Protein AF-A0A943FUP8-F1 (afdb_monomer)

Solvent-accessible surface area (backbone atoms only — not comparable to full-atom values): 50037 Å² total; per-residue (Å²): 136,92,83,82,73,63,74,65,53,58,51,58,56,55,54,54,47,73,75,60,60,94,69,39,42,35,23,48,82,81,89,86,82,88,87,82,90,79,85,84,88,87,79,94,72,85,88,74,96,74,80,84,78,84,71,59,31,56,47,30,12,24,22,51,95,65,35,22,46,27,37,56,29,37,37,38,56,45,99,87,31,47,40,33,38,37,34,41,88,80,70,47,73,39,63,39,49,84,52,86,96,50,91,71,89,64,91,58,99,63,87,79,86,66,90,68,79,43,78,49,57,59,47,50,35,52,38,41,62,26,30,35,34,27,62,36,78,90,79,71,82,55,59,54,52,47,37,31,34,22,33,70,59,24,42,83,69,42,82,76,46,68,46,82,85,35,47,39,53,42,73,45,71,58,32,38,41,26,51,72,52,42,36,37,40,34,34,40,37,49,27,31,43,42,104,78,74,49,75,43,72,45,57,89,71,61,38,44,23,36,38,36,48,30,37,64,87,80,66,49,69,51,75,47,70,63,46,66,64,63,35,98,84,46,78,43,36,92,60,40,34,46,41,75,75,50,62,41,72,60,97,58,34,38,42,39,30,28,42,32,31,44,91,83,56,48,70,77,58,52,73,70,48,56,71,79,55,36,54,62,47,43,75,71,30,51,44,41,30,38,39,38,28,37,67,84,81,64,43,73,75,52,72,46,81,44,77,64,55,68,43,72,40,43,42,41,65,28,42,26,44,27,35,55,65,32,27,31,38,40,32,31,65,90,79,62,56,69,45,79,77,39,78,56,88,86,64,102,69,86,60,87,35,87,64,43,69,44,75,64,46,70,59,99,57,37,41,33,32,35,34,55,36,86,91,75,76,32,44,35,34,33,37,36,30,73,85,78,69,46,74,42,81,57,48,77,54,86,39,28,58,48,81,49,37,34,14,51,58,30,38,31,26,40,37,38,77,44,101,93,39,75,44,83,48,55,44,51,46,75,37,49,74,69,55,65,60,75,70,73,66,73,51,76,67,56,41,42,66,55,65,72,53,59,93,67,74,53,86,46,63,38,23,35,42,30,72,54,93,58,66,52,46,74,66,22,45,50,50,46,37,50,50,35,50,71,75,66,50,77,46,36,64,50,78,45,74,35,94,66,83,52,65,76,54,44,54,69,77,45,69,73,43,18,30,39,50,37,45,67,50,54,83,48,53,52,50,15,58,53,50,51,69,66,60,56,34,31,70,40,55,62,46,44,72,61,78,32,42,67,40,52,66,73,49,53,80,64,46,58,39,19,33,21,50,87,85,40,35,32,46,46,64,26,60,67,67,70,90,64,34,47,34,40,36,31,18,50,95,48,62,91,44,72,70,62,62,75,37,50,43,72,69,47,45,52,55,53,44,67,78,61,57,42,85,82,40,90,33,23,40,41,61,36,46,58,36,36,94,52,50,54,33,56,74,35,63,25,47,61,54,78,61,26,24,38,26,53,86,81,70,44,56,38,51,37,78,73,32,68,43,48,44,50,51,42,49,52,48,27,50,34,34,78,69,64,33,37,55,92,72,50,47,38,60,71,93,77,71,66,62,72,44,59,52,51,51,52,51,31,49,72,64,47,42,39,46,34,38,39,35,37,44,82,83,51,70,60,51,55,75,35,32,58,35,78,26,54,29,59,23,64,44,58,46,59,40,52,35,14,40,26,38,30,54,80,30,90,52,46,74,60,32,54,49,48,57,31,38,39,43,61,33,38,69,50,18,30,24,54,43,63,30,58,56,87,87,51,47,43,75,55,96,73,24,40,36,91,54,50,73,71,56,52,48,45,33,55,48,22,34,54,64,67,12,29,61,84,25,23,73,39,43,65,84,34,78,78,43,72,91,22,60,69,55,42,55,61,65,36,54,58,41,78,36,86,56,44,22,56,73,75,86,57,91,94,42,50,80,55,32,61,54,42,42,63,55,55,46,73,44,59,53,51,34,72,43,90,55,46,67,65,53,49,54,52,46,46,67,71,64,67,41,77,64,56,56,46,48,41,54,48,47,41,49,51,56,60,74,72,106

Radius of gyration: 36.11 Å; Cα contacts (8 Å, |Δi|>4): 1749; chains: 1; bounding box: 97×73×98 Å

pLDDT: mean 78.15, std 18.27, range [23.45, 97.88]

Secondary structure (DSSP, 8-state):
--SSSSHHHHHHHHHHHTTT----------------------------S-------B-S-EEEETTEEEETTEEEEE-TTS-EEEEETTT--EEE----TT------SSS--S-----TTEEEEEEEBTEEEEEE--SS---PPEEEEEEETTS-S-EEEEEETT-TTEEEEEEEEEE-SSEEEEEEEEEEEE-TTS-EEEPPTT--EEEEEEEETTT--EEEEE--TT-STT--S-TT---EEEEEEE-SSEEEEEEEEE-TT--HHHHTTS-HHHHHHHHHHHEEEEEEEEESSS--EEEEEE-BTEEEEEE-SSEEEEEETT--EEEEETTT--EEEEE-----SS-------EEEEEE-SSEEEEEEEETTTTEEEEEEEETTT--EEEEE--SSEEEEEEEETTEEEEEEEEETTEEEEEEEEHHHHHTT-PPPP---HHHHHHHHT--S---S-EEEEEESSS-PPPHHHHHHHHHHHHHHT-S-EEEEEE-----HHHHHHH-TT-SEEEPPPPPTT--HHHHHHTTTSB--TTTGGGTTTHHHHHHS-HHHHHHT-BTTB--SBPPTTS----EEEEEEGGGTT-GGGTT--SHHHHHHHHHTTTGGGSSEEEEE-GGG-TTTTGGGSSEEEETTEEEETTTTEEEEGGG-HHHHHHHHHHHHHHHTTSS-TT--S--SS--TTTHHHHHHHHTTT-EEEEEEESSPPHHHHHHEEEEE----EEPP--TT-EEEBTT-SSHHHHHHHHHHHTT-HHHHHHHHH--STTT-EEETTEEES--HHHHHHHHHHHHHH--TTSSPEEGGGGGTTTHHHHHHHHTT-EE-TTTT-----TT-HHHHHHHHHHHHTTGGGGG-SSHHHHHHHHHHHH--HHHHHHHHHHHHHHHH--

Foldseek 3Di:
DPDPQAVVPVCLVVVVLVVFDLAAAAWDDDDDDDDDDDDDDDDDDDDDPDDDDQDFFAFKKKDADAKIDTQQWIWGADPQLWIKIQGFPPRDIWTAAADPPDDDDTPDPDPDPDPRPNNFWQIWIDHTQKIKTWTHPPPLQQAFTWIWIAGPRYHDIDTDDGDPPSRFWDKHWRMWMDNPFKIKTKMKTQWTADPVRDTDGDPVLRIWIWMWIAGPVRRDIDIDTDAQPLAPVRQQDHSFHWDFSYWYDDPWKIKTKTKTFAPPDDPVVLSPDDSVVNVVSCVVTIFMKIWIATNPPGGTPHIGTDPFFRDWYDYYQWIWTQGQLRWTKIARNVPRDIAGPDDHPDDDDDDRDNQQKAWFYDDPFWTKIWHQDPVLRATFIWIQGPPVRDIDGLDDAPWHWAFNYDYNQWTWTWTPPDPPDIDIHIWGNVCSVVSNDHDDDQDVVVVCLVVVPPVDPQPAEAEEEFADPLFFDPQLQVVQQVVCSVVPHRYGYDYDYDPDLPVVVCCVVCVQHFKYWFAFDDLQDPRSLCVLPVQQFDFCQVVCVPVLVLLVVLDDPQQQLQQFALNTHRFRRQLVDALKAKKKFFFPLCLVVPLVQVQQALVSVVVSCVVSVQVVFPQAEAEDLQCFSQSCCLQFQAHDGLQWGQRLVVRAIDGQLVGPSSLVVLLSLLVCVVVVNHDPLRDNDDPPPPVPSVVVSVVCLLVLRYGMYMHIGDDDPSNVVRGSHMDARARERAHDNHRTMGTTSSHPCNVVNSVVLSCCQRPASSVCCQQQNDCPPAFDADPLETHPGDPVSVVSSVSSSSRSSRCLSYRHYPVCPVPNVCSVVVCVRNNYDYRPNRSDDADCPPCSVVSVVQSVLVSVCPNLSNDPPSVVSSVVSCVVRPDPVVVVSSVVSRVSSVVSD

Nearest PDB structures (foldseek):
  5suo-assembly1_A  TM=6.639E-01  e=2.565E-17  Streptococcus pneumoniae
  3q7m-assembly1_A  TM=4.182E-01  e=3.353E-07  Escherichia coli
  8orr-assembly1_AAA  TM=4.142E-01  e=4.837E-07  Klebsiella pneumoniae
  2yms-assembly1_D  TM=5.624E-01  e=3.737E-01  Escherichia coli BL21
  1us5-assembly1_A  TM=2.724E-01  e=6.642E-02  Thermus thermophilus HB8

Structure (mmCIF, N/CA/C/O backbone):
data_AF-A0A943FUP8-F1
#
_entry.id   AF-A0A943FUP8-F1
#
loop_
_atom_site.group_PDB
_atom_site.id
_atom_site.type_symbol
_atom_site.label_atom_id
_atom_site.label_alt_id
_atom_site.label_comp_id
_atom_site.label_asym_id
_atom_site.label_entity_id
_atom_site.label_seq_id
_atom_site.pdbx_PDB_ins_code
_atom_site.Cartn_x
_atom_site.Cartn_y
_atom_site.Cartn_z
_atom_site.occupancy
_atom_site.B_iso_or_equiv
_atom_site.auth_seq_id
_atom_site.auth_comp_id
_atom_site.auth_asym_id
_atom_site.auth_atom_id
_atom_site.pdbx_PDB_model_num
ATOM 1 N N . MET A 1 1 ? 23.607 18.001 19.769 1.00 33.19 1 MET A N 1
ATOM 2 C CA . MET A 1 1 ? 22.821 18.427 20.960 1.00 33.19 1 MET A CA 1
ATOM 3 C C . MET A 1 1 ? 21.912 19.603 20.599 1.00 33.19 1 MET A C 1
ATOM 5 O O . MET A 1 1 ? 22.243 20.315 19.665 1.00 33.19 1 MET A O 1
ATOM 9 N N . LYS A 1 2 ? 20.813 19.820 21.347 1.00 29.39 2 LYS A N 1
ATOM 10 C CA . LYS A 1 2 ? 19.792 20.887 21.159 1.00 29.39 2 LYS A CA 1
ATOM 11 C C . LYS A 1 2 ? 18.890 20.798 19.904 1.00 29.39 2 LYS A C 1
ATOM 13 O O . LYS A 1 2 ? 18.860 21.718 19.096 1.00 29.39 2 LYS A O 1
ATOM 18 N N . ARG A 1 3 ? 18.066 19.741 19.812 1.00 24.22 3 ARG A N 1
ATOM 19 C CA . ARG A 1 3 ? 16.733 19.802 19.149 1.00 24.22 3 ARG A CA 1
ATOM 20 C C . ARG A 1 3 ? 15.716 18.721 19.578 1.00 24.22 3 ARG A C 1
ATOM 22 O O . ARG A 1 3 ? 14.617 18.696 19.047 1.00 24.22 3 ARG A O 1
ATOM 29 N N . LEU A 1 4 ? 16.046 17.871 20.561 1.00 24.38 4 LEU A N 1
ATOM 30 C CA . LEU A 1 4 ? 15.262 16.673 20.914 1.00 24.38 4 LEU A CA 1
ATOM 31 C C . LEU A 1 4 ? 14.347 16.810 22.156 1.00 24.38 4 LEU A C 1
ATOM 33 O O . LEU A 1 4 ? 13.610 15.883 22.471 1.00 24.38 4 LEU A O 1
ATOM 37 N N . ASN A 1 5 ? 14.380 17.944 22.870 1.00 26.48 5 ASN A N 1
ATOM 38 C CA . ASN A 1 5 ? 13.757 18.064 24.202 1.00 26.48 5 ASN A CA 1
ATOM 39 C C . ASN A 1 5 ? 12.418 18.829 24.239 1.00 26.48 5 ASN A C 1
ATOM 41 O O . ASN A 1 5 ? 11.860 18.976 25.319 1.00 26.48 5 ASN A O 1
ATOM 45 N N . VAL A 1 6 ? 11.895 19.312 23.103 1.00 29.77 6 VAL A N 1
ATOM 46 C CA . VAL A 1 6 ? 10.655 20.125 23.079 1.00 29.77 6 VAL A CA 1
ATOM 47 C C . VAL A 1 6 ? 9.398 19.259 22.894 1.00 29.77 6 VAL A C 1
ATOM 49 O O . VAL A 1 6 ? 8.448 19.396 23.657 1.00 29.77 6 VAL A O 1
ATOM 52 N N . LYS A 1 7 ? 9.414 18.270 21.982 1.00 26.59 7 LYS A N 1
ATOM 53 C CA . LYS A 1 7 ? 8.255 17.375 21.758 1.00 26.59 7 LYS A CA 1
ATOM 54 C C . LYS A 1 7 ? 7.890 16.485 22.962 1.00 26.59 7 LYS A C 1
ATOM 56 O O . LYS A 1 7 ? 6.750 16.052 23.057 1.00 26.59 7 LYS A O 1
ATOM 61 N N . LYS A 1 8 ? 8.815 16.235 23.900 1.00 27.88 8 LYS A N 1
ATOM 62 C CA . LYS A 1 8 ? 8.553 15.405 25.096 1.00 27.88 8 LYS A CA 1
ATOM 63 C C . LYS A 1 8 ? 7.886 16.155 26.263 1.00 27.88 8 LYS A C 1
ATOM 65 O O . LYS A 1 8 ? 7.434 15.503 27.192 1.00 27.88 8 LYS A O 1
ATOM 70 N N . GLY A 1 9 ? 7.816 17.491 26.229 1.00 30.14 9 GLY A N 1
ATOM 71 C CA . GLY A 1 9 ? 7.126 18.281 27.262 1.00 30.14 9 GLY A CA 1
ATOM 72 C C . GLY A 1 9 ? 5.620 18.402 27.017 1.00 30.14 9 GLY A C 1
ATOM 73 O O . GLY A 1 9 ? 4.828 18.204 27.930 1.00 30.14 9 GLY A O 1
ATOM 74 N N . ILE A 1 10 ? 5.225 18.663 25.768 1.00 31.48 10 ILE A N 1
ATOM 75 C CA . ILE A 1 10 ? 3.818 18.881 25.389 1.00 31.48 10 ILE A CA 1
ATOM 76 C C . ILE A 1 10 ? 3.020 17.569 25.458 1.00 31.48 10 ILE A C 1
ATOM 78 O O . ILE A 1 10 ? 1.921 17.547 26.003 1.00 31.48 10 ILE A O 1
ATOM 82 N N . ILE A 1 11 ? 3.610 16.452 25.014 1.00 29.17 11 ILE A N 1
ATOM 83 C CA . ILE A 1 11 ? 2.982 15.126 25.126 1.00 29.17 11 ILE A CA 1
ATOM 84 C C . ILE A 1 11 ? 2.768 14.738 26.599 1.00 29.17 11 ILE A C 1
ATOM 86 O O . ILE A 1 11 ? 1.738 14.164 26.916 1.00 29.17 11 ILE A O 1
ATOM 90 N N . ALA A 1 12 ? 3.664 15.102 27.524 1.00 27.73 12 ALA A N 1
ATOM 91 C CA . ALA A 1 12 ? 3.486 14.791 28.947 1.00 27.73 12 ALA A CA 1
ATOM 92 C C . ALA A 1 12 ? 2.344 15.584 29.617 1.00 27.73 12 ALA A C 1
ATOM 94 O O . ALA A 1 12 ? 1.764 15.095 30.581 1.00 27.73 12 ALA A O 1
ATOM 95 N N . ALA A 1 13 ? 2.003 16.777 29.114 1.00 29.70 13 ALA A N 1
ATOM 96 C CA . ALA A 1 13 ? 0.849 17.542 29.590 1.00 29.70 13 ALA A CA 1
ATOM 97 C C . ALA A 1 13 ? -0.470 17.008 29.001 1.00 29.70 13 ALA A C 1
ATOM 99 O O . ALA A 1 13 ? -1.432 16.805 29.733 1.00 29.70 13 ALA A O 1
ATOM 100 N N . VAL A 1 14 ? -0.495 16.700 27.699 1.00 30.94 14 VAL A N 1
ATOM 101 C CA . VAL A 1 14 ? -1.688 16.157 27.018 1.00 30.94 14 VAL A CA 1
ATOM 102 C C . VAL A 1 14 ? -2.001 14.721 27.470 1.00 30.94 14 VAL A C 1
ATOM 104 O O . VAL A 1 14 ? -3.161 14.383 27.679 1.00 30.94 14 VAL A O 1
ATOM 107 N N . VAL A 1 15 ? -0.981 13.887 27.701 1.00 30.48 15 VAL A N 1
ATOM 108 C CA . VAL A 1 15 ? -1.159 12.499 28.168 1.00 30.48 15 VAL A CA 1
ATOM 109 C C . VAL A 1 15 ? -1.540 12.418 29.653 1.00 30.48 15 VAL A C 1
ATOM 111 O O . VAL A 1 15 ? -2.185 11.449 30.033 1.00 30.48 15 VAL A O 1
ATOM 114 N N . LEU A 1 16 ? -1.242 13.424 30.491 1.00 30.91 16 LEU A N 1
ATOM 115 C CA . LEU A 1 16 ? -1.811 13.458 31.850 1.00 30.91 16 LEU A CA 1
ATOM 116 C C . LEU A 1 16 ? -3.296 13.862 31.866 1.00 30.91 16 LEU A C 1
ATOM 118 O O . LEU A 1 16 ? -4.026 13.365 32.718 1.00 30.91 16 LEU A O 1
ATOM 122 N N . CYS A 1 17 ? -3.770 14.680 30.918 1.00 31.77 17 CYS A N 1
ATOM 123 C CA . CYS A 1 17 ? -5.211 14.919 30.760 1.00 31.77 17 CYS A CA 1
ATOM 124 C C . CYS A 1 17 ? -5.950 13.653 30.285 1.00 31.77 17 CYS A C 1
ATOM 126 O O . CYS A 1 17 ? -7.035 13.354 30.779 1.00 31.77 17 CYS A O 1
ATOM 128 N N . LEU A 1 18 ? -5.335 12.866 29.393 1.00 29.20 18 LEU A N 1
ATOM 129 C CA . LEU A 1 18 ? -5.899 11.619 28.849 1.00 29.20 18 LEU A CA 1
ATOM 130 C C . LEU A 1 18 ? -6.016 10.453 29.851 1.00 29.20 18 LEU A C 1
ATOM 132 O O . LEU A 1 18 ? -6.564 9.418 29.491 1.00 29.20 18 LEU A O 1
ATOM 136 N N . VAL A 1 19 ? -5.522 10.591 31.087 1.00 29.83 19 VAL A N 1
ATOM 137 C CA . VAL A 1 19 ? -5.620 9.543 32.127 1.00 29.83 19 VAL A CA 1
ATOM 138 C C . VAL A 1 19 ? -6.594 9.923 33.259 1.00 29.83 19 VAL A C 1
ATOM 140 O O . VAL A 1 19 ? -6.863 9.095 34.121 1.00 29.83 19 VAL A O 1
ATOM 143 N N . PHE A 1 20 ? -7.174 11.133 33.251 1.00 30.81 20 PHE A N 1
ATOM 144 C CA . PHE A 1 20 ? -8.102 11.579 34.310 1.00 30.81 20 PHE A CA 1
ATOM 145 C C . PHE A 1 20 ? -9.353 12.354 33.849 1.00 30.81 20 PHE A C 1
ATOM 147 O O . PHE A 1 20 ? -10.154 12.740 34.696 1.00 30.81 20 PHE A O 1
ATOM 154 N N . LEU A 1 21 ? -9.577 12.575 32.545 1.00 30.31 21 LEU A N 1
ATOM 155 C CA . LEU A 1 21 ? -10.736 13.344 32.057 1.00 30.31 21 LEU A CA 1
ATOM 156 C C . LEU A 1 21 ? -11.499 12.659 30.909 1.00 30.31 21 LEU A C 1
ATOM 158 O O . LEU A 1 21 ? -11.351 13.017 29.743 1.00 30.31 21 LEU A O 1
ATOM 162 N N . LEU A 1 22 ? -12.419 11.754 31.265 1.00 29.59 22 LEU A N 1
ATOM 163 C CA . LEU A 1 22 ? -13.617 11.473 30.459 1.00 29.59 22 LEU A CA 1
ATOM 164 C C . LEU A 1 22 ? -14.687 12.532 30.794 1.00 29.59 22 LEU A C 1
ATOM 166 O O . LEU A 1 22 ? -15.563 12.316 31.637 1.00 29.59 22 LEU A O 1
ATOM 170 N N . GLY A 1 23 ? -14.567 13.713 30.182 1.00 29.44 23 GLY A N 1
ATOM 171 C CA . GLY A 1 23 ? -15.407 14.885 30.458 1.00 29.44 23 GLY A CA 1
ATOM 172 C C . GLY A 1 23 ? -16.601 15.012 29.511 1.00 29.44 23 GLY A C 1
ATOM 173 O O . GLY A 1 23 ? -16.434 15.415 28.364 1.00 29.44 23 GLY A O 1
ATOM 174 N N . ALA A 1 24 ? -17.801 14.712 30.012 1.00 31.72 24 ALA A N 1
ATOM 175 C CA . ALA A 1 24 ? -19.053 14.858 29.269 1.00 31.72 24 ALA A CA 1
ATOM 176 C C . ALA A 1 24 ? -19.531 16.319 29.174 1.00 31.72 24 ALA A C 1
ATOM 178 O O . ALA A 1 24 ? -19.089 17.182 29.938 1.00 31.72 24 ALA A O 1
ATOM 179 N N . VAL A 1 25 ? -20.478 16.586 28.264 1.00 30.42 25 VAL A N 1
ATOM 180 C CA . VAL A 1 25 ? -21.021 17.936 28.025 1.00 30.42 25 VAL A CA 1
ATOM 181 C C . VAL A 1 25 ? -22.540 18.060 28.161 1.00 30.42 25 VAL A C 1
ATOM 183 O O . VAL A 1 25 ? -23.296 17.098 28.047 1.00 30.42 25 VAL A O 1
ATOM 186 N N . VAL A 1 26 ? -22.948 19.307 28.411 1.00 32.19 26 VAL A N 1
ATOM 187 C CA . VAL A 1 26 ? -24.251 19.740 28.931 1.00 32.19 26 VAL A CA 1
ATOM 188 C C . VAL A 1 26 ? -25.246 20.145 27.854 1.00 32.19 26 VAL A C 1
ATOM 190 O O . VAL A 1 26 ? -24.924 20.972 27.006 1.00 32.19 26 VAL A O 1
ATOM 193 N N . VAL A 1 27 ? -26.503 19.718 28.031 1.00 26.12 27 VAL A N 1
ATOM 194 C CA . VAL A 1 27 ? -27.720 20.384 27.532 1.00 26.12 27 VAL A CA 1
ATOM 195 C C . VAL A 1 27 ? -28.866 20.209 28.534 1.00 26.12 27 VAL A C 1
ATOM 197 O O . VAL A 1 27 ? -28.989 19.163 29.166 1.00 26.12 27 VAL A O 1
ATOM 200 N N . GLN A 1 28 ? -29.742 21.211 28.661 1.00 31.22 28 GLN A N 1
ATOM 201 C CA . GLN A 1 28 ? -30.970 21.125 29.458 1.00 31.22 28 GLN A CA 1
ATOM 202 C C . GLN A 1 28 ? -32.257 20.986 28.647 1.00 31.22 28 GLN A C 1
ATOM 204 O O . GLN A 1 28 ? -32.459 21.676 27.651 1.00 31.22 28 GLN A O 1
ATOM 209 N N . ASN A 1 29 ? -33.199 20.236 29.226 1.00 26.59 29 ASN A N 1
ATOM 210 C CA . ASN A 1 29 ? -34.630 20.484 29.077 1.00 26.59 29 ASN A CA 1
ATOM 211 C C . ASN A 1 29 ? -35.029 21.792 29.797 1.00 26.59 29 ASN A C 1
ATOM 213 O O . ASN A 1 29 ? -34.831 21.915 31.007 1.00 26.59 29 ASN A O 1
ATOM 217 N N . MET A 1 30 ? -35.661 22.727 29.078 1.00 26.06 30 MET A N 1
ATOM 218 C CA . MET A 1 30 ? -36.383 23.879 29.642 1.00 26.06 30 MET A CA 1
ATOM 219 C C . MET A 1 30 ? -37.855 23.854 29.200 1.00 26.06 30 MET A C 1
ATOM 221 O O . MET A 1 30 ? -38.110 23.903 27.996 1.00 26.06 30 MET A O 1
ATOM 225 N N . PRO A 1 31 ? -38.833 23.840 30.126 1.00 27.73 31 PRO A N 1
ATOM 226 C CA . PRO A 1 31 ? -40.237 23.999 29.779 1.00 27.73 31 PRO A CA 1
ATOM 227 C C . PRO A 1 31 ? -40.769 25.437 29.949 1.00 27.73 31 PRO A C 1
ATOM 229 O O . PRO A 1 31 ? -40.773 26.006 31.036 1.00 27.73 31 PRO A O 1
ATOM 232 N N . ASP A 1 32 ? -41.358 25.914 28.850 1.00 27.75 32 ASP A N 1
ATOM 233 C CA . ASP A 1 32 ? -42.606 26.691 28.756 1.00 27.75 32 ASP A CA 1
ATOM 234 C C . ASP A 1 32 ? -42.639 28.218 29.047 1.00 27.75 32 ASP A C 1
ATOM 236 O O . ASP A 1 32 ? -42.767 28.686 30.181 1.00 27.75 32 ASP A O 1
ATOM 240 N N . ARG A 1 33 ? -42.764 29.009 27.963 1.00 24.00 33 ARG A N 1
ATOM 241 C CA . ARG A 1 33 ? -43.607 30.225 27.942 1.00 24.00 33 ARG A CA 1
ATOM 242 C C . ARG A 1 33 ? -44.286 30.461 26.577 1.00 24.00 33 ARG A C 1
ATOM 244 O O . ARG A 1 33 ? -43.751 31.102 25.683 1.00 24.00 33 ARG A O 1
ATOM 251 N N . ARG A 1 34 ? -45.514 29.938 26.473 1.00 26.12 34 ARG A N 1
ATOM 252 C CA . ARG A 1 34 ? -46.617 30.209 25.512 1.00 26.12 34 ARG A CA 1
ATOM 253 C C . ARG A 1 34 ? -46.504 31.414 24.552 1.00 26.12 34 ARG A C 1
ATOM 255 O O . ARG A 1 34 ? -46.367 32.541 25.016 1.00 26.12 34 ARG A O 1
ATOM 262 N N . ILE A 1 35 ? -46.875 31.173 23.280 1.00 23.86 35 ILE A N 1
ATOM 263 C CA . ILE A 1 35 ? -47.789 31.923 22.358 1.00 23.86 35 ILE A CA 1
ATOM 264 C C . ILE A 1 35 ? -47.528 31.359 20.934 1.00 23.86 35 ILE A C 1
ATOM 266 O O . ILE A 1 35 ? -46.374 31.239 20.562 1.00 23.86 35 ILE A O 1
ATOM 270 N N . LYS A 1 36 ? -48.478 30.961 20.067 1.00 24.62 36 LYS A N 1
ATOM 271 C CA . LYS A 1 36 ? -49.957 31.039 20.012 1.00 24.62 36 LYS A CA 1
ATOM 272 C C . LYS A 1 36 ? -50.509 29.806 19.254 1.00 24.62 36 LYS A C 1
ATOM 274 O O . LYS A 1 36 ? -49.839 29.269 18.384 1.00 24.62 36 LYS A O 1
ATOM 279 N N . ARG A 1 37 ? -51.753 29.392 19.534 1.00 24.89 37 ARG A N 1
ATOM 280 C CA . ARG A 1 37 ? -52.467 28.329 18.785 1.00 24.89 37 ARG A CA 1
ATOM 281 C C . ARG A 1 37 ? -52.851 28.771 17.363 1.00 24.89 37 ARG A C 1
ATOM 283 O O . ARG A 1 37 ? -53.379 29.870 17.217 1.00 24.89 37 ARG A O 1
ATOM 290 N N . SER A 1 38 ? -52.839 27.835 16.410 1.00 23.45 38 SER A N 1
ATOM 291 C CA . SER A 1 38 ? -53.838 27.782 15.328 1.00 23.45 38 SER A CA 1
ATOM 292 C C . SER A 1 38 ? -54.292 26.341 15.051 1.00 23.45 38 SER A C 1
ATOM 294 O O . SER A 1 38 ? -53.684 25.606 14.280 1.00 23.45 38 SER A O 1
ATOM 296 N N . THR A 1 39 ? -55.408 25.943 15.666 1.00 24.16 39 THR A N 1
ATOM 297 C CA . THR A 1 39 ? -56.309 24.938 15.074 1.00 24.16 39 THR A CA 1
ATOM 298 C C . THR A 1 39 ? -56.792 25.478 13.712 1.00 24.16 39 THR A C 1
ATOM 300 O O . THR A 1 39 ? -56.884 26.690 13.546 1.00 24.16 39 THR A O 1
ATOM 303 N N . LYS A 1 40 ? -57.143 24.691 12.689 1.00 25.66 40 LYS A N 1
ATOM 304 C CA . LYS A 1 40 ? -57.864 23.407 12.668 1.00 25.66 40 LYS A CA 1
ATOM 305 C C . LYS A 1 40 ? -57.854 22.900 11.209 1.00 25.66 40 LYS A C 1
ATOM 307 O O . LYS A 1 40 ? -58.111 23.726 10.341 1.00 25.66 40 LYS A O 1
ATOM 312 N N . GLN A 1 41 ? -57.752 21.596 10.940 1.00 24.44 41 GLN A N 1
ATOM 313 C CA . GLN A 1 41 ? -58.680 20.940 9.998 1.00 24.44 41 GLN A CA 1
ATOM 314 C C . GLN A 1 41 ? -58.631 19.410 10.088 1.00 24.44 41 GLN A C 1
ATOM 316 O O . GLN A 1 41 ? -57.584 18.798 10.249 1.00 24.44 41 GLN A O 1
ATOM 321 N N . THR A 1 42 ? -59.818 18.819 10.022 1.00 27.73 42 THR A N 1
ATOM 322 C CA . THR A 1 42 ? -60.098 17.381 9.985 1.00 27.73 42 THR A CA 1
ATOM 323 C C . THR A 1 42 ? -60.205 16.909 8.538 1.00 27.73 42 THR A C 1
ATOM 325 O O . THR A 1 42 ? -60.899 17.562 7.760 1.00 27.73 42 THR A O 1
ATOM 328 N N . GLY A 1 43 ? -59.641 15.751 8.199 1.00 24.83 43 GLY A N 1
ATOM 329 C CA . GLY A 1 43 ? -59.842 15.133 6.887 1.00 24.83 43 GLY A CA 1
ATOM 330 C C . GLY A 1 43 ? -59.360 13.687 6.855 1.00 24.83 43 GLY A C 1
ATOM 331 O O . GLY A 1 43 ? -58.169 13.429 6.959 1.00 24.83 43 GLY A O 1
ATOM 332 N N . THR A 1 44 ? -60.284 12.741 6.713 1.00 31.38 44 THR A N 1
ATOM 333 C CA . THR A 1 44 ? -59.975 11.325 6.469 1.00 31.38 44 THR A CA 1
ATOM 334 C C . THR A 1 44 ? -59.434 11.141 5.053 1.00 31.38 44 THR A C 1
ATOM 336 O O . THR A 1 44 ? -60.155 11.416 4.092 1.00 31.38 44 THR A O 1
ATOM 339 N N . GLY A 1 45 ? -58.211 10.637 4.908 1.00 25.05 45 GLY A N 1
ATOM 340 C CA . GLY A 1 45 ? -57.599 10.367 3.608 1.00 25.05 45 GLY A CA 1
ATOM 341 C C . GLY A 1 45 ? -56.369 9.474 3.749 1.00 25.05 45 GLY A C 1
ATOM 342 O O . GLY A 1 45 ? -55.546 9.715 4.618 1.00 25.05 45 GLY A O 1
ATOM 343 N N . LYS A 1 46 ? -56.302 8.436 2.909 1.00 27.36 46 LYS A N 1
ATOM 344 C CA . LYS A 1 46 ? -55.272 7.384 2.858 1.00 27.36 46 LYS A CA 1
ATOM 345 C C . LYS A 1 46 ? -53.843 7.897 3.093 1.00 27.36 46 LYS A C 1
ATOM 347 O O . LYS A 1 46 ? -53.399 8.799 2.385 1.00 27.36 46 LYS A O 1
ATOM 352 N N . GLU A 1 47 ? -53.128 7.250 4.008 1.00 26.45 47 GLU A N 1
ATOM 353 C CA . GLU A 1 47 ? -51.690 7.436 4.199 1.00 26.45 47 GLU A CA 1
ATOM 354 C C . GLU A 1 47 ? -50.926 6.933 2.964 1.00 26.45 47 GLU A C 1
ATOM 356 O O . GLU A 1 47 ? -51.041 5.771 2.575 1.00 26.45 47 GLU A O 1
ATOM 361 N N . ASN A 1 48 ? -50.159 7.833 2.348 1.00 26.20 48 ASN A N 1
ATOM 362 C CA . ASN A 1 48 ? -49.015 7.487 1.514 1.00 26.20 48 ASN A CA 1
ATOM 363 C C . ASN A 1 48 ? -47.765 7.782 2.354 1.00 26.20 48 ASN A C 1
ATOM 365 O O . ASN A 1 48 ? -47.548 8.936 2.731 1.00 26.20 48 ASN A O 1
ATOM 369 N N . ASP A 1 49 ? -46.950 6.764 2.622 1.00 33.34 49 ASP A N 1
ATOM 370 C CA . ASP A 1 49 ? -45.671 6.911 3.321 1.00 33.34 49 ASP A CA 1
ATOM 371 C C . ASP A 1 49 ? -44.657 7.703 2.480 1.00 33.34 49 ASP A C 1
ATOM 373 O O . ASP A 1 49 ? -44.066 7.152 1.552 1.00 33.34 49 ASP A O 1
ATOM 377 N N . SER A 1 50 ? -44.423 8.979 2.819 1.00 31.48 50 SER A N 1
ATOM 378 C CA . SER A 1 50 ? -43.186 9.710 2.470 1.00 31.48 50 SER A CA 1
ATOM 379 C C . SER A 1 50 ? -43.063 11.079 3.174 1.00 31.48 50 SER A C 1
ATOM 381 O O . SER A 1 50 ? -42.852 12.099 2.513 1.00 31.48 50 SER A O 1
ATOM 383 N N . SER A 1 51 ? -43.209 11.155 4.501 1.00 27.69 51 SER A N 1
ATOM 384 C CA . SER A 1 51 ? -42.839 12.374 5.242 1.00 27.69 51 SER A CA 1
ATOM 385 C C . SER A 1 51 ? -41.388 12.289 5.726 1.00 27.69 51 SER A C 1
ATOM 387 O O . SER A 1 51 ? -41.118 11.629 6.728 1.00 27.69 51 SER A O 1
ATOM 389 N N . GLU A 1 52 ? -40.468 12.973 5.035 1.00 35.88 52 GLU A N 1
ATOM 390 C CA . GLU A 1 52 ? -39.136 13.286 5.575 1.00 35.88 52 GLU A CA 1
ATOM 391 C C . GLU A 1 52 ? -39.321 13.997 6.932 1.00 35.88 52 GLU A C 1
ATOM 393 O O . GLU A 1 52 ? -39.919 15.074 7.002 1.00 35.88 52 GLU A O 1
ATOM 398 N N . SER A 1 53 ? -38.855 13.394 8.029 1.00 39.94 53 SER A N 1
ATOM 399 C CA . SER A 1 53 ? -38.878 14.033 9.345 1.00 39.94 53 SER A CA 1
ATOM 400 C C . SER A 1 53 ? -37.882 15.191 9.363 1.00 39.94 53 SER A C 1
ATOM 402 O O . SER A 1 53 ? -36.681 14.972 9.255 1.00 39.94 53 SER A O 1
ATOM 404 N N . GLN A 1 54 ? -38.347 16.433 9.522 1.00 50.88 54 GLN A N 1
ATOM 405 C CA . GLN A 1 54 ? -37.445 17.570 9.738 1.00 50.88 54 GLN A CA 1
ATOM 406 C C . GLN A 1 54 ? -36.781 17.448 11.119 1.00 50.88 54 GLN A C 1
ATOM 408 O O . GLN A 1 54 ? -37.375 17.797 12.142 1.00 50.88 54 GLN A O 1
ATOM 413 N N . HIS A 1 55 ? -35.545 16.943 11.152 1.00 67.31 55 HIS A N 1
ATOM 414 C CA . HIS A 1 55 ? -34.723 16.901 12.361 1.00 67.31 55 HIS A CA 1
ATOM 415 C C . HIS A 1 55 ? -34.323 18.339 12.728 1.00 67.31 55 HIS A C 1
ATOM 417 O O . HIS A 1 55 ? -33.557 18.984 12.016 1.00 67.31 55 HIS A O 1
ATOM 423 N N . SER A 1 56 ? -34.868 18.859 13.831 1.00 81.12 56 SER A N 1
ATOM 424 C CA . SER A 1 56 ? -34.568 20.202 14.337 1.00 81.12 56 SER A CA 1
ATOM 425 C C . SER A 1 56 ? -33.970 20.112 15.737 1.00 81.12 56 SER A C 1
ATOM 427 O O . SER A 1 56 ? -34.623 19.654 16.676 1.00 81.12 56 SER A O 1
ATOM 429 N N . PHE A 1 57 ? -32.719 20.543 15.876 1.00 84.38 57 PHE A N 1
ATOM 430 C CA . PHE A 1 57 ? -31.990 20.575 17.138 1.00 84.38 57 PHE A CA 1
ATOM 431 C C . PHE A 1 57 ? -32.468 21.744 18.003 1.00 84.38 57 PHE A C 1
ATOM 433 O O . PHE A 1 57 ? -32.108 22.899 17.767 1.00 84.38 57 PHE A O 1
ATOM 440 N N . SER A 1 58 ? -33.278 21.450 19.019 1.00 81.38 58 SER A N 1
ATOM 441 C CA . SER A 1 58 ? -33.754 22.430 20.001 1.00 81.38 58 SER A CA 1
ATOM 442 C C . SER A 1 58 ? -32.947 22.402 21.299 1.00 81.38 58 SER A C 1
ATOM 444 O O . SER A 1 58 ? -32.587 21.322 21.774 1.00 81.38 58 SER A O 1
ATOM 446 N N . GLY A 1 59 ? -32.777 23.565 21.930 1.00 79.69 59 GLY A N 1
ATOM 447 C CA . GLY A 1 59 ? -32.029 23.714 23.179 1.00 79.69 59 GLY A CA 1
ATOM 448 C C . GLY A 1 59 ? -30.525 23.837 22.944 1.00 79.69 59 GLY A C 1
ATOM 449 O O . GLY A 1 59 ? -30.080 24.124 21.835 1.00 79.69 59 GLY A O 1
ATOM 450 N N . LEU A 1 60 ? -29.744 23.627 24.004 1.00 81.94 60 LEU A N 1
ATOM 451 C CA . LEU A 1 60 ? -28.288 23.588 23.905 1.00 81.94 60 LEU A CA 1
ATOM 452 C C . LEU A 1 60 ? -27.838 22.409 23.020 1.00 81.94 60 LEU A C 1
ATOM 454 O O . LEU A 1 60 ? -28.514 21.390 22.878 1.00 81.94 60 LEU A O 1
ATOM 458 N N . SER A 1 61 ? -26.698 22.581 22.379 1.00 87.62 61 SER A N 1
ATOM 459 C CA . SER A 1 61 ? -25.936 21.586 21.639 1.00 87.62 61 SER A CA 1
ATOM 460 C C . SER A 1 61 ? -24.465 21.958 21.768 1.00 87.62 61 SER A C 1
ATOM 462 O O . SER A 1 61 ? -24.117 23.094 22.108 1.00 87.62 61 SER A O 1
ATOM 464 N N . THR A 1 62 ? -23.588 20.981 21.607 1.00 84.88 62 THR A N 1
ATOM 465 C CA . THR A 1 62 ? -22.253 21.055 22.202 1.00 84.88 62 THR A CA 1
ATOM 466 C C . THR A 1 62 ? -21.243 20.236 21.418 1.00 84.88 62 THR A C 1
ATOM 468 O O . THR A 1 62 ? -21.626 19.223 20.856 1.00 84.88 62 THR A O 1
ATOM 471 N N . TYR A 1 63 ? -19.982 20.666 21.402 1.00 86.12 63 TYR A N 1
ATOM 472 C CA . TYR A 1 63 ? -18.819 20.012 20.805 1.00 86.12 63 TYR A CA 1
ATOM 473 C C . TYR A 1 63 ? -17.679 19.948 21.811 1.00 86.12 63 TYR A C 1
ATOM 475 O O . TYR A 1 63 ? -17.240 20.994 22.308 1.00 86.12 63 TYR A O 1
ATOM 483 N N . ILE A 1 64 ? -17.151 18.749 22.045 1.00 73.50 64 ILE A N 1
ATOM 484 C CA . ILE A 1 64 ? -15.933 18.510 22.821 1.00 73.50 64 ILE A CA 1
ATOM 485 C C . ILE A 1 64 ? -15.140 17.378 22.157 1.00 73.50 64 ILE A C 1
ATOM 487 O O . ILE A 1 64 ? -15.688 16.340 21.808 1.00 73.50 64 ILE A O 1
ATOM 491 N N . MET A 1 65 ? -13.828 17.591 22.000 1.00 68.56 65 MET A N 1
ATOM 492 C CA . MET A 1 65 ? -12.833 16.561 21.648 1.00 68.56 65 MET A CA 1
ATOM 493 C C . MET A 1 65 ? -13.127 15.707 20.393 1.00 68.56 65 MET A C 1
ATOM 495 O O . MET A 1 65 ? -12.673 14.571 20.311 1.00 68.56 65 MET A O 1
ATOM 499 N N . GLY A 1 66 ? -13.811 16.264 19.387 1.00 75.50 66 GLY A N 1
ATOM 500 C CA . GLY A 1 66 ? -14.085 15.583 18.111 1.00 75.50 66 GLY A CA 1
ATOM 501 C C . GLY A 1 66 ? -15.497 15.009 17.973 1.00 75.50 66 GLY A C 1
ATOM 502 O O . GLY A 1 66 ? -15.834 14.491 16.909 1.00 75.50 66 GLY A O 1
ATOM 503 N N . GLU A 1 67 ? -16.337 15.156 18.999 1.00 83.75 67 GLU A N 1
ATOM 504 C CA . GLU A 1 67 ? -17.749 14.769 18.974 1.00 83.75 67 GLU A CA 1
ATOM 505 C C . GLU A 1 67 ? -18.648 15.957 19.333 1.00 83.75 67 GLU A C 1
ATOM 507 O O . GLU A 1 67 ? -18.250 16.857 20.079 1.00 83.75 67 GLU A O 1
ATOM 512 N N . ALA A 1 68 ? -19.870 15.966 18.799 1.00 87.38 68 ALA A N 1
ATOM 513 C CA . ALA A 1 68 ? -20.894 16.945 19.118 1.00 87.38 68 ALA A CA 1
ATOM 514 C C . ALA A 1 68 ? -22.250 16.295 19.405 1.00 87.38 68 ALA A C 1
ATOM 516 O O . ALA A 1 68 ? -22.727 15.463 18.640 1.00 87.38 68 ALA A O 1
ATOM 517 N N . TYR A 1 69 ? -22.912 16.727 20.473 1.00 86.69 69 TYR A N 1
ATOM 518 C CA . TYR A 1 69 ? -24.167 16.154 20.957 1.00 86.69 69 TYR A CA 1
ATOM 519 C C . TYR A 1 69 ? -25.296 17.184 20.874 1.00 86.69 69 TYR A C 1
ATOM 521 O O . TYR A 1 69 ? -25.096 18.369 21.165 1.00 86.69 69 TYR A O 1
ATOM 529 N N . GLY A 1 70 ? -26.495 16.729 20.515 1.00 86.62 70 GLY A N 1
ATOM 530 C CA . GLY A 1 70 ? -27.692 17.559 20.441 1.00 86.62 70 GLY A CA 1
ATOM 531 C C . GLY A 1 70 ? -28.975 16.772 20.719 1.00 86.62 70 GLY A C 1
ATOM 532 O O . GLY A 1 70 ? -28.957 15.565 20.950 1.00 86.62 70 GLY A O 1
ATOM 533 N N . SER A 1 71 ? -30.119 17.451 20.748 1.00 85.69 71 SER A N 1
ATOM 534 C CA . SER A 1 71 ? -31.382 16.887 21.260 1.00 85.69 71 SER A CA 1
ATOM 535 C C . SER A 1 71 ? -32.032 15.789 20.403 1.00 85.69 71 SER A C 1
ATOM 537 O O . SER A 1 71 ? -32.922 15.100 20.901 1.00 85.69 71 SER A O 1
ATOM 539 N N . CYS A 1 72 ? -31.590 15.598 19.156 1.00 85.56 72 CYS A N 1
ATOM 540 C CA . CYS A 1 72 ? -32.075 14.556 18.240 1.00 85.56 72 CYS A CA 1
ATOM 541 C C . CYS A 1 72 ? -30.955 13.760 17.539 1.00 85.56 72 CYS A C 1
ATOM 543 O O . CYS A 1 72 ? -31.215 13.014 16.600 1.00 85.56 72 CYS A O 1
ATOM 545 N N . GLY A 1 73 ? -29.707 13.882 17.988 1.00 88.44 73 GLY A N 1
ATOM 546 C CA . GLY A 1 73 ? -28.612 13.021 17.545 1.00 88.44 73 GLY A CA 1
ATOM 547 C C . GLY A 1 73 ? -27.232 13.547 17.924 1.00 88.44 73 GLY A C 1
ATOM 548 O O . GLY A 1 73 ? -27.107 14.588 18.578 1.00 88.44 73 GLY A O 1
ATOM 549 N N . MET A 1 74 ? -26.198 12.833 17.488 1.00 88.75 74 MET A N 1
ATOM 550 C CA . MET A 1 74 ? -24.797 13.215 17.683 1.00 88.75 74 MET A CA 1
ATOM 551 C C . MET A 1 74 ? -24.016 13.186 16.371 1.00 88.75 74 MET A C 1
ATOM 553 O O . MET A 1 74 ? -24.318 12.405 15.473 1.00 88.75 74 MET A O 1
ATOM 557 N N . TYR A 1 75 ? -22.997 14.031 16.284 1.00 88.25 75 TYR A N 1
ATOM 558 C CA . TYR A 1 75 ? -22.012 14.064 15.214 1.00 88.25 75 TYR A CA 1
ATOM 559 C C . TYR A 1 75 ? -20.653 13.644 15.769 1.00 88.25 75 TYR A C 1
ATOM 561 O O . TYR A 1 75 ? -20.311 14.035 16.882 1.00 88.25 75 TYR A O 1
ATOM 569 N N . TYR A 1 76 ? -19.849 12.915 15.006 1.00 84.12 76 TYR A N 1
ATOM 570 C CA . TYR A 1 76 ? -18.485 12.563 15.416 1.00 84.12 76 TYR A CA 1
ATOM 571 C C . TYR A 1 76 ? -17.570 12.377 14.213 1.00 84.12 76 TYR A C 1
ATOM 573 O O . TYR A 1 76 ? -18.002 11.950 13.138 1.00 84.12 76 TYR A O 1
ATOM 581 N N . SER A 1 77 ? -16.292 12.688 14.404 1.00 76.56 77 SER A N 1
ATOM 582 C CA . SER A 1 77 ? -15.248 12.364 13.436 1.00 76.56 77 SER A CA 1
ATOM 583 C C . SER A 1 77 ? -14.744 10.936 13.653 1.00 76.56 77 SER A C 1
ATOM 585 O O . SER A 1 77 ? -14.445 10.535 14.774 1.00 76.56 77 SER A O 1
ATOM 587 N N . SER A 1 78 ? -14.615 10.171 12.573 1.00 68.94 78 SER A N 1
ATOM 588 C CA . SER A 1 78 ? -13.937 8.867 12.578 1.00 68.94 78 SER A CA 1
ATOM 589 C C . SER A 1 78 ? -12.425 8.999 12.348 1.00 68.94 78 SER A C 1
ATOM 591 O O . SER A 1 78 ? -11.949 10.036 11.884 1.00 68.94 78 SER A O 1
ATOM 593 N N . ASP A 1 79 ? -11.669 7.922 12.581 1.00 60.12 79 ASP A N 1
ATOM 594 C CA . ASP A 1 79 ? -10.202 7.891 12.425 1.00 60.12 79 ASP A CA 1
ATOM 595 C C . ASP A 1 79 ? -9.700 8.190 11.000 1.00 60.12 79 ASP A C 1
ATOM 597 O O . ASP A 1 79 ? -8.541 8.563 10.814 1.00 60.12 79 ASP A O 1
ATOM 601 N N . ASN A 1 80 ? -10.559 8.049 9.981 1.00 56.09 80 ASN A N 1
ATOM 602 C CA . ASN A 1 80 ? -10.246 8.422 8.595 1.00 56.09 80 ASN A CA 1
ATOM 603 C C . ASN A 1 80 ? -10.561 9.901 8.270 1.00 56.09 80 ASN A C 1
ATOM 605 O O . ASN A 1 80 ? -10.421 10.330 7.124 1.00 56.09 80 ASN A O 1
ATOM 609 N N . GLY A 1 81 ? -10.991 10.669 9.274 1.00 60.28 81 GLY A N 1
ATOM 610 C CA . GLY A 1 81 ? -11.375 12.074 9.187 1.00 60.28 81 GLY A CA 1
ATOM 611 C C . GLY A 1 81 ? -12.860 12.310 8.903 1.00 60.28 81 GLY A C 1
ATOM 612 O O . GLY A 1 81 ? -13.329 13.420 9.137 1.00 60.28 81 GLY A O 1
ATOM 613 N N . ALA A 1 82 ? -13.619 11.317 8.419 1.00 69.94 82 ALA A N 1
ATOM 614 C CA . ALA A 1 82 ? -15.010 11.522 8.007 1.00 69.94 82 ALA A CA 1
ATOM 615 C C . ALA A 1 82 ? -15.948 11.862 9.170 1.00 69.94 82 ALA A C 1
ATOM 617 O O . ALA A 1 82 ? -15.877 11.233 10.228 1.00 69.94 82 ALA A O 1
ATOM 618 N N . LEU A 1 83 ? -16.841 12.829 8.925 1.00 78.69 83 LEU A N 1
ATOM 619 C CA . LEU A 1 83 ? -17.875 13.283 9.852 1.00 78.69 83 LEU A CA 1
ATOM 620 C C . LEU A 1 83 ? -19.160 12.468 9.663 1.00 78.69 83 LEU A C 1
ATOM 622 O O . LEU A 1 83 ? -19.757 12.470 8.582 1.00 78.69 83 LEU A O 1
ATOM 626 N N . TYR A 1 84 ? -19.599 11.816 10.732 1.00 83.06 84 TYR A N 1
ATOM 627 C CA . TYR A 1 84 ? -20.835 11.041 10.789 1.00 83.06 84 TYR A CA 1
ATOM 628 C C . TYR A 1 84 ? -21.909 11.779 11.586 1.00 83.06 84 TYR A C 1
ATOM 630 O O . TYR A 1 84 ? -21.596 12.628 12.420 1.00 83.06 84 TYR A O 1
ATOM 638 N N . TYR A 1 85 ? -23.170 11.432 11.333 1.00 86.81 85 TYR A N 1
ATOM 639 C CA . TYR A 1 85 ? -24.344 11.821 12.108 1.00 86.81 85 TYR A CA 1
ATOM 640 C C . TYR A 1 85 ? -25.161 10.576 12.475 1.00 86.81 85 TYR A C 1
ATOM 642 O O . TYR A 1 85 ? -25.618 9.849 11.589 1.00 86.81 85 TYR A O 1
ATOM 650 N N . LEU A 1 86 ? -25.355 10.363 13.777 1.00 87.25 86 LEU A N 1
ATOM 651 C CA . LEU A 1 86 ? -26.224 9.346 14.365 1.00 87.25 86 LEU A CA 1
ATOM 652 C C . LEU A 1 86 ? -27.540 9.998 14.811 1.00 87.25 86 LEU A C 1
ATOM 654 O O . LEU A 1 86 ? -27.542 10.831 15.722 1.00 87.25 86 LEU A O 1
ATOM 658 N N . ASP A 1 87 ? -28.659 9.593 14.210 1.00 86.81 87 ASP A N 1
ATOM 659 C CA . ASP A 1 87 ? -30.000 9.996 14.645 1.00 86.81 87 ASP A CA 1
ATOM 660 C C . ASP A 1 87 ? -30.411 9.251 15.924 1.00 86.81 87 ASP A C 1
ATOM 662 O O . ASP A 1 87 ? -30.418 8.020 15.980 1.00 86.81 87 ASP A O 1
ATOM 666 N N . ALA A 1 88 ? -30.803 10.003 16.955 1.00 86.88 88 ALA A N 1
ATOM 667 C CA . ALA A 1 88 ? -31.078 9.443 18.279 1.00 86.88 88 ALA A CA 1
ATOM 668 C C . ALA A 1 88 ? -32.374 8.621 18.356 1.00 86.88 88 ALA A C 1
ATOM 670 O O . ALA A 1 88 ? -32.498 7.752 19.217 1.00 86.88 88 ALA A O 1
ATOM 671 N N . ALA A 1 89 ? -33.352 8.909 17.493 1.00 82.81 89 ALA A N 1
ATOM 672 C CA . ALA A 1 89 ? -34.669 8.279 17.551 1.00 82.81 89 ALA A CA 1
ATOM 673 C C . ALA A 1 89 ? -34.705 6.920 16.834 1.00 82.81 89 ALA A C 1
ATOM 675 O O . ALA A 1 89 ? -35.387 6.001 17.286 1.00 82.81 89 ALA A O 1
ATOM 676 N N . SER A 1 90 ? -33.989 6.798 15.715 1.00 81.50 90 SER A N 1
ATOM 677 C CA . SER A 1 90 ? -33.920 5.582 14.897 1.00 81.50 90 SER A CA 1
ATOM 678 C C . SER A 1 90 ? -32.643 4.766 15.092 1.00 81.50 90 SER A C 1
ATOM 680 O O . SER A 1 90 ? -32.598 3.625 14.635 1.00 81.50 90 SER A O 1
ATOM 682 N N . GLY A 1 91 ? -31.610 5.333 15.728 1.00 78.62 91 GLY A N 1
ATOM 683 C CA . GLY A 1 91 ? -30.288 4.714 15.853 1.00 78.62 91 GLY A CA 1
ATOM 684 C C . GLY A 1 91 ? -29.539 4.592 14.522 1.00 78.62 91 GLY A C 1
ATOM 685 O O . GLY A 1 91 ? -28.590 3.820 14.427 1.00 78.62 91 GLY A O 1
ATOM 686 N N . LYS A 1 92 ? -29.977 5.300 13.471 1.00 79.56 92 LYS A N 1
ATOM 687 C CA . LYS A 1 92 ? -29.362 5.233 12.141 1.00 79.56 92 LYS A CA 1
ATOM 688 C C . LYS A 1 92 ? -28.202 6.206 12.008 1.00 79.56 92 LYS A C 1
ATOM 690 O O . LYS A 1 92 ? -28.312 7.378 12.358 1.00 79.56 92 LYS A O 1
ATOM 695 N N . GLU A 1 93 ? -27.130 5.712 11.410 1.00 81.12 93 GLU A N 1
ATOM 696 C CA . GLU A 1 93 ? -25.915 6.457 11.113 1.00 81.12 93 GLU A CA 1
ATOM 697 C C . GLU A 1 93 ? -25.880 6.905 9.638 1.00 81.12 93 GLU A C 1
ATOM 699 O O . GLU A 1 93 ? -26.339 6.195 8.738 1.00 81.12 93 GLU A O 1
ATOM 704 N N . SER A 1 94 ? -25.335 8.093 9.385 1.00 75.94 94 SER A N 1
ATOM 705 C CA . SER A 1 94 ? -25.206 8.717 8.063 1.00 75.94 94 SER A CA 1
ATOM 706 C C . SER A 1 94 ? -23.906 9.524 7.953 1.00 75.94 94 SER A C 1
ATOM 708 O O . SER A 1 94 ? -23.349 9.943 8.964 1.00 75.94 94 SER A O 1
ATOM 710 N N . ILE A 1 95 ? -23.409 9.750 6.731 1.00 75.69 95 ILE A N 1
ATOM 711 C CA . ILE A 1 95 ? -22.190 10.540 6.472 1.00 75.69 95 ILE A CA 1
ATOM 712 C C . ILE A 1 95 ? -22.582 11.970 6.083 1.00 75.69 95 ILE A C 1
ATOM 714 O O . ILE A 1 95 ? -23.477 12.174 5.263 1.00 75.69 95 ILE A O 1
ATOM 718 N N . VAL A 1 96 ? -21.884 12.961 6.638 1.00 74.94 96 VAL A N 1
ATOM 719 C CA . VAL A 1 96 ? -22.195 14.390 6.490 1.00 74.94 96 VAL A CA 1
ATOM 720 C C . VAL A 1 96 ? -21.143 15.060 5.620 1.00 74.94 96 VAL A C 1
ATOM 722 O O . VAL A 1 96 ? -19.971 15.085 5.986 1.00 74.94 96 VAL A O 1
ATOM 725 N N . CYS A 1 97 ? -21.527 15.661 4.490 1.00 70.62 97 CYS A N 1
ATOM 726 C CA . CYS A 1 97 ? -20.554 16.356 3.643 1.00 70.62 97 CYS A CA 1
ATOM 727 C C . CYS A 1 97 ? -20.235 17.775 4.157 1.00 70.62 97 CYS A C 1
ATOM 729 O O . CYS A 1 97 ? -21.144 18.532 4.469 1.00 70.62 97 CYS A O 1
ATOM 731 N N . THR A 1 98 ? -18.962 18.175 4.205 1.00 62.69 98 THR A N 1
ATOM 732 C CA . THR A 1 98 ? -18.535 19.558 4.542 1.00 62.69 98 THR A CA 1
ATOM 733 C C . THR A 1 98 ? -17.747 20.236 3.413 1.00 62.69 98 THR A C 1
ATOM 735 O O . THR A 1 98 ? -17.192 21.321 3.584 1.00 62.69 98 THR A O 1
ATOM 738 N N . LYS A 1 99 ? -17.688 19.596 2.235 1.00 64.12 99 LYS A N 1
ATOM 739 C CA . LYS A 1 99 ? -16.945 20.069 1.059 1.00 64.12 99 LYS A CA 1
ATOM 740 C C . LYS A 1 99 ? -17.725 21.159 0.323 1.00 64.12 99 LYS A C 1
ATOM 742 O O . LYS A 1 99 ? -18.878 20.943 -0.051 1.00 64.12 99 LYS A O 1
ATOM 747 N N . THR A 1 100 ? -17.077 22.287 0.043 1.00 54.59 100 THR A N 1
ATOM 748 C CA . THR A 1 100 ? -17.674 23.413 -0.689 1.00 54.59 100 THR A CA 1
ATOM 749 C C . THR A 1 100 ? -18.121 23.005 -2.095 1.00 54.59 100 THR A C 1
ATOM 751 O O . THR A 1 100 ? -17.369 22.356 -2.822 1.00 54.59 100 THR A O 1
ATOM 754 N N . ASN A 1 101 ? -19.322 23.440 -2.499 1.00 53.81 101 ASN A N 1
ATOM 755 C CA . ASN A 1 101 ? -19.954 23.157 -3.801 1.00 53.81 101 ASN A CA 1
ATOM 756 C C . ASN A 1 101 ? -20.266 21.666 -4.059 1.00 53.81 101 ASN A C 1
ATOM 758 O O . ASN A 1 101 ? -20.158 21.189 -5.187 1.00 53.81 101 ASN A O 1
ATOM 762 N N . CYS A 1 102 ? -20.633 20.929 -3.011 1.00 52.94 102 CYS A N 1
ATOM 763 C CA . CYS A 1 102 ? -20.980 19.512 -3.077 1.00 52.94 102 CYS A CA 1
ATOM 764 C C . CYS A 1 102 ? -22.510 19.321 -3.023 1.00 52.94 102 CYS A C 1
ATOM 766 O O . CYS A 1 102 ? -23.138 19.704 -2.038 1.00 52.94 102 CYS A O 1
ATOM 768 N N . GLU A 1 103 ? -23.116 18.732 -4.062 1.00 48.34 103 GLU A N 1
ATOM 769 C CA . GLU A 1 103 ? -24.571 18.510 -4.159 1.00 48.34 103 GLU A CA 1
ATOM 770 C C . GLU A 1 103 ? -24.904 17.011 -4.249 1.00 48.34 103 GLU A C 1
ATOM 772 O O . GLU A 1 103 ? -25.075 16.455 -5.333 1.00 48.34 103 GLU A O 1
ATOM 777 N N . HIS A 1 104 ? -25.022 16.341 -3.098 1.00 53.31 104 HIS A N 1
ATOM 778 C CA . HIS A 1 104 ? -25.475 14.947 -3.013 1.00 53.31 104 HIS A CA 1
ATOM 779 C C . HIS A 1 104 ? -26.467 14.774 -1.848 1.00 53.31 104 HIS A C 1
ATOM 781 O O . HIS A 1 104 ? -26.167 15.188 -0.730 1.00 53.31 104 HIS A O 1
ATOM 787 N N . LYS A 1 105 ? -27.612 14.106 -2.070 1.00 44.31 105 LYS A N 1
ATOM 788 C CA . LYS A 1 105 ? -28.400 13.508 -0.974 1.00 44.31 105 LYS A CA 1
ATOM 789 C C . LYS A 1 105 ? -27.748 12.173 -0.592 1.00 44.31 105 LYS A C 1
ATOM 791 O O . LYS A 1 105 ? -27.725 11.258 -1.414 1.00 44.31 105 LYS A O 1
ATOM 796 N N . MET A 1 106 ? -27.193 12.063 0.617 1.00 49.12 106 MET A N 1
ATOM 797 C CA . MET A 1 106 ? -26.552 10.835 1.112 1.00 49.12 106 MET A CA 1
ATOM 798 C C . MET A 1 106 ? -27.487 10.030 2.025 1.00 49.12 106 MET A C 1
ATOM 800 O O . MET A 1 106 ? -27.329 10.018 3.239 1.00 49.12 106 MET A O 1
ATOM 804 N N . ASP A 1 107 ? -28.420 9.295 1.415 1.00 41.12 107 ASP A N 1
ATOM 805 C CA . ASP A 1 107 ? -29.370 8.421 2.127 1.00 41.12 107 ASP A CA 1
ATOM 806 C C . ASP A 1 107 ? -28.856 6.970 2.310 1.00 41.12 107 ASP A C 1
ATOM 808 O O . ASP A 1 107 ? -29.635 6.056 2.584 1.00 41.12 107 ASP A O 1
ATOM 812 N N . SER A 1 108 ? -27.554 6.697 2.115 1.00 43.81 108 SER A N 1
ATOM 813 C CA . SER A 1 108 ? -27.002 5.338 2.278 1.00 43.81 108 SER A CA 1
ATOM 814 C C . SER A 1 108 ? -25.513 5.294 2.643 1.00 43.81 108 SER A C 1
ATOM 816 O O . SER A 1 108 ? -24.727 6.110 2.169 1.00 43.81 108 SER A O 1
ATOM 818 N N . MET A 1 109 ? -25.116 4.261 3.399 1.00 41.31 109 MET A N 1
ATOM 819 C CA . MET A 1 109 ? -23.741 3.957 3.852 1.00 41.31 109 MET A CA 1
ATOM 820 C C . MET A 1 109 ? -22.721 3.629 2.732 1.00 41.31 109 MET A C 1
ATOM 822 O O . MET A 1 109 ? -21.656 3.078 3.002 1.00 41.31 109 MET A O 1
ATOM 826 N N . LYS A 1 110 ? -23.013 3.918 1.458 1.00 39.22 110 LYS A N 1
ATOM 827 C CA . LYS A 1 110 ? -22.056 3.732 0.355 1.00 39.22 110 LYS A CA 1
ATOM 828 C C . LYS A 1 110 ? -21.484 5.086 -0.070 1.00 39.22 110 LYS A C 1
ATOM 830 O O . LYS A 1 110 ? -22.254 5.913 -0.556 1.00 39.22 110 LYS A O 1
ATOM 835 N N . PRO A 1 111 ? -20.158 5.315 0.026 1.00 39.72 111 PRO A N 1
ATOM 836 C CA . PRO A 1 111 ? -19.548 6.561 -0.427 1.00 39.72 111 PRO A CA 1
ATOM 837 C C . PRO A 1 111 ? -19.695 6.702 -1.948 1.00 39.72 111 PRO A C 1
ATOM 839 O O . PRO A 1 111 ? -18.984 6.080 -2.741 1.00 39.72 111 PRO A O 1
ATOM 842 N N . SER A 1 112 ? -20.654 7.525 -2.368 1.00 38.62 112 SER A N 1
ATOM 843 C CA . SER A 1 112 ? -20.996 7.758 -3.769 1.00 38.62 112 SER A CA 1
ATOM 844 C C . SER A 1 112 ? -20.007 8.720 -4.434 1.00 38.62 112 SER A C 1
ATOM 846 O O . SER A 1 112 ? -20.304 9.900 -4.599 1.00 38.62 112 SER A O 1
ATOM 848 N N . GLY A 1 113 ? -18.817 8.231 -4.798 1.00 44.06 113 GLY A N 1
ATOM 849 C CA . GLY A 1 113 ? -17.870 8.897 -5.714 1.00 44.06 113 GLY A CA 1
ATOM 850 C C . GLY A 1 113 ? -17.290 10.250 -5.273 1.00 44.06 113 GLY A C 1
ATOM 851 O O . GLY A 1 113 ? -16.456 10.814 -5.977 1.00 44.06 113 GLY A O 1
ATOM 852 N N . CYS A 1 114 ? -17.706 10.779 -4.125 1.00 46.03 114 CYS A N 1
ATOM 853 C CA . CYS A 1 114 ? -17.212 12.030 -3.585 1.00 46.03 114 CYS A CA 1
ATOM 854 C C . CYS A 1 114 ? -15.946 11.773 -2.767 1.00 46.03 114 CYS A C 1
ATOM 856 O O . CYS A 1 114 ? -16.023 11.297 -1.637 1.00 46.03 114 CYS A O 1
ATOM 858 N N . GLU A 1 115 ? -14.793 12.174 -3.308 1.00 44.78 115 GLU A N 1
ATOM 859 C CA . GLU A 1 115 ? -13.577 12.442 -2.530 1.00 44.78 115 GLU A CA 1
ATOM 860 C C . GLU A 1 115 ? -13.836 13.642 -1.602 1.00 44.78 115 GLU A C 1
ATOM 862 O O . GLU A 1 115 ? -13.451 14.784 -1.880 1.00 44.78 115 GLU A O 1
ATOM 867 N N . ALA A 1 116 ? -14.593 13.412 -0.534 1.00 42.31 116 ALA A N 1
ATOM 868 C CA . ALA A 1 116 ? -14.726 14.346 0.565 1.00 42.31 116 ALA A CA 1
ATOM 869 C C . ALA A 1 116 ? -13.517 14.147 1.482 1.00 42.31 116 ALA A C 1
ATOM 871 O O . ALA A 1 116 ? -13.455 13.210 2.270 1.00 42.31 116 ALA A O 1
ATOM 872 N N . ASP A 1 117 ? -12.524 15.016 1.317 1.00 44.75 117 ASP A N 1
ATOM 873 C CA . ASP A 1 117 ? -11.455 15.174 2.291 1.00 44.75 117 ASP A CA 1
ATOM 874 C C . ASP A 1 117 ? -12.033 15.932 3.491 1.00 44.75 117 ASP A C 1
ATOM 876 O O . ASP A 1 117 ? -12.397 17.105 3.386 1.00 44.75 117 ASP A O 1
ATOM 880 N N . PHE A 1 118 ? -12.197 15.224 4.604 1.00 54.09 118 PHE A N 1
ATOM 881 C CA . PHE A 1 118 ? -12.896 15.711 5.791 1.00 54.09 118 PHE A CA 1
ATOM 882 C C . PHE A 1 118 ? -11.961 16.285 6.865 1.00 54.09 118 PHE A C 1
ATOM 884 O O . PHE A 1 118 ? -12.429 16.825 7.865 1.00 54.09 118 PHE A O 1
ATOM 891 N N . ASN A 1 119 ? -10.644 16.258 6.637 1.00 54.03 119 ASN A N 1
ATOM 892 C CA . ASN A 1 119 ? -9.618 16.707 7.588 1.00 54.03 119 ASN A CA 1
ATOM 893 C C . ASN A 1 119 ? -9.593 18.237 7.825 1.00 54.03 119 ASN A C 1
ATOM 895 O O . ASN A 1 119 ? -8.717 18.749 8.520 1.00 54.03 119 ASN A O 1
ATOM 899 N N . HIS A 1 120 ? -10.547 18.977 7.250 1.00 65.69 120 HIS A N 1
ATOM 900 C CA . HIS A 1 120 ? -10.581 20.443 7.190 1.00 65.69 120 HIS A CA 1
ATOM 901 C C . HIS A 1 120 ? -11.598 21.081 8.147 1.00 65.69 120 HIS A C 1
ATOM 903 O O . HIS A 1 120 ? -12.055 22.194 7.895 1.00 65.69 120 HIS A O 1
ATOM 909 N N . VAL A 1 121 ? -11.963 20.424 9.254 1.00 77.12 121 VAL A N 1
ATOM 910 C CA . VAL A 1 121 ? -12.869 20.976 10.284 1.00 77.12 121 VAL A CA 1
ATOM 911 C C . VAL A 1 121 ? -12.222 20.897 11.670 1.00 77.12 121 VAL A C 1
ATOM 913 O O . VAL A 1 121 ? -11.820 19.827 12.110 1.00 77.12 121 VAL A O 1
ATOM 916 N N . ALA A 1 122 ? -12.128 22.032 12.369 1.00 79.25 122 ALA A N 1
ATOM 917 C CA . ALA A 1 122 ? -11.552 22.131 13.715 1.00 79.25 122 ALA A CA 1
ATOM 918 C C . ALA A 1 122 ? -12.594 21.984 14.839 1.00 79.25 122 ALA A C 1
ATOM 920 O O . ALA A 1 122 ? -12.257 21.560 15.946 1.00 79.25 122 ALA A O 1
ATOM 921 N N . ALA A 1 123 ? -13.844 22.375 14.571 1.00 86.25 123 ALA A N 1
ATOM 922 C CA . ALA A 1 123 ? -14.982 22.223 15.476 1.00 86.25 123 ALA A CA 1
ATOM 923 C C . ALA A 1 123 ? -16.310 22.329 14.718 1.00 86.25 123 ALA A C 1
ATOM 925 O O . ALA A 1 123 ? -16.386 23.023 13.702 1.00 86.25 123 ALA A O 1
ATOM 926 N N . PHE A 1 124 ? -17.361 21.688 15.227 1.00 89.12 124 PHE A N 1
ATOM 927 C CA . PHE A 1 124 ? -18.703 21.715 14.641 1.00 89.12 124 PHE A CA 1
ATOM 928 C C . PHE A 1 124 ? -19.780 21.548 15.717 1.00 89.12 124 PHE A C 1
ATOM 930 O O . PHE A 1 124 ? -19.600 20.764 16.634 1.00 89.12 124 PHE A O 1
ATOM 937 N N . VAL A 1 125 ? -20.910 22.249 15.613 1.00 90.44 125 VAL A N 1
ATOM 938 C CA . VAL A 1 125 ? -22.039 22.137 16.548 1.00 90.44 125 VAL A CA 1
ATOM 939 C C . VAL A 1 125 ? -23.377 22.261 15.800 1.00 90.44 125 VAL A C 1
ATOM 941 O O . VAL A 1 125 ? -23.538 23.180 14.988 1.00 90.44 125 VAL A O 1
ATOM 944 N N . PRO A 1 126 ? -24.348 21.353 16.012 1.00 90.38 126 PRO A N 1
ATOM 945 C CA . PRO A 1 126 ? -25.676 21.481 15.418 1.00 90.38 126 PRO A CA 1
ATOM 946 C C . PRO A 1 126 ? -26.521 22.518 16.171 1.00 90.38 126 PRO A C 1
ATOM 948 O O . PRO A 1 126 ? -26.341 22.719 17.368 1.00 90.38 126 PRO A O 1
ATOM 951 N N . SER A 1 127 ? -27.448 23.187 15.483 1.00 89.38 127 SER A N 1
ATOM 952 C CA . SER A 1 127 ? -28.493 24.016 16.102 1.00 89.38 127 SER A CA 1
ATOM 953 C C . SER A 1 127 ? -29.614 24.323 15.103 1.00 89.38 127 SER A C 1
ATOM 955 O O . SER A 1 127 ? -29.362 24.724 13.961 1.00 89.38 127 SER A O 1
ATOM 957 N N . GLY A 1 128 ? -30.868 24.128 15.518 1.00 87.25 128 GLY A N 1
ATOM 958 C CA . GLY A 1 128 ? -32.021 24.128 14.621 1.00 87.25 128 GLY A CA 1
ATOM 959 C C . GLY A 1 128 ? -31.860 23.083 13.514 1.00 87.25 128 GLY A C 1
ATOM 960 O O . GLY A 1 128 ? -31.441 21.958 13.761 1.00 87.25 128 GLY A O 1
ATOM 961 N N . GLU A 1 129 ? -32.153 23.458 12.274 1.00 87.12 129 GLU A N 1
ATOM 962 C CA . GLU A 1 129 ? -32.001 22.589 11.093 1.00 87.12 129 GLU A CA 1
ATOM 963 C C . GLU A 1 129 ? -30.609 22.716 10.433 1.00 87.12 129 GLU A C 1
ATOM 965 O O . GLU A 1 129 ? -30.465 22.507 9.226 1.00 87.12 129 GLU A O 1
ATOM 970 N N . ARG A 1 130 ? -29.584 23.165 11.173 1.00 89.69 130 ARG A N 1
ATOM 971 C CA . ARG A 1 130 ? -28.268 23.528 10.619 1.00 89.69 130 ARG A CA 1
ATOM 972 C C . ARG A 1 130 ? -27.112 22.964 11.435 1.00 89.69 130 ARG A C 1
ATOM 974 O O . ARG A 1 130 ? -27.177 22.902 12.659 1.00 89.69 130 ARG A O 1
ATOM 981 N N . LEU A 1 131 ? -26.020 22.643 10.747 1.00 89.31 131 LEU A N 1
ATOM 982 C CA . LEU A 1 131 ? -24.713 22.413 11.356 1.00 89.31 131 LEU A CA 1
ATOM 983 C C . LEU A 1 131 ? -23.869 23.681 11.195 1.00 89.31 131 LEU A C 1
ATOM 985 O O . LEU A 1 131 ? -23.718 24.192 10.083 1.00 89.31 131 LEU A O 1
ATOM 989 N N . TYR A 1 132 ? -23.312 24.182 12.292 1.00 91.31 132 TYR A N 1
ATOM 990 C CA . TYR A 1 132 ? -22.336 25.270 12.294 1.00 91.31 132 TYR A CA 1
ATOM 991 C C . TYR A 1 132 ? -20.943 24.689 12.486 1.00 91.31 132 TYR A C 1
ATOM 993 O O . TYR A 1 132 ? -20.772 23.789 13.300 1.00 91.31 132 TYR A O 1
ATOM 1001 N N . TYR A 1 133 ? -19.942 25.179 11.761 1.00 88.94 133 TYR A N 1
ATOM 1002 C CA . TYR A 1 133 ? -18.588 24.634 11.836 1.00 88.94 133 TYR A CA 1
ATOM 1003 C C . TYR A 1 133 ? -17.504 25.690 11.621 1.00 88.94 133 TYR A C 1
ATOM 1005 O O . TYR A 1 133 ? -17.715 26.726 10.987 1.00 88.94 133 TYR A O 1
ATOM 1013 N N . ILE A 1 134 ? -16.333 25.405 12.180 1.00 87.06 134 ILE A N 1
ATOM 1014 C CA . ILE A 1 134 ? -15.099 26.171 12.036 1.00 87.06 134 ILE A CA 1
ATOM 1015 C C . ILE A 1 134 ? -14.153 25.308 11.196 1.00 87.06 134 ILE A C 1
ATOM 1017 O O . ILE A 1 134 ? -13.754 24.238 11.668 1.00 87.06 134 ILE A O 1
ATOM 1021 N N . PRO A 1 135 ? -13.789 25.723 9.971 1.00 80.25 135 PRO A N 1
ATOM 1022 C CA . PRO A 1 135 ? -12.777 25.027 9.192 1.00 80.25 135 PRO A CA 1
ATOM 1023 C C . PRO A 1 135 ? -11.440 24.965 9.942 1.00 80.25 135 PRO A C 1
ATOM 1025 O O . PRO A 1 135 ? -11.059 25.918 10.624 1.00 80.25 135 PRO A O 1
ATOM 1028 N N . ALA A 1 136 ? -10.718 23.855 9.815 1.00 72.62 136 ALA A N 1
ATOM 1029 C CA . ALA A 1 136 ? -9.321 23.803 10.229 1.00 72.62 136 ALA A CA 1
ATOM 1030 C C . ALA A 1 136 ? -8.479 24.640 9.255 1.00 72.62 136 ALA A C 1
ATOM 1032 O O . ALA A 1 136 ? -8.721 24.586 8.054 1.00 72.62 136 ALA A O 1
ATOM 1033 N N . ASP A 1 137 ? -7.497 25.395 9.759 1.00 65.06 137 ASP A N 1
ATOM 1034 C CA . ASP A 1 137 ? -6.456 26.020 8.930 1.00 65.06 137 ASP A CA 1
ATOM 1035 C C . ASP A 1 137 ? -5.387 24.951 8.633 1.00 65.06 137 ASP A C 1
ATOM 1037 O O . ASP A 1 137 ? -4.592 24.630 9.524 1.00 65.06 137 ASP A O 1
ATOM 1041 N N . PRO A 1 138 ? -5.361 24.349 7.427 1.00 48.12 138 PRO A N 1
ATOM 1042 C CA . PRO A 1 138 ? -4.519 23.190 7.150 1.00 48.12 138 PRO A CA 1
ATOM 1043 C C . PRO A 1 138 ? -3.106 23.595 6.703 1.00 48.12 138 PRO A C 1
ATOM 1045 O O . PRO A 1 138 ? -2.219 22.749 6.595 1.00 48.12 138 PRO A O 1
ATOM 1048 N N . LEU A 1 139 ? -2.893 24.884 6.416 1.00 46.28 139 LEU A N 1
ATOM 1049 C CA . LEU A 1 139 ? -1.694 25.414 5.761 1.00 46.28 139 LEU A CA 1
ATOM 1050 C C . LEU A 1 139 ? -0.997 26.498 6.594 1.00 46.28 139 LEU A C 1
ATOM 1052 O O . LEU A 1 139 ? 0.150 26.854 6.313 1.00 46.28 139 LEU A O 1
ATOM 1056 N N . GLY A 1 140 ? -1.645 26.995 7.649 1.00 55.69 140 GLY A N 1
ATOM 1057 C CA . GLY A 1 140 ? -1.138 28.094 8.456 1.00 55.69 140 GLY A CA 1
ATOM 1058 C C . GLY A 1 140 ? -1.152 29.412 7.687 1.00 55.69 140 GLY A C 1
ATOM 1059 O O . GLY A 1 140 ? -0.211 30.200 7.815 1.00 55.69 140 GLY A O 1
ATOM 1060 N N . GLU A 1 141 ? -2.168 29.628 6.848 1.00 57.09 141 GLU A N 1
ATOM 1061 C CA . GLU A 1 141 ? -2.219 30.703 5.843 1.00 57.09 141 GLU A CA 1
ATOM 1062 C C . GLU A 1 141 ? -2.547 32.090 6.407 1.00 57.09 141 GLU A C 1
ATOM 1064 O O . GLU A 1 141 ? -2.704 33.055 5.656 1.00 57.09 141 GLU A O 1
ATOM 1069 N N . ASN A 1 142 ? -2.549 32.231 7.737 1.00 66.69 142 ASN A N 1
ATOM 1070 C CA . ASN A 1 142 ? -2.694 33.509 8.433 1.00 66.69 142 ASN A CA 1
ATOM 1071 C C . ASN A 1 142 ? -4.086 34.159 8.261 1.00 66.69 142 ASN A C 1
ATOM 1073 O O . ASN A 1 142 ? -4.243 35.370 8.441 1.00 66.69 142 ASN A O 1
ATOM 1077 N N . THR A 1 143 ? -5.095 33.360 7.913 1.00 68.62 143 THR A N 1
ATOM 1078 C CA . THR A 1 143 ? -6.476 33.797 7.689 1.00 68.62 143 THR A CA 1
ATOM 1079 C C . THR A 1 143 ? -7.220 34.083 9.002 1.00 68.62 143 THR A C 1
ATOM 1081 O O . THR A 1 143 ? -6.885 33.512 10.043 1.00 68.62 143 THR A O 1
ATOM 1084 N N . PRO A 1 144 ? -8.255 34.946 8.997 1.00 72.38 144 PRO A N 1
ATOM 1085 C CA . PRO A 1 144 ? -9.176 35.055 10.125 1.00 72.38 144 PRO A CA 1
ATOM 1086 C C . PRO A 1 144 ? -9.860 33.711 10.414 1.00 72.38 144 PRO A C 1
ATOM 1088 O O . PRO A 1 144 ? -10.126 32.938 9.499 1.00 72.38 144 PRO A O 1
ATOM 1091 N N . MET A 1 145 ? -10.221 33.469 11.675 1.00 83.12 145 MET A N 1
ATOM 1092 C CA . MET A 1 145 ? -11.078 32.339 12.036 1.00 83.12 145 MET A CA 1
ATOM 1093 C C . MET A 1 145 ? -12.505 32.594 11.531 1.00 83.12 145 MET A C 1
ATOM 1095 O O . MET A 1 145 ? -13.101 33.630 11.844 1.00 83.12 145 MET A O 1
ATOM 1099 N N . GLU A 1 146 ? -13.049 31.657 10.758 1.00 87.06 146 GLU A N 1
ATOM 1100 C CA . GLU A 1 146 ? -14.364 31.774 10.124 1.00 87.06 146 GLU A CA 1
ATOM 1101 C C . GLU A 1 146 ? -15.364 30.779 10.716 1.00 87.06 146 GLU A C 1
ATOM 1103 O O . GLU A 1 146 ? -15.004 29.656 11.059 1.00 87.06 146 GLU A O 1
ATOM 1108 N N . ILE A 1 147 ? -16.633 31.183 10.789 1.00 89.75 147 ILE A N 1
ATOM 1109 C CA . ILE A 1 147 ? -17.750 30.308 11.150 1.00 89.75 147 ILE A CA 1
ATOM 1110 C C . ILE A 1 147 ? -18.655 30.167 9.935 1.00 89.75 147 ILE A C 1
ATOM 1112 O O . ILE A 1 147 ? -19.169 31.149 9.380 1.00 89.75 147 ILE A O 1
ATOM 1116 N N . TRP A 1 148 ? -18.838 28.920 9.536 1.00 90.00 148 TRP A N 1
ATOM 1117 C CA . TRP A 1 148 ? -19.659 28.485 8.424 1.00 90.00 148 TRP A CA 1
ATOM 1118 C C . TRP A 1 148 ? -20.917 27.799 8.953 1.00 90.00 148 TRP A C 1
ATOM 1120 O O . TRP A 1 148 ? -20.938 27.282 10.070 1.00 90.00 148 TRP A O 1
ATOM 1130 N N . LYS A 1 149 ? -21.986 27.816 8.157 1.00 89.50 149 LYS A N 1
ATOM 1131 C CA . LYS A 1 149 ? -23.187 27.010 8.393 1.00 89.50 149 LYS A CA 1
ATOM 1132 C C . LYS A 1 149 ? -23.498 26.165 7.172 1.00 89.50 149 LYS A C 1
ATOM 1134 O O . LYS A 1 149 ? -23.218 26.595 6.055 1.00 89.50 149 LYS A O 1
ATOM 1139 N N . GLN A 1 150 ? -24.156 25.041 7.391 1.00 85.69 150 GLN A N 1
ATOM 1140 C CA . GLN A 1 150 ? -24.699 24.164 6.361 1.00 85.69 150 GLN A CA 1
ATOM 1141 C C . GLN A 1 150 ? -25.971 23.472 6.858 1.00 85.69 150 GLN A C 1
ATOM 1143 O O . GLN A 1 150 ? -26.347 23.607 8.024 1.00 85.69 150 GLN A O 1
ATOM 1148 N N . ASP A 1 151 ? -26.642 22.742 5.978 1.00 82.88 151 ASP A N 1
ATOM 1149 C CA . ASP A 1 151 ? -27.694 21.801 6.359 1.00 82.88 151 ASP A CA 1
ATOM 1150 C C . ASP A 1 151 ? -27.082 20.584 7.060 1.00 82.88 151 ASP A C 1
ATOM 1152 O O . ASP A 1 151 ? -25.921 20.241 6.833 1.00 82.88 151 ASP A O 1
ATOM 1156 N N . LEU A 1 152 ? -27.875 19.905 7.887 1.00 76.62 152 LEU A N 1
ATOM 1157 C CA . LEU A 1 152 ? -27.432 18.787 8.732 1.00 76.62 152 LEU A CA 1
ATOM 1158 C C . LEU A 1 152 ? -26.735 17.644 7.966 1.00 76.62 152 LEU A C 1
ATOM 1160 O O . LEU A 1 152 ? -25.880 16.979 8.543 1.00 76.62 152 LEU A O 1
ATOM 1164 N N . THR A 1 153 ? -27.061 17.454 6.683 1.00 69.31 153 THR A N 1
ATOM 1165 C CA . THR A 1 153 ? -26.488 16.436 5.779 1.00 69.31 153 THR A CA 1
ATOM 1166 C C . THR A 1 153 ? -25.394 16.966 4.836 1.00 69.31 153 THR A C 1
ATOM 1168 O O . THR A 1 153 ? -24.749 16.177 4.144 1.00 69.31 153 THR A O 1
ATOM 1171 N N . GLY A 1 154 ? -25.138 18.282 4.813 1.00 67.31 154 GLY A N 1
ATOM 1172 C CA . GLY A 1 154 ? -24.007 18.887 4.090 1.00 67.31 154 GLY A CA 1
ATOM 1173 C C . GLY A 1 154 ? -24.313 19.906 2.992 1.00 67.31 154 GLY A C 1
ATOM 1174 O O . GLY A 1 154 ? -23.387 20.497 2.432 1.00 67.31 154 GLY A O 1
ATOM 1175 N N . GLY A 1 155 ? -25.590 20.139 2.683 1.00 71.06 155 GLY A N 1
ATOM 1176 C CA . GLY A 1 155 ? -26.027 21.116 1.677 1.00 71.06 155 GLY A CA 1
ATOM 1177 C C . GLY A 1 155 ? -25.953 22.581 2.134 1.00 71.06 155 GLY A C 1
ATOM 1178 O O . GLY A 1 155 ? -25.734 22.883 3.305 1.00 71.06 155 GLY A O 1
ATOM 1179 N N . ASN A 1 156 ? -26.173 23.515 1.200 1.00 75.88 156 ASN A N 1
ATOM 1180 C CA . ASN A 1 156 ? -26.366 24.954 1.468 1.00 75.88 156 ASN A CA 1
ATOM 1181 C C . ASN A 1 156 ? -25.285 25.629 2.346 1.00 75.88 156 ASN A C 1
ATOM 1183 O O . ASN A 1 156 ? -25.584 26.514 3.157 1.00 75.88 156 ASN A O 1
ATOM 1187 N N . GLN A 1 157 ? -24.022 25.232 2.165 1.00 81.94 157 GLN A N 1
ATOM 1188 C CA . GLN A 1 157 ? -22.875 25.799 2.875 1.00 81.94 157 GLN A CA 1
ATOM 1189 C C . GLN A 1 157 ? -22.727 27.309 2.635 1.00 81.94 157 GLN A C 1
ATOM 1191 O O . GLN A 1 157 ? -22.724 27.789 1.499 1.00 81.94 157 GLN A O 1
ATOM 1196 N N . LYS A 1 158 ? -22.566 28.077 3.716 1.00 85.88 158 LYS A N 1
ATOM 1197 C CA . LYS A 1 158 ? -22.370 29.529 3.668 1.00 85.88 158 LYS A CA 1
ATOM 1198 C C . LYS A 1 158 ? -21.532 30.018 4.847 1.00 85.88 158 LYS A C 1
ATOM 1200 O O . LYS A 1 158 ? -21.860 29.735 5.997 1.00 85.88 158 LYS A O 1
ATOM 1205 N N . LYS A 1 159 ? -20.524 30.852 4.574 1.00 89.62 159 LYS A N 1
ATOM 1206 C CA . LYS A 1 159 ? -19.834 31.647 5.600 1.00 89.62 159 LYS A CA 1
ATOM 1207 C C . LYS A 1 159 ? -20.777 32.662 6.239 1.00 89.62 159 LYS A C 1
ATOM 1209 O O . LYS A 1 159 ? -21.461 33.402 5.528 1.00 89.62 159 LYS A O 1
ATOM 1214 N N . ILE A 1 160 ? -20.765 32.729 7.566 1.00 91.50 160 ILE A N 1
ATOM 1215 C CA . ILE A 1 160 ? -21.645 33.600 8.349 1.00 91.50 16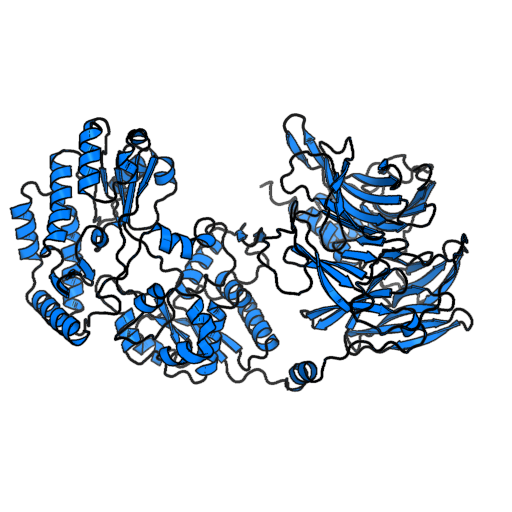0 ILE A CA 1
ATOM 1216 C C . ILE A 1 160 ? -20.863 34.646 9.136 1.00 91.50 160 ILE A C 1
ATOM 1218 O O . ILE A 1 160 ? -21.235 35.817 9.108 1.00 91.50 160 ILE A O 1
ATOM 1222 N N . LEU A 1 161 ? -19.758 34.256 9.775 1.00 89.69 161 LEU A N 1
ATOM 1223 C CA . LEU A 1 161 ? -18.945 35.159 10.586 1.00 89.69 161 LEU A CA 1
ATOM 1224 C C . LEU A 1 161 ? -17.453 34.990 10.282 1.00 89.69 161 LEU A C 1
ATOM 1226 O O . LEU A 1 161 ? -16.986 33.898 9.974 1.00 89.69 161 LEU A O 1
ATOM 1230 N N . SER A 1 162 ? -16.707 36.088 10.389 1.00 87.75 162 SER A N 1
ATOM 1231 C CA . SER A 1 162 ? -15.244 36.119 10.365 1.00 87.75 162 SER A CA 1
ATOM 1232 C C . SER A 1 162 ? -14.774 36.913 11.578 1.00 87.75 162 SER A C 1
ATOM 1234 O O . SER A 1 162 ? -15.098 38.097 11.715 1.00 87.75 162 SER A O 1
ATOM 1236 N N . LEU A 1 163 ? -14.010 36.273 12.459 1.00 82.88 163 LEU A N 1
ATOM 1237 C CA . LEU A 1 163 ? -13.558 36.848 13.723 1.00 82.88 163 LEU A CA 1
ATOM 1238 C C . LEU A 1 163 ? -12.318 37.721 13.484 1.00 82.88 163 LEU A C 1
ATOM 1240 O O . LEU A 1 163 ? -11.184 37.248 13.402 1.00 82.88 163 LEU A O 1
ATOM 1244 N N . LYS A 1 164 ? -12.546 39.030 13.356 1.00 70.56 164 LYS A N 1
ATOM 1245 C CA . LYS A 1 164 ? -11.506 40.053 13.157 1.00 70.56 164 LYS A CA 1
ATOM 1246 C C . LYS A 1 164 ? -10.481 40.029 14.293 1.00 70.56 164 LYS A C 1
ATOM 1248 O O . LYS A 1 164 ? -10.841 39.841 15.455 1.00 70.56 164 LYS A O 1
ATOM 1253 N N . GLY A 1 165 ? -9.212 40.269 13.959 1.00 63.66 165 GLY A N 1
ATOM 1254 C CA . GLY A 1 165 ? -8.104 40.273 14.926 1.00 63.66 165 GLY A CA 1
ATOM 1255 C C . GLY A 1 165 ? -7.562 38.885 15.296 1.00 63.66 165 GLY A C 1
ATOM 1256 O O . GLY A 1 165 ? -6.715 38.788 16.181 1.00 63.66 165 GLY A O 1
ATOM 1257 N N . LYS A 1 166 ? -8.036 37.824 14.628 1.00 64.56 166 LYS A N 1
ATOM 1258 C CA . LYS A 1 166 ? -7.474 36.459 14.681 1.00 64.56 166 LYS A CA 1
ATOM 1259 C C . LYS A 1 166 ? -6.440 36.171 13.597 1.00 64.56 166 LYS A C 1
ATOM 1261 O O . LYS A 1 166 ? -5.640 35.249 13.741 1.00 64.56 166 LYS A O 1
ATOM 1266 N N . GLU A 1 167 ? -6.414 37.013 12.568 1.00 67.94 167 GLU A N 1
ATOM 1267 C CA . GLU A 1 167 ? -5.269 37.164 11.676 1.00 67.94 167 GLU A CA 1
ATOM 1268 C C . GLU A 1 167 ? -3.995 37.257 12.529 1.00 67.94 167 GLU A C 1
ATOM 1270 O O . GLU A 1 167 ? -3.883 38.117 13.409 1.00 67.94 167 GLU A O 1
ATOM 1275 N N . ASN A 1 168 ? -2.995 36.438 12.227 1.00 68.75 168 ASN A N 1
ATOM 1276 C CA . ASN A 1 168 ? -1.708 36.368 12.920 1.00 68.75 168 ASN A CA 1
ATOM 1277 C C . ASN A 1 168 ? -1.669 35.613 14.256 1.00 68.75 168 ASN A C 1
ATOM 1279 O O . ASN A 1 168 ? -0.673 35.757 14.964 1.00 68.75 168 ASN A O 1
ATOM 1283 N N . THR A 1 169 ? -2.623 34.729 14.567 1.00 75.25 169 THR A N 1
ATOM 1284 C CA . THR A 1 169 ? -2.531 33.800 15.720 1.00 75.25 169 THR A CA 1
ATOM 1285 C C . THR A 1 169 ? -2.757 32.335 15.349 1.00 75.25 169 THR A C 1
ATOM 1287 O O . THR A 1 169 ? -3.669 32.033 14.593 1.00 75.25 169 THR A O 1
ATOM 1290 N N . GLY A 1 170 ? -1.950 31.427 15.910 1.00 76.81 170 GLY A N 1
ATOM 1291 C CA . GLY A 1 170 ? -2.199 29.981 15.871 1.00 76.81 170 GLY A CA 1
ATOM 1292 C C . GLY A 1 170 ? -3.076 29.574 17.054 1.00 76.81 170 GLY A C 1
ATOM 1293 O O . GLY A 1 170 ? -2.758 29.924 18.197 1.00 76.81 170 GLY A O 1
ATOM 1294 N N . MET A 1 171 ? -4.186 28.881 16.788 1.00 79.12 171 MET A N 1
ATOM 1295 C CA . MET A 1 171 ? -5.207 28.551 17.790 1.00 79.12 171 MET A CA 1
ATOM 1296 C C . MET A 1 171 ? -5.749 27.124 17.668 1.00 79.12 171 MET A C 1
ATOM 1298 O O . MET A 1 171 ? -5.880 26.597 16.570 1.00 79.12 171 MET A O 1
ATOM 1302 N N . ILE A 1 172 ? -6.086 26.527 18.811 1.00 81.44 172 ILE A N 1
ATOM 1303 C CA . ILE A 1 172 ? -6.790 25.244 18.933 1.00 81.44 172 ILE A CA 1
ATOM 1304 C C . ILE A 1 172 ? -8.155 25.523 19.566 1.00 81.44 172 ILE A C 1
ATOM 1306 O O . ILE A 1 172 ? -8.231 26.244 20.565 1.00 81.44 172 ILE A O 1
ATOM 1310 N N . ILE A 1 173 ? -9.224 24.956 19.004 1.00 84.31 173 ILE A N 1
ATOM 1311 C CA . ILE A 1 173 ? -10.561 25.002 19.607 1.00 84.31 173 ILE A CA 1
ATOM 1312 C C . ILE A 1 173 ? -10.642 23.922 20.688 1.00 84.31 173 ILE A C 1
ATOM 1314 O O . ILE A 1 173 ? -10.345 22.761 20.427 1.00 84.31 173 ILE A O 1
ATOM 1318 N N . GLN A 1 174 ? -11.017 24.312 21.905 1.00 80.38 174 GLN A N 1
ATOM 1319 C CA . GLN A 1 174 ? -11.125 23.411 23.061 1.00 80.38 174 GLN A CA 1
ATOM 1320 C C . GLN A 1 174 ? -12.565 22.934 23.309 1.00 80.38 174 GLN A C 1
ATOM 1322 O O . GLN A 1 174 ? -12.776 21.935 23.986 1.00 80.38 174 GLN A O 1
ATOM 1327 N N . GLY A 1 175 ? -13.552 23.632 22.744 1.00 84.94 175 GLY A N 1
ATOM 1328 C CA . GLY A 1 175 ? -14.955 23.229 22.751 1.00 84.94 175 GLY A CA 1
ATOM 1329 C C . GLY A 1 175 ? -15.854 24.294 22.124 1.00 84.94 175 GLY A C 1
ATOM 1330 O O . GLY A 1 175 ? -15.437 25.443 21.942 1.00 84.94 175 GLY A O 1
ATOM 1331 N N . MET A 1 176 ? -17.090 23.920 21.804 1.00 89.06 176 MET A N 1
ATOM 1332 C CA . MET A 1 176 ? -18.096 24.807 21.210 1.00 89.06 176 MET A CA 1
ATOM 1333 C C . MET A 1 176 ? -19.461 24.523 21.841 1.00 89.06 176 MET A C 1
ATOM 1335 O O . MET A 1 176 ? -19.837 23.367 21.975 1.00 89.06 176 MET A O 1
ATOM 1339 N N . LEU A 1 177 ? -20.208 25.552 22.232 1.00 87.81 177 LEU A N 1
ATOM 1340 C CA . LEU A 1 177 ? -21.543 25.442 22.833 1.00 87.81 177 LEU A CA 1
ATOM 1341 C C . LEU A 1 177 ? -22.522 26.333 22.064 1.00 87.81 177 LEU A C 1
ATOM 1343 O O . LEU A 1 177 ? -22.136 27.411 21.615 1.00 87.81 177 LEU A O 1
ATOM 1347 N N . CYS A 1 178 ? -23.773 25.908 21.897 1.00 88.19 178 CYS A N 1
ATOM 1348 C CA . CYS A 1 178 ? -24.775 26.637 21.119 1.00 88.19 178 CYS A CA 1
ATOM 1349 C C . CYS A 1 178 ? -26.211 26.365 21.603 1.00 88.19 178 CYS A C 1
ATOM 1351 O O . CYS A 1 178 ? -26.662 25.230 21.512 1.00 88.19 178 CYS A O 1
ATOM 1353 N N . ASP A 1 179 ? -26.941 27.375 22.092 1.00 84.56 179 ASP A N 1
ATOM 1354 C CA . ASP A 1 179 ? -28.352 27.252 22.540 1.00 84.56 179 ASP A CA 1
ATOM 1355 C C . ASP A 1 179 ? -29.387 27.739 21.507 1.00 84.56 179 ASP A C 1
ATOM 1357 O O . ASP A 1 179 ? -30.586 27.784 21.786 1.00 84.56 179 ASP A O 1
ATOM 1361 N N . GLY A 1 180 ? -28.922 28.117 20.312 1.00 83.12 180 GLY A N 1
ATOM 1362 C CA . GLY A 1 180 ? -29.726 28.723 19.249 1.00 83.12 180 GLY A CA 1
ATOM 1363 C C . GLY A 1 180 ? -29.873 30.248 19.338 1.00 83.12 180 GLY A C 1
ATOM 1364 O O . GLY A 1 180 ? -30.291 30.860 18.357 1.00 83.12 180 GLY A O 1
ATOM 1365 N N . MET A 1 181 ? -29.493 30.880 20.454 1.00 86.44 181 MET A N 1
ATOM 1366 C CA . MET A 1 181 ? -29.397 32.344 20.596 1.00 86.44 181 MET A CA 1
ATOM 1367 C C . MET A 1 181 ? -27.943 32.813 20.689 1.00 86.44 181 MET A C 1
ATOM 1369 O O . MET A 1 181 ? -27.581 33.837 20.108 1.00 86.44 181 MET A O 1
ATOM 1373 N N . HIS A 1 182 ? -27.112 32.050 21.389 1.00 88.44 182 HIS A N 1
ATOM 1374 C CA . HIS A 1 182 ? -25.703 32.292 21.629 1.00 88.44 182 HIS A CA 1
ATOM 1375 C C . HIS A 1 182 ? -24.873 31.096 21.171 1.00 88.44 182 HIS A C 1
ATOM 1377 O O . HIS A 1 182 ? -25.283 29.936 21.254 1.00 88.44 182 HIS A O 1
ATOM 1383 N N . MET A 1 183 ? -23.661 31.396 20.724 1.00 91.69 183 MET A N 1
ATOM 1384 C CA . MET A 1 183 ? -22.627 30.433 20.390 1.00 91.69 183 MET A CA 1
ATOM 1385 C C . MET A 1 183 ? -21.355 30.814 21.141 1.00 91.69 183 MET A C 1
ATOM 1387 O O . MET A 1 183 ? -20.896 31.954 21.065 1.00 91.69 183 MET A O 1
ATOM 1391 N N . VAL A 1 184 ? -20.787 29.863 21.873 1.00 90.00 184 VAL A N 1
ATOM 1392 C CA . VAL A 1 184 ? -19.606 30.073 22.710 1.00 90.00 184 VAL A CA 1
ATOM 1393 C C . VAL A 1 184 ? -18.492 29.156 22.242 1.00 90.00 184 VAL A C 1
ATOM 1395 O O . VAL A 1 184 ? -18.689 27.949 22.136 1.00 90.00 184 VAL A O 1
ATOM 1398 N N . VAL A 1 185 ? -17.322 29.723 21.948 1.00 90.12 185 VAL A N 1
ATOM 1399 C CA . VAL A 1 185 ? -16.169 28.975 21.425 1.00 90.12 185 VAL A CA 1
ATOM 1400 C C . VAL A 1 185 ? -14.980 29.146 22.360 1.00 90.12 185 VAL A C 1
ATOM 1402 O O . VAL A 1 185 ? -14.437 30.246 22.488 1.00 90.12 185 VAL A O 1
ATOM 1405 N N . GLY A 1 186 ? -14.572 28.057 23.006 1.00 87.25 186 GLY A N 1
ATOM 1406 C CA . GLY A 1 186 ? -13.389 28.018 23.861 1.00 87.25 186 GLY A CA 1
ATOM 1407 C C . GLY A 1 186 ? -12.131 27.764 23.043 1.00 87.25 186 GLY A C 1
ATOM 1408 O O . GLY A 1 186 ? -12.131 26.897 22.168 1.00 87.25 186 GLY A O 1
ATOM 1409 N N . PHE A 1 187 ? -11.054 28.504 23.308 1.00 83.81 187 PHE A N 1
ATOM 1410 C CA . PHE A 1 187 ? -9.820 28.395 22.529 1.00 83.81 187 PHE A CA 1
ATOM 1411 C C . PHE A 1 187 ? -8.537 28.513 23.353 1.00 83.81 187 PHE A C 1
ATOM 1413 O O . PHE A 1 187 ? -8.493 29.233 24.351 1.00 83.81 187 PHE A O 1
ATOM 1420 N N . LEU A 1 188 ? -7.475 27.887 22.834 1.00 81.81 188 LEU A N 1
ATOM 1421 C CA . LEU A 1 188 ? -6.083 28.017 23.267 1.00 81.81 188 LEU A CA 1
ATOM 1422 C C . LEU A 1 188 ? -5.241 28.632 22.135 1.00 81.81 188 LEU A C 1
ATOM 1424 O O . LEU A 1 188 ? -5.097 28.053 21.060 1.00 81.81 188 LEU A O 1
ATOM 1428 N N . GLU A 1 189 ? -4.658 29.801 22.377 1.00 82.50 189 GLU A N 1
ATOM 1429 C CA . GLU A 1 189 ? -3.717 30.500 21.497 1.00 82.50 189 GLU A CA 1
ATOM 1430 C C . GLU A 1 189 ? -2.280 30.052 21.813 1.00 82.50 189 GLU A C 1
ATOM 1432 O O . GLU A 1 189 ? -1.747 30.348 22.888 1.00 82.50 189 GLU A O 1
ATOM 1437 N N . TYR A 1 190 ? -1.645 29.346 20.872 1.00 81.62 190 TYR A N 1
ATOM 1438 C CA . TYR A 1 190 ? -0.336 28.699 21.059 1.00 81.62 190 TYR A CA 1
ATOM 1439 C C . TYR A 1 190 ? 0.811 29.355 20.272 1.00 81.62 190 TYR A C 1
ATOM 1441 O O . TYR A 1 190 ? 1.967 28.950 20.406 1.00 81.62 190 TYR A O 1
ATOM 1449 N N . GLY A 1 191 ? 0.536 30.395 19.485 1.00 80.19 191 GLY A N 1
ATOM 1450 C CA . GLY A 1 191 ? 1.570 31.186 18.820 1.00 80.19 191 GLY A CA 1
ATOM 1451 C C . GLY A 1 191 ? 1.019 32.286 17.924 1.00 80.19 191 GLY A C 1
ATOM 1452 O O . GLY A 1 191 ? -0.181 32.560 17.902 1.00 80.19 191 GLY A O 1
ATOM 1453 N N . ARG A 1 192 ? 1.912 32.939 17.175 1.00 84.25 192 ARG A N 1
ATOM 1454 C CA . ARG A 1 192 ? 1.573 34.055 16.283 1.00 84.25 192 ARG A CA 1
ATOM 1455 C C . ARG A 1 192 ? 2.389 34.092 15.000 1.00 84.25 192 ARG A C 1
ATOM 1457 O O . ARG A 1 192 ? 3.562 33.721 14.987 1.00 84.25 192 ARG A O 1
ATOM 1464 N N . TYR A 1 193 ? 1.811 34.659 13.951 1.00 78.25 193 TYR A N 1
ATOM 1465 C CA . TYR A 1 193 ? 2.544 35.013 12.739 1.00 78.25 193 TYR A CA 1
ATOM 1466 C C . TYR A 1 193 ? 3.191 36.391 12.903 1.00 78.25 193 TYR A C 1
ATOM 1468 O O . TYR A 1 193 ? 2.660 37.313 13.522 1.00 78.25 193 TYR A O 1
ATOM 1476 N N . THR A 1 194 ? 4.404 36.531 12.385 1.00 76.88 194 THR A N 1
ATOM 1477 C CA . THR A 1 194 ? 5.103 37.820 12.320 1.00 76.88 194 THR A CA 1
ATOM 1478 C C . THR A 1 194 ? 4.663 38.602 11.085 1.00 76.88 194 THR A C 1
ATOM 1480 O O . THR A 1 194 ? 4.233 38.013 10.099 1.00 76.88 194 THR A O 1
ATOM 1483 N N . LYS A 1 195 ? 4.910 39.922 11.054 1.00 71.88 195 LYS A N 1
ATOM 1484 C CA . LYS A 1 195 ? 4.677 40.789 9.873 1.00 71.88 195 LYS A CA 1
ATOM 1485 C C . LYS A 1 195 ? 5.372 40.335 8.567 1.00 71.88 195 LYS A C 1
ATOM 1487 O O . LYS A 1 195 ? 5.186 40.968 7.537 1.00 71.88 195 LYS A O 1
ATOM 1492 N N . LYS A 1 196 ? 6.212 39.293 8.608 1.00 72.38 196 LYS A N 1
ATOM 1493 C CA . LYS A 1 196 ? 6.881 38.668 7.454 1.00 72.38 196 LYS A CA 1
ATOM 1494 C C . LYS A 1 196 ? 6.327 37.266 7.126 1.00 72.38 196 LYS A C 1
ATOM 1496 O O . LYS A 1 196 ? 7.037 36.475 6.518 1.00 72.38 196 LYS A O 1
ATOM 1501 N N . GLY A 1 197 ? 5.137 36.909 7.616 1.00 70.00 197 GLY A N 1
ATOM 1502 C CA . GLY A 1 197 ? 4.499 35.599 7.406 1.00 70.00 197 GLY A CA 1
ATOM 1503 C C . GLY A 1 197 ? 5.120 34.428 8.181 1.00 70.00 197 GLY A C 1
ATOM 1504 O O . GLY A 1 197 ? 4.584 33.329 8.172 1.00 70.00 197 GLY A O 1
ATOM 1505 N N . LYS A 1 198 ? 6.237 34.622 8.897 1.00 78.62 198 LYS A N 1
ATOM 1506 C CA . LYS A 1 198 ? 6.863 33.546 9.679 1.00 78.62 198 LYS A CA 1
ATOM 1507 C C . LYS A 1 198 ? 6.091 33.290 10.975 1.00 78.62 198 LYS A C 1
ATOM 1509 O O . LYS A 1 198 ? 5.981 34.214 11.786 1.00 78.62 198 LYS A O 1
ATOM 1514 N N . TYR A 1 199 ? 5.674 32.042 11.192 1.00 82.00 199 TYR A N 1
ATOM 1515 C CA . TYR A 1 199 ? 5.098 31.559 12.449 1.00 82.00 199 TYR A CA 1
ATOM 1516 C C . TYR A 1 199 ? 6.116 31.538 13.606 1.00 82.00 199 TYR A C 1
ATOM 1518 O O . TYR A 1 199 ? 7.297 31.220 13.421 1.00 82.00 199 TYR A O 1
ATOM 1526 N N . VAL A 1 200 ? 5.649 31.883 14.805 1.00 81.56 200 VAL A N 1
ATOM 1527 C CA . VAL A 1 200 ? 6.384 31.863 16.073 1.00 81.56 200 VAL A CA 1
ATOM 1528 C C . VAL A 1 200 ? 5.467 31.284 17.147 1.00 81.56 200 VAL A C 1
ATOM 1530 O O . VAL A 1 200 ? 4.560 31.960 17.632 1.00 81.56 200 VAL A O 1
ATOM 1533 N N . GLU A 1 201 ? 5.730 30.036 17.517 1.00 82.94 201 GLU A N 1
ATOM 1534 C CA . GLU A 1 201 ? 5.107 29.365 18.659 1.00 82.94 201 GLU A CA 1
ATOM 1535 C C . GLU A 1 201 ? 5.470 30.084 19.971 1.00 82.94 201 GLU A C 1
ATOM 1537 O O . GLU A 1 201 ? 6.575 30.625 20.113 1.00 82.94 201 GLU A O 1
ATOM 1542 N N . TYR A 1 202 ? 4.537 30.118 20.919 1.00 80.06 202 TYR A N 1
ATOM 1543 C CA . TYR A 1 202 ? 4.802 30.587 22.277 1.00 80.06 202 TYR A CA 1
ATOM 1544 C C . TYR A 1 202 ? 5.640 29.557 23.047 1.00 80.06 202 TYR A C 1
ATOM 1546 O O . TYR A 1 202 ? 5.733 28.390 22.663 1.00 80.06 202 TYR A O 1
ATOM 1554 N N . GLY A 1 203 ? 6.296 29.981 24.129 1.00 69.25 203 GLY A N 1
ATOM 1555 C CA . GLY A 1 203 ? 6.954 29.032 25.018 1.00 69.25 203 GLY A CA 1
ATOM 1556 C C . GLY A 1 203 ? 5.931 28.079 25.633 1.00 69.25 203 GLY A C 1
ATOM 1557 O O . GLY A 1 203 ? 4.760 28.422 25.812 1.00 69.25 203 GLY A O 1
ATOM 1558 N N . SER A 1 204 ? 6.368 26.871 25.993 1.00 64.88 204 SER A N 1
ATOM 1559 C CA . SER A 1 204 ? 5.574 26.030 26.889 1.00 64.88 204 SER A CA 1
ATOM 1560 C C . SER A 1 204 ? 5.260 26.844 28.148 1.00 64.88 204 SER A C 1
ATOM 1562 O O . SER A 1 204 ? 6.188 27.400 28.738 1.00 64.88 204 SER A O 1
ATOM 1564 N N . PHE A 1 205 ? 3.981 26.898 28.532 1.00 68.81 205 PHE A N 1
ATOM 1565 C CA . PHE A 1 205 ? 3.433 27.723 29.624 1.00 68.81 205 PHE A CA 1
ATOM 1566 C C . PHE A 1 205 ? 3.269 29.237 29.342 1.00 68.81 205 PHE A C 1
ATOM 1568 O O . PHE A 1 205 ? 2.791 29.945 30.220 1.00 68.81 205 PHE A O 1
ATOM 1575 N N . ASP A 1 206 ? 3.561 29.726 28.126 1.00 70.31 206 ASP A N 1
ATOM 1576 C CA . ASP A 1 206 ? 3.262 31.108 27.678 1.00 70.31 206 ASP A CA 1
ATOM 1577 C C . ASP A 1 206 ? 1.973 31.193 26.812 1.00 70.31 206 ASP A C 1
ATOM 1579 O O . ASP A 1 206 ? 1.724 32.192 26.126 1.00 70.31 206 ASP A O 1
ATOM 1583 N N . GLN A 1 207 ? 1.178 30.117 26.768 1.00 76.69 207 GLN A N 1
ATOM 1584 C CA . GLN A 1 207 ? -0.048 30.027 25.965 1.00 76.69 207 GLN A CA 1
ATOM 1585 C C . GLN A 1 207 ? -1.192 30.816 26.624 1.00 76.69 207 GLN A C 1
ATOM 1587 O O . GLN A 1 207 ? -1.174 31.075 27.827 1.00 76.69 207 GLN A O 1
ATOM 1592 N N . LYS A 1 208 ? -2.194 31.226 25.840 1.00 78.50 208 LYS A N 1
ATOM 1593 C CA . LYS A 1 208 ? -3.309 32.056 26.333 1.00 78.50 208 LYS A CA 1
ATOM 1594 C C . LYS A 1 208 ? -4.632 31.421 25.963 1.00 78.50 208 LYS A C 1
ATOM 1596 O O . LYS A 1 208 ? -4.824 31.112 24.792 1.00 78.50 208 LYS A O 1
ATOM 1601 N N . SER A 1 209 ? -5.563 31.344 26.903 1.00 80.19 209 SER A N 1
ATOM 1602 C CA . SER A 1 209 ? -6.915 30.867 26.610 1.00 80.19 209 SER A CA 1
ATOM 1603 C C . SER A 1 209 ? -7.958 31.960 26.742 1.00 80.19 209 SER A C 1
ATOM 1605 O O . SER A 1 209 ? -7.740 33.006 27.369 1.00 80.19 209 SER A O 1
ATOM 1607 N N . GLY A 1 210 ? -9.100 31.712 26.117 1.00 81.88 210 GLY A N 1
ATOM 1608 C CA . GLY A 1 210 ? -10.217 32.631 26.113 1.00 81.88 210 GLY A CA 1
ATOM 1609 C C . GLY A 1 210 ? -11.494 32.010 25.574 1.00 81.88 210 GLY A C 1
ATOM 1610 O O . GLY A 1 210 ? -11.516 30.861 25.128 1.00 81.88 210 GLY A O 1
ATOM 1611 N N . LEU A 1 211 ? -12.551 32.811 25.621 1.00 86.56 211 LEU A N 1
ATOM 1612 C CA . LEU A 1 211 ? -13.871 32.486 25.099 1.00 86.56 211 LEU A CA 1
ATOM 1613 C C . LEU A 1 211 ? -14.264 33.526 24.050 1.00 86.56 211 LEU A C 1
ATOM 1615 O O . LEU A 1 211 ? -14.118 34.730 24.276 1.00 86.56 211 LEU A O 1
ATOM 1619 N N . TYR A 1 212 ? -14.806 33.066 22.929 1.00 88.75 212 TYR A N 1
ATOM 1620 C CA . TYR A 1 212 ? -15.704 33.875 22.111 1.00 88.75 212 TYR A CA 1
ATOM 1621 C C . TYR A 1 212 ? -17.125 33.682 22.609 1.00 88.75 212 TYR A C 1
ATOM 1623 O O . TYR A 1 212 ? -17.549 32.540 22.746 1.00 88.75 212 TYR A O 1
ATOM 1631 N N . VAL A 1 213 ? -17.858 34.772 22.819 1.00 89.56 213 VAL A N 1
ATOM 1632 C CA . VAL A 1 213 ? -19.320 34.754 22.973 1.00 89.56 213 VAL A CA 1
ATOM 1633 C C . VAL A 1 213 ? -19.899 35.476 21.765 1.00 89.56 213 VAL A C 1
ATOM 1635 O O . VAL A 1 213 ? -19.516 36.612 21.481 1.00 89.56 213 VAL A O 1
ATOM 1638 N N . ILE A 1 214 ? -20.759 34.790 21.018 1.00 90.81 214 ILE A N 1
ATOM 1639 C CA . ILE A 1 214 ? -21.316 35.224 19.734 1.00 90.81 214 ILE A CA 1
ATOM 1640 C C . ILE A 1 214 ? -22.840 35.197 19.849 1.00 90.81 214 ILE A C 1
ATOM 1642 O O . ILE A 1 214 ? -23.411 34.169 20.203 1.00 90.81 214 ILE A O 1
ATOM 1646 N N . ASN A 1 215 ? -23.506 36.298 19.517 1.00 89.00 215 ASN A N 1
ATOM 1647 C CA . ASN A 1 215 ? -24.958 36.351 19.377 1.00 89.00 215 ASN A CA 1
ATOM 1648 C C . ASN A 1 215 ? -25.338 35.860 17.973 1.00 89.00 215 ASN A C 1
ATOM 1650 O O . ASN A 1 215 ? -24.872 36.399 16.975 1.00 89.00 215 ASN A O 1
ATOM 1654 N N . MET A 1 216 ? -26.174 34.832 17.868 1.00 89.88 216 MET A N 1
ATOM 1655 C CA . MET A 1 216 ? -26.530 34.211 16.584 1.00 89.88 216 MET A CA 1
ATOM 1656 C C . MET A 1 216 ? -27.638 34.953 15.825 1.00 89.88 216 MET A C 1
ATOM 1658 O O . MET A 1 216 ? -27.880 34.659 14.654 1.00 89.88 216 MET A O 1
ATOM 1662 N N . ASN A 1 217 ? -28.307 35.923 16.456 1.00 87.06 217 ASN A N 1
ATOM 1663 C CA . ASN A 1 217 ? -29.341 36.723 15.797 1.00 87.06 217 ASN A CA 1
ATOM 1664 C C . ASN A 1 217 ? -28.731 37.772 14.856 1.00 87.06 217 ASN A C 1
ATOM 1666 O O . ASN A 1 217 ? -29.230 37.969 13.748 1.00 87.06 217 ASN A O 1
ATOM 1670 N N . ASP A 1 218 ? -27.650 38.432 15.284 1.00 89.56 218 ASP A N 1
ATOM 1671 C CA . ASP A 1 218 ? -26.984 39.514 14.543 1.00 89.56 218 ASP A CA 1
ATOM 1672 C C . ASP A 1 218 ? -25.507 39.235 14.199 1.00 89.56 218 ASP A C 1
ATOM 1674 O O . ASP A 1 218 ? -24.897 39.999 13.448 1.00 89.56 218 ASP A O 1
ATOM 1678 N N . TRP A 1 219 ? -24.946 38.123 14.688 1.00 90.94 219 TRP A N 1
ATOM 1679 C CA . TRP A 1 219 ? -23.543 37.711 14.523 1.00 90.94 219 TRP A CA 1
ATOM 1680 C C . TRP A 1 219 ? -22.531 38.693 15.126 1.00 90.94 219 TRP A C 1
ATOM 1682 O O . TRP A 1 219 ? -21.341 38.663 14.792 1.00 90.94 219 TRP A O 1
ATOM 1692 N N . SER A 1 220 ? -22.982 39.536 16.061 1.00 89.06 220 SER A N 1
ATOM 1693 C CA . SER A 1 220 ? -22.099 40.274 16.959 1.00 89.06 220 SER A CA 1
ATOM 1694 C C . SER A 1 220 ? -21.358 39.304 17.883 1.00 89.06 220 SER A C 1
ATOM 1696 O O . SER A 1 220 ? -21.853 38.231 18.228 1.00 89.06 220 SER A O 1
ATOM 1698 N N . TYR A 1 221 ? -20.129 39.651 18.260 1.00 89.50 221 TYR A N 1
ATOM 1699 C CA . TYR A 1 221 ? -19.311 38.804 19.118 1.00 89.50 221 TYR A CA 1
ATOM 1700 C C . TYR A 1 221 ? -18.353 39.624 19.973 1.00 89.50 221 TYR A C 1
ATOM 1702 O O . TYR A 1 221 ? -17.938 40.725 19.602 1.00 89.50 221 TYR A O 1
ATOM 1710 N N . GLN A 1 222 ? -17.947 39.038 21.092 1.00 86.81 222 GLN A N 1
ATOM 1711 C CA . GLN A 1 222 ? -16.898 39.551 21.962 1.00 86.81 222 GLN A CA 1
ATOM 1712 C C . GLN A 1 222 ? -15.911 38.430 22.321 1.00 86.81 222 GLN A C 1
ATOM 1714 O O . GLN A 1 222 ? -16.224 37.245 22.206 1.00 86.81 222 GLN A O 1
ATOM 1719 N N . CYS A 1 223 ? -14.691 38.811 22.705 1.00 84.81 223 CYS A N 1
ATOM 1720 C CA . CYS A 1 223 ? -13.594 37.891 23.007 1.00 84.81 223 CYS A CA 1
ATOM 1721 C C . CYS A 1 223 ? -13.038 38.182 24.400 1.00 84.81 223 CYS A C 1
ATOM 1723 O O . CYS A 1 223 ? -12.403 39.218 24.608 1.00 84.81 223 CYS A O 1
ATOM 1725 N N . ILE A 1 224 ? -13.209 37.245 25.327 1.00 81.38 224 ILE A N 1
ATOM 1726 C CA . ILE A 1 224 ? -12.656 37.327 26.679 1.00 81.38 224 ILE A CA 1
ATOM 1727 C C . ILE A 1 224 ? -11.327 36.577 26.692 1.00 81.38 224 ILE A C 1
ATOM 1729 O O . ILE A 1 224 ? -11.284 35.385 26.398 1.00 81.38 224 ILE A O 1
ATOM 1733 N N . TYR A 1 225 ? -10.241 37.264 27.041 1.00 80.00 225 TYR A N 1
ATOM 1734 C CA . TYR A 1 225 ? -8.946 36.638 27.319 1.00 80.00 225 TYR A CA 1
ATOM 1735 C C . TYR A 1 225 ? -8.727 36.522 28.824 1.00 80.00 225 TYR A C 1
ATOM 1737 O O . TYR A 1 225 ? -8.941 37.491 29.550 1.00 80.00 225 TYR A O 1
ATOM 1745 N N . LEU A 1 226 ? -8.190 35.388 29.262 1.00 71.88 226 LEU A N 1
ATOM 1746 C CA . LEU A 1 226 ? -7.876 35.125 30.664 1.00 71.88 226 LEU A CA 1
ATOM 1747 C C . LEU A 1 226 ? -6.406 35.454 30.923 1.00 71.88 226 LEU A C 1
ATOM 1749 O O . LEU A 1 226 ? -5.517 34.854 30.314 1.00 71.88 226 LEU A O 1
ATOM 1753 N N . LYS A 1 227 ? -6.150 36.466 31.756 1.00 66.25 227 LYS A N 1
ATOM 1754 C CA . LYS A 1 227 ? -4.817 37.035 32.012 1.00 66.25 227 LYS A CA 1
ATOM 1755 C C . LYS A 1 227 ? -4.664 37.444 33.483 1.00 66.25 227 LYS A C 1
ATOM 1757 O O . LYS A 1 227 ? -5.627 37.472 34.245 1.00 66.25 227 LYS A O 1
ATOM 1762 N N . GLU A 1 228 ? -3.434 37.785 33.864 1.00 54.97 228 GLU A N 1
ATOM 1763 C CA . GLU A 1 228 ? -3.112 38.427 35.144 1.00 54.97 228 GLU A CA 1
ATOM 1764 C C . GLU A 1 228 ? -4.042 39.637 35.378 1.00 54.97 228 GLU A C 1
ATOM 1766 O O . GLU A 1 228 ? -4.154 40.512 34.517 1.00 54.97 228 GLU A O 1
ATOM 1771 N N . GLY A 1 229 ? -4.749 39.651 36.513 1.00 54.53 229 GLY A N 1
ATOM 1772 C CA . GLY A 1 229 ? -5.731 40.691 36.858 1.00 54.53 229 GLY A CA 1
ATOM 1773 C C . GLY A 1 229 ? -7.141 40.539 36.261 1.00 54.53 229 GLY A C 1
ATOM 1774 O O . GLY A 1 229 ? -7.948 41.445 36.436 1.00 54.53 229 GLY A O 1
ATOM 1775 N N . SER A 1 230 ? -7.478 39.433 35.581 1.00 56.31 230 SER A N 1
ATOM 1776 C CA . SER A 1 230 ? -8.849 39.204 35.069 1.00 56.31 230 SER A CA 1
ATOM 1777 C C . SER A 1 230 ? -9.891 38.880 36.154 1.00 56.31 230 SER A C 1
ATOM 1779 O O . SER A 1 230 ? -11.082 38.981 35.884 1.00 56.31 230 SER A O 1
ATOM 1781 N N . SER A 1 231 ? -9.468 38.486 37.356 1.00 56.09 231 SER A N 1
ATOM 1782 C CA . SER A 1 231 ? -10.325 38.296 38.538 1.00 56.09 231 SER A CA 1
ATOM 1783 C C . SER A 1 231 ? -10.177 39.473 39.499 1.00 56.09 231 SER A C 1
ATOM 1785 O O . SER A 1 231 ? -9.036 39.856 39.769 1.00 56.09 231 SER A O 1
ATOM 1787 N N . GLU A 1 232 ? -11.274 39.951 40.096 1.00 52.38 232 GLU A N 1
ATOM 1788 C CA . GLU A 1 232 ? -11.254 41.032 41.101 1.00 52.38 232 GLU A CA 1
ATOM 1789 C C . GLU A 1 232 ? -10.282 40.742 42.266 1.00 52.38 232 GLU A C 1
ATOM 1791 O O . GLU A 1 232 ? -9.547 41.629 42.693 1.00 52.38 232 GLU A O 1
ATOM 1796 N N . ASP A 1 233 ? -10.174 39.475 42.685 1.00 54.56 233 ASP A N 1
ATOM 1797 C CA . ASP A 1 233 ? -9.296 39.022 43.777 1.00 54.56 233 ASP A CA 1
ATOM 1798 C C . ASP A 1 233 ? -7.827 38.756 43.375 1.00 54.56 233 ASP A C 1
ATOM 1800 O O . ASP A 1 233 ? -7.032 38.276 44.183 1.00 54.56 233 ASP A O 1
ATOM 1804 N N . GLY A 1 234 ? -7.436 38.995 42.117 1.00 55.22 234 GLY A N 1
ATOM 1805 C CA . GLY A 1 234 ? -6.056 38.771 41.647 1.00 55.22 234 GLY A CA 1
ATOM 1806 C C . GLY A 1 234 ? -5.563 37.309 41.649 1.00 55.22 234 GLY A C 1
ATOM 1807 O O . GLY A 1 234 ? -4.361 37.073 41.536 1.00 55.22 234 GLY A O 1
ATOM 1808 N N . MET A 1 235 ? -6.468 36.328 41.748 1.00 56.50 235 MET A N 1
ATOM 1809 C CA . MET A 1 235 ? -6.176 34.885 41.864 1.00 56.50 235 MET A CA 1
ATOM 1810 C C . MET A 1 235 ? -5.365 34.304 40.690 1.00 56.50 235 MET A C 1
ATOM 1812 O O . MET A 1 235 ? -4.602 33.352 40.864 1.00 56.50 235 MET A O 1
ATOM 1816 N N . LEU A 1 236 ? -5.495 34.878 39.489 1.00 59.22 236 LEU A N 1
ATOM 1817 C CA . LEU A 1 236 ? -4.671 34.526 38.329 1.00 59.22 236 LEU A CA 1
ATOM 1818 C C . LEU A 1 236 ? -3.282 35.175 38.430 1.00 59.22 236 LEU A C 1
ATOM 1820 O O . LEU A 1 236 ? -3.065 36.296 37.968 1.00 59.22 236 LEU A O 1
ATOM 1824 N N . GLY A 1 237 ? -2.333 34.441 39.013 1.00 55.62 237 GLY A N 1
ATOM 1825 C CA . GLY A 1 237 ? -0.932 34.853 39.087 1.00 55.62 237 GLY A CA 1
ATOM 1826 C C . GLY A 1 237 ? -0.242 34.949 37.718 1.00 55.62 237 GLY A C 1
ATOM 1827 O O . GLY A 1 237 ? -0.657 34.342 36.735 1.00 55.62 237 GLY A O 1
ATOM 1828 N N . LYS A 1 238 ? 0.885 35.665 37.675 1.00 56.16 238 LYS A N 1
ATOM 1829 C CA . LYS A 1 238 ? 1.680 35.982 36.470 1.00 56.16 238 LYS A CA 1
ATOM 1830 C C . LYS A 1 238 ? 2.069 34.807 35.551 1.00 56.16 238 LYS A C 1
ATOM 1832 O O . LYS A 1 238 ? 2.344 35.028 34.375 1.00 56.16 238 LYS A O 1
ATOM 1837 N N . ASN A 1 239 ? 2.113 33.583 36.081 1.00 54.38 239 ASN A N 1
ATOM 1838 C CA . ASN A 1 239 ? 2.462 32.358 35.346 1.00 54.38 239 ASN A CA 1
ATOM 1839 C C . ASN A 1 239 ? 1.236 31.464 35.051 1.00 54.38 239 ASN A C 1
ATOM 1841 O O . ASN A 1 239 ? 1.399 30.315 34.634 1.00 54.38 239 ASN A O 1
ATOM 1845 N N . ALA A 1 240 ? 0.013 31.945 35.295 1.00 55.94 240 ALA A N 1
ATOM 1846 C CA . ALA A 1 240 ? -1.203 31.196 35.014 1.00 55.94 240 ALA A CA 1
ATOM 1847 C C . ALA A 1 240 ? -1.382 31.023 33.498 1.00 55.94 240 ALA A C 1
ATOM 1849 O O . ALA A 1 240 ? -1.589 31.987 32.764 1.00 55.94 240 ALA A O 1
ATOM 1850 N N . CYS A 1 241 ? -1.339 29.771 33.048 1.00 62.62 241 CYS A N 1
ATOM 1851 C CA . CYS A 1 241 ? -1.604 29.369 31.670 1.00 62.62 241 CYS A CA 1
ATOM 1852 C C . CYS A 1 241 ? -2.928 28.580 31.646 1.00 62.62 241 CYS A C 1
ATOM 1854 O O . CYS A 1 241 ? -2.893 27.347 31.572 1.00 62.62 241 CYS A O 1
ATOM 1856 N N . PRO A 1 242 ? -4.088 29.261 31.792 1.00 65.31 242 PRO A N 1
ATOM 1857 C CA . PRO A 1 242 ? -5.388 28.608 31.887 1.00 65.31 242 PRO A CA 1
ATOM 1858 C C . PRO A 1 242 ? -5.622 27.742 30.653 1.00 65.31 242 PRO A C 1
ATOM 1860 O O . PRO A 1 242 ? -5.494 28.226 29.534 1.00 65.31 242 PRO A O 1
ATOM 1863 N N . THR A 1 243 ? -5.972 26.476 30.845 1.00 69.00 243 THR A N 1
ATOM 1864 C CA . THR A 1 243 ? -6.383 25.560 29.765 1.00 69.00 243 THR A CA 1
ATOM 1865 C C . THR A 1 243 ? -7.824 25.155 30.024 1.00 69.00 243 THR A C 1
ATOM 1867 O O . THR A 1 243 ? -8.100 24.684 31.124 1.00 69.00 243 THR A O 1
ATOM 1870 N N . ILE A 1 244 ? -8.733 25.349 29.061 1.00 72.31 244 ILE A N 1
ATOM 1871 C CA . ILE A 1 244 ? -10.137 24.939 29.219 1.00 72.31 244 ILE A CA 1
ATOM 1872 C C . ILE A 1 244 ? -10.190 23.411 29.255 1.00 72.31 244 ILE A C 1
ATOM 1874 O O . ILE A 1 244 ? -9.774 22.768 28.291 1.00 72.31 244 ILE A O 1
ATOM 1878 N N . SER A 1 245 ? -10.682 22.843 30.356 1.00 66.00 245 SER A N 1
ATOM 1879 C CA . SER A 1 245 ? -10.875 21.395 30.511 1.00 66.00 245 SER A CA 1
ATOM 1880 C C . SER A 1 245 ? -12.308 20.964 30.201 1.00 66.00 245 SER A C 1
ATOM 1882 O O . SER A 1 245 ? -12.511 19.960 29.528 1.00 66.00 245 SER A O 1
ATOM 1884 N N . THR A 1 246 ? -13.301 21.734 30.650 1.00 70.00 246 THR A N 1
ATOM 1885 C CA . THR A 1 246 ? -14.729 21.538 30.349 1.00 70.00 246 THR A CA 1
ATOM 1886 C C . THR A 1 246 ? -15.452 22.883 30.276 1.00 70.00 246 THR A C 1
ATOM 1888 O O . THR A 1 246 ? -14.997 23.878 30.853 1.00 70.00 246 THR A O 1
ATOM 1891 N N . MET A 1 247 ? -16.586 22.921 29.570 1.00 76.38 247 MET A N 1
ATOM 1892 C CA . MET A 1 247 ? -17.490 24.074 29.531 1.00 76.38 247 MET A CA 1
ATOM 1893 C C . MET A 1 247 ? -18.950 23.634 29.664 1.00 76.38 247 MET A C 1
ATOM 1895 O O . MET A 1 247 ? -19.341 22.577 29.174 1.00 76.38 247 MET A O 1
ATOM 1899 N N . SER A 1 248 ? -19.761 24.486 30.281 1.00 72.88 248 SER A N 1
ATOM 1900 C CA . SER A 1 248 ? -21.214 24.370 30.396 1.00 72.88 248 SER A CA 1
ATOM 1901 C C . SER A 1 248 ? -21.851 25.725 30.090 1.00 72.88 248 SER A C 1
ATOM 1903 O O . SER A 1 248 ? -21.270 26.765 30.400 1.00 72.88 248 SER A O 1
ATOM 1905 N N . MET A 1 249 ? -23.044 25.729 29.495 1.00 73.88 249 MET A N 1
ATOM 1906 C CA . MET A 1 249 ? -23.806 26.947 29.222 1.00 73.88 249 MET A CA 1
ATOM 1907 C C . MET A 1 249 ? -25.213 26.820 29.810 1.00 73.88 249 MET A C 1
ATOM 1909 O O . MET A 1 249 ? -25.933 25.861 29.541 1.00 73.88 249 MET A O 1
ATOM 1913 N N . GLY A 1 250 ? -25.584 27.789 30.641 1.00 65.19 250 GLY A N 1
ATOM 1914 C CA . GLY A 1 250 ? -26.958 28.046 31.061 1.00 65.19 250 GLY A CA 1
ATOM 1915 C C . GLY A 1 250 ? -27.561 29.199 30.256 1.00 65.19 250 GLY A C 1
ATOM 1916 O O . GLY A 1 250 ? -26.936 29.731 29.345 1.00 65.19 250 GLY A O 1
ATOM 1917 N N . THR A 1 251 ? -28.765 29.632 30.626 1.00 63.25 251 THR A N 1
ATOM 1918 C CA . THR A 1 251 ? -29.524 30.674 29.902 1.00 63.25 251 THR A CA 1
ATOM 1919 C C . THR A 1 251 ? -28.880 32.058 29.894 1.00 63.25 251 THR A C 1
ATOM 1921 O O . THR A 1 251 ? -29.131 32.847 28.990 1.00 63.25 251 THR A O 1
ATOM 1924 N N . GLU A 1 252 ? -28.094 32.376 30.923 1.00 67.31 252 GLU A N 1
ATOM 1925 C CA . GLU A 1 252 ? -27.498 33.706 31.126 1.00 67.31 252 GLU A CA 1
ATOM 1926 C C . GLU A 1 252 ? -25.986 33.644 31.386 1.00 67.31 252 GLU A C 1
ATOM 1928 O O . GLU A 1 252 ? -25.332 34.684 31.468 1.00 67.31 252 GLU A O 1
ATOM 1933 N N . ARG A 1 253 ? -25.418 32.441 31.549 1.00 73.44 253 ARG A N 1
ATOM 1934 C CA . ARG A 1 253 ? -24.034 32.248 31.996 1.00 73.44 253 ARG A CA 1
ATOM 1935 C C . ARG A 1 253 ? -23.344 31.082 31.303 1.00 73.44 253 ARG A C 1
ATOM 1937 O O . ARG A 1 253 ? -23.964 30.057 31.037 1.00 73.44 253 ARG A O 1
ATOM 1944 N N . VAL A 1 254 ? -22.036 31.212 31.122 1.00 76.50 254 VAL A N 1
ATOM 1945 C CA . VAL A 1 254 ? -21.120 30.123 30.765 1.00 76.50 254 VAL A CA 1
ATOM 1946 C C . VAL A 1 254 ? -20.266 29.812 31.981 1.00 76.50 254 VAL A C 1
ATOM 1948 O O . VAL A 1 254 ? -19.715 30.720 32.600 1.00 76.50 254 VAL A O 1
ATOM 1951 N N . TRP A 1 255 ? -20.121 28.536 32.306 1.00 77.31 255 TRP A N 1
ATOM 1952 C CA . TRP A 1 255 ? -19.100 28.055 33.228 1.00 77.31 255 TRP A CA 1
ATOM 1953 C C . TRP A 1 255 ? -18.014 27.365 32.429 1.00 77.31 255 TRP A C 1
ATOM 1955 O O . TRP A 1 255 ? -18.304 26.523 31.582 1.00 77.31 255 TRP A O 1
ATOM 1965 N N . ALA A 1 256 ? -16.764 27.693 32.713 1.00 75.81 256 ALA A N 1
ATOM 1966 C CA . ALA A 1 256 ? -15.628 27.003 32.131 1.00 75.81 256 ALA A CA 1
ATOM 1967 C C . ALA A 1 256 ? -14.608 26.689 33.222 1.00 75.81 256 ALA A C 1
ATOM 1969 O O . ALA A 1 256 ? -14.350 27.505 34.112 1.00 75.81 256 ALA A O 1
ATOM 1970 N N . TYR A 1 257 ? -14.065 25.479 33.165 1.00 73.81 257 TYR A N 1
ATOM 1971 C CA . TYR A 1 257 ? -13.070 24.995 34.112 1.00 73.81 257 TYR A CA 1
ATOM 1972 C C . TYR A 1 257 ? -11.677 25.145 33.517 1.00 73.81 257 TYR A C 1
ATOM 1974 O O . TYR A 1 257 ? -11.453 24.843 32.344 1.00 73.81 257 TYR A O 1
ATOM 1982 N N . TYR A 1 258 ? -10.744 25.616 34.342 1.00 72.88 258 TYR A N 1
ATOM 1983 C CA . TYR A 1 258 ? -9.391 25.957 33.933 1.00 72.88 258 TYR A CA 1
ATOM 1984 C C . TYR A 1 258 ? -8.355 25.351 34.864 1.00 72.88 258 TYR A C 1
ATOM 1986 O O . TYR A 1 258 ? -8.416 25.533 36.081 1.00 72.88 258 TYR A O 1
ATOM 1994 N N . THR A 1 259 ? -7.346 24.716 34.280 1.00 73.50 259 THR A N 1
ATOM 1995 C CA . THR A 1 259 ? -6.114 24.378 34.997 1.00 73.50 259 THR A CA 1
ATOM 1996 C C . THR A 1 259 ? -5.167 25.575 34.986 1.00 73.50 259 THR A C 1
ATOM 1998 O O . THR A 1 259 ? -4.856 26.084 33.911 1.00 73.50 259 THR A O 1
ATOM 2001 N N . TYR A 1 260 ? -4.682 26.012 36.149 1.00 71.44 260 TYR A N 1
ATOM 2002 C CA . TYR A 1 260 ? -3.689 27.085 36.289 1.00 71.44 260 TYR A CA 1
ATOM 2003 C C . TYR A 1 260 ? -2.464 26.633 37.095 1.00 71.44 260 TYR A C 1
ATOM 2005 O O . TYR A 1 260 ? -2.440 25.525 37.634 1.00 71.44 260 TYR A O 1
ATOM 2013 N N . TYR A 1 261 ? -1.441 27.492 37.160 1.00 75.25 261 TYR A N 1
ATOM 2014 C CA . TYR A 1 261 ? -0.218 27.250 37.926 1.00 75.25 261 TYR A CA 1
ATOM 2015 C C . TYR A 1 261 ? -0.024 28.299 39.022 1.00 75.25 261 TYR A C 1
ATOM 2017 O O . TYR A 1 261 ? -0.280 29.484 38.793 1.00 75.25 261 TYR A O 1
ATOM 2025 N N . ASP A 1 262 ? 0.434 27.868 40.199 1.00 71.62 262 ASP A N 1
ATOM 2026 C CA . ASP A 1 262 ? 0.683 28.755 41.339 1.00 71.62 262 ASP A CA 1
ATOM 2027 C C . ASP A 1 262 ? 1.925 29.654 41.153 1.00 71.62 262 ASP A C 1
ATOM 2029 O O . ASP A 1 262 ? 2.701 29.548 40.198 1.00 71.62 262 ASP A O 1
ATOM 2033 N N . SER A 1 263 ? 2.151 30.550 42.116 1.00 70.19 263 SER A N 1
ATOM 2034 C CA . SER A 1 263 ? 3.333 31.422 42.153 1.00 70.19 263 SER A CA 1
ATOM 2035 C C . SER A 1 263 ? 4.653 30.683 42.441 1.00 70.19 263 SER A C 1
ATOM 2037 O O . SER A 1 263 ? 5.727 31.265 42.275 1.00 70.19 263 SER A O 1
ATOM 2039 N N . GLY A 1 264 ? 4.600 29.412 42.853 1.00 75.81 264 GLY A N 1
ATOM 2040 C CA . GLY A 1 264 ? 5.746 28.524 43.061 1.00 75.81 264 GLY A CA 1
ATOM 2041 C C . GLY A 1 264 ? 6.170 27.738 41.811 1.00 75.81 264 GLY A C 1
ATOM 2042 O O . GLY A 1 264 ? 7.222 27.079 41.830 1.00 75.81 264 GLY A O 1
ATOM 2043 N N . PHE A 1 265 ? 5.393 27.808 40.727 1.00 78.81 265 PHE A N 1
ATOM 2044 C CA . PHE A 1 265 ? 5.701 27.180 39.449 1.00 78.81 265 PHE A CA 1
ATOM 2045 C C . PHE A 1 265 ? 6.794 27.938 38.678 1.00 78.81 265 PHE A C 1
ATOM 2047 O O . PHE A 1 265 ? 6.619 29.079 38.246 1.00 78.81 265 PHE A O 1
ATOM 2054 N N . ASP A 1 266 ? 7.926 27.266 38.448 1.00 80.00 266 ASP A N 1
ATOM 2055 C CA . ASP A 1 266 ? 9.014 27.723 37.583 1.00 80.00 266 ASP A CA 1
ATOM 2056 C C . ASP A 1 266 ? 9.117 26.810 36.341 1.00 80.00 266 ASP A C 1
ATOM 2058 O O . ASP A 1 266 ? 9.605 25.671 36.443 1.00 80.00 266 ASP A O 1
ATOM 2062 N N . PRO A 1 267 ? 8.746 27.295 35.139 1.00 74.69 267 PRO A N 1
ATOM 2063 C CA . PRO A 1 267 ? 8.824 26.507 33.911 1.00 74.69 267 PRO A CA 1
ATOM 2064 C C . PRO A 1 267 ? 10.269 26.149 33.521 1.00 74.69 267 PRO A C 1
ATOM 2066 O O . PRO A 1 267 ? 10.506 25.116 32.889 1.00 74.69 267 PRO A O 1
ATOM 2069 N N . LYS A 1 268 ? 11.280 26.937 33.917 1.00 80.75 268 LYS A N 1
ATOM 2070 C CA . LYS A 1 268 ? 12.703 26.616 33.680 1.00 80.75 268 LYS A CA 1
ATOM 2071 C C . LYS A 1 268 ? 13.182 25.493 34.594 1.00 80.75 268 LYS A C 1
ATOM 2073 O O . LYS A 1 268 ? 14.067 24.731 34.197 1.00 80.75 268 LYS A O 1
ATOM 2078 N N . LYS A 1 269 ? 12.615 25.387 35.798 1.00 82.88 269 LYS A N 1
ATOM 2079 C CA . LYS A 1 269 ? 12.858 24.290 36.741 1.00 82.88 269 LYS A CA 1
ATOM 2080 C C . LYS A 1 269 ? 12.181 23.012 36.250 1.00 82.88 269 LYS A C 1
ATOM 2082 O O . LYS A 1 269 ? 12.875 22.012 36.080 1.00 82.88 269 LYS A O 1
ATOM 2087 N N . TYR A 1 270 ? 10.886 23.065 35.925 1.00 80.19 270 TYR A N 1
ATOM 2088 C CA . TYR A 1 270 ? 10.108 21.939 35.385 1.00 80.19 270 TYR A CA 1
ATOM 2089 C C . TYR A 1 270 ? 10.776 21.285 34.164 1.00 80.19 270 TYR A C 1
ATOM 2091 O O . TYR A 1 270 ? 10.991 20.070 34.121 1.00 80.19 270 TYR A O 1
ATOM 2099 N N . ASN A 1 271 ? 11.200 22.100 33.193 1.00 77.19 271 ASN A N 1
ATOM 2100 C CA . ASN A 1 271 ? 11.828 21.607 31.966 1.00 77.19 271 ASN A CA 1
ATOM 2101 C C . ASN A 1 271 ? 13.152 20.849 32.200 1.00 77.19 271 ASN A C 1
ATOM 2103 O O . ASN A 1 271 ? 13.537 20.040 31.356 1.00 77.19 271 ASN A O 1
ATOM 2107 N N . LYS A 1 272 ? 13.824 21.051 33.344 1.00 81.75 272 LYS A N 1
ATOM 2108 C CA . LYS A 1 272 ? 15.070 20.359 33.731 1.00 81.75 272 LYS A CA 1
ATOM 2109 C C . LYS A 1 272 ? 14.857 19.100 34.585 1.00 81.75 272 LYS A C 1
ATOM 2111 O O . LYS A 1 272 ? 15.834 18.418 34.885 1.00 81.75 272 LYS A O 1
ATOM 2116 N N . MET A 1 273 ? 13.628 18.797 35.004 1.00 82.25 273 MET A N 1
ATOM 2117 C CA . MET A 1 273 ? 13.325 17.620 35.827 1.00 82.25 273 MET A CA 1
ATOM 2118 C C . MET A 1 273 ? 13.208 16.331 35.000 1.00 82.25 273 MET A C 1
ATOM 2120 O O . MET A 1 273 ? 12.908 16.366 33.809 1.00 82.25 273 MET A O 1
ATOM 2124 N N . THR A 1 274 ? 13.398 15.190 35.666 1.00 78.62 274 THR A N 1
ATOM 2125 C CA . THR A 1 274 ? 13.000 13.860 35.175 1.00 78.62 274 THR A CA 1
ATOM 2126 C C . THR A 1 274 ? 11.482 13.686 35.254 1.00 78.62 274 THR A C 1
ATOM 2128 O O . THR A 1 274 ? 10.837 14.313 36.093 1.00 78.62 274 THR A O 1
ATOM 2131 N N . ASP A 1 275 ? 10.896 12.809 34.438 1.00 69.56 275 ASP A N 1
ATOM 2132 C CA . ASP A 1 275 ? 9.432 12.722 34.295 1.00 69.56 275 ASP A CA 1
ATOM 2133 C C . ASP A 1 275 ? 8.702 12.352 35.602 1.00 69.56 275 ASP A C 1
ATOM 2135 O O . ASP A 1 275 ? 7.707 12.981 35.956 1.00 69.56 275 ASP A O 1
ATOM 2139 N N . LYS A 1 276 ? 9.272 11.455 36.422 1.00 72.38 276 LYS A N 1
ATOM 2140 C CA . LYS A 1 276 ? 8.754 11.152 37.773 1.00 72.38 276 LYS A CA 1
ATOM 2141 C C . LYS A 1 276 ? 8.722 12.381 38.697 1.00 72.38 276 LYS A C 1
ATOM 2143 O O . LYS A 1 276 ? 7.808 12.531 39.503 1.00 72.38 276 LYS A O 1
ATOM 2148 N N . ASN A 1 277 ? 9.708 13.272 38.575 1.00 75.12 277 ASN A N 1
ATOM 2149 C CA . ASN A 1 277 ? 9.759 14.516 39.343 1.00 75.12 277 ASN A CA 1
ATOM 2150 C C . ASN A 1 277 ? 8.859 15.603 38.737 1.00 75.12 277 ASN A C 1
ATOM 2152 O O . ASN A 1 277 ? 8.324 16.412 39.489 1.00 75.12 277 ASN A O 1
ATOM 2156 N N . ARG A 1 278 ? 8.639 15.597 37.414 1.00 77.25 278 ARG A N 1
ATOM 2157 C CA . ARG A 1 278 ? 7.677 16.480 36.735 1.00 77.25 278 ARG A CA 1
ATOM 2158 C C . ARG A 1 278 ? 6.255 16.242 37.223 1.00 77.25 278 ARG A C 1
ATOM 2160 O O . ARG A 1 278 ? 5.608 17.214 37.582 1.00 77.25 278 ARG A O 1
ATOM 2167 N N . ILE A 1 279 ? 5.806 14.987 37.310 1.00 70.94 279 ILE A N 1
ATOM 2168 C CA . ILE A 1 279 ? 4.462 14.647 37.818 1.00 70.94 279 ILE A CA 1
ATOM 2169 C C . ILE A 1 279 ? 4.277 15.195 39.239 1.00 70.94 279 ILE A C 1
ATOM 2171 O O . ILE A 1 279 ? 3.356 15.966 39.480 1.00 70.94 279 ILE A O 1
ATOM 2175 N N . LYS A 1 280 ? 5.218 14.908 40.151 1.00 72.12 280 LYS A N 1
ATOM 2176 C CA . LYS A 1 280 ? 5.180 15.406 41.540 1.00 72.12 280 LYS A CA 1
ATOM 2177 C C . LYS A 1 280 ? 5.309 16.935 41.663 1.00 72.12 280 LYS A C 1
ATOM 2179 O O . LYS A 1 280 ? 4.901 17.511 42.668 1.00 72.12 280 LYS A O 1
ATOM 2184 N N . TYR A 1 281 ? 5.922 17.598 40.683 1.00 77.38 281 TYR A N 1
ATOM 2185 C CA . TYR A 1 281 ? 5.994 19.058 40.637 1.00 77.38 281 TYR A CA 1
ATOM 2186 C C . TYR A 1 281 ? 4.677 19.662 40.139 1.00 77.38 281 TYR A C 1
ATOM 2188 O O . TYR A 1 281 ? 4.186 20.609 40.741 1.00 77.38 281 TYR A O 1
ATOM 2196 N N . MET A 1 282 ? 4.070 19.074 39.104 1.00 74.31 282 MET A N 1
ATOM 2197 C CA . MET A 1 282 ? 2.758 19.475 38.588 1.00 74.31 282 MET A CA 1
ATOM 2198 C C . MET A 1 282 ? 1.665 19.263 39.632 1.00 74.31 282 MET A C 1
ATOM 2200 O O . MET A 1 282 ? 0.961 20.209 39.943 1.00 74.31 282 MET A O 1
ATOM 2204 N N . SER A 1 283 ? 1.595 18.091 40.269 1.00 71.94 283 SER A N 1
ATOM 2205 C CA . SER A 1 283 ? 0.592 17.790 41.305 1.00 71.94 283 SER A CA 1
ATOM 2206 C C . SER A 1 283 ? 0.691 18.673 42.557 1.00 71.94 283 SER A C 1
ATOM 2208 O O . SER A 1 283 ? -0.167 18.599 43.427 1.00 71.94 283 SER A O 1
ATOM 2210 N N . LYS A 1 284 ? 1.772 19.452 42.698 1.00 80.12 284 LYS A N 1
ATOM 2211 C CA . LYS A 1 284 ? 1.954 20.428 43.778 1.00 80.12 284 LYS A CA 1
ATOM 2212 C C . LYS A 1 284 ? 1.591 21.859 43.361 1.00 80.12 284 LYS A C 1
ATOM 2214 O O . LYS A 1 284 ? 1.223 22.645 44.223 1.00 80.12 284 LYS A O 1
ATOM 2219 N N . HIS A 1 285 ? 1.799 22.195 42.091 1.00 78.00 285 HIS A N 1
ATOM 2220 C CA . HIS A 1 285 ? 1.802 23.570 41.585 1.00 78.00 285 HIS A CA 1
ATOM 2221 C C . HIS A 1 285 ? 0.749 23.816 40.496 1.00 78.00 285 HIS A C 1
ATOM 2223 O O . HIS A 1 285 ? 0.733 24.891 39.903 1.00 78.00 285 HIS A O 1
ATOM 2229 N N . SER A 1 286 ? -0.082 22.819 40.189 1.00 76.50 286 SER A N 1
ATOM 2230 C CA . SER A 1 286 ? -1.166 22.869 39.214 1.00 76.50 286 SER A CA 1
ATOM 2231 C C . SER A 1 286 ? -2.498 22.731 39.939 1.00 76.50 286 SER A C 1
ATOM 2233 O O . SER A 1 286 ? -2.663 21.836 40.764 1.00 76.50 286 SER A O 1
ATOM 2235 N N . HIS A 1 287 ? -3.413 23.640 39.629 1.00 74.94 287 HIS A N 1
ATOM 2236 C CA . HIS A 1 287 ? -4.624 23.906 40.397 1.00 74.94 287 HIS A CA 1
ATOM 2237 C C . HIS A 1 287 ? -5.827 24.002 39.461 1.00 74.94 287 HIS A C 1
ATOM 2239 O O . HIS A 1 287 ? -5.669 24.356 38.287 1.00 74.94 287 HIS A O 1
ATOM 2245 N N . LEU A 1 288 ? -7.024 23.710 39.966 1.00 74.94 288 LEU A N 1
ATOM 2246 C CA . LEU A 1 288 ? -8.269 23.793 39.200 1.00 74.94 288 LEU A CA 1
ATOM 2247 C C . LEU A 1 288 ? -9.091 24.995 39.671 1.00 74.94 288 LEU A C 1
ATOM 2249 O O . LEU A 1 288 ? -9.244 25.238 40.866 1.00 74.94 288 LEU A O 1
ATOM 2253 N N . MET A 1 289 ? -9.664 25.738 38.730 1.00 75.06 289 MET A N 1
ATOM 2254 C CA . MET A 1 289 ? -10.609 26.818 39.013 1.00 75.06 289 MET A CA 1
ATOM 2255 C C . MET A 1 289 ? -11.795 26.777 38.050 1.00 75.06 289 MET A C 1
ATOM 2257 O O . MET A 1 289 ? -11.682 26.267 36.935 1.00 75.06 289 MET A O 1
ATOM 2261 N N . ARG A 1 290 ? -12.917 27.364 38.463 1.00 77.38 290 ARG A N 1
ATOM 2262 C CA . ARG A 1 290 ? -14.074 27.654 37.611 1.00 77.38 290 ARG A CA 1
ATOM 2263 C C . ARG A 1 290 ? -14.158 29.156 37.374 1.00 77.38 290 ARG A C 1
ATOM 2265 O O . ARG A 1 290 ? -14.083 29.916 38.336 1.00 77.38 290 ARG A O 1
ATOM 2272 N N . GLY A 1 291 ? -14.313 29.575 36.122 1.00 76.88 291 GLY A N 1
ATOM 2273 C CA . GLY A 1 291 ? -14.706 30.939 35.770 1.00 76.88 291 GLY A CA 1
ATOM 2274 C C . GLY A 1 291 ? -16.178 30.985 35.371 1.00 76.88 291 GLY A C 1
ATOM 2275 O O . GLY A 1 291 ? -16.619 30.171 34.553 1.00 76.88 291 GLY A O 1
ATOM 2276 N N . ASP A 1 292 ? -16.909 31.948 35.927 1.00 77.19 292 ASP A N 1
ATOM 2277 C CA . ASP A 1 292 ? -18.318 32.197 35.617 1.00 77.19 292 ASP A CA 1
ATOM 2278 C C . ASP A 1 292 ? -18.411 33.436 34.722 1.00 77.19 292 ASP A C 1
ATOM 2280 O O . ASP A 1 292 ? -18.047 34.532 35.144 1.00 77.19 292 ASP A O 1
ATOM 2284 N N . PHE A 1 293 ? -18.914 33.288 33.500 1.00 77.69 293 PHE A N 1
ATOM 2285 C CA . PHE A 1 293 ? -19.029 34.371 32.520 1.00 77.69 293 PHE A CA 1
ATOM 2286 C C . PHE A 1 293 ? -20.489 34.681 32.236 1.00 77.69 293 PHE A C 1
ATOM 2288 O O . PHE A 1 293 ? -21.306 33.767 32.151 1.00 77.69 293 PHE A O 1
ATOM 2295 N N . SER A 1 294 ? -20.815 35.953 32.050 1.00 76.69 294 SER A N 1
ATOM 2296 C CA . SER A 1 294 ? -22.144 36.385 31.618 1.00 76.69 294 SER A CA 1
ATOM 2297 C C . SER A 1 294 ? -22.283 36.306 30.096 1.00 76.69 294 SER A C 1
ATOM 2299 O O . SER A 1 294 ? -21.355 36.659 29.367 1.00 76.69 294 SER A O 1
ATOM 2301 N N . LEU A 1 295 ? -23.442 35.870 29.596 1.00 75.25 295 LEU A N 1
ATOM 2302 C CA . LEU A 1 295 ? -23.747 35.875 28.159 1.00 75.25 295 LEU A CA 1
ATOM 2303 C C . LEU A 1 295 ? -24.174 37.257 27.637 1.00 75.25 295 LEU A C 1
ATOM 2305 O O . LEU A 1 295 ? -24.007 37.528 26.451 1.00 75.25 295 LEU A O 1
ATOM 2309 N N . SER A 1 296 ? -24.725 38.124 28.493 1.00 70.00 296 SER A N 1
ATOM 2310 C CA . SER A 1 296 ? -25.404 39.361 28.070 1.00 70.00 296 SER A CA 1
ATOM 2311 C C . SER A 1 296 ? -24.478 40.576 27.957 1.00 70.00 296 SER A C 1
ATOM 2313 O O . SER A 1 296 ? -24.578 41.336 26.995 1.00 70.00 296 SER A O 1
ATOM 2315 N N . ASP A 1 297 ? -23.560 40.753 28.907 1.00 67.56 297 ASP A N 1
ATOM 2316 C CA . ASP A 1 297 ? -22.540 41.813 28.930 1.00 67.56 297 ASP A CA 1
ATOM 2317 C C . ASP A 1 297 ? -21.114 41.289 28.677 1.00 67.56 297 ASP A C 1
ATOM 2319 O O . ASP A 1 297 ? -20.184 42.079 28.529 1.00 67.56 297 ASP A O 1
ATOM 2323 N N . VAL A 1 298 ? -20.951 39.965 28.557 1.00 64.94 298 VAL A N 1
ATOM 2324 C CA . VAL A 1 298 ? -19.694 39.277 28.204 1.00 64.94 298 VAL A CA 1
ATOM 2325 C C . VAL A 1 298 ? -18.533 39.630 29.151 1.00 64.94 298 VAL A C 1
ATOM 2327 O O . VAL A 1 298 ? -17.381 39.817 28.755 1.00 64.94 298 VAL A O 1
ATOM 2330 N N . SER A 1 299 ? -18.852 39.688 30.444 1.00 67.81 299 SER A N 1
ATOM 2331 C CA . SER A 1 299 ? -17.913 39.887 31.547 1.00 67.81 299 SER A CA 1
ATOM 2332 C C . SER A 1 299 ? -17.610 38.578 32.291 1.00 67.81 299 SER A C 1
ATOM 2334 O O . SER A 1 299 ? -18.397 37.627 32.282 1.00 67.81 299 SER A O 1
ATOM 2336 N N . LEU A 1 300 ? -16.442 38.522 32.937 1.00 69.12 300 LEU A N 1
ATOM 2337 C CA . LEU A 1 300 ? -16.089 37.488 33.912 1.00 69.12 300 LEU A CA 1
ATOM 2338 C C . LEU A 1 300 ? -16.619 37.928 35.282 1.00 69.12 300 LEU A C 1
ATOM 2340 O O . LEU A 1 300 ? -16.172 38.936 35.817 1.00 69.12 300 LEU A O 1
ATOM 2344 N N . TYR A 1 301 ? -17.575 37.175 35.821 1.00 65.50 301 TYR A N 1
ATOM 2345 C CA . TYR A 1 301 ? -18.303 37.493 37.049 1.00 65.50 301 TYR A CA 1
ATOM 2346 C C . TYR A 1 301 ? -17.531 37.089 38.311 1.00 65.50 301 TYR A C 1
ATOM 2348 O O . TYR A 1 301 ? -17.493 37.832 39.284 1.00 65.50 301 TYR A O 1
ATOM 2356 N N . THR A 1 302 ? -16.926 35.898 38.320 1.00 70.69 302 THR A N 1
ATOM 2357 C CA . THR A 1 302 ? -16.097 35.420 39.438 1.00 70.69 302 THR A CA 1
ATOM 2358 C C . THR A 1 302 ? -15.177 34.275 39.005 1.00 70.69 302 THR A C 1
ATOM 2360 O O . THR A 1 302 ? -15.439 33.606 38.001 1.00 70.69 302 THR A O 1
ATOM 2363 N N . ILE A 1 303 ? -14.108 34.040 39.773 1.00 72.38 303 ILE A N 1
ATOM 2364 C CA . ILE A 1 303 ? -13.261 32.846 39.684 1.00 72.38 303 ILE A CA 1
ATOM 2365 C C . ILE A 1 303 ? -13.284 32.132 41.035 1.00 72.38 303 ILE A C 1
ATOM 2367 O O . ILE A 1 303 ? -12.961 32.728 42.058 1.00 72.38 303 ILE A O 1
ATOM 2371 N N . ILE A 1 304 ? -13.612 30.840 41.029 1.00 74.00 304 ILE A N 1
ATOM 2372 C CA . ILE A 1 304 ? -13.742 30.017 42.237 1.00 74.00 304 ILE A CA 1
ATOM 2373 C C . ILE A 1 304 ? -12.718 28.868 42.177 1.00 74.00 304 ILE A C 1
ATOM 2375 O O . ILE A 1 304 ? -12.770 28.077 41.229 1.00 74.00 304 ILE A O 1
ATOM 2379 N N . PRO A 1 305 ? -11.803 28.732 43.158 1.00 74.94 305 PRO A N 1
ATOM 2380 C CA . PRO A 1 305 ? -10.916 27.572 43.274 1.00 74.94 305 PRO A CA 1
ATOM 2381 C C . PRO A 1 305 ? -11.691 26.260 43.459 1.00 74.94 305 PRO A C 1
ATOM 2383 O O . PRO A 1 305 ? -12.753 26.233 44.078 1.00 74.94 305 PRO A O 1
ATOM 2386 N N . GLN A 1 306 ? -11.160 25.170 42.911 1.00 73.50 306 GLN A N 1
ATOM 2387 C CA . GLN A 1 306 ? -11.770 23.830 42.894 1.00 73.50 306 GLN A CA 1
ATOM 2388 C C . GLN A 1 306 ? -10.764 22.743 43.324 1.00 73.50 306 GLN A C 1
ATOM 2390 O O . GLN A 1 306 ? -10.935 21.557 43.038 1.00 73.50 306 GLN A O 1
ATOM 2395 N N . ASP A 1 307 ? -9.699 23.154 44.016 1.00 68.56 307 ASP A N 1
ATOM 2396 C CA . ASP A 1 307 ? -8.664 22.271 44.546 1.00 68.56 307 ASP A CA 1
ATOM 2397 C C . ASP A 1 307 ? -9.242 21.352 45.634 1.00 68.56 307 ASP A C 1
ATOM 2399 O O . ASP A 1 307 ? -9.644 21.806 46.704 1.00 68.56 307 ASP A O 1
ATOM 2403 N N . GLY A 1 308 ? -9.275 20.047 45.358 1.00 63.59 308 GLY A N 1
ATOM 2404 C CA . GLY A 1 308 ? -9.911 19.041 46.223 1.00 63.59 308 GLY A CA 1
ATOM 2405 C C . GLY A 1 308 ? -10.825 18.081 45.457 1.00 63.59 308 GLY A C 1
ATOM 2406 O O . GLY A 1 308 ? -11.036 16.950 45.900 1.00 63.59 308 GLY A O 1
ATOM 2407 N N . ASN A 1 309 ? -11.282 18.493 44.274 1.00 66.56 309 ASN A N 1
ATOM 2408 C CA . ASN A 1 309 ? -11.976 17.624 43.333 1.00 66.56 309 ASN A CA 1
ATOM 2409 C C . ASN A 1 309 ? -10.993 17.093 42.283 1.00 66.56 309 ASN A C 1
ATOM 2411 O O . ASN A 1 309 ? -10.026 17.771 41.930 1.00 66.56 309 ASN A O 1
ATOM 2415 N N . HIS A 1 310 ? -11.251 15.886 41.778 1.00 64.00 310 HIS A N 1
ATOM 2416 C CA . HIS A 1 310 ? -10.437 15.266 40.722 1.00 64.00 310 HIS A CA 1
ATOM 2417 C C . HIS A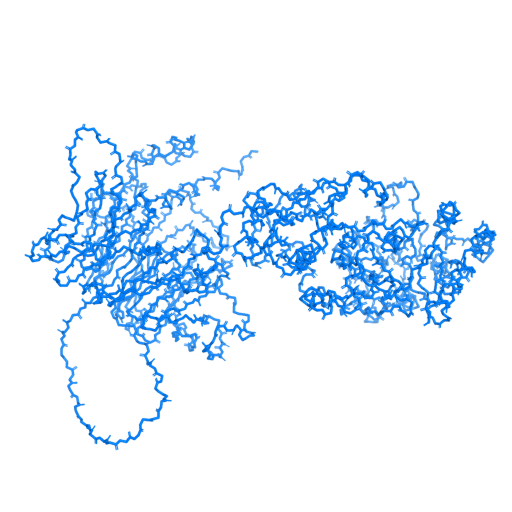 1 310 ? -11.241 14.892 39.470 1.00 64.00 310 HIS A C 1
ATOM 2419 O O . HIS A 1 310 ? -10.660 14.742 38.399 1.00 64.00 310 HIS A O 1
ATOM 2425 N N . SER A 1 311 ? -12.571 14.819 39.579 1.00 66.75 311 SER A N 1
ATOM 2426 C CA . SER A 1 311 ? -13.487 14.694 38.447 1.00 66.75 311 SER A CA 1
ATOM 2427 C C . SER A 1 311 ? -14.737 15.530 38.712 1.00 66.75 311 SER A C 1
ATOM 2429 O O . SER A 1 311 ? -15.392 15.356 39.739 1.00 66.75 311 SER A O 1
ATOM 2431 N N . ASN A 1 312 ? -15.061 16.430 37.781 1.00 69.31 312 ASN A N 1
ATOM 2432 C CA . ASN A 1 312 ? -16.285 17.228 37.786 1.00 69.31 312 ASN A CA 1
ATOM 2433 C C . ASN A 1 312 ? -16.997 16.977 36.453 1.00 69.31 312 ASN A C 1
ATOM 2435 O O . ASN A 1 312 ? -16.404 17.196 35.395 1.00 69.31 312 ASN A O 1
ATOM 2439 N N . THR A 1 313 ? -18.251 16.531 36.481 1.00 69.38 313 THR A N 1
ATOM 2440 C CA . THR A 1 313 ? -19.048 16.294 35.265 1.00 69.38 313 THR A CA 1
ATOM 2441 C C . THR A 1 313 ? -20.347 17.087 35.314 1.00 69.38 313 THR A C 1
ATOM 2443 O O . THR A 1 313 ? -21.032 17.096 36.334 1.00 69.38 313 THR A O 1
ATOM 2446 N N . PHE A 1 314 ? -20.715 17.745 34.217 1.00 65.94 314 PHE A N 1
ATOM 2447 C CA . PHE A 1 314 ? -21.886 18.620 34.167 1.00 65.94 314 PHE A CA 1
ATOM 2448 C C . PHE A 1 314 ? -22.952 18.028 33.260 1.00 65.94 314 PHE A C 1
ATOM 2450 O O . PHE A 1 314 ? -22.661 17.645 32.130 1.00 65.94 314 PHE A O 1
ATOM 2457 N N . TYR A 1 315 ? -24.200 18.032 33.727 1.00 68.31 315 TYR A N 1
ATOM 2458 C CA . TYR A 1 315 ? -25.359 17.642 32.926 1.00 68.31 315 TYR A CA 1
ATOM 2459 C C . TYR A 1 315 ? -26.537 18.567 33.245 1.00 68.31 315 TYR A C 1
ATOM 2461 O O . TYR A 1 315 ? -27.327 18.345 34.163 1.00 68.31 315 TYR A O 1
ATOM 2469 N N . GLY A 1 316 ? -26.642 19.654 32.485 1.00 66.06 316 GLY A N 1
ATOM 2470 C CA . GLY A 1 316 ? -27.667 20.672 32.678 1.00 66.06 316 GLY A CA 1
ATOM 2471 C C . GLY A 1 316 ? -27.404 21.577 33.882 1.00 66.06 316 GLY A C 1
ATOM 2472 O O . GLY A 1 316 ? -26.263 21.920 34.173 1.00 66.06 316 GLY A O 1
ATOM 2473 N N . ASN A 1 317 ? -28.464 21.911 34.627 1.00 68.50 317 ASN A N 1
ATOM 2474 C CA . ASN A 1 317 ? -28.393 22.595 35.926 1.00 68.50 317 ASN A CA 1
ATOM 2475 C C . ASN A 1 317 ? -27.814 21.716 37.050 1.00 68.50 317 ASN A C 1
ATOM 2477 O O . ASN A 1 317 ? -28.071 21.998 38.217 1.00 68.50 317 ASN A O 1
ATOM 2481 N N . TRP A 1 318 ? -27.095 20.640 36.732 1.00 77.31 318 TRP A N 1
ATOM 2482 C CA . TRP A 1 318 ? -26.541 19.721 37.716 1.00 77.31 318 TRP A CA 1
ATOM 2483 C C . TRP A 1 318 ? -25.050 19.505 37.498 1.00 77.31 318 TRP A C 1
ATOM 2485 O O . TRP A 1 318 ? -24.603 19.181 36.395 1.00 77.31 318 TRP A O 1
ATOM 2495 N N . CYS A 1 319 ? -24.305 19.665 38.585 1.00 78.06 319 CYS A N 1
ATOM 2496 C CA . CYS A 1 319 ? -22.905 19.292 38.703 1.00 78.06 319 CYS A CA 1
ATOM 2497 C C . CYS A 1 319 ? -22.793 17.950 39.426 1.00 78.06 319 CYS A C 1
ATOM 2499 O O . CYS A 1 319 ? -23.548 17.691 40.365 1.00 78.06 319 CYS A O 1
ATOM 2501 N N . TYR A 1 320 ? -21.858 17.117 38.990 1.00 83.19 320 TYR A N 1
ATOM 2502 C CA . TYR A 1 320 ? -21.463 15.881 39.645 1.00 83.19 320 TYR A CA 1
ATOM 2503 C C . TYR A 1 320 ? -19.994 15.984 40.017 1.00 83.19 320 TYR A C 1
ATOM 2505 O O . TYR A 1 320 ? -19.127 15.897 39.146 1.00 83.19 320 TYR A O 1
ATOM 2513 N N . ASP A 1 321 ? -19.737 16.163 41.305 1.00 78.62 321 ASP A N 1
ATOM 2514 C CA . ASP A 1 321 ? -18.398 16.324 41.856 1.00 78.62 321 ASP A CA 1
ATOM 2515 C C . ASP A 1 321 ? -17.937 15.006 42.485 1.00 78.62 321 ASP A C 1
ATOM 2517 O O . ASP A 1 321 ? -18.658 14.405 43.294 1.00 78.62 321 ASP A O 1
ATOM 2521 N N . GLN A 1 322 ? -16.731 14.568 42.117 1.00 79.75 322 GLN A N 1
ATOM 2522 C CA . GLN A 1 322 ? -16.033 13.443 42.732 1.00 79.75 322 GLN A CA 1
ATOM 2523 C C . GLN A 1 322 ? -14.761 13.934 43.442 1.00 79.75 322 GLN A C 1
ATOM 2525 O O . GLN A 1 322 ? -13.792 14.390 42.818 1.00 79.75 322 GLN A O 1
ATOM 2530 N N . ASP A 1 323 ? -14.749 13.826 44.771 1.00 73.38 323 ASP A N 1
ATOM 2531 C CA . ASP A 1 323 ? -13.595 14.213 45.589 1.00 73.38 323 ASP A CA 1
ATOM 2532 C C . ASP A 1 323 ? -12.510 13.122 45.625 1.00 73.38 323 ASP A C 1
ATOM 2534 O O . ASP A 1 323 ? -12.744 11.973 45.248 1.00 73.38 323 ASP A O 1
ATOM 2538 N N . TYR A 1 324 ? -11.306 13.461 46.098 1.00 70.50 324 TYR A N 1
ATOM 2539 C CA . TYR A 1 324 ? -10.186 12.506 46.219 1.00 70.50 324 TYR A CA 1
ATOM 2540 C C . TYR A 1 324 ? -10.460 11.286 47.125 1.00 70.50 324 TYR A C 1
ATOM 2542 O O . TYR A 1 324 ? -9.706 10.310 47.083 1.00 70.50 324 TYR A O 1
ATOM 2550 N N . SER A 1 325 ? -11.506 11.320 47.959 1.00 70.75 325 SER A N 1
ATOM 2551 C CA . SER A 1 325 ? -11.929 10.178 48.788 1.00 70.75 325 SER A CA 1
ATOM 2552 C C . SER A 1 325 ? -12.917 9.255 48.061 1.00 70.75 325 SER A C 1
ATOM 2554 O O . SER A 1 325 ? -13.320 8.226 48.616 1.00 70.75 325 SER A O 1
ATOM 2556 N N . GLY A 1 326 ? -13.296 9.609 46.831 1.00 74.88 326 GLY A N 1
ATOM 2557 C CA . GLY A 1 326 ? -14.214 8.876 45.971 1.00 74.88 326 GLY A CA 1
ATOM 2558 C C . GLY A 1 326 ? -15.689 9.172 46.242 1.00 74.88 326 GLY A C 1
ATOM 2559 O O . GLY A 1 326 ? -16.532 8.453 45.705 1.00 74.88 326 GLY A O 1
ATOM 2560 N N . ASN A 1 327 ? -16.025 10.174 47.068 1.00 83.25 327 ASN A N 1
ATOM 2561 C CA . ASN A 1 327 ? -17.415 10.586 47.303 1.00 83.25 327 ASN A CA 1
ATOM 2562 C C . ASN A 1 327 ? -18.017 11.137 46.006 1.00 83.25 327 ASN A C 1
ATOM 2564 O O . ASN A 1 327 ? -17.350 11.910 45.331 1.00 83.25 327 ASN A O 1
ATOM 2568 N N . LEU A 1 328 ? -19.269 10.789 45.682 1.00 87.31 328 LEU A N 1
ATOM 2569 C CA . LEU A 1 328 ? -19.988 11.342 44.526 1.00 87.31 328 LEU A CA 1
ATOM 2570 C C . LEU A 1 328 ? -21.175 12.182 45.005 1.00 87.31 328 LEU A C 1
ATOM 2572 O O . LEU A 1 328 ? -22.122 11.651 45.603 1.00 87.31 328 LEU A O 1
ATOM 2576 N N . LEU A 1 329 ? -21.126 13.480 44.718 1.00 88.38 329 LEU A N 1
ATOM 2577 C CA . LEU A 1 329 ? -22.150 14.469 45.050 1.00 88.38 329 LEU A CA 1
ATOM 2578 C C . LEU A 1 329 ? -22.819 14.979 43.771 1.00 88.38 329 LEU A C 1
ATOM 2580 O O . LEU A 1 329 ? -22.127 15.320 42.820 1.00 88.38 329 LEU A O 1
ATOM 2584 N N . ALA A 1 330 ? -24.151 15.050 43.753 1.00 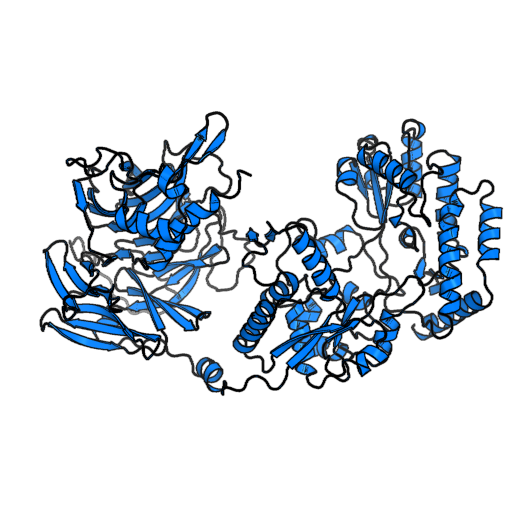89.44 330 ALA A N 1
ATOM 2585 C CA . ALA A 1 330 ? -24.914 15.673 42.673 1.00 89.44 330 ALA A CA 1
ATOM 2586 C C . ALA A 1 330 ? -25.592 16.957 43.179 1.00 89.44 330 ALA A C 1
ATOM 2588 O O . ALA A 1 330 ? -26.430 16.889 44.080 1.00 89.44 330 ALA A O 1
ATOM 2589 N N . THR A 1 331 ? -25.250 18.104 42.592 1.00 84.62 331 THR A N 1
ATOM 2590 C CA . THR A 1 331 ? -25.624 19.446 43.073 1.00 84.62 331 THR A CA 1
ATOM 2591 C C . THR A 1 331 ? -26.418 20.209 42.019 1.00 84.62 331 THR A C 1
ATOM 2593 O O . THR A 1 331 ? -25.929 20.422 40.909 1.00 84.62 331 THR A O 1
ATOM 2596 N N . ASN A 1 332 ? -27.626 20.657 42.363 1.00 81.31 332 ASN A N 1
ATOM 2597 C CA . ASN A 1 332 ? -28.442 21.534 41.529 1.00 81.31 332 ASN A CA 1
ATOM 2598 C C . ASN A 1 332 ? -27.940 22.980 41.628 1.00 81.31 332 ASN A C 1
ATOM 2600 O O . ASN A 1 332 ? -27.843 23.539 42.718 1.00 81.31 332 ASN A O 1
ATOM 2604 N N . LEU A 1 333 ? -27.631 23.596 40.493 1.00 67.19 333 LEU A N 1
ATOM 2605 C CA . LEU A 1 333 ? -26.915 24.869 40.447 1.00 67.19 333 LEU A CA 1
ATOM 2606 C C . LEU A 1 333 ? -27.817 26.090 40.736 1.00 67.19 333 LEU A C 1
ATOM 2608 O O . LEU A 1 333 ? -27.391 26.942 41.513 1.00 67.19 333 LEU A O 1
ATOM 2612 N N . PRO A 1 334 ? -29.057 26.190 40.204 1.00 66.06 334 PRO A N 1
ATOM 2613 C CA . PRO A 1 334 ? -29.998 27.241 40.603 1.00 66.06 334 PRO A CA 1
ATOM 2614 C C . PRO A 1 334 ? -30.506 27.169 42.047 1.00 66.06 334 PRO A C 1
ATOM 2616 O O . PRO A 1 334 ? -30.737 28.221 42.638 1.00 66.06 334 PRO A O 1
ATOM 2619 N N . THR A 1 335 ? -30.747 25.973 42.605 1.00 75.44 335 THR A N 1
ATOM 2620 C CA . THR A 1 335 ? -31.354 25.842 43.949 1.00 75.44 335 THR A CA 1
ATOM 2621 C C . THR A 1 335 ? -30.346 25.592 45.069 1.00 75.44 335 THR A C 1
ATOM 2623 O O . THR A 1 335 ? -30.651 25.870 46.226 1.00 75.44 335 THR A O 1
ATOM 2626 N N . GLY A 1 336 ? -29.159 25.069 44.750 1.00 74.69 336 GLY A N 1
ATOM 2627 C CA . GLY A 1 336 ? -28.179 24.580 45.724 1.00 74.69 336 GLY A CA 1
ATOM 2628 C C . GLY A 1 336 ? -28.481 23.177 46.274 1.00 74.69 336 GLY A C 1
ATOM 2629 O O . GLY A 1 336 ? -27.688 22.650 47.058 1.00 74.69 336 GLY A O 1
ATOM 2630 N N . ASP A 1 337 ? -29.595 22.545 45.876 1.00 83.75 337 ASP A N 1
ATOM 2631 C CA . ASP A 1 337 ? -29.990 21.223 46.380 1.00 83.75 337 ASP A CA 1
ATOM 2632 C C . ASP A 1 337 ? -28.926 20.169 46.049 1.00 83.75 337 ASP A C 1
ATOM 2634 O O . ASP A 1 337 ? -28.630 19.914 44.881 1.00 83.75 337 ASP A O 1
ATOM 2638 N N . SER A 1 338 ? -28.379 19.524 47.077 1.00 87.25 338 SER A N 1
ATOM 2639 C CA . SER A 1 338 ? -27.239 18.611 46.952 1.00 87.25 338 SER A CA 1
ATOM 2640 C C . SER A 1 338 ? -27.587 17.205 47.455 1.00 87.25 338 SER A C 1
ATOM 2642 O O . SER A 1 338 ? -28.176 17.048 48.524 1.00 87.25 338 SER A O 1
ATOM 2644 N N . TYR A 1 339 ? -27.217 16.169 46.697 1.00 90.25 339 TYR A N 1
ATOM 2645 C CA . TYR A 1 339 ? -27.578 14.771 46.962 1.00 90.25 339 TYR A CA 1
ATOM 2646 C C . TYR A 1 339 ? -26.345 13.856 46.940 1.00 90.25 339 TYR A C 1
ATOM 2648 O O . TYR A 1 339 ? -25.688 13.698 45.911 1.00 90.25 339 TYR A O 1
ATOM 2656 N N . HIS A 1 340 ? -26.049 13.200 48.068 1.00 88.38 340 HIS A N 1
ATOM 2657 C CA . HIS A 1 340 ? -24.931 12.254 48.180 1.00 88.38 340 HIS A CA 1
ATOM 2658 C C . HIS A 1 340 ? -25.258 10.899 47.526 1.00 88.38 340 HIS A C 1
ATOM 2660 O O . HIS A 1 340 ? -25.892 10.008 48.113 1.00 88.38 340 HIS A O 1
ATOM 2666 N N . ILE A 1 341 ? -24.781 10.723 46.295 1.00 90.44 341 ILE A N 1
ATOM 2667 C CA . ILE A 1 341 ? -24.946 9.500 45.503 1.00 90.44 341 ILE A CA 1
ATOM 2668 C C . ILE A 1 341 ? -24.033 8.389 46.022 1.00 90.44 341 ILE A C 1
ATOM 2670 O O . ILE A 1 341 ? -24.469 7.242 46.144 1.00 90.44 341 ILE A O 1
ATOM 2674 N N . TYR A 1 342 ? -22.820 8.725 46.454 1.00 86.75 342 TYR A N 1
ATOM 2675 C CA . TYR A 1 342 ? -21.944 7.816 47.189 1.00 86.75 342 TYR A CA 1
ATOM 2676 C C . TYR A 1 342 ? -21.142 8.570 48.251 1.00 86.75 342 TYR A C 1
ATOM 2678 O O . TYR A 1 342 ? -20.687 9.689 48.021 1.00 86.75 342 TYR A O 1
ATOM 2686 N N . SER A 1 343 ? -20.968 7.929 49.407 1.00 84.75 343 SER A N 1
ATOM 2687 C CA . SER A 1 343 ? -20.137 8.416 50.504 1.00 84.75 343 SER A CA 1
ATOM 2688 C C . SER A 1 343 ? -19.196 7.294 50.926 1.00 84.75 343 SER A C 1
ATOM 2690 O O . SER A 1 343 ? -19.637 6.227 51.352 1.00 84.75 343 SER A O 1
ATOM 2692 N N . SER A 1 344 ? -17.904 7.541 50.767 1.00 74.00 344 SER A N 1
ATOM 2693 C CA . SER A 1 344 ? -16.810 6.656 51.125 1.00 74.00 344 SER A CA 1
ATOM 2694 C C . SER A 1 344 ? -16.749 6.486 52.649 1.00 74.00 344 SER A C 1
ATOM 2696 O O . SER A 1 344 ? -16.817 7.487 53.371 1.00 74.00 344 SER A O 1
ATOM 2698 N N . PRO A 1 345 ? -16.631 5.256 53.181 1.00 65.06 345 PRO A N 1
ATOM 2699 C CA . PRO A 1 345 ? -16.482 5.035 54.615 1.00 65.06 345 PRO A CA 1
ATOM 2700 C C . PRO A 1 345 ? -15.104 5.533 55.074 1.00 65.06 345 PRO A C 1
ATOM 2702 O O . PRO A 1 345 ? -14.090 4.849 54.923 1.00 65.06 345 PRO A O 1
ATOM 2705 N N . ALA A 1 346 ? -15.072 6.753 55.613 1.00 54.41 346 ALA A N 1
ATOM 2706 C CA . ALA A 1 346 ? -13.846 7.442 55.992 1.00 54.41 346 ALA A CA 1
ATOM 2707 C C . ALA A 1 346 ? -13.010 6.635 57.003 1.00 54.41 346 ALA A C 1
ATOM 2709 O O . ALA A 1 346 ? -13.471 6.299 58.093 1.00 54.41 346 ALA A O 1
ATOM 2710 N N . THR A 1 347 ? -11.749 6.374 56.654 1.00 52.41 347 THR A N 1
ATOM 2711 C CA . THR A 1 347 ? -10.713 5.879 57.572 1.00 52.41 347 THR A CA 1
ATOM 2712 C C . THR A 1 347 ? -9.425 6.674 57.344 1.00 52.41 347 THR A C 1
ATOM 2714 O O . THR A 1 347 ? -9.091 7.010 56.210 1.00 52.41 347 THR A O 1
ATOM 2717 N N . GLU A 1 348 ? -8.710 7.012 58.422 1.00 47.69 348 GLU A N 1
ATOM 2718 C CA . GLU A 1 348 ? -7.724 8.115 58.500 1.00 47.69 348 GLU A CA 1
ATOM 2719 C C . GLU A 1 348 ? -6.385 7.914 57.745 1.00 47.69 348 GLU A C 1
ATOM 2721 O O . GLU A 1 348 ? -5.349 8.460 58.128 1.00 47.69 348 GLU A O 1
ATOM 2726 N N . LYS A 1 349 ? -6.352 7.125 56.666 1.00 48.84 349 LYS A N 1
ATOM 2727 C CA . LYS A 1 349 ? -5.173 6.975 55.794 1.00 48.84 349 LYS A CA 1
ATOM 2728 C C . LYS A 1 349 ? -5.574 6.994 54.324 1.00 48.84 349 LYS A C 1
ATOM 2730 O O . LYS A 1 349 ? -5.614 5.952 53.673 1.00 48.84 349 LYS A O 1
ATOM 2735 N N . HIS A 1 350 ? -5.820 8.199 53.812 1.00 49.16 350 HIS A N 1
ATOM 2736 C CA . HIS A 1 350 ? -6.114 8.444 52.401 1.00 49.16 350 HIS A CA 1
ATOM 2737 C C . HIS A 1 350 ? -5.031 7.843 51.488 1.00 49.16 350 HIS A C 1
ATOM 2739 O O . HIS A 1 350 ? -3.904 8.336 51.407 1.00 49.16 350 HIS A O 1
ATOM 2745 N N . ARG A 1 351 ? -5.399 6.776 50.779 1.00 53.31 351 ARG A N 1
ATOM 2746 C CA . ARG A 1 351 ? -4.932 6.540 49.411 1.00 53.31 351 ARG A CA 1
ATOM 2747 C C . ARG A 1 351 ? -5.952 7.190 48.479 1.00 53.31 351 ARG A C 1
ATOM 2749 O O . ARG A 1 351 ? -7.117 7.300 48.851 1.00 53.31 351 ARG A O 1
ATOM 2756 N N . GLU A 1 352 ? -5.514 7.591 47.292 1.00 55.34 352 GLU A N 1
ATOM 2757 C CA . GLU A 1 352 ? -6.422 7.950 46.201 1.00 55.34 352 GLU A CA 1
ATOM 2758 C C . GLU A 1 352 ? -7.350 6.755 45.937 1.00 55.34 352 GLU A C 1
ATOM 2760 O O . GLU A 1 352 ? -6.885 5.642 45.674 1.00 55.34 352 GLU A O 1
ATOM 2765 N N . CYS A 1 353 ? -8.655 6.975 46.084 1.00 56.22 353 CYS A N 1
ATOM 2766 C CA . CYS A 1 353 ? -9.674 5.942 45.951 1.00 56.22 353 CYS A CA 1
ATOM 2767 C C . CYS A 1 353 ? -10.622 6.316 44.817 1.00 56.22 353 CYS A C 1
ATOM 2769 O O . CYS A 1 353 ? -11.661 6.929 45.058 1.00 56.22 353 CYS A O 1
ATOM 2771 N N . ASP A 1 354 ? -10.301 5.883 43.596 1.00 62.06 354 ASP A N 1
ATOM 2772 C CA . ASP A 1 354 ? -11.321 5.795 42.555 1.00 62.06 354 ASP A CA 1
ATOM 2773 C C . ASP A 1 354 ? -12.396 4.796 43.015 1.00 62.06 354 ASP A C 1
ATOM 2775 O O . ASP A 1 354 ? -12.161 3.584 43.143 1.00 62.06 354 ASP A O 1
ATOM 2779 N N . SER A 1 355 ? -13.571 5.337 43.331 1.00 67.75 355 SER A N 1
ATOM 2780 C CA . SER A 1 355 ? -14.731 4.570 43.772 1.00 67.75 355 SER A CA 1
ATOM 2781 C C . SER A 1 355 ? -15.422 3.845 42.614 1.00 67.75 355 SER A C 1
ATOM 2783 O O . SER A 1 355 ? -16.230 2.950 42.864 1.00 67.75 355 SER A O 1
ATOM 2785 N N . GLY A 1 356 ? -15.111 4.200 41.363 1.00 76.50 356 GLY A N 1
ATOM 2786 C CA . GLY A 1 356 ? -15.765 3.705 40.155 1.00 76.50 356 GLY A CA 1
ATOM 2787 C C . GLY A 1 356 ? -17.150 4.306 39.901 1.00 76.50 356 GLY A C 1
ATOM 2788 O O . GLY A 1 356 ? -17.817 3.874 38.965 1.00 76.50 356 GLY A O 1
ATOM 2789 N N . TYR A 1 357 ? -17.610 5.262 40.719 1.00 84.06 357 TYR A N 1
ATOM 2790 C CA . TYR A 1 357 ? -18.911 5.925 40.567 1.00 84.06 357 TYR A CA 1
ATOM 2791 C C . TYR A 1 357 ? -18.786 7.145 39.649 1.00 84.06 357 TYR A C 1
ATOM 2793 O O . TYR A 1 357 ? -18.013 8.053 39.945 1.00 84.06 357 TYR A O 1
ATOM 2801 N N . ARG A 1 358 ? -19.604 7.224 38.592 1.00 85.31 358 ARG A N 1
ATOM 2802 C CA . ARG A 1 358 ? -19.635 8.370 37.663 1.00 85.31 358 ARG A CA 1
ATOM 2803 C C . ARG A 1 358 ? -21.067 8.855 37.440 1.00 85.31 358 ARG A C 1
ATOM 2805 O O . ARG A 1 358 ? -21.972 8.058 37.197 1.00 85.31 358 ARG A O 1
ATOM 2812 N N . GLY A 1 359 ? -21.277 10.167 37.546 1.00 85.88 359 GLY A N 1
ATOM 2813 C CA . GLY A 1 359 ? -22.565 10.804 37.258 1.00 85.88 359 GLY A CA 1
ATOM 2814 C C . GLY A 1 359 ? -22.926 10.733 35.774 1.00 85.88 359 GLY A C 1
ATOM 2815 O O . GLY A 1 359 ? -22.030 10.790 34.928 1.00 85.88 359 GLY A O 1
ATOM 2816 N N . VAL A 1 360 ? -24.222 10.624 35.456 1.00 88.19 360 VAL A N 1
ATOM 2817 C CA . VAL A 1 360 ? -24.700 10.517 34.064 1.00 88.19 360 VAL A CA 1
ATOM 2818 C C . VAL A 1 360 ? -25.794 11.522 33.722 1.00 88.19 360 VAL A C 1
ATOM 2820 O O . VAL A 1 360 ? -25.632 12.267 32.772 1.00 88.19 360 VAL A O 1
ATOM 2823 N N . ALA A 1 361 ? -26.925 11.555 34.430 1.00 87.94 361 ALA A N 1
ATOM 2824 C CA . ALA A 1 361 ? -28.043 12.425 34.040 1.00 87.94 361 ALA A CA 1
ATOM 2825 C C . ALA A 1 361 ? -29.041 12.642 35.181 1.00 87.94 361 ALA A C 1
ATOM 2827 O O . ALA A 1 361 ? -29.242 11.770 36.020 1.00 87.94 361 ALA A O 1
ATOM 2828 N N . THR A 1 362 ? -29.724 13.785 35.204 1.00 85.56 362 THR A N 1
ATOM 2829 C CA . THR A 1 362 ? -30.813 14.052 36.161 1.00 85.56 362 THR A CA 1
ATOM 2830 C C . THR A 1 362 ? -32.152 14.214 35.467 1.00 85.56 362 THR A C 1
ATOM 2832 O O . THR A 1 362 ? -32.234 14.842 34.412 1.00 85.56 362 THR A O 1
ATOM 2835 N N . THR A 1 363 ? -33.211 13.751 36.119 1.00 85.44 363 THR A N 1
ATOM 2836 C CA . THR A 1 363 ? -34.606 14.018 35.755 1.00 85.44 363 THR A CA 1
ATOM 2837 C C . THR A 1 363 ? -35.288 14.828 36.863 1.00 85.44 363 THR A C 1
ATOM 2839 O O . THR A 1 363 ? -34.691 15.159 37.892 1.00 85.44 363 THR A O 1
ATOM 2842 N N . GLU A 1 364 ? -36.575 15.131 36.694 1.00 81.19 364 GLU A N 1
ATOM 2843 C CA . GLU A 1 364 ? -37.386 15.722 37.762 1.00 81.19 364 GLU A CA 1
ATOM 2844 C C . GLU A 1 364 ? -37.398 14.846 39.033 1.00 81.19 364 GLU A C 1
ATOM 2846 O O . GLU A 1 364 ? -37.324 15.369 40.146 1.00 81.19 364 GLU A O 1
ATOM 2851 N N . ASN A 1 365 ? -37.424 13.516 38.886 1.00 85.88 365 ASN A N 1
ATOM 2852 C CA . ASN A 1 365 ? -37.597 12.571 39.996 1.00 85.88 365 ASN A CA 1
ATOM 2853 C C . ASN A 1 365 ? -36.311 11.833 40.400 1.00 85.88 365 ASN A C 1
ATOM 2855 O O . ASN A 1 365 ? -36.233 11.330 41.522 1.00 85.88 365 ASN A O 1
ATOM 2859 N N . SER A 1 366 ? -35.312 11.765 39.519 1.00 90.12 366 SER A N 1
ATOM 2860 C CA . SER A 1 366 ? -34.219 10.793 39.603 1.00 90.12 366 SER A CA 1
ATOM 2861 C C . SER A 1 366 ? -32.847 11.400 39.311 1.00 90.12 366 SER A C 1
ATOM 2863 O O . SER A 1 366 ? -32.720 12.381 38.581 1.00 90.12 366 SER A O 1
ATOM 2865 N N . ILE A 1 367 ? -31.804 10.765 39.842 1.00 91.81 367 ILE A N 1
ATOM 2866 C CA . ILE A 1 367 ? -30.398 11.012 39.508 1.00 91.81 367 ILE A CA 1
ATOM 2867 C C . ILE A 1 367 ? -29.806 9.683 39.019 1.00 91.81 367 ILE A C 1
ATOM 2869 O O . ILE A 1 367 ? -29.877 8.674 39.722 1.00 91.81 367 ILE A O 1
ATOM 2873 N N . LEU A 1 368 ? -29.277 9.668 37.799 1.00 91.81 368 LEU A N 1
ATOM 2874 C CA . LEU A 1 368 ? -28.725 8.502 37.110 1.00 91.81 368 LEU A CA 1
ATOM 2875 C C . LEU A 1 368 ? -27.198 8.536 37.175 1.00 91.81 368 LEU A C 1
ATOM 2877 O O . LEU A 1 368 ? -26.574 9.575 36.941 1.00 91.81 368 LEU A O 1
ATOM 2881 N N . TYR A 1 369 ? -26.606 7.391 37.493 1.00 91.56 369 TYR A N 1
ATOM 2882 C CA . TYR A 1 369 ? -25.163 7.223 37.638 1.00 91.56 369 TYR A CA 1
ATOM 2883 C C . TYR A 1 369 ? -24.752 5.789 37.289 1.00 91.56 369 TYR A C 1
ATOM 2885 O O . TYR A 1 369 ? -25.569 4.867 37.363 1.00 91.56 369 TYR A O 1
ATOM 2893 N N . VAL A 1 370 ? -23.486 5.596 36.931 1.00 91.00 370 VAL A N 1
ATOM 2894 C CA . VAL A 1 370 ? -22.890 4.273 36.695 1.00 91.00 370 VAL A CA 1
ATOM 2895 C C . VAL A 1 370 ? -21.862 3.930 37.767 1.00 91.00 370 VAL A C 1
ATOM 2897 O O . VAL A 1 370 ? -21.309 4.821 38.418 1.00 91.00 370 VAL A O 1
ATOM 2900 N N . VAL A 1 371 ? -21.620 2.633 37.959 1.00 90.19 371 VAL A N 1
ATOM 2901 C CA . VAL A 1 371 ? -20.618 2.091 38.886 1.00 90.19 371 VAL A CA 1
ATOM 2902 C C . VAL A 1 371 ? -19.778 1.039 38.170 1.00 90.19 371 VAL A C 1
ATOM 2904 O O . VAL A 1 371 ? -20.323 0.071 37.643 1.00 90.19 371 VAL A O 1
ATOM 2907 N N . TRP A 1 372 ? -18.456 1.205 38.160 1.00 87.69 372 TRP A N 1
ATOM 2908 C CA . TRP A 1 372 ? -17.535 0.240 37.559 1.00 87.69 372 TRP A CA 1
ATOM 2909 C C . TRP A 1 372 ? -17.499 -1.076 38.347 1.00 87.69 372 TRP A C 1
ATOM 2911 O O . TRP A 1 372 ? -17.017 -1.140 39.485 1.00 87.69 372 TRP A O 1
ATOM 2921 N N . ASN A 1 373 ? -17.978 -2.159 37.737 1.00 84.25 373 ASN A N 1
ATOM 2922 C CA . ASN A 1 373 ? -17.994 -3.479 38.345 1.00 84.25 373 ASN A CA 1
ATOM 2923 C C . ASN A 1 373 ? -16.695 -4.236 38.041 1.00 84.25 373 ASN A C 1
ATOM 2925 O O . ASN A 1 373 ? -16.594 -4.966 37.058 1.00 84.25 373 ASN A O 1
ATOM 2929 N N . LYS A 1 374 ? -15.720 -4.140 38.953 1.00 78.44 374 LYS A N 1
ATOM 2930 C CA . LYS A 1 374 ? -14.397 -4.794 38.846 1.00 78.44 374 LYS A CA 1
ATOM 2931 C C . LYS A 1 374 ? -14.413 -6.323 38.665 1.00 78.44 374 LYS A C 1
ATOM 2933 O O . LYS A 1 374 ? -13.364 -6.886 38.396 1.00 78.44 374 LYS A O 1
ATOM 2938 N N . LYS A 1 375 ? -15.547 -7.015 38.856 1.00 80.69 375 LYS A N 1
ATOM 2939 C CA . LYS A 1 375 ? -15.664 -8.466 38.587 1.00 80.69 375 LYS A CA 1
ATOM 2940 C C . LYS A 1 375 ? -16.137 -8.792 37.173 1.00 80.69 375 LYS A C 1
ATOM 2942 O O . LYS A 1 375 ? -15.976 -9.925 36.737 1.00 80.69 375 LYS A O 1
ATOM 2947 N N . ARG A 1 376 ? -16.811 -7.843 36.524 1.00 82.62 376 ARG A N 1
ATOM 2948 C CA . ARG A 1 376 ? -17.357 -7.979 35.168 1.00 82.62 376 ARG A CA 1
ATOM 2949 C C . ARG A 1 376 ? -16.603 -7.130 34.152 1.00 82.62 376 ARG A C 1
ATOM 2951 O O . ARG A 1 376 ? -16.800 -7.360 32.970 1.00 82.62 376 ARG A O 1
ATOM 2958 N N . GLU A 1 377 ? -15.793 -6.185 34.637 1.00 83.44 377 GLU A N 1
ATOM 2959 C CA . GLU A 1 377 ? -15.052 -5.184 33.862 1.00 83.44 377 GLU A CA 1
ATOM 2960 C C . GLU A 1 377 ? -15.995 -4.367 32.967 1.00 83.44 377 GLU A C 1
ATOM 2962 O O . GLU A 1 377 ? -15.750 -4.188 31.781 1.00 83.44 377 GLU A O 1
ATOM 2967 N N . LYS A 1 378 ? -17.133 -3.950 33.556 1.00 85.94 378 LYS A N 1
ATOM 2968 C CA . LYS A 1 378 ? -18.233 -3.221 32.899 1.00 85.94 378 LYS A CA 1
ATOM 2969 C C . LYS A 1 378 ? -18.924 -2.245 33.845 1.00 85.94 378 LYS A C 1
ATOM 2971 O O . LYS A 1 378 ? -18.907 -2.443 35.066 1.00 85.94 378 LYS A O 1
ATOM 2976 N N . TYR A 1 379 ? -19.596 -1.240 33.294 1.00 89.50 379 TYR A N 1
ATOM 2977 C CA . TYR A 1 379 ? -20.437 -0.307 34.042 1.00 89.50 379 TYR A CA 1
ATOM 2978 C C . TYR A 1 379 ? -21.840 -0.853 34.348 1.00 89.50 379 TYR A C 1
ATOM 2980 O O . TYR A 1 379 ? -22.639 -1.146 33.458 1.00 89.50 379 TYR A O 1
ATOM 2988 N N . ASP A 1 380 ? -22.177 -0.890 35.638 1.00 91.31 380 ASP A N 1
ATOM 2989 C CA . ASP A 1 380 ? -23.527 -1.168 36.132 1.00 91.31 380 ASP A CA 1
ATOM 2990 C C . ASP A 1 380 ? -24.309 0.136 36.311 1.00 91.31 380 ASP A C 1
ATOM 2992 O O . ASP A 1 380 ? -23.784 1.119 36.840 1.00 91.31 380 ASP A O 1
ATOM 2996 N N . TRP A 1 381 ? -25.577 0.155 35.894 1.00 92.12 381 TRP A N 1
ATOM 2997 C CA . TRP A 1 381 ? -26.385 1.376 35.833 1.00 92.12 381 TRP A CA 1
ATOM 2998 C C . TRP A 1 381 ? -27.334 1.493 37.024 1.00 92.12 381 TRP A C 1
ATOM 3000 O O . TRP A 1 381 ? -28.057 0.553 37.372 1.00 92.12 381 TRP A O 1
ATOM 3010 N N . TYR A 1 382 ? -27.378 2.676 37.635 1.00 92.50 382 TYR A N 1
ATOM 3011 C CA . TYR A 1 382 ? -28.133 2.946 38.854 1.00 92.50 382 TYR A CA 1
ATOM 3012 C C . TYR A 1 382 ? -28.971 4.222 38.768 1.00 92.50 382 TYR A C 1
ATOM 3014 O O . TYR A 1 382 ? -28.653 5.189 38.076 1.00 92.50 382 TYR A O 1
ATOM 3022 N N . ARG A 1 383 ? -30.047 4.224 39.558 1.00 92.56 383 ARG A N 1
ATOM 3023 C CA . ARG A 1 383 ? -30.962 5.344 39.763 1.00 92.56 383 ARG A CA 1
ATOM 3024 C C . ARG A 1 383 ? -31.099 5.630 41.255 1.00 92.56 383 ARG A C 1
ATOM 3026 O O . ARG A 1 383 ? -31.498 4.758 42.031 1.00 92.56 383 ARG A O 1
ATOM 3033 N N . TYR A 1 384 ? -30.809 6.862 41.646 1.00 93.06 384 TYR A N 1
ATOM 3034 C CA . TYR A 1 384 ? -31.155 7.437 42.940 1.00 93.06 384 TYR A CA 1
ATOM 3035 C C . TYR A 1 384 ? -32.486 8.187 42.808 1.00 93.06 384 TYR A C 1
ATOM 3037 O O . TYR A 1 384 ? -32.613 9.093 41.988 1.00 93.06 384 TYR A O 1
ATOM 3045 N N . ASP A 1 385 ? -33.487 7.803 43.592 1.00 91.00 385 ASP A N 1
ATOM 3046 C CA . ASP A 1 385 ? -34.799 8.455 43.620 1.00 91.00 385 ASP A CA 1
ATOM 3047 C C . ASP A 1 385 ? -34.783 9.649 44.592 1.00 91.00 385 ASP A C 1
ATOM 3049 O O . ASP A 1 385 ? -34.520 9.489 45.785 1.00 91.00 385 ASP A O 1
ATOM 3053 N N . ARG A 1 386 ? -35.069 10.856 44.091 1.00 88.44 386 ARG A N 1
ATOM 3054 C CA . ARG A 1 386 ? -34.944 12.116 44.849 1.00 88.44 386 ARG A CA 1
ATOM 3055 C C . ARG A 1 386 ? -36.007 12.304 45.933 1.00 88.44 386 ARG A C 1
ATOM 3057 O O . ARG A 1 386 ? -35.813 13.141 46.809 1.00 88.44 386 ARG A O 1
ATOM 3064 N N . LYS A 1 387 ? -37.123 11.566 45.874 1.00 86.25 387 LYS A N 1
ATOM 3065 C CA . LYS A 1 387 ? -38.254 11.676 46.818 1.00 86.25 387 LYS A CA 1
ATOM 3066 C C . LYS A 1 387 ? -38.150 10.659 47.952 1.00 86.25 387 LYS A C 1
ATOM 3068 O O . LYS A 1 387 ? -38.478 10.967 49.091 1.00 86.25 387 LYS A O 1
ATOM 3073 N N . THR A 1 388 ? -37.690 9.451 47.642 1.00 89.12 388 THR A N 1
ATOM 3074 C CA . THR A 1 388 ? -37.574 8.327 48.588 1.00 89.12 388 THR A CA 1
ATOM 3075 C C . THR A 1 388 ? -36.146 8.105 49.088 1.00 89.12 388 THR A C 1
ATOM 3077 O O . THR A 1 388 ? -35.934 7.299 49.989 1.00 89.12 388 THR A O 1
ATOM 3080 N N . THR A 1 389 ? -35.158 8.803 48.514 1.00 86.06 389 THR A N 1
ATOM 3081 C CA . THR A 1 389 ? -33.701 8.651 48.729 1.00 86.06 389 THR A CA 1
ATOM 3082 C C . THR A 1 389 ? -33.139 7.253 48.413 1.00 86.06 389 THR A C 1
ATOM 3084 O O . THR A 1 389 ? -31.981 6.943 48.707 1.00 86.06 389 THR A O 1
ATOM 3087 N N . LYS A 1 390 ? -33.941 6.393 47.768 1.00 89.81 390 LYS A N 1
ATOM 3088 C CA . LYS A 1 390 ? -33.596 5.001 47.466 1.00 89.81 390 LYS A CA 1
ATOM 3089 C C . LYS A 1 390 ? -32.671 4.892 46.250 1.00 89.81 390 LYS A C 1
ATOM 3091 O O . LYS A 1 390 ? -32.999 5.357 45.160 1.00 89.81 390 LYS A O 1
ATOM 3096 N N . LYS A 1 391 ? -31.562 4.167 46.419 1.00 90.75 391 LYS A N 1
ATOM 3097 C CA . LYS A 1 391 ? -30.661 3.725 45.340 1.00 90.75 391 LYS A CA 1
ATOM 3098 C C . LYS A 1 391 ? -31.147 2.384 44.788 1.00 90.75 391 LYS A C 1
ATOM 3100 O O . LYS A 1 391 ? -31.426 1.468 45.559 1.00 90.75 391 LYS A O 1
ATOM 3105 N N . THR A 1 392 ? -31.276 2.276 43.470 1.00 90.81 392 THR A N 1
ATOM 3106 C CA . THR A 1 392 ? -31.762 1.073 42.773 1.00 90.81 392 THR A CA 1
ATOM 3107 C C . THR A 1 392 ? -30.875 0.816 41.558 1.00 90.81 392 THR A C 1
ATOM 3109 O O . THR A 1 392 ? -30.654 1.738 40.778 1.00 90.81 392 THR A O 1
ATOM 3112 N N . CYS A 1 393 ? -30.363 -0.406 41.383 1.00 89.88 393 CYS A N 1
ATOM 3113 C CA . CYS A 1 393 ? -29.755 -0.795 40.109 1.00 89.88 393 CYS A CA 1
ATOM 3114 C C . CYS A 1 393 ? -30.868 -0.975 39.072 1.00 89.88 393 CYS A C 1
ATOM 3116 O O . CYS A 1 393 ? -31.884 -1.602 39.376 1.00 89.88 393 CYS A O 1
ATOM 3118 N N . ILE A 1 394 ? -30.698 -0.386 37.892 1.00 90.06 394 ILE A N 1
ATOM 3119 C CA . ILE A 1 394 ? -31.705 -0.370 36.824 1.00 90.06 394 ILE A CA 1
ATOM 3120 C C . ILE A 1 394 ? -31.302 -1.199 35.604 1.00 90.06 394 ILE A C 1
ATOM 3122 O O . ILE A 1 394 ? -32.190 -1.634 34.879 1.00 90.06 394 ILE A O 1
ATOM 3126 N N . ALA A 1 395 ? -30.007 -1.451 35.393 1.00 87.31 395 ALA A N 1
ATOM 3127 C CA . ALA A 1 395 ? -29.531 -2.367 34.362 1.00 87.31 395 ALA A CA 1
ATOM 3128 C C . ALA A 1 395 ? -28.142 -2.932 34.690 1.00 87.31 395 ALA A C 1
ATOM 3130 O O . ALA A 1 395 ? -27.300 -2.257 35.285 1.00 87.31 395 ALA A O 1
ATOM 3131 N N . PHE A 1 396 ? -27.910 -4.154 34.210 1.00 87.31 396 PHE A N 1
ATOM 3132 C CA . PHE A 1 396 ? -26.624 -4.848 34.199 1.00 87.31 396 PHE A CA 1
ATOM 3133 C C . PHE A 1 396 ? -26.269 -5.199 32.740 1.00 87.31 396 PHE A C 1
ATOM 3135 O O . PHE A 1 396 ? -26.440 -6.354 32.352 1.00 87.31 396 PHE A O 1
ATOM 3142 N N . PRO A 1 397 ? -25.845 -4.232 31.901 1.00 85.38 397 PRO A N 1
ATOM 3143 C CA . PRO A 1 397 ? -25.688 -4.445 30.459 1.00 85.38 397 PRO A CA 1
ATOM 3144 C C . PRO A 1 397 ? -24.734 -5.601 30.113 1.00 85.38 397 PRO A C 1
ATOM 3146 O O . PRO A 1 397 ? -23.736 -5.823 30.804 1.00 85.38 397 PRO A O 1
ATOM 3149 N N . ALA A 1 398 ? -25.047 -6.359 29.057 1.00 83.12 398 ALA A N 1
ATOM 3150 C CA . ALA A 1 398 ? -24.184 -7.439 28.570 1.00 83.12 398 ALA A CA 1
ATOM 3151 C C . ALA A 1 398 ? -22.945 -6.888 27.838 1.00 83.12 398 ALA A C 1
ATOM 3153 O O . ALA A 1 398 ? -21.833 -7.385 28.031 1.00 83.12 398 ALA A O 1
ATOM 3154 N N . VAL A 1 399 ? -23.141 -5.834 27.045 1.00 84.81 399 VAL A N 1
ATOM 3155 C CA . VAL A 1 399 ? -22.107 -4.958 26.472 1.00 84.81 399 VAL A CA 1
ATOM 3156 C C . VAL A 1 399 ? -21.602 -3.968 27.523 1.00 84.81 399 VAL A C 1
ATOM 3158 O O . VAL A 1 399 ? -22.359 -3.636 28.433 1.00 84.81 399 VAL A O 1
ATOM 3161 N N . ASP A 1 400 ? -20.356 -3.494 27.445 1.00 87.31 400 ASP A N 1
ATOM 3162 C CA . ASP A 1 400 ? -19.959 -2.375 28.309 1.00 87.31 400 ASP A CA 1
ATOM 3163 C C . ASP A 1 400 ? -20.435 -1.049 27.711 1.00 87.31 400 ASP A C 1
ATOM 3165 O O . ASP A 1 400 ? -20.253 -0.811 26.521 1.00 87.31 400 ASP A O 1
ATOM 3169 N N . CYS A 1 401 ? -21.046 -0.184 28.517 1.00 86.69 401 CYS A N 1
ATOM 3170 C CA . CYS A 1 401 ? -21.653 1.054 28.033 1.00 86.69 401 CYS A CA 1
ATOM 3171 C C . CYS A 1 401 ? -21.073 2.265 28.763 1.00 86.69 401 CYS A C 1
ATOM 3173 O O . CYS A 1 401 ? -21.399 2.525 29.925 1.00 86.69 401 CYS A O 1
ATOM 3175 N N . HIS A 1 402 ? -20.246 3.025 28.048 1.00 86.56 402 HIS A N 1
ATOM 3176 C CA . HIS A 1 402 ? -19.603 4.240 28.529 1.00 86.56 402 HIS A CA 1
ATOM 3177 C C . HIS A 1 402 ? -20.445 5.475 28.163 1.00 86.56 402 HIS A C 1
ATOM 3179 O O . HIS A 1 402 ? -20.548 5.809 26.985 1.00 86.56 402 HIS A O 1
ATOM 3185 N N . PRO A 1 403 ? -21.041 6.199 29.128 1.00 85.62 403 PRO A N 1
ATOM 3186 C CA . PRO A 1 403 ? -21.741 7.450 28.837 1.00 85.62 403 PRO A CA 1
ATOM 3187 C C . PRO A 1 403 ? -20.743 8.560 28.465 1.00 85.62 403 PRO A C 1
ATOM 3189 O O . PRO A 1 403 ? -19.788 8.804 29.210 1.00 85.62 403 PRO A O 1
ATOM 3192 N N . GLN A 1 404 ? -20.986 9.251 27.348 1.00 78.50 404 GLN A N 1
ATOM 3193 C CA . GLN A 1 404 ? -20.121 10.322 26.827 1.00 78.50 404 GLN A CA 1
ATOM 3194 C C . GLN A 1 404 ? -20.774 11.709 26.857 1.00 78.50 404 GLN A C 1
ATOM 3196 O O . GLN A 1 404 ? -20.101 12.698 27.140 1.00 78.50 404 GLN A O 1
ATOM 3201 N N . GLY A 1 405 ? -22.087 11.813 26.638 1.00 77.50 405 GLY A N 1
ATOM 3202 C CA . GLY A 1 405 ? -22.785 13.102 26.608 1.00 77.50 405 GLY A CA 1
ATOM 3203 C C . GLY A 1 405 ? -24.278 12.981 26.891 1.00 77.50 405 GLY A C 1
ATOM 3204 O O . GLY A 1 405 ? -24.841 11.891 26.838 1.00 77.50 405 GLY A O 1
ATOM 3205 N N . VAL A 1 406 ? -24.946 14.096 27.194 1.00 79.69 406 VAL A N 1
ATOM 3206 C CA . VAL A 1 406 ? -26.407 14.121 27.391 1.00 79.69 406 VAL A CA 1
ATOM 3207 C C . VAL A 1 406 ? -27.001 15.330 26.696 1.00 79.69 406 VAL A C 1
ATOM 3209 O O . VAL A 1 406 ? -26.614 16.463 26.987 1.00 79.69 406 VAL A O 1
ATOM 3212 N N . ALA A 1 407 ? -27.976 15.095 25.814 1.00 81.00 407 ALA A N 1
ATOM 3213 C CA . ALA A 1 407 ? -28.725 16.179 25.203 1.00 81.00 407 ALA A CA 1
ATOM 3214 C C . ALA A 1 407 ? -30.198 15.868 24.923 1.00 81.00 407 ALA A C 1
ATOM 3216 O O . ALA A 1 407 ? -30.565 14.798 24.442 1.00 81.00 407 ALA A O 1
ATOM 3217 N N . GLY A 1 408 ? -31.054 16.848 25.234 1.00 80.88 408 GLY A N 1
ATOM 3218 C CA . GLY A 1 408 ? -32.506 16.688 25.197 1.00 80.88 408 GLY A CA 1
ATOM 3219 C C . GLY A 1 408 ? -32.973 15.563 26.124 1.00 80.88 408 GLY A C 1
ATOM 3220 O O . GLY A 1 408 ? -32.695 15.578 27.322 1.00 80.88 408 GLY A O 1
ATOM 3221 N N . ASP A 1 409 ? -33.669 14.584 25.548 1.00 86.50 409 ASP A N 1
ATOM 3222 C CA . ASP A 1 409 ? -34.173 13.395 26.245 1.00 86.50 409 ASP A CA 1
ATOM 3223 C C . ASP A 1 409 ? -33.246 12.162 26.110 1.00 86.50 409 ASP A C 1
ATOM 3225 O O . ASP A 1 409 ? -33.661 11.058 26.475 1.00 86.50 409 ASP A O 1
ATOM 3229 N N . TYR A 1 410 ? -32.010 12.320 25.613 1.00 88.38 410 TYR A N 1
ATOM 3230 C CA . TYR A 1 410 ? -31.083 11.216 25.321 1.00 88.38 410 TYR A CA 1
ATOM 3231 C C . TYR A 1 410 ? -29.736 11.337 26.049 1.00 88.38 410 TYR A C 1
ATOM 3233 O O . TYR A 1 410 ? -29.169 12.424 26.178 1.00 88.38 410 TYR A O 1
ATOM 3241 N N . ILE A 1 411 ? -29.203 10.191 26.477 1.00 88.38 411 ILE A N 1
ATOM 3242 C CA . ILE A 1 411 ? -27.800 10.005 26.873 1.00 88.38 411 ILE A CA 1
ATOM 3243 C C . ILE A 1 411 ? -27.079 9.355 25.690 1.00 88.38 411 ILE A C 1
ATOM 3245 O O . ILE A 1 411 ? -27.502 8.296 25.235 1.00 88.38 411 ILE A O 1
ATOM 3249 N N . TYR A 1 412 ? -26.000 9.959 25.211 1.00 88.31 412 TYR A N 1
ATOM 3250 C CA . TYR A 1 412 ? -25.124 9.383 24.192 1.00 88.31 412 TYR A CA 1
ATOM 3251 C C . TYR A 1 412 ? -23.963 8.654 24.855 1.00 88.31 412 TYR A C 1
ATOM 3253 O O . TYR A 1 412 ? -23.435 9.104 25.879 1.00 88.31 412 TYR A O 1
ATOM 3261 N N . GLY A 1 413 ? -23.558 7.532 24.276 1.00 85.88 413 GLY A N 1
ATOM 3262 C CA . GLY A 1 413 ? -22.464 6.738 24.811 1.00 85.88 413 GLY A CA 1
ATOM 3263 C C . GLY A 1 413 ? -21.952 5.684 23.847 1.00 85.88 413 GLY A C 1
ATOM 3264 O O . GLY A 1 413 ? -22.590 5.378 22.841 1.00 85.88 413 GLY A O 1
ATOM 3265 N N . ASP A 1 414 ? -20.818 5.108 24.215 1.00 87.56 414 ASP A N 1
ATOM 3266 C CA . ASP A 1 414 ? -20.133 4.076 23.452 1.00 87.56 414 ASP A CA 1
ATOM 3267 C C . ASP A 1 414 ? -20.417 2.691 24.030 1.00 87.56 414 ASP A C 1
ATOM 3269 O O . ASP A 1 414 ? -20.371 2.473 25.246 1.00 87.56 414 ASP A O 1
ATOM 3273 N N . LEU A 1 415 ? -20.701 1.753 23.136 1.00 86.88 415 LEU A N 1
ATOM 3274 C CA . LEU A 1 415 ? -20.921 0.343 23.402 1.00 86.88 415 LEU A CA 1
ATOM 3275 C C . LEU A 1 415 ? -19.654 -0.427 23.040 1.00 86.88 415 LEU A C 1
ATOM 3277 O O . LEU A 1 415 ? -19.385 -0.676 21.866 1.00 86.88 415 LEU A O 1
ATOM 3281 N N . PHE A 1 416 ? -18.881 -0.807 24.052 1.00 82.06 416 PHE A N 1
ATOM 3282 C CA . PHE A 1 416 ? -17.691 -1.632 23.891 1.00 82.06 416 PHE A CA 1
ATOM 3283 C C . PHE A 1 416 ? -18.085 -3.107 23.963 1.00 82.06 416 PHE A C 1
ATOM 3285 O O . PHE A 1 416 ? -18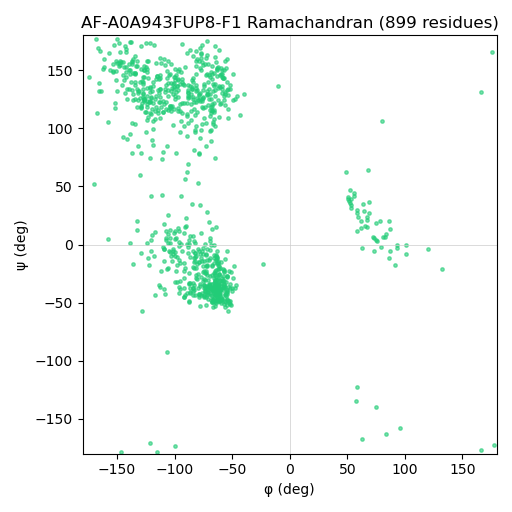.362 -3.675 25.027 1.00 82.06 416 PHE A O 1
ATOM 3292 N N . TRP A 1 417 ? -18.112 -3.734 22.791 1.00 76.94 417 TRP A N 1
ATOM 3293 C CA . TRP A 1 417 ? -18.290 -5.176 22.628 1.00 76.94 417 TRP A CA 1
ATOM 3294 C C . TRP A 1 417 ? -16.975 -5.941 22.841 1.00 76.94 417 TRP A C 1
ATOM 3296 O O . TRP A 1 417 ? -16.994 -7.112 23.215 1.00 76.94 417 TRP A O 1
ATOM 3306 N N . SER A 1 418 ? -15.853 -5.266 22.593 1.00 67.81 418 SER A N 1
ATOM 3307 C CA . SER A 1 418 ? -14.462 -5.661 22.854 1.00 67.81 418 SER A CA 1
ATOM 3308 C C . SER A 1 418 ? -13.583 -4.410 22.746 1.00 67.81 418 SER A C 1
ATOM 3310 O O . SER A 1 418 ? -14.034 -3.438 22.140 1.00 67.81 418 SER A O 1
ATOM 3312 N N . ASP A 1 419 ? -12.331 -4.455 23.201 1.00 61.47 419 ASP A N 1
ATOM 3313 C CA . ASP A 1 419 ? -11.370 -3.335 23.111 1.00 61.47 419 ASP A CA 1
ATOM 3314 C C . ASP A 1 419 ? -11.302 -2.695 21.707 1.00 61.47 419 ASP A C 1
ATOM 3316 O O . ASP A 1 419 ? -11.258 -1.474 21.577 1.00 61.47 419 ASP A O 1
ATOM 3320 N N . ASP A 1 420 ? -11.401 -3.514 20.653 1.00 59.53 420 ASP A N 1
ATOM 3321 C CA . ASP A 1 420 ? -11.361 -3.073 19.253 1.00 59.53 420 ASP A CA 1
ATOM 3322 C C . ASP A 1 420 ? -12.748 -2.980 18.569 1.00 59.53 420 ASP A C 1
ATOM 3324 O O . ASP A 1 420 ? -12.823 -2.918 17.335 1.00 59.53 420 ASP A O 1
ATOM 3328 N N . HIS A 1 421 ? -13.866 -3.092 19.293 1.00 71.88 421 HIS A N 1
ATOM 3329 C CA . HIS A 1 421 ? -15.211 -2.975 18.707 1.00 71.88 421 HIS A CA 1
ATOM 3330 C C . HIS A 1 421 ? -16.109 -2.085 19.560 1.00 71.88 421 HIS A C 1
ATOM 3332 O O . HIS A 1 421 ? -16.617 -2.506 20.602 1.00 71.88 421 HIS A O 1
ATOM 3338 N N . MET A 1 422 ? -16.298 -0.864 19.063 1.00 81.38 422 MET A N 1
ATOM 3339 C CA . MET A 1 422 ? -17.027 0.212 19.711 1.00 81.38 422 MET A CA 1
ATOM 3340 C C . MET A 1 422 ? -18.102 0.758 18.764 1.00 81.38 422 MET A C 1
ATOM 3342 O O . MET A 1 422 ? -17.789 1.189 17.653 1.00 81.38 422 MET A O 1
ATOM 3346 N N . GLU A 1 423 ? -19.351 0.780 19.218 1.00 83.38 423 GLU A N 1
ATOM 3347 C CA . GLU A 1 423 ? -20.490 1.365 18.499 1.00 83.38 423 GLU A CA 1
ATOM 3348 C C . GLU A 1 423 ? -21.054 2.560 19.275 1.00 83.38 423 GLU A C 1
ATOM 3350 O O . GLU A 1 423 ? -21.087 2.535 20.504 1.00 83.38 423 GLU A O 1
ATOM 3355 N N . ARG A 1 424 ? -21.539 3.601 18.586 1.00 85.56 424 ARG A N 1
ATOM 3356 C CA . ARG A 1 424 ? -22.213 4.732 19.248 1.00 85.56 424 ARG A CA 1
ATOM 3357 C C . ARG A 1 424 ? -23.682 4.396 19.484 1.00 85.56 424 ARG A C 1
ATOM 3359 O O . ARG A 1 424 ? -24.331 3.798 18.629 1.00 85.56 424 ARG A O 1
ATOM 3366 N N . CYS A 1 425 ? -24.238 4.839 20.606 1.00 87.94 425 CYS A N 1
ATOM 3367 C CA . CYS A 1 425 ? -25.654 4.671 20.923 1.00 87.94 425 CYS A CA 1
ATOM 3368 C C . CYS A 1 425 ? -26.291 5.938 21.510 1.00 87.94 425 CYS A C 1
ATOM 3370 O O . CYS A 1 425 ? -25.615 6.816 22.050 1.00 87.94 425 CYS A O 1
ATOM 3372 N N . ALA A 1 426 ? -27.623 6.001 21.429 1.00 90.06 426 ALA A N 1
ATOM 3373 C CA . ALA A 1 426 ? -28.451 7.016 22.068 1.00 90.06 426 ALA A CA 1
ATOM 3374 C C . ALA A 1 426 ? -29.506 6.333 22.956 1.00 90.06 426 ALA A C 1
ATOM 3376 O O . ALA A 1 426 ? -30.351 5.579 22.480 1.00 90.06 426 ALA A O 1
ATOM 3377 N N . ILE A 1 427 ? -29.455 6.595 24.260 1.00 90.12 427 ILE A N 1
ATOM 3378 C CA . ILE A 1 427 ? -30.281 5.960 25.291 1.00 90.12 427 ILE A CA 1
ATOM 3379 C C . ILE A 1 427 ? -31.393 6.936 25.714 1.00 90.12 427 ILE A C 1
ATOM 3381 O O . ILE A 1 427 ? -31.086 7.970 26.317 1.00 90.12 427 ILE A O 1
ATOM 3385 N N . PRO A 1 428 ? -32.685 6.636 25.473 1.00 90.75 428 PRO A N 1
ATOM 3386 C CA . PRO A 1 428 ? -33.786 7.496 25.900 1.00 90.75 428 PRO A CA 1
ATOM 3387 C C . PRO A 1 428 ? -33.912 7.534 27.431 1.00 90.75 428 PRO A C 1
ATOM 3389 O O . PRO A 1 428 ? -34.289 6.544 28.071 1.00 90.75 428 PRO A O 1
ATOM 3392 N N . ILE A 1 429 ? -33.688 8.706 28.030 1.00 89.38 429 ILE A N 1
ATOM 3393 C CA . ILE A 1 429 ? -33.728 8.935 29.487 1.00 89.38 429 ILE A CA 1
ATOM 3394 C C . ILE A 1 429 ? -35.067 8.478 30.080 1.00 89.38 429 ILE A C 1
ATOM 3396 O O . ILE A 1 429 ? -35.103 7.869 31.147 1.00 89.38 429 ILE A O 1
ATOM 3400 N N . LYS A 1 430 ? -36.175 8.715 29.367 1.00 88.25 430 LYS A N 1
ATOM 3401 C CA . LYS A 1 430 ? -37.536 8.349 29.799 1.00 88.25 430 LYS A CA 1
ATOM 3402 C C . LYS A 1 430 ? -37.767 6.839 29.905 1.00 88.25 430 LYS A C 1
ATOM 3404 O O . LYS A 1 430 ? -38.573 6.427 30.736 1.00 88.25 430 LYS A O 1
ATOM 3409 N N . GLU A 1 431 ? -37.098 6.014 29.099 1.00 88.31 431 GLU A N 1
ATOM 3410 C CA . GLU A 1 431 ? -37.218 4.549 29.193 1.00 88.31 431 GLU A CA 1
ATOM 3411 C C . GLU A 1 431 ? -36.222 3.959 30.192 1.00 88.31 431 GLU A C 1
ATOM 3413 O O . GLU A 1 431 ? -36.560 3.016 30.914 1.00 88.31 431 GLU A O 1
ATOM 3418 N N . LEU A 1 432 ? -35.040 4.567 30.317 1.00 87.12 432 LEU A N 1
ATOM 3419 C CA . LEU A 1 432 ? -34.071 4.240 31.359 1.00 87.12 432 LEU A CA 1
ATOM 3420 C C . LEU A 1 432 ? -34.630 4.552 32.762 1.00 87.12 432 LEU A C 1
ATOM 3422 O O . LEU A 1 432 ? -34.556 3.716 33.661 1.00 87.12 432 LEU A O 1
ATOM 3426 N N . GLU A 1 433 ? -35.296 5.699 32.946 1.00 84.06 433 GLU A N 1
ATOM 3427 C CA . GLU A 1 433 ? -35.951 6.071 34.211 1.00 84.06 433 GLU A CA 1
ATOM 3428 C C . GLU A 1 433 ? -37.069 5.092 34.602 1.00 84.06 433 GLU A C 1
ATOM 3430 O O . GLU A 1 433 ? -37.242 4.807 35.789 1.00 84.06 433 GLU A O 1
ATOM 3435 N N . LYS A 1 434 ? -37.793 4.522 33.631 1.00 84.44 434 LYS A N 1
ATOM 3436 C CA . LYS A 1 434 ? -38.819 3.489 33.867 1.00 84.44 434 LYS A CA 1
ATOM 3437 C C . LYS A 1 434 ? -38.237 2.093 34.126 1.00 84.44 434 LYS A C 1
ATOM 3439 O O . LYS A 1 434 ? -39.012 1.197 34.452 1.00 84.44 434 LYS A O 1
ATOM 3444 N N . GLY A 1 435 ? -36.927 1.890 33.954 1.00 80.06 435 GLY A N 1
ATOM 3445 C CA . GLY A 1 435 ? -36.302 0.562 33.961 1.00 80.06 435 GLY A CA 1
ATOM 3446 C C . GLY A 1 435 ? -36.767 -0.325 32.800 1.00 80.06 435 GLY A C 1
ATOM 3447 O O . GLY A 1 435 ? -36.862 -1.539 32.956 1.00 80.06 435 GLY A O 1
ATOM 3448 N N . LYS A 1 436 ? -37.143 0.283 31.666 1.00 81.12 436 LYS A N 1
ATOM 3449 C CA . LYS A 1 436 ? -37.665 -0.410 30.475 1.00 81.12 436 LYS A CA 1
ATOM 3450 C C . LYS A 1 436 ? -36.683 -0.464 29.314 1.00 81.12 436 LYS A C 1
ATOM 3452 O O . LYS A 1 436 ? -36.845 -1.322 28.449 1.00 81.12 436 LYS A O 1
ATOM 3457 N N . TYR A 1 437 ? -35.699 0.434 29.291 1.00 84.94 437 TYR A N 1
ATOM 3458 C CA . TYR A 1 437 ? -34.659 0.427 28.270 1.00 84.94 437 TYR A CA 1
ATOM 3459 C C . TYR A 1 437 ? -33.888 -0.896 28.308 1.00 84.94 437 TYR A C 1
ATOM 3461 O O . TYR A 1 437 ? -33.318 -1.253 29.339 1.00 84.94 437 TYR A O 1
ATOM 3469 N N . GLN A 1 438 ? -33.891 -1.612 27.186 1.00 83.56 438 GLN A N 1
ATOM 3470 C CA . GLN A 1 438 ? -33.038 -2.772 26.976 1.00 83.56 438 GLN A CA 1
ATOM 3471 C C . GLN A 1 438 ? -31.756 -2.279 26.315 1.00 83.56 438 GLN A C 1
ATOM 3473 O O . GLN A 1 438 ? -31.806 -1.649 25.260 1.00 83.56 438 GLN A O 1
ATOM 3478 N N . PHE A 1 439 ? -30.619 -2.538 26.956 1.00 86.00 439 PHE A N 1
ATOM 3479 C CA . PHE A 1 439 ? -29.325 -2.317 26.322 1.00 86.00 439 PHE A CA 1
ATOM 3480 C C . PHE A 1 439 ? -29.146 -3.339 25.195 1.00 86.00 439 PHE A C 1
ATOM 3482 O O . PHE A 1 439 ? -29.655 -4.454 25.329 1.00 86.00 439 PHE A O 1
ATOM 3489 N N . PRO A 1 440 ? -28.434 -2.997 24.108 1.00 80.12 440 PRO A N 1
ATOM 3490 C CA . PRO A 1 440 ? -28.149 -3.955 23.054 1.00 80.12 440 PRO A CA 1
ATOM 3491 C C . PRO A 1 440 ? -27.492 -5.228 23.596 1.00 80.12 440 PRO A C 1
ATOM 3493 O O . PRO A 1 440 ? -26.547 -5.190 24.387 1.00 80.12 440 PRO A O 1
ATOM 3496 N N . GLU A 1 441 ? -28.007 -6.363 23.139 1.00 70.88 441 GLU A N 1
ATOM 3497 C CA . GLU A 1 441 ? -27.387 -7.677 23.268 1.00 70.88 441 GLU A CA 1
ATOM 3498 C C . GLU A 1 441 ? -26.858 -8.060 21.882 1.00 70.88 441 GLU A C 1
ATOM 3500 O O . GLU A 1 441 ? -27.510 -7.742 20.884 1.00 70.88 441 GLU A O 1
ATOM 3505 N N . LYS A 1 442 ? -25.694 -8.727 21.802 1.00 58.81 442 LYS A N 1
ATOM 3506 C CA . LYS A 1 442 ? -25.163 -9.224 20.519 1.00 58.81 442 LYS A CA 1
ATOM 3507 C C . LYS A 1 442 ? -26.250 -10.045 19.826 1.00 58.81 442 LYS A C 1
ATOM 3509 O O . LYS A 1 442 ? -26.876 -10.896 20.469 1.00 58.81 442 LYS A O 1
ATOM 3514 N N . SER A 1 443 ? -26.470 -9.810 18.533 1.00 52.88 443 SER A N 1
ATOM 3515 C CA . SER A 1 443 ? -27.439 -10.594 17.758 1.00 52.88 443 SER A CA 1
ATOM 3516 C C . SER A 1 443 ? -27.100 -12.084 17.846 1.00 52.88 443 SER A C 1
ATOM 3518 O O . SER A 1 443 ? -25.955 -12.443 18.096 1.00 52.88 443 SER A O 1
ATOM 3520 N N . LYS A 1 444 ? -28.050 -12.998 17.617 1.00 44.00 444 LYS A N 1
ATOM 3521 C CA . LYS A 1 444 ? -27.735 -14.439 17.701 1.00 44.00 444 LYS A CA 1
ATOM 3522 C C . LYS A 1 444 ? -26.667 -14.903 16.702 1.00 44.00 444 LYS A C 1
ATOM 3524 O O . LYS A 1 444 ? -26.070 -15.943 16.941 1.00 44.00 444 LYS A O 1
ATOM 3529 N N . GLU A 1 445 ? -26.399 -14.145 15.642 1.00 40.94 445 GLU A N 1
ATOM 3530 C CA . GLU A 1 445 ? -25.323 -14.427 14.685 1.00 40.94 445 GLU A CA 1
ATOM 3531 C C . GLU A 1 445 ? -23.963 -13.900 15.187 1.00 40.94 445 GLU A C 1
ATOM 3533 O O . GLU A 1 445 ? -22.970 -14.618 15.114 1.00 40.94 445 GLU A O 1
ATOM 3538 N N . GLU A 1 446 ? -23.905 -12.725 15.823 1.00 43.16 446 GLU A N 1
ATOM 3539 C CA . GLU A 1 446 ? -22.681 -12.211 16.473 1.00 43.16 446 GLU A CA 1
ATOM 3540 C C . GLU A 1 446 ? -22.372 -12.923 17.796 1.00 43.16 446 GLU A C 1
ATOM 3542 O O . GLU A 1 446 ? -21.216 -13.153 18.141 1.00 43.16 446 GLU A O 1
ATOM 3547 N N . ALA A 1 447 ? -23.409 -13.304 18.538 1.00 38.12 447 ALA A N 1
ATOM 3548 C CA . ALA A 1 447 ? -23.313 -14.139 19.722 1.00 38.12 447 ALA A CA 1
ATOM 3549 C C . ALA A 1 447 ? -22.949 -15.577 19.344 1.00 38.12 447 ALA A C 1
ATOM 3551 O O . ALA A 1 447 ? -22.250 -16.211 20.117 1.00 38.12 447 ALA A O 1
ATOM 3552 N N . ALA A 1 448 ? -23.333 -16.084 18.165 1.00 37.47 448 ALA A N 1
ATOM 3553 C CA . ALA A 1 448 ? -22.781 -17.334 17.636 1.00 37.47 448 ALA A CA 1
ATOM 3554 C C . ALA A 1 448 ? -21.318 -17.167 17.188 1.00 37.47 448 ALA A C 1
ATOM 3556 O O . ALA A 1 448 ? -20.522 -18.071 17.416 1.00 37.47 448 ALA A O 1
ATOM 3557 N N . ALA A 1 449 ? -20.925 -16.013 16.637 1.00 39.94 449 ALA A N 1
ATOM 3558 C CA . ALA A 1 449 ? -19.522 -15.712 16.327 1.00 39.94 449 ALA A CA 1
ATOM 3559 C C . ALA A 1 449 ? -18.624 -15.585 17.582 1.00 39.94 449 ALA A C 1
ATOM 3561 O O . ALA A 1 449 ? -17.418 -15.827 17.495 1.00 39.94 449 ALA A O 1
ATOM 3562 N N . ASP A 1 450 ? -19.204 -15.255 18.743 1.00 40.62 450 ASP A N 1
ATOM 3563 C CA . ASP A 1 450 ? -18.547 -15.316 20.059 1.00 40.62 450 ASP A CA 1
ATOM 3564 C C . ASP A 1 450 ? -18.658 -16.703 20.725 1.00 40.62 450 ASP A C 1
ATOM 3566 O O . ASP A 1 450 ? -17.689 -17.173 21.311 1.00 40.62 450 ASP A O 1
ATOM 3570 N N . GLN A 1 451 ? -19.812 -17.379 20.655 1.00 39.00 451 GLN A N 1
ATOM 3571 C CA . GLN A 1 451 ? -20.068 -18.651 21.356 1.00 39.00 451 GLN A CA 1
ATOM 3572 C C . GLN A 1 451 ? -19.535 -19.885 20.616 1.00 39.00 451 GLN A C 1
ATOM 3574 O O . GLN A 1 451 ? -19.280 -20.892 21.268 1.00 39.00 451 GLN A O 1
ATOM 3579 N N . ASN A 1 452 ? -19.286 -19.807 19.303 1.00 36.41 452 ASN A N 1
ATOM 3580 C CA . ASN A 1 452 ? -18.487 -20.808 18.582 1.00 36.41 452 ASN A CA 1
ATOM 3581 C C . ASN A 1 452 ? -16.974 -20.576 18.722 1.00 36.41 452 ASN A C 1
ATOM 3583 O O . ASN A 1 452 ? -16.193 -21.356 18.185 1.00 36.41 452 ASN A O 1
ATOM 3587 N N . LYS A 1 453 ? -16.536 -19.560 19.477 1.00 41.56 453 LYS A N 1
ATOM 3588 C CA . LYS A 1 453 ? -15.168 -19.516 20.001 1.00 41.56 453 LYS A CA 1
ATOM 3589 C C . LYS A 1 453 ? -15.134 -20.227 21.348 1.00 41.56 453 LYS A C 1
ATOM 3591 O O . LYS A 1 453 ? -14.879 -19.623 22.390 1.00 41.56 453 LYS A O 1
ATOM 3596 N N . GLU A 1 454 ? -15.308 -21.552 21.295 1.00 38.56 454 GLU A N 1
ATOM 3597 C CA . GLU A 1 454 ? -14.559 -22.385 22.235 1.00 38.56 454 GLU A CA 1
ATOM 3598 C C . GLU A 1 454 ? -13.089 -21.957 22.182 1.00 38.56 454 GLU A C 1
ATOM 3600 O O . GLU A 1 454 ? -12.585 -21.492 21.156 1.00 38.56 454 GLU A O 1
ATOM 3605 N N . ASN A 1 455 ? -12.413 -22.048 23.324 1.00 41.16 455 ASN A N 1
ATOM 3606 C CA . ASN A 1 455 ? -11.092 -21.463 23.518 1.00 41.16 455 ASN A CA 1
ATOM 3607 C C . ASN A 1 455 ? -9.987 -22.350 22.913 1.00 41.16 455 ASN A C 1
ATOM 3609 O O . ASN A 1 455 ? -9.039 -22.740 23.592 1.00 41.16 455 ASN A O 1
ATOM 3613 N N . ILE A 1 456 ? -10.165 -22.692 21.640 1.00 46.19 456 ILE A N 1
ATOM 3614 C CA . ILE A 1 456 ? -9.243 -23.422 20.787 1.00 46.19 456 ILE A CA 1
ATOM 3615 C C . ILE A 1 456 ? -8.362 -22.356 20.128 1.00 46.19 456 ILE A C 1
ATOM 3617 O O . ILE A 1 456 ? -8.821 -21.507 19.360 1.00 46.19 456 ILE A O 1
ATOM 3621 N N . ASP A 1 457 ? -7.093 -22.335 20.523 1.00 53.09 457 ASP A N 1
ATOM 3622 C CA . ASP A 1 457 ? -6.040 -21.733 19.711 1.00 53.09 457 ASP A CA 1
ATOM 3623 C C . ASP A 1 457 ? -5.992 -22.535 18.400 1.00 53.09 457 ASP A C 1
ATOM 3625 O O . ASP A 1 457 ? -5.886 -23.755 18.509 1.00 53.09 457 ASP A O 1
ATOM 3629 N N . PRO A 1 458 ? -6.129 -21.923 17.205 1.00 62.16 458 PRO A N 1
ATOM 3630 C CA . PRO A 1 458 ? -6.173 -22.666 15.951 1.00 62.16 458 PRO A CA 1
ATOM 3631 C C . PRO A 1 458 ? -5.060 -23.710 15.854 1.00 62.16 458 PRO A C 1
ATOM 3633 O O . PRO A 1 458 ? -3.885 -23.363 16.030 1.00 62.16 458 PRO A O 1
ATOM 3636 N N . ASP A 1 459 ? -5.439 -24.965 15.598 1.00 69.38 459 ASP A N 1
ATOM 3637 C CA . ASP A 1 459 ? -4.485 -26.057 15.381 1.00 69.38 459 ASP A CA 1
ATOM 3638 C C . ASP A 1 459 ? -3.626 -25.746 14.141 1.00 69.38 459 ASP A C 1
ATOM 3640 O O . ASP A 1 459 ? -2.398 -25.866 14.175 1.00 69.38 459 ASP A O 1
ATOM 3644 N N . ASP A 1 460 ? -4.265 -25.231 13.085 1.00 85.50 460 ASP A N 1
ATOM 3645 C CA . ASP A 1 460 ? -3.621 -24.877 11.824 1.00 85.50 460 ASP A CA 1
ATOM 3646 C C . ASP A 1 460 ? -2.868 -23.538 11.916 1.00 85.50 460 ASP A C 1
ATOM 3648 O O . ASP A 1 460 ? -3.420 -22.471 12.225 1.00 85.50 460 ASP A O 1
ATOM 3652 N N . THR A 1 461 ? -1.571 -23.598 11.608 1.00 94.81 461 THR A N 1
ATOM 3653 C CA . THR A 1 461 ? -0.675 -22.441 11.500 1.00 94.81 461 THR A CA 1
ATOM 3654 C C . THR A 1 461 ? -0.108 -22.384 10.093 1.00 94.81 461 THR A C 1
ATOM 3656 O O . THR A 1 461 ? 0.700 -23.232 9.741 1.00 94.81 461 THR A O 1
ATOM 3659 N N . VAL A 1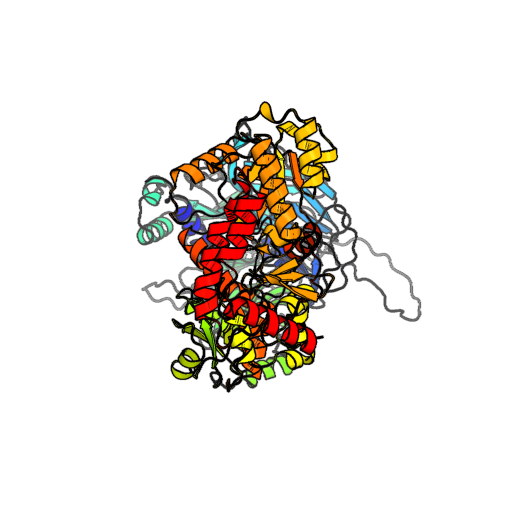 462 ? -0.483 -21.366 9.320 1.00 97.62 462 VAL A N 1
ATOM 3660 C CA . VAL A 1 462 ? 0.092 -21.106 7.995 1.00 97.62 462 VAL A CA 1
ATOM 3661 C C . VAL A 1 462 ? 1.481 -20.489 8.164 1.00 97.62 462 VAL A C 1
ATOM 3663 O O . VAL A 1 462 ? 1.614 -19.395 8.724 1.00 97.62 462 VAL A O 1
ATOM 3666 N N . ILE A 1 463 ? 2.518 -21.159 7.669 1.00 97.12 463 ILE A N 1
ATOM 3667 C CA . ILE A 1 463 ? 3.909 -20.703 7.774 1.00 97.12 463 ILE A CA 1
ATOM 3668 C C . ILE A 1 463 ? 4.375 -20.109 6.442 1.00 97.12 463 ILE A C 1
ATOM 3670 O O . ILE A 1 463 ? 4.459 -20.795 5.422 1.00 97.12 463 ILE A O 1
ATOM 3674 N N . TRP A 1 464 ? 4.727 -18.822 6.457 1.00 97.19 464 TRP A N 1
ATOM 3675 C CA . TRP A 1 464 ? 5.312 -18.125 5.309 1.00 97.19 464 TRP A CA 1
ATOM 3676 C C . TRP A 1 464 ? 6.843 -18.085 5.436 1.00 97.19 464 TRP A C 1
ATOM 3678 O O . TRP A 1 464 ? 7.387 -17.476 6.361 1.00 97.19 464 TRP A O 1
ATOM 3688 N N . GLY A 1 465 ? 7.545 -18.709 4.488 1.00 94.81 465 GLY A N 1
ATOM 3689 C CA . GLY A 1 465 ? 9.001 -18.655 4.349 1.00 94.81 465 GLY A CA 1
ATOM 3690 C C . GLY A 1 465 ? 9.482 -17.371 3.668 1.00 94.81 465 GLY A C 1
ATOM 3691 O O . GLY A 1 465 ? 9.049 -17.039 2.563 1.00 94.81 465 GLY A O 1
ATOM 3692 N N . VAL A 1 466 ? 10.376 -16.639 4.330 1.00 92.19 466 VAL A N 1
ATOM 3693 C CA . VAL A 1 466 ? 10.919 -15.347 3.886 1.00 92.19 466 VAL A CA 1
ATOM 3694 C C . VAL A 1 466 ? 12.420 -15.494 3.636 1.00 92.19 466 VAL A C 1
ATOM 3696 O O . VAL A 1 466 ? 13.149 -15.949 4.512 1.00 92.19 466 VAL A O 1
ATOM 3699 N N . ASN A 1 467 ? 12.884 -15.092 2.451 1.00 77.88 467 ASN A N 1
ATOM 3700 C CA . ASN A 1 467 ? 14.248 -15.358 1.965 1.00 77.88 467 ASN A CA 1
ATOM 3701 C C . ASN A 1 467 ? 15.355 -14.486 2.612 1.00 77.88 467 ASN A C 1
ATOM 3703 O O . ASN A 1 467 ? 16.533 -14.638 2.292 1.00 77.88 467 ASN A O 1
ATOM 3707 N N . ASP A 1 468 ? 14.995 -13.545 3.490 1.00 75.31 468 ASP A N 1
ATOM 3708 C CA . ASP A 1 468 ? 15.924 -12.665 4.210 1.00 75.31 468 ASP A CA 1
ATOM 3709 C C . ASP A 1 468 ? 15.431 -12.424 5.651 1.00 75.31 468 ASP A C 1
ATOM 3711 O O . ASP A 1 468 ? 14.291 -12.698 6.026 1.00 75.31 468 ASP A O 1
ATOM 3715 N N . ASN A 1 469 ? 16.297 -11.852 6.481 1.00 76.69 469 ASN A N 1
ATOM 3716 C CA . ASN A 1 469 ? 16.101 -11.589 7.904 1.00 76.69 469 ASN A CA 1
ATOM 3717 C C . ASN A 1 469 ? 15.054 -10.499 8.217 1.00 76.69 469 ASN A C 1
ATOM 3719 O O . ASN A 1 469 ? 14.878 -10.140 9.381 1.00 76.69 469 ASN A O 1
ATOM 3723 N N . ASN A 1 470 ? 14.376 -9.939 7.212 1.00 84.06 470 ASN A N 1
ATOM 3724 C CA . ASN A 1 470 ? 13.494 -8.776 7.340 1.00 84.06 470 ASN A CA 1
ATOM 3725 C C . ASN A 1 470 ? 12.056 -9.132 7.784 1.00 84.06 470 ASN A C 1
ATOM 3727 O O . ASN A 1 470 ? 11.099 -8.464 7.393 1.00 84.06 470 ASN A O 1
ATOM 3731 N N . LEU A 1 471 ? 11.895 -10.151 8.634 1.00 91.00 471 LEU A N 1
ATOM 3732 C CA . LEU A 1 471 ? 10.597 -10.619 9.142 1.00 91.00 471 LEU A CA 1
ATOM 3733 C C . LEU A 1 471 ? 9.776 -9.491 9.814 1.00 91.00 471 LEU A C 1
ATOM 3735 O O . LEU A 1 471 ? 10.370 -8.559 10.371 1.00 91.00 471 LEU A O 1
ATOM 3739 N N . PRO A 1 472 ? 8.428 -9.554 9.815 1.00 91.44 472 PRO A N 1
ATOM 3740 C CA . PRO A 1 472 ? 7.586 -8.752 10.705 1.00 91.44 472 PRO A CA 1
ATOM 3741 C C . PRO A 1 472 ? 7.921 -9.070 12.170 1.00 91.44 472 PRO A C 1
ATOM 3743 O O . PRO A 1 472 ? 8.272 -10.208 12.480 1.00 91.44 472 PRO A O 1
ATOM 3746 N N . SER A 1 473 ? 7.821 -8.096 13.079 1.00 91.31 473 SER A N 1
ATOM 3747 C CA . SER A 1 473 ? 8.053 -8.361 14.508 1.00 91.31 473 SER A CA 1
ATOM 3748 C C . SER A 1 473 ? 7.032 -9.335 15.104 1.00 91.31 473 SER A C 1
ATOM 3750 O O . SER A 1 473 ? 5.891 -9.415 14.642 1.00 91.31 473 SER A O 1
ATOM 3752 N N . ASP A 1 474 ? 7.401 -9.999 16.203 1.00 92.69 474 ASP A N 1
ATOM 3753 C CA . ASP A 1 474 ? 6.482 -10.814 17.006 1.00 92.69 474 ASP A CA 1
ATOM 3754 C C . ASP A 1 474 ? 5.211 -10.039 17.394 1.00 92.69 474 ASP A C 1
ATOM 3756 O O . ASP A 1 474 ? 4.132 -10.619 17.487 1.00 92.69 474 ASP A O 1
ATOM 3760 N N . GLU A 1 475 ? 5.316 -8.728 17.633 1.00 91.50 475 GLU A N 1
ATOM 3761 C CA . GLU A 1 475 ? 4.173 -7.855 17.902 1.00 91.50 475 GLU A CA 1
ATOM 3762 C C . GLU A 1 475 ? 3.270 -7.721 16.671 1.00 91.50 475 GLU A C 1
ATOM 3764 O O . GLU A 1 475 ? 2.065 -7.922 16.789 1.00 91.50 475 GLU A O 1
ATOM 3769 N N . ALA A 1 476 ? 3.826 -7.465 15.484 1.00 92.94 476 ALA A N 1
ATOM 3770 C CA . ALA A 1 476 ? 3.044 -7.404 14.249 1.00 92.94 476 ALA A CA 1
ATOM 3771 C C . ALA A 1 476 ? 2.368 -8.749 13.923 1.00 92.94 476 ALA A C 1
ATOM 3773 O O . ALA A 1 476 ? 1.207 -8.766 13.520 1.00 92.94 476 ALA A O 1
ATOM 3774 N N . VAL A 1 477 ? 3.043 -9.880 14.159 1.00 96.06 477 VAL A N 1
ATOM 3775 C CA . VAL A 1 477 ? 2.463 -11.224 13.971 1.00 96.06 477 VAL A CA 1
ATOM 3776 C C . VAL A 1 477 ? 1.328 -11.496 14.967 1.00 96.06 477 VAL A C 1
ATOM 3778 O O . VAL A 1 477 ? 0.293 -12.040 14.578 1.00 96.06 477 VAL A O 1
ATOM 3781 N N . LYS A 1 478 ? 1.460 -11.071 16.233 1.00 93.19 478 LYS A N 1
ATOM 3782 C CA . LYS A 1 478 ? 0.365 -11.139 17.225 1.00 93.19 478 LYS A CA 1
ATOM 3783 C C . LYS A 1 478 ? -0.844 -10.311 16.783 1.00 93.19 478 LYS A C 1
ATOM 3785 O O . LYS A 1 478 ? -1.962 -10.810 16.879 1.00 93.19 478 LYS A O 1
ATOM 3790 N N . GLU A 1 479 ? -0.635 -9.103 16.259 1.00 91.50 479 GLU A N 1
ATOM 3791 C CA . GLU A 1 479 ? -1.722 -8.253 15.747 1.00 91.50 479 GLU A CA 1
ATOM 3792 C C . GLU A 1 479 ? -2.401 -8.854 14.505 1.00 91.50 479 GLU A C 1
ATOM 3794 O O . GLU A 1 479 ? -3.630 -8.886 14.441 1.00 91.50 479 GLU A O 1
ATOM 3799 N N . ILE A 1 480 ? -1.640 -9.421 13.556 1.00 95.88 480 ILE A N 1
ATOM 3800 C CA . ILE A 1 480 ? -2.207 -10.149 12.402 1.00 95.88 480 ILE A CA 1
ATOM 3801 C C . ILE A 1 480 ? -3.077 -11.316 12.891 1.00 95.88 480 ILE A C 1
ATOM 3803 O O . ILE A 1 480 ? -4.215 -11.460 12.448 1.00 95.88 480 ILE A O 1
ATOM 3807 N N . ASN A 1 481 ? -2.591 -12.116 13.841 1.00 95.62 481 ASN A N 1
ATOM 3808 C CA . ASN A 1 481 ? -3.335 -13.259 14.379 1.00 95.62 481 ASN A CA 1
ATOM 3809 C C . ASN A 1 481 ? -4.568 -12.847 15.197 1.00 95.62 481 ASN A C 1
ATOM 3811 O O . ASN A 1 481 ? -5.619 -13.482 15.085 1.00 95.62 481 ASN A O 1
ATOM 3815 N N . SER A 1 482 ? -4.482 -11.754 15.960 1.00 89.75 482 SER A N 1
ATOM 3816 C CA . SER A 1 482 ? -5.633 -11.143 16.637 1.00 89.75 482 SER A CA 1
ATOM 3817 C C . SER A 1 482 ? -6.694 -10.708 15.621 1.00 89.75 482 SER A C 1
ATOM 3819 O O . SER A 1 482 ? -7.869 -11.066 15.742 1.00 89.75 482 SER A O 1
ATOM 3821 N N . TYR A 1 483 ? -6.275 -10.024 14.552 1.00 89.75 483 TYR A N 1
ATOM 3822 C CA . TYR A 1 483 ? -7.147 -9.584 13.467 1.00 89.75 483 TYR A CA 1
ATOM 3823 C C . TYR A 1 483 ? -7.809 -10.760 12.734 1.00 89.75 483 TYR A C 1
ATOM 3825 O O . TYR A 1 483 ? -9.028 -10.749 12.549 1.00 89.75 483 TYR A O 1
ATOM 3833 N N . LEU A 1 484 ? -7.052 -11.805 12.378 1.00 90.06 484 LEU A N 1
ATOM 3834 C CA . LEU A 1 484 ? -7.582 -13.015 11.737 1.00 90.06 484 LEU A CA 1
ATOM 3835 C C . LEU A 1 484 ? -8.631 -13.706 12.623 1.00 90.06 484 LEU A C 1
ATOM 3837 O O . LEU A 1 484 ? -9.769 -13.918 12.188 1.00 90.06 484 LEU A O 1
ATOM 3841 N N . LYS A 1 485 ? -8.306 -13.941 13.901 1.00 85.81 485 LYS A N 1
ATOM 3842 C CA . LYS A 1 485 ? -9.236 -14.507 14.892 1.00 85.81 485 LYS A CA 1
ATOM 3843 C C . LYS A 1 485 ? -10.476 -13.632 15.082 1.00 85.81 485 LYS A C 1
ATOM 3845 O O . LYS A 1 485 ? -11.584 -14.153 15.233 1.00 85.81 485 LYS A O 1
ATOM 3850 N N . LYS A 1 486 ? -10.343 -12.303 15.064 1.00 82.94 486 LYS A N 1
ATOM 3851 C CA . LYS A 1 486 ? -11.476 -11.364 15.151 1.00 82.94 486 LYS A CA 1
ATOM 3852 C C . LYS A 1 486 ? -12.377 -11.439 13.916 1.00 82.94 486 LYS A C 1
ATOM 3854 O O . LYS A 1 486 ? -13.595 -11.406 14.069 1.00 82.94 486 LYS A O 1
ATOM 3859 N N . LYS A 1 487 ? -11.803 -11.597 12.719 1.00 82.62 487 LYS A N 1
ATOM 3860 C CA . LYS A 1 487 ? -12.536 -11.785 11.453 1.00 82.62 487 LYS A CA 1
ATOM 3861 C C . LYS A 1 487 ? -13.181 -13.167 11.295 1.00 82.62 487 LYS A C 1
ATOM 3863 O O . LYS A 1 487 ? -13.978 -13.331 10.379 1.00 82.62 487 LYS A O 1
ATOM 3868 N N . GLY A 1 488 ? -12.893 -14.110 12.194 1.00 83.62 488 GLY A N 1
ATOM 3869 C CA . GLY A 1 488 ? -13.500 -15.442 12.196 1.00 83.62 488 GLY A CA 1
ATOM 3870 C C . GLY A 1 488 ? -12.789 -16.456 11.302 1.00 83.62 488 GLY A C 1
ATOM 3871 O O . GLY A 1 488 ? -13.407 -17.452 10.945 1.00 83.62 488 GLY A O 1
ATOM 3872 N N . TYR A 1 489 ? -11.523 -16.212 10.949 1.00 89.06 489 TYR A N 1
ATOM 3873 C CA . TYR A 1 489 ? -10.682 -17.246 10.347 1.00 89.06 489 TYR A CA 1
ATOM 3874 C C . TYR A 1 489 ? -10.282 -18.283 11.403 1.00 89.06 489 TYR A C 1
ATOM 3876 O O . TYR A 1 489 ? -10.092 -17.957 12.578 1.00 89.06 489 TYR A O 1
ATOM 3884 N N . ASP A 1 490 ? -10.172 -19.527 10.959 1.00 89.06 490 ASP A N 1
ATOM 3885 C CA . ASP A 1 490 ? -9.933 -20.751 11.726 1.00 89.06 490 ASP A CA 1
ATOM 3886 C C . ASP A 1 490 ? -8.455 -21.175 11.753 1.00 89.06 490 ASP A C 1
ATOM 3888 O O . ASP A 1 490 ? -8.134 -22.279 12.176 1.00 89.06 490 ASP A O 1
ATOM 3892 N N . PHE A 1 491 ? -7.554 -20.273 11.356 1.00 93.62 491 PHE A N 1
ATOM 3893 C CA . PHE A 1 491 ? -6.107 -20.466 11.342 1.00 93.62 491 PHE A CA 1
ATOM 3894 C C . PHE A 1 491 ? -5.368 -19.259 11.926 1.00 93.62 491 PHE A C 1
ATOM 3896 O O . PHE A 1 491 ? -5.898 -18.144 12.010 1.00 93.62 491 PHE A O 1
ATOM 3903 N N . LYS A 1 492 ? -4.104 -19.479 12.285 1.00 95.38 492 LYS A N 1
ATOM 3904 C CA . LYS A 1 492 ? -3.128 -18.425 12.599 1.00 95.38 492 LYS A CA 1
ATOM 3905 C C . LYS A 1 492 ? -1.957 -18.475 11.620 1.00 95.38 492 LYS A C 1
ATOM 3907 O O . LYS A 1 492 ? -1.860 -19.390 10.808 1.00 95.38 492 LYS A O 1
ATOM 3912 N N . VAL A 1 493 ? -1.076 -17.485 11.674 1.00 97.00 493 VAL A N 1
ATOM 3913 C CA . VAL A 1 493 ? 0.081 -17.363 10.782 1.00 97.00 493 VAL A CA 1
ATOM 3914 C C . VAL A 1 493 ? 1.377 -17.192 11.556 1.00 97.00 493 VAL A C 1
ATOM 3916 O O . VAL A 1 493 ? 1.404 -16.596 12.639 1.00 97.00 493 VAL A O 1
ATOM 3919 N N . ALA A 1 494 ? 2.460 -17.680 10.965 1.00 96.50 494 ALA A N 1
ATOM 3920 C CA . ALA A 1 494 ? 3.825 -17.451 11.410 1.00 96.50 494 ALA A CA 1
ATOM 3921 C C . ALA A 1 494 ? 4.729 -17.152 10.206 1.00 96.50 494 ALA A C 1
ATOM 3923 O O . ALA A 1 494 ? 4.427 -17.517 9.070 1.00 96.50 494 ALA A O 1
ATOM 3924 N N . PHE A 1 495 ? 5.855 -16.491 10.464 1.00 96.25 495 PHE A N 1
ATOM 3925 C CA . PHE A 1 495 ? 6.866 -16.192 9.455 1.00 96.25 495 PHE A CA 1
ATOM 3926 C C . PHE A 1 495 ? 8.182 -16.841 9.872 1.00 96.25 495 PHE A C 1
ATOM 3928 O O . PHE A 1 495 ? 8.596 -16.708 11.024 1.00 96.25 495 PHE A O 1
ATOM 3935 N N . THR A 1 496 ? 8.832 -17.535 8.942 1.00 93.94 496 THR A N 1
ATOM 3936 C CA . THR A 1 496 ? 10.137 -18.172 9.159 1.00 93.94 496 THR A CA 1
ATOM 3937 C C . THR A 1 496 ? 11.151 -17.676 8.135 1.00 93.94 496 THR A C 1
ATOM 3939 O O . THR A 1 496 ? 10.788 -17.168 7.076 1.00 93.94 496 THR A O 1
ATOM 3942 N N . ASN A 1 497 ? 12.432 -17.791 8.466 1.00 92.19 497 ASN A N 1
ATOM 3943 C CA . ASN A 1 497 ? 13.541 -17.332 7.635 1.00 92.19 497 ASN A CA 1
ATOM 3944 C C . ASN A 1 497 ? 14.121 -18.511 6.849 1.00 92.19 497 ASN A C 1
ATOM 3946 O O . ASN A 1 497 ? 14.410 -19.551 7.437 1.00 92.19 497 ASN A O 1
ATOM 3950 N N . VAL A 1 498 ? 14.305 -18.331 5.545 1.00 88.81 498 VAL A N 1
ATOM 3951 C CA . VAL A 1 498 ? 14.799 -19.346 4.613 1.00 88.81 498 VAL A CA 1
ATOM 3952 C C . VAL A 1 498 ? 16.106 -18.847 4.000 1.00 88.81 498 VAL A C 1
ATOM 3954 O O . VAL A 1 498 ? 16.102 -18.045 3.073 1.00 88.81 498 VAL A O 1
ATOM 3957 N N . GLN A 1 499 ? 17.243 -19.322 4.516 1.00 79.19 499 GLN A N 1
ATOM 3958 C CA . GLN A 1 499 ? 18.581 -18.946 4.025 1.00 79.19 499 GLN A CA 1
ATOM 3959 C C . GLN A 1 499 ? 19.139 -19.939 2.991 1.00 79.19 499 GLN A C 1
ATOM 3961 O O . GLN A 1 499 ? 20.321 -20.283 3.018 1.00 79.19 499 GLN A O 1
ATOM 3966 N N . ASP A 1 500 ? 18.289 -20.402 2.078 1.00 82.88 500 ASP A N 1
ATOM 3967 C CA . ASP A 1 500 ? 18.658 -21.253 0.942 1.00 82.88 500 ASP A CA 1
ATOM 3968 C C . ASP A 1 500 ? 17.867 -20.800 -0.300 1.00 82.88 500 ASP A C 1
ATOM 3970 O O . ASP A 1 500 ? 16.812 -20.179 -0.180 1.00 82.88 500 ASP A O 1
ATOM 3974 N N . SER A 1 501 ? 18.386 -21.078 -1.494 1.00 78.19 501 SER A N 1
ATOM 3975 C CA . SER A 1 501 ? 17.729 -20.807 -2.782 1.00 78.19 501 SER A CA 1
ATOM 3976 C C . SER A 1 501 ? 17.448 -22.078 -3.588 1.00 78.19 501 SER A C 1
ATOM 3978 O O . SER A 1 501 ? 16.718 -22.028 -4.582 1.00 78.19 501 SER A O 1
ATOM 3980 N N . ASP A 1 502 ? 17.990 -23.223 -3.168 1.00 86.50 502 ASP A N 1
ATOM 3981 C CA . ASP A 1 502 ? 17.695 -24.536 -3.733 1.00 86.50 502 ASP A CA 1
ATOM 3982 C C . ASP A 1 502 ? 16.399 -25.083 -3.116 1.00 86.50 502 ASP A C 1
ATOM 3984 O O . ASP A 1 502 ? 16.339 -25.434 -1.935 1.00 86.50 502 ASP A O 1
ATOM 3988 N N . ILE A 1 503 ? 15.349 -25.175 -3.934 1.00 89.56 503 ILE A N 1
ATOM 3989 C CA . ILE A 1 503 ? 14.019 -25.595 -3.486 1.00 89.56 503 ILE A CA 1
ATOM 3990 C C . ILE A 1 503 ? 13.999 -27.011 -2.903 1.00 89.56 503 ILE A C 1
ATOM 3992 O O . ILE A 1 503 ? 13.244 -27.275 -1.966 1.00 89.56 503 ILE A O 1
ATOM 3996 N N . ASP A 1 504 ? 14.866 -27.904 -3.385 1.00 89.31 504 ASP A N 1
ATOM 3997 C CA . ASP A 1 504 ? 14.959 -29.265 -2.868 1.00 89.31 504 ASP A CA 1
ATOM 3998 C C . ASP A 1 504 ? 15.616 -29.279 -1.486 1.00 89.31 504 ASP A C 1
ATOM 4000 O O . ASP A 1 504 ? 15.410 -30.220 -0.720 1.00 89.31 504 ASP A O 1
ATOM 4004 N N . ASN A 1 505 ? 16.436 -28.285 -1.145 1.00 91.50 505 ASN A N 1
ATOM 4005 C CA . ASN A 1 505 ? 17.010 -28.147 0.192 1.00 91.50 505 ASN A CA 1
ATOM 4006 C C . ASN A 1 505 ? 16.035 -27.442 1.135 1.00 91.50 505 ASN A C 1
ATOM 4008 O O . ASN A 1 505 ? 15.865 -27.915 2.259 1.00 91.50 505 ASN A O 1
ATOM 4012 N N . ILE A 1 506 ? 15.327 -26.410 0.662 1.00 91.25 506 ILE A N 1
ATOM 4013 C CA . ILE A 1 506 ? 14.239 -25.754 1.405 1.00 91.25 506 ILE A C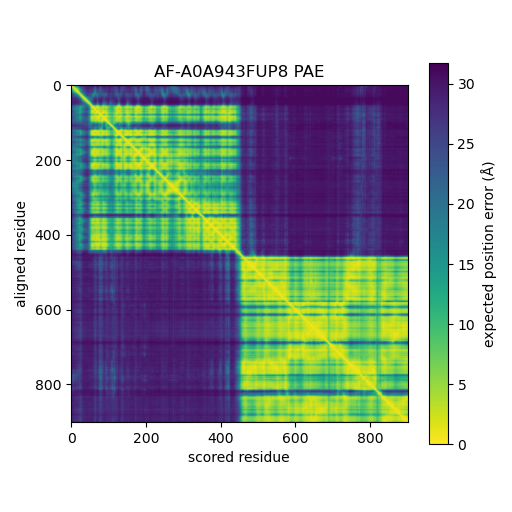A 1
ATOM 4014 C C . ILE A 1 506 ? 13.179 -26.791 1.797 1.00 91.25 506 ILE A C 1
ATOM 4016 O O . ILE A 1 506 ? 12.870 -26.919 2.975 1.00 91.25 506 ILE A O 1
ATOM 4020 N N . ALA A 1 507 ? 12.706 -27.620 0.861 1.00 91.31 507 ALA A N 1
ATOM 4021 C CA . ALA A 1 507 ? 11.707 -28.659 1.132 1.00 91.31 507 ALA A CA 1
ATOM 4022 C C . ALA A 1 507 ? 12.160 -29.730 2.149 1.00 91.31 507 ALA A C 1
ATOM 4024 O O . ALA A 1 507 ? 11.323 -30.358 2.796 1.00 91.31 507 ALA A O 1
ATOM 4025 N N . LYS A 1 508 ? 13.474 -29.960 2.298 1.00 92.25 508 LYS A N 1
ATOM 4026 C CA . LYS A 1 508 ? 14.043 -30.906 3.281 1.00 92.25 508 LYS A CA 1
ATOM 4027 C C . LYS A 1 508 ? 14.274 -30.273 4.654 1.00 92.25 508 LYS A C 1
ATOM 4029 O O . LYS A 1 508 ? 14.140 -30.965 5.659 1.00 92.25 508 LYS A O 1
ATOM 4034 N N . GLN A 1 509 ? 14.698 -29.010 4.688 1.00 92.12 509 GLN A N 1
ATOM 4035 C CA . GLN A 1 509 ? 15.027 -28.279 5.919 1.00 92.12 509 GLN A CA 1
ATOM 4036 C C . GLN A 1 509 ? 13.786 -27.665 6.572 1.00 92.12 509 GLN A C 1
ATOM 4038 O O . GLN A 1 509 ? 13.714 -27.617 7.796 1.00 92.12 509 GLN A O 1
ATOM 4043 N N . HIS A 1 510 ? 12.827 -27.249 5.743 1.00 91.75 510 HIS A N 1
ATOM 4044 C CA . HIS A 1 510 ? 11.602 -26.554 6.114 1.00 91.75 510 HIS A CA 1
ATOM 4045 C C . HIS A 1 510 ? 10.349 -27.210 5.495 1.00 91.75 510 HIS A C 1
ATOM 4047 O O . HIS A 1 510 ? 9.635 -26.576 4.709 1.00 91.75 510 HIS A O 1
ATOM 4053 N N . PRO A 1 511 ? 10.065 -28.494 5.799 1.00 92.00 511 PRO A N 1
ATOM 4054 C CA . PRO A 1 511 ? 8.852 -29.172 5.333 1.00 92.00 511 PRO A CA 1
ATOM 4055 C C . PRO A 1 511 ? 7.556 -28.547 5.881 1.00 92.00 511 PRO A C 1
ATOM 4057 O O . PRO A 1 511 ? 6.474 -28.898 5.420 1.00 92.00 511 PRO A O 1
ATOM 4060 N N . GLU A 1 512 ? 7.652 -27.653 6.868 1.00 93.38 512 GLU A N 1
ATOM 4061 C CA . GLU A 1 512 ? 6.540 -26.927 7.480 1.00 93.38 512 GLU A CA 1
ATOM 4062 C C . GLU A 1 512 ? 6.070 -25.681 6.708 1.00 93.38 512 GLU A C 1
ATOM 4064 O O . GLU A 1 512 ? 5.082 -25.080 7.110 1.00 93.38 512 GLU A O 1
ATOM 4069 N N . ILE A 1 513 ? 6.760 -25.254 5.643 1.00 95.38 513 ILE A N 1
ATOM 4070 C CA . ILE A 1 513 ? 6.398 -24.031 4.904 1.00 95.38 513 ILE A CA 1
ATOM 4071 C C . ILE A 1 513 ? 5.170 -24.249 4.012 1.00 95.38 513 ILE A C 1
ATOM 4073 O O . ILE A 1 513 ? 5.168 -25.107 3.129 1.00 95.38 513 ILE A O 1
ATOM 4077 N N . ASP A 1 514 ? 4.171 -23.379 4.174 1.00 97.81 514 ASP A N 1
ATOM 4078 C CA . ASP A 1 514 ? 2.949 -23.352 3.369 1.00 97.81 514 ASP A CA 1
ATOM 4079 C C . ASP A 1 514 ? 2.982 -22.292 2.260 1.00 97.81 514 ASP A C 1
ATOM 4081 O O . ASP A 1 514 ? 2.391 -22.493 1.201 1.00 97.81 514 ASP A O 1
ATOM 4085 N N . ILE A 1 515 ? 3.656 -21.157 2.478 1.00 97.69 515 ILE A N 1
ATOM 4086 C CA . ILE A 1 515 ? 3.768 -20.055 1.506 1.00 97.69 515 ILE A CA 1
ATOM 4087 C C . ILE A 1 515 ? 5.241 -19.708 1.305 1.00 97.69 515 ILE A C 1
ATOM 4089 O O . ILE A 1 515 ? 5.959 -19.468 2.274 1.00 97.69 515 ILE A O 1
ATOM 4093 N N . LEU A 1 516 ? 5.689 -19.627 0.052 1.00 94.94 516 LEU A N 1
ATOM 4094 C CA . LEU A 1 516 ? 7.076 -19.299 -0.282 1.00 94.94 516 LEU A CA 1
ATOM 4095 C C . LEU A 1 516 ? 7.159 -18.364 -1.492 1.00 94.94 516 LEU A C 1
ATOM 4097 O O . LEU A 1 516 ? 6.326 -18.396 -2.403 1.00 94.94 516 LEU A O 1
ATOM 4101 N N . GLN A 1 517 ? 8.200 -17.537 -1.520 1.00 93.44 517 GLN A N 1
ATOM 4102 C CA . GLN A 1 517 ? 8.551 -16.745 -2.690 1.00 93.44 517 GLN A CA 1
ATOM 4103 C C . GLN A 1 517 ? 9.491 -17.533 -3.618 1.00 93.44 517 GLN A C 1
ATOM 4105 O O . GLN A 1 517 ? 10.541 -18.007 -3.189 1.00 93.44 517 GLN A O 1
ATOM 4110 N N . ALA A 1 518 ? 9.149 -17.631 -4.905 1.00 91.44 518 ALA A N 1
ATOM 4111 C CA . ALA A 1 518 ? 10.034 -18.175 -5.933 1.00 91.44 518 ALA A CA 1
ATOM 4112 C C . ALA A 1 518 ? 11.349 -17.369 -6.016 1.00 91.44 518 ALA A C 1
ATOM 4114 O O . ALA A 1 518 ? 11.320 -16.148 -5.835 1.00 91.44 518 ALA A O 1
ATOM 4115 N N . PRO A 1 519 ? 12.494 -18.001 -6.333 1.00 88.56 519 PRO A N 1
ATOM 4116 C CA . PRO A 1 519 ? 13.778 -17.306 -6.389 1.00 88.56 519 PRO A CA 1
ATOM 4117 C C . PRO A 1 519 ? 13.796 -16.181 -7.441 1.00 88.56 519 PRO A C 1
ATOM 4119 O O . PRO A 1 519 ? 12.910 -16.050 -8.292 1.00 88.56 519 PRO A O 1
ATOM 4122 N N . ALA A 1 520 ? 14.821 -15.334 -7.392 1.00 83.00 520 ALA A N 1
ATOM 4123 C CA . ALA A 1 520 ? 15.109 -14.397 -8.473 1.00 83.00 520 ALA A CA 1
ATOM 4124 C C . ALA A 1 520 ? 15.981 -15.093 -9.529 1.00 83.00 520 ALA A C 1
ATOM 4126 O O . ALA A 1 520 ? 17.018 -15.641 -9.171 1.00 83.00 520 ALA A O 1
ATOM 4127 N N . ASN A 1 521 ? 15.610 -15.038 -10.815 1.00 78.12 521 ASN A N 1
ATOM 4128 C CA . ASN A 1 521 ? 16.496 -15.511 -11.885 1.00 78.12 521 ASN A CA 1
ATOM 4129 C C . ASN A 1 521 ? 17.823 -14.743 -11.866 1.00 78.12 521 ASN A C 1
ATOM 4131 O O . ASN A 1 521 ? 17.821 -13.503 -11.821 1.00 78.12 521 ASN A O 1
ATOM 4135 N N . HIS A 1 522 ? 18.939 -15.449 -12.030 1.00 73.19 522 HIS A N 1
ATOM 4136 C CA . HIS A 1 522 ? 20.175 -14.803 -12.457 1.00 73.19 522 HIS A CA 1
ATOM 4137 C C . HIS A 1 522 ? 20.142 -14.543 -13.968 1.00 73.19 522 HIS A C 1
ATOM 4139 O O . HIS A 1 522 ? 19.292 -15.036 -14.704 1.00 73.19 522 HIS A O 1
ATOM 4145 N N . ALA A 1 523 ? 21.097 -13.761 -14.477 1.00 69.25 523 ALA A N 1
ATOM 4146 C CA . ALA A 1 523 ? 21.189 -13.511 -15.917 1.00 69.25 523 ALA A CA 1
ATOM 4147 C C . ALA A 1 523 ? 21.431 -14.796 -16.738 1.00 69.25 523 ALA A C 1
ATOM 4149 O O . ALA A 1 523 ? 21.173 -14.793 -17.939 1.00 69.25 523 ALA A O 1
ATOM 4150 N N . THR A 1 524 ? 21.955 -15.843 -16.091 1.00 75.44 524 THR A N 1
ATOM 4151 C CA . THR A 1 524 ? 22.452 -17.109 -16.651 1.00 75.44 524 THR A CA 1
ATOM 4152 C C . THR A 1 524 ? 21.482 -18.284 -16.546 1.00 75.44 524 THR A C 1
ATOM 4154 O O . THR A 1 524 ? 21.740 -19.309 -17.171 1.00 75.44 524 THR A O 1
ATOM 4157 N N . ASP A 1 525 ? 20.384 -18.151 -15.803 1.00 79.56 525 ASP A N 1
ATOM 4158 C CA . ASP A 1 525 ? 19.428 -19.229 -15.539 1.00 79.56 525 ASP A CA 1
ATOM 4159 C C . ASP A 1 525 ? 17.971 -18.754 -15.609 1.00 79.56 525 ASP A C 1
ATOM 4161 O O . ASP A 1 525 ? 17.668 -17.571 -15.779 1.00 79.56 525 ASP A O 1
ATOM 4165 N N . ASN A 1 526 ? 17.056 -19.715 -15.503 1.00 86.19 526 ASN A N 1
ATOM 4166 C CA . ASN A 1 526 ? 15.627 -19.459 -15.391 1.00 86.19 526 ASN A CA 1
ATOM 4167 C C . ASN A 1 526 ? 15.066 -20.040 -14.083 1.00 86.19 526 ASN A C 1
ATOM 4169 O O . ASN A 1 526 ? 14.012 -20.683 -14.089 1.00 86.19 526 ASN A O 1
ATOM 4173 N N . GLN A 1 527 ? 15.807 -19.881 -12.978 1.00 86.38 527 GLN A N 1
ATOM 4174 C CA . GLN A 1 527 ? 15.560 -20.603 -11.726 1.00 86.38 527 GLN A CA 1
ATOM 4175 C C . GLN A 1 527 ? 14.128 -20.423 -11.200 1.00 86.38 527 GLN A C 1
ATOM 4177 O O . GLN A 1 527 ? 13.498 -21.402 -10.823 1.00 86.38 527 GLN A O 1
ATOM 4182 N N . ALA A 1 528 ? 13.556 -19.218 -11.248 1.00 90.25 528 ALA A N 1
ATOM 4183 C CA . ALA A 1 528 ? 12.181 -18.952 -10.820 1.00 90.25 528 ALA A CA 1
ATOM 4184 C C . ALA A 1 528 ? 11.160 -19.795 -11.598 1.00 90.25 528 ALA A C 1
ATOM 4186 O O . ALA A 1 528 ? 10.281 -20.416 -11.003 1.00 90.25 528 ALA A O 1
ATOM 4187 N N . ALA A 1 529 ? 11.282 -19.851 -12.928 1.00 90.50 529 ALA A N 1
ATOM 4188 C CA . ALA A 1 529 ? 10.391 -20.652 -13.764 1.00 90.50 529 ALA A CA 1
ATOM 4189 C C . ALA A 1 529 ? 10.630 -22.157 -13.570 1.00 90.50 529 ALA A C 1
ATOM 4191 O O . ALA A 1 529 ? 9.673 -22.931 -13.583 1.00 90.50 529 ALA A O 1
ATOM 4192 N N . ALA A 1 530 ? 11.887 -22.564 -13.359 1.00 89.06 530 ALA A N 1
ATOM 4193 C CA . ALA A 1 530 ? 12.261 -23.942 -13.059 1.00 89.06 530 ALA A CA 1
ATOM 4194 C C . ALA A 1 530 ? 11.669 -24.422 -11.719 1.00 89.06 530 ALA A C 1
ATOM 4196 O O . ALA A 1 530 ? 11.110 -25.514 -11.649 1.00 89.06 530 ALA A O 1
ATOM 4197 N N . THR A 1 531 ? 11.700 -23.579 -10.686 1.00 90.81 531 THR A N 1
ATOM 4198 C CA . THR A 1 531 ? 11.092 -23.862 -9.382 1.00 90.81 531 THR A CA 1
ATOM 4199 C C . THR A 1 531 ? 9.564 -23.883 -9.459 1.00 90.81 531 THR A C 1
ATOM 4201 O O . THR A 1 531 ? 8.938 -24.781 -8.907 1.00 90.81 531 THR A O 1
ATOM 4204 N N . LEU A 1 532 ? 8.931 -22.953 -10.185 1.00 92.69 532 LEU A N 1
ATOM 4205 C CA . LEU A 1 532 ? 7.468 -22.954 -10.344 1.00 92.69 532 LEU A CA 1
ATOM 4206 C C . LEU A 1 532 ? 6.963 -24.189 -11.116 1.00 92.69 532 LEU A C 1
ATOM 4208 O O . LEU A 1 532 ? 5.886 -24.688 -10.809 1.00 92.69 532 LEU A O 1
ATOM 4212 N N . LYS A 1 533 ? 7.748 -24.735 -12.063 1.00 88.69 533 LYS A N 1
ATOM 4213 C CA . LYS A 1 533 ? 7.422 -25.994 -12.769 1.00 88.69 533 LYS A CA 1
ATOM 4214 C C . LYS A 1 533 ? 7.844 -27.274 -12.020 1.00 88.69 533 LYS A C 1
ATOM 4216 O O . LYS A 1 533 ? 7.537 -28.356 -12.516 1.00 88.69 533 LYS A O 1
ATOM 4221 N N . SER A 1 534 ? 8.558 -27.196 -10.888 1.00 90.44 534 SER A N 1
ATOM 4222 C CA . SER A 1 534 ? 9.165 -28.381 -10.241 1.00 90.44 534 SER A CA 1
ATOM 4223 C C . SER A 1 534 ? 8.156 -29.306 -9.551 1.00 90.44 534 SER A C 1
ATOM 4225 O O . SER A 1 534 ? 8.468 -30.462 -9.274 1.00 90.44 534 SER A O 1
ATOM 4227 N N . GLY A 1 535 ? 6.952 -28.800 -9.269 1.00 92.19 535 GLY A N 1
ATOM 4228 C CA . GLY A 1 535 ? 5.948 -29.468 -8.440 1.00 92.19 535 GLY A CA 1
ATOM 4229 C C . GLY A 1 535 ? 6.001 -29.085 -6.957 1.00 92.19 535 GLY A C 1
ATOM 4230 O O . GLY A 1 535 ? 5.164 -29.562 -6.198 1.00 92.19 535 GLY A O 1
ATOM 4231 N N . TYR A 1 536 ? 6.925 -28.207 -6.536 1.00 94.75 536 TYR A N 1
ATOM 4232 C CA . TYR A 1 536 ? 6.897 -27.640 -5.181 1.00 94.75 536 TYR A CA 1
ATOM 4233 C C . TYR A 1 536 ? 5.686 -26.720 -4.959 1.00 94.75 536 TYR A C 1
ATOM 4235 O O . TYR A 1 536 ? 5.117 -26.718 -3.873 1.00 94.75 536 TYR A O 1
ATOM 4243 N N . PHE A 1 537 ? 5.286 -25.946 -5.973 1.00 96.00 537 PHE A N 1
ATOM 4244 C CA . PHE A 1 537 ? 4.193 -24.973 -5.883 1.00 96.00 537 PHE A CA 1
ATOM 4245 C C . PHE A 1 537 ? 2.857 -25.523 -6.404 1.00 96.00 537 PHE A C 1
ATOM 4247 O O . PHE A 1 537 ? 2.809 -26.209 -7.427 1.00 96.00 537 PHE A O 1
ATOM 4254 N N . GLU A 1 538 ? 1.764 -25.175 -5.725 1.00 95.56 538 GLU A N 1
ATOM 4255 C CA . GLU A 1 538 ? 0.393 -25.499 -6.130 1.00 95.56 538 GLU A CA 1
ATOM 4256 C C . GLU A 1 538 ? -0.074 -24.614 -7.311 1.00 95.56 538 GLU A C 1
ATOM 4258 O O . GLU A 1 538 ? 0.165 -23.402 -7.308 1.00 95.56 538 GLU A O 1
ATOM 4263 N N . PRO A 1 539 ? -0.781 -25.164 -8.319 1.00 95.38 539 PRO A N 1
ATOM 4264 C CA . PRO A 1 539 ? -1.448 -24.366 -9.349 1.00 95.38 539 PRO A CA 1
ATOM 4265 C C . PRO A 1 539 ? -2.618 -23.532 -8.790 1.00 95.38 539 PRO A C 1
ATOM 4267 O O . PRO A 1 539 ? -3.732 -24.018 -8.595 1.00 95.38 539 PRO A O 1
ATOM 4270 N N . LEU A 1 540 ? -2.419 -22.220 -8.658 1.00 96.06 540 LEU A N 1
ATOM 4271 C CA . LEU A 1 540 ? -3.430 -21.267 -8.177 1.00 96.06 540 LEU A CA 1
ATOM 4272 C C . LEU A 1 540 ? -4.564 -20.999 -9.191 1.00 96.06 540 LEU A C 1
ATOM 4274 O O . LEU A 1 540 ? -5.501 -20.254 -8.895 1.00 96.06 540 LEU A O 1
ATOM 4278 N N . THR A 1 541 ? -4.508 -21.553 -10.407 1.00 91.12 541 THR A N 1
ATOM 4279 C CA . THR A 1 541 ? -5.483 -21.302 -11.487 1.00 91.12 541 THR A CA 1
ATOM 4280 C C . THR A 1 541 ? -6.931 -21.573 -11.056 1.00 91.12 541 THR A C 1
ATOM 4282 O O . THR A 1 541 ? -7.818 -20.757 -11.347 1.00 91.12 541 THR A O 1
ATOM 4285 N N . SER A 1 542 ? -7.168 -22.669 -10.324 1.00 91.25 542 SER A N 1
ATOM 4286 C CA . SER A 1 542 ? -8.485 -23.043 -9.787 1.00 91.25 542 SER A CA 1
ATOM 4287 C C . SER A 1 542 ? -8.956 -22.053 -8.722 1.00 91.25 542 SER A C 1
ATOM 4289 O O . SER A 1 542 ? -10.012 -21.435 -8.897 1.00 91.25 542 SER A O 1
ATOM 4291 N N . PHE A 1 543 ? -8.142 -21.809 -7.691 1.00 95.31 543 PHE A N 1
ATOM 4292 C CA . PHE A 1 543 ? -8.402 -20.835 -6.626 1.00 95.31 543 PHE A CA 1
ATOM 4293 C C . PHE A 1 543 ? -8.726 -19.441 -7.174 1.00 95.31 543 PHE A C 1
ATOM 4295 O O . PHE A 1 543 ? -9.775 -18.864 -6.883 1.00 95.31 543 PHE A O 1
ATOM 4302 N N . LEU A 1 544 ? -7.891 -18.925 -8.079 1.00 95.25 544 LEU A N 1
ATOM 4303 C CA . LEU A 1 544 ? -8.071 -17.630 -8.743 1.00 95.25 544 LEU A CA 1
ATOM 4304 C C . LEU A 1 544 ? -9.353 -17.564 -9.602 1.00 95.25 544 LEU A C 1
ATOM 4306 O O . LEU A 1 544 ? -9.795 -16.473 -9.971 1.00 95.25 544 LEU A O 1
ATOM 4310 N N . SER A 1 545 ? -9.960 -18.695 -9.969 1.00 90.25 545 SER A N 1
ATOM 4311 C CA . SER A 1 545 ? -11.262 -18.741 -10.656 1.00 90.25 545 SER A CA 1
ATOM 4312 C C . SER A 1 545 ? -12.462 -18.753 -9.693 1.00 90.25 545 SER A C 1
ATOM 4314 O O . SER A 1 545 ? -13.549 -18.287 -10.058 1.00 90.25 545 SER A O 1
ATOM 4316 N N . ALA A 1 546 ? -12.259 -19.221 -8.459 1.00 92.38 546 ALA A N 1
ATOM 4317 C CA . ALA A 1 546 ? -13.271 -19.410 -7.426 1.00 92.38 546 ALA A CA 1
ATOM 4318 C C . ALA A 1 546 ? -13.153 -18.350 -6.318 1.00 92.38 546 ALA A C 1
ATOM 4320 O O . ALA A 1 546 ? -13.740 -17.271 -6.464 1.00 92.38 546 ALA A O 1
ATOM 4321 N N . ASP A 1 547 ? -12.418 -18.632 -5.248 1.00 91.56 547 ASP A N 1
ATOM 4322 C CA . ASP A 1 547 ? -12.385 -17.819 -4.027 1.00 91.56 547 ASP A CA 1
ATOM 4323 C C . ASP A 1 547 ? -11.341 -16.696 -4.101 1.00 91.56 547 ASP A C 1
ATOM 4325 O O . ASP A 1 547 ? -11.613 -15.550 -3.728 1.00 91.56 547 ASP A O 1
ATOM 4329 N N . GLY A 1 548 ? -10.220 -16.946 -4.783 1.00 92.56 548 GLY A N 1
ATOM 4330 C CA . GLY A 1 548 ? -9.158 -15.982 -5.089 1.00 92.56 548 GLY A CA 1
ATOM 4331 C C . GLY A 1 548 ? -9.547 -14.853 -6.058 1.00 92.56 548 GLY A C 1
ATOM 4332 O O . GLY A 1 548 ? -8.679 -14.133 -6.556 1.00 92.56 548 GLY A O 1
ATOM 4333 N N . LYS A 1 549 ? -10.838 -14.638 -6.349 1.00 93.75 549 LYS A N 1
ATOM 4334 C CA . LYS A 1 549 ? -11.318 -13.560 -7.240 1.00 93.75 549 LYS A CA 1
ATOM 4335 C C . LYS A 1 549 ? -10.896 -12.163 -6.777 1.00 93.75 549 LYS A C 1
ATOM 4337 O O . LYS A 1 549 ? -10.588 -11.323 -7.625 1.00 93.75 549 LYS A O 1
ATOM 4342 N N . LYS A 1 550 ? -10.866 -11.905 -5.461 1.00 92.50 550 LYS A N 1
ATOM 4343 C CA . LYS A 1 550 ? -10.410 -10.614 -4.903 1.00 92.50 550 LYS A CA 1
ATOM 4344 C C . LYS A 1 550 ? -8.933 -10.375 -5.220 1.00 92.50 550 LYS A C 1
ATOM 4346 O O . LYS A 1 550 ? -8.592 -9.317 -5.737 1.00 92.50 550 LYS A O 1
ATOM 4351 N N . LEU A 1 551 ? -8.092 -11.385 -4.991 1.00 94.62 551 LEU A N 1
ATOM 4352 C CA . LEU A 1 551 ? -6.668 -11.378 -5.331 1.00 94.62 551 LEU A CA 1
ATOM 4353 C C . LEU A 1 551 ? -6.452 -11.170 -6.837 1.00 94.62 551 LEU A C 1
ATOM 4355 O O . LEU A 1 551 ? -5.708 -10.279 -7.249 1.00 94.62 551 LEU A O 1
ATOM 4359 N N . LYS A 1 552 ? -7.179 -11.920 -7.676 1.00 93.81 552 LYS A N 1
ATOM 4360 C CA . LYS A 1 552 ? -7.108 -11.804 -9.141 1.00 93.81 552 LYS A CA 1
ATOM 4361 C C . LYS A 1 552 ? -7.408 -10.395 -9.649 1.00 93.81 552 LYS A C 1
ATOM 4363 O O . LYS A 1 552 ? -6.815 -9.978 -10.642 1.00 93.81 552 LYS A O 1
ATOM 4368 N N . ALA A 1 553 ? -8.305 -9.670 -8.979 1.00 90.69 553 ALA A N 1
ATOM 4369 C CA . ALA A 1 553 ? -8.715 -8.319 -9.353 1.00 90.69 553 ALA A CA 1
ATOM 4370 C C . ALA A 1 553 ? -7.683 -7.220 -9.027 1.00 90.69 553 ALA A C 1
ATOM 4372 O O . ALA A 1 553 ? -7.762 -6.146 -9.626 1.00 90.69 553 ALA A O 1
ATOM 4373 N N . GLN A 1 554 ? -6.719 -7.470 -8.130 1.00 87.56 554 GLN A N 1
ATOM 4374 C CA . GLN A 1 554 ? -5.664 -6.499 -7.790 1.00 87.56 554 GLN A CA 1
ATOM 4375 C C . GLN A 1 554 ? -4.674 -6.288 -8.941 1.00 87.56 554 GLN A C 1
ATOM 4377 O O . GLN A 1 554 ? -4.180 -5.185 -9.178 1.00 87.56 554 GLN A O 1
ATOM 4382 N N . PHE A 1 555 ? -4.411 -7.352 -9.696 1.00 87.19 555 PHE A N 1
ATOM 4383 C CA . PHE A 1 555 ? -3.406 -7.385 -10.749 1.00 87.19 555 PHE A CA 1
ATOM 4384 C C . PHE A 1 555 ? -4.036 -7.304 -12.142 1.00 87.19 555 PHE A C 1
ATOM 4386 O O . PHE A 1 555 ? -5.139 -7.790 -12.400 1.00 87.19 555 PHE A O 1
ATOM 4393 N N . SER A 1 556 ? -3.332 -6.672 -13.081 1.00 85.44 556 SER A N 1
ATOM 4394 C CA . SER A 1 556 ? -3.810 -6.558 -14.457 1.00 85.44 556 SER A CA 1
ATOM 4395 C C . SER A 1 556 ? -3.731 -7.902 -15.195 1.00 85.44 556 SER A C 1
ATOM 4397 O O . SER A 1 556 ? -2.972 -8.799 -14.832 1.00 85.44 556 SER A O 1
ATOM 4399 N N . LYS A 1 557 ? -4.449 -8.032 -16.321 1.00 87.81 557 LYS A N 1
ATOM 4400 C CA . LYS A 1 557 ? -4.282 -9.189 -17.226 1.00 87.81 557 LYS A CA 1
ATOM 4401 C C . LYS A 1 557 ? -2.838 -9.353 -17.727 1.00 87.81 557 LYS A C 1
ATOM 4403 O O . LYS A 1 557 ? -2.467 -10.449 -18.133 1.00 87.81 557 LYS A O 1
ATOM 4408 N N . LEU A 1 558 ? -2.055 -8.271 -17.737 1.00 86.81 558 LEU A N 1
ATOM 4409 C CA . LEU A 1 558 ? -0.651 -8.286 -18.134 1.00 86.81 558 LEU A CA 1
ATOM 4410 C C . LEU A 1 558 ? 0.248 -8.798 -17.000 1.00 86.81 558 LEU A C 1
ATOM 4412 O O . LEU A 1 558 ? 1.187 -9.529 -17.282 1.00 86.81 558 LEU A O 1
ATOM 4416 N N . ASP A 1 559 ? -0.053 -8.460 -15.741 1.00 87.88 559 ASP A N 1
ATOM 4417 C CA . ASP A 1 559 ? 0.668 -8.963 -14.560 1.00 87.88 559 ASP A CA 1
ATOM 4418 C C . ASP A 1 559 ? 0.537 -10.489 -14.461 1.00 87.88 559 ASP A C 1
ATOM 4420 O O . ASP A 1 559 ? 1.544 -11.182 -14.357 1.00 87.88 559 ASP A O 1
ATOM 4424 N N . TRP A 1 560 ? -0.688 -11.018 -14.582 1.00 91.88 560 TRP A N 1
ATOM 4425 C CA . TRP A 1 560 ? -0.940 -12.464 -14.533 1.00 91.88 560 TRP A CA 1
ATOM 4426 C C . TRP A 1 560 ? -0.266 -13.229 -15.678 1.00 91.88 560 TRP A C 1
ATOM 4428 O O . TRP A 1 560 ? 0.337 -14.267 -15.439 1.00 91.88 560 TRP A O 1
ATOM 4438 N N . LYS A 1 561 ? -0.283 -12.692 -16.907 1.00 90.44 561 LYS A N 1
ATOM 4439 C CA . LYS A 1 561 ? 0.448 -13.290 -18.041 1.00 90.44 561 LYS A CA 1
ATOM 4440 C C . LYS A 1 561 ? 1.967 -13.262 -17.869 1.00 90.44 561 LYS A C 1
ATOM 4442 O O . LYS A 1 561 ? 2.653 -14.110 -18.423 1.00 90.44 561 LYS A O 1
ATOM 4447 N N . LYS A 1 562 ? 2.504 -12.277 -17.142 1.00 88.75 562 LYS A N 1
ATOM 4448 C CA . LYS A 1 562 ? 3.949 -12.129 -16.911 1.00 88.75 562 LYS A CA 1
ATOM 4449 C C . LYS A 1 562 ? 4.507 -13.282 -16.069 1.00 88.75 562 LYS A C 1
ATOM 4451 O O . LYS A 1 562 ? 5.632 -13.704 -16.318 1.00 88.75 562 LYS A O 1
ATOM 4456 N N . VAL A 1 563 ? 3.720 -13.779 -15.110 1.00 92.31 563 VAL A N 1
ATOM 4457 C CA . VAL A 1 563 ? 4.083 -14.889 -14.206 1.00 92.31 563 VAL A CA 1
ATOM 4458 C C . VAL A 1 563 ? 3.576 -16.261 -14.665 1.00 92.31 563 VAL A C 1
ATOM 4460 O O . VAL A 1 563 ? 3.780 -17.250 -13.973 1.00 92.31 563 VAL A O 1
ATOM 4463 N N . GLU A 1 564 ? 2.915 -16.327 -15.821 1.00 91.75 564 GLU A N 1
ATOM 4464 C CA . GLU A 1 564 ? 2.436 -17.572 -16.422 1.00 91.75 564 GLU A CA 1
ATOM 4465 C C . GLU A 1 564 ? 3.635 -18.462 -16.801 1.00 91.75 564 GLU A C 1
ATOM 4467 O O . GLU A 1 564 ? 4.557 -18.019 -17.493 1.00 91.75 564 GLU A O 1
ATOM 4472 N N . VAL A 1 565 ? 3.624 -19.720 -16.356 1.00 89.06 565 VAL A N 1
ATOM 4473 C CA . VAL A 1 565 ? 4.638 -20.732 -16.687 1.00 89.06 565 VAL A CA 1
ATOM 4474 C C . VAL A 1 565 ? 3.902 -21.924 -17.285 1.00 89.06 565 VAL A C 1
ATOM 4476 O O . VAL A 1 565 ? 3.005 -22.483 -16.663 1.00 89.06 565 VAL A O 1
ATOM 4479 N N . ASN A 1 566 ? 4.237 -22.299 -18.522 1.00 81.06 566 ASN A N 1
ATOM 4480 C CA . ASN A 1 566 ? 3.587 -23.403 -19.246 1.00 81.06 566 ASN A CA 1
ATOM 4481 C C . ASN A 1 566 ? 2.045 -23.310 -19.327 1.00 81.06 566 ASN A C 1
ATOM 4483 O O . ASN A 1 566 ? 1.369 -24.333 -19.385 1.00 81.06 566 ASN A O 1
ATOM 4487 N N . ARG A 1 567 ? 1.503 -22.084 -19.416 1.00 83.81 567 ARG A N 1
ATOM 4488 C CA . ARG A 1 567 ? 0.059 -21.750 -19.431 1.00 83.81 567 ARG A CA 1
ATOM 4489 C C . ARG A 1 567 ? -0.681 -21.915 -18.096 1.00 83.81 567 ARG A C 1
ATOM 4491 O O . ARG A 1 567 ? -1.889 -21.694 -18.063 1.00 83.81 567 ARG A O 1
ATOM 4498 N N . GLU A 1 568 ? 0.030 -22.215 -17.013 1.00 90.62 568 GLU A N 1
ATOM 4499 C CA . GLU A 1 568 ? -0.507 -22.257 -15.650 1.00 90.62 568 GLU A CA 1
ATOM 4500 C C . GLU A 1 568 ? 0.019 -21.094 -14.794 1.00 90.62 568 GLU A C 1
ATOM 4502 O O . GLU A 1 568 ? 1.038 -20.466 -15.104 1.00 90.62 568 GLU A O 1
ATOM 4507 N N . ILE A 1 569 ? -0.704 -20.783 -13.714 1.00 95.00 569 ILE A N 1
ATOM 4508 C CA . ILE A 1 569 ? -0.343 -19.746 -12.740 1.00 95.00 569 ILE A CA 1
ATOM 4509 C C . ILE A 1 569 ? -0.107 -20.421 -11.388 1.00 95.00 569 ILE A C 1
ATOM 4511 O O . ILE A 1 569 ? -1.052 -20.834 -10.725 1.00 95.00 569 ILE A O 1
ATOM 4515 N N . TYR A 1 570 ? 1.156 -20.488 -10.975 1.00 96.12 570 TYR A N 1
ATOM 4516 C CA . TYR A 1 570 ? 1.600 -21.080 -9.703 1.00 96.12 570 TYR A CA 1
ATOM 4517 C C . TYR A 1 570 ? 1.827 -20.038 -8.596 1.00 96.12 570 TYR A C 1
ATOM 4519 O O . TYR A 1 570 ? 2.056 -20.379 -7.439 1.00 96.12 570 TYR A O 1
ATOM 4527 N N . SER A 1 571 ? 1.815 -18.749 -8.949 1.00 95.81 571 SER A N 1
ATOM 4528 C CA . SER A 1 571 ? 2.241 -17.679 -8.051 1.00 95.81 571 SER A CA 1
ATOM 4529 C C . SER A 1 571 ? 1.579 -16.332 -8.345 1.00 95.81 571 SER A C 1
ATOM 4531 O O . SER A 1 571 ? 1.144 -16.027 -9.459 1.00 95.81 571 SER A O 1
ATOM 4533 N N . VAL A 1 572 ? 1.513 -15.499 -7.311 1.00 96.06 572 VAL A N 1
ATOM 4534 C CA . VAL A 1 572 ? 1.038 -14.118 -7.344 1.00 96.06 572 VAL A CA 1
ATOM 4535 C C . VAL A 1 572 ? 2.159 -13.201 -7.845 1.00 96.06 572 VAL A C 1
ATOM 4537 O O . VAL A 1 572 ? 3.281 -13.273 -7.331 1.00 96.06 572 VAL A O 1
ATOM 4540 N N . PRO A 1 573 ? 1.893 -12.297 -8.809 1.00 92.69 573 PRO A N 1
ATOM 4541 C CA . PRO A 1 573 ? 2.869 -11.313 -9.249 1.00 92.69 573 PRO A CA 1
ATOM 4542 C C . PRO A 1 573 ? 3.379 -10.454 -8.093 1.00 92.69 573 PRO A C 1
ATOM 4544 O O . PRO A 1 573 ? 2.611 -9.841 -7.356 1.00 92.69 573 PRO A O 1
ATOM 4547 N N . ASN A 1 574 ? 4.699 -10.338 -7.981 1.00 89.75 574 ASN A N 1
ATOM 4548 C CA . ASN A 1 574 ? 5.310 -9.393 -7.061 1.00 89.75 574 ASN A CA 1
ATOM 4549 C C . ASN A 1 574 ? 4.981 -7.960 -7.510 1.00 89.75 574 ASN A C 1
ATOM 4551 O O . ASN A 1 574 ? 5.379 -7.537 -8.601 1.00 89.75 574 ASN A O 1
ATOM 4555 N N . SER A 1 575 ? 4.242 -7.202 -6.697 1.00 83.94 575 SER A N 1
ATOM 4556 C CA . SER A 1 575 ? 3.813 -5.848 -7.066 1.00 83.94 575 SER A CA 1
ATOM 4557 C C . SER A 1 575 ? 4.957 -4.823 -7.064 1.00 83.94 575 SER A C 1
ATOM 4559 O O . SER A 1 575 ? 4.798 -3.768 -7.687 1.00 83.94 575 SER A O 1
ATOM 4561 N N . ASN A 1 576 ? 6.121 -5.168 -6.483 1.00 79.19 576 ASN A N 1
ATOM 4562 C CA . ASN A 1 576 ? 7.367 -4.389 -6.538 1.00 79.19 576 ASN A CA 1
ATOM 4563 C C . ASN A 1 576 ? 8.068 -4.497 -7.896 1.00 79.19 576 ASN A C 1
ATOM 4565 O O . ASN A 1 576 ? 8.795 -3.588 -8.285 1.00 79.19 576 ASN A O 1
ATOM 4569 N N . GLN A 1 577 ? 7.808 -5.571 -8.646 1.00 74.94 577 GLN A N 1
ATOM 4570 C CA . GLN A 1 577 ? 8.301 -5.723 -10.011 1.00 74.94 577 GLN A CA 1
ATOM 4571 C C . GLN A 1 577 ? 7.515 -4.786 -10.941 1.00 74.94 577 GLN A C 1
ATOM 4573 O O . GLN A 1 577 ? 6.348 -5.022 -11.286 1.00 74.94 577 GLN A O 1
ATOM 4578 N N . THR A 1 578 ? 8.179 -3.703 -11.322 1.00 65.69 578 THR A N 1
ATOM 4579 C CA . THR A 1 578 ? 7.705 -2.621 -12.185 1.00 65.69 578 THR A CA 1
ATOM 4580 C C . THR A 1 578 ? 7.707 -3.010 -13.668 1.00 65.69 578 THR A C 1
ATOM 4582 O O . THR A 1 578 ? 8.331 -3.979 -14.097 1.00 65.69 578 THR A O 1
ATOM 4585 N N . TYR A 1 579 ? 6.987 -2.228 -14.475 1.00 66.94 579 TYR A N 1
ATOM 4586 C CA . TYR A 1 579 ? 7.007 -2.307 -15.942 1.00 66.94 579 TYR A CA 1
ATOM 4587 C C . TYR A 1 579 ? 8.064 -1.364 -16.507 1.00 66.94 579 TYR A C 1
ATOM 4589 O O . TYR A 1 579 ? 7.770 -0.420 -17.243 1.00 66.94 579 TYR A O 1
ATOM 4597 N N . GLU A 1 580 ? 9.291 -1.564 -16.051 1.00 71.44 580 GLU A N 1
ATOM 4598 C CA . GLU A 1 580 ? 10.414 -0.729 -16.430 1.00 71.44 580 GLU A CA 1
ATOM 4599 C C . GLU A 1 580 ? 10.851 -1.033 -17.855 1.00 71.44 580 GLU A C 1
ATOM 4601 O O . GLU A 1 580 ? 11.260 -2.141 -18.164 1.00 71.44 580 GLU A O 1
ATOM 4606 N N . GLY A 1 581 ? 10.763 -0.015 -18.707 1.00 84.12 581 GLY A N 1
ATOM 4607 C CA . GLY A 1 581 ? 11.341 -0.005 -20.044 1.00 84.12 581 GLY A CA 1
ATOM 4608 C C . GLY A 1 581 ? 12.323 1.148 -20.206 1.00 84.12 581 GLY A C 1
ATOM 4609 O O . GLY A 1 581 ? 12.652 1.869 -19.251 1.00 84.12 581 GLY A O 1
ATOM 4610 N N . ILE A 1 582 ? 12.759 1.374 -21.440 1.00 90.88 582 ILE A N 1
ATOM 4611 C CA . ILE A 1 582 ? 13.669 2.478 -21.771 1.00 90.88 582 ILE A CA 1
ATOM 4612 C C . ILE A 1 582 ? 13.017 3.853 -21.486 1.00 90.88 582 ILE A C 1
ATOM 4614 O O . ILE A 1 582 ? 11.797 4.030 -21.522 1.00 90.88 582 ILE A O 1
ATOM 4618 N N . TYR A 1 583 ? 13.832 4.865 -21.189 1.00 91.12 583 TYR A N 1
ATOM 4619 C CA . TYR A 1 583 ? 13.496 6.279 -21.358 1.00 91.12 583 TYR A CA 1
ATOM 4620 C C . TYR A 1 583 ? 14.548 7.005 -22.191 1.00 91.12 583 TYR A C 1
ATOM 4622 O O . TYR A 1 583 ? 15.733 6.667 -22.189 1.00 91.12 583 TYR A O 1
ATOM 4630 N N . ILE A 1 584 ? 14.102 8.071 -22.847 1.00 94.50 584 ILE A N 1
ATOM 4631 C CA . ILE A 1 584 ? 14.933 9.035 -23.556 1.00 94.50 584 ILE A CA 1
ATOM 4632 C C . ILE A 1 584 ? 14.634 10.411 -22.960 1.00 94.50 584 ILE A C 1
ATOM 4634 O O . ILE A 1 584 ? 13.546 10.959 -23.130 1.00 94.50 584 ILE A O 1
ATOM 4638 N N . ALA A 1 585 ? 15.592 10.975 -22.233 1.00 94.81 585 ALA A N 1
ATOM 4639 C CA . ALA A 1 585 ? 15.485 12.312 -21.669 1.00 94.81 585 ALA A CA 1
ATOM 4640 C C . ALA A 1 585 ? 16.178 13.332 -22.584 1.00 94.81 585 ALA A C 1
ATOM 4642 O O . ALA A 1 585 ? 17.315 13.127 -23.018 1.00 94.81 585 ALA A O 1
ATOM 4643 N N . TYR A 1 586 ? 15.498 14.445 -22.851 1.00 94.75 586 TYR A N 1
ATOM 4644 C CA . TYR A 1 586 ? 15.959 15.551 -23.688 1.00 94.75 586 TYR A CA 1
ATOM 4645 C C . TYR A 1 586 ? 16.234 16.777 -22.832 1.00 94.75 586 TYR A C 1
ATOM 4647 O O . TYR A 1 586 ? 15.345 17.269 -22.143 1.00 94.75 586 TYR A O 1
ATOM 4655 N N . SER A 1 587 ? 17.453 17.299 -22.912 1.00 93.12 587 SER A N 1
ATOM 4656 C CA . SER A 1 587 ? 17.938 18.428 -22.116 1.00 93.12 587 SER A CA 1
ATOM 4657 C C . SER A 1 587 ? 17.083 19.687 -22.278 1.00 93.12 587 SER A C 1
ATOM 4659 O O . SER A 1 587 ? 16.576 19.975 -23.363 1.00 93.12 587 SER A O 1
ATOM 4661 N N . ASN A 1 588 ? 17.021 20.524 -21.239 1.00 91.00 588 ASN A N 1
ATOM 4662 C CA . ASN A 1 588 ? 16.431 21.869 -21.294 1.00 91.00 588 ASN A CA 1
ATOM 4663 C C . ASN A 1 588 ? 17.007 22.746 -22.427 1.00 91.00 588 ASN A C 1
ATOM 4665 O O . ASN A 1 588 ? 16.329 23.642 -22.929 1.00 91.00 588 ASN A O 1
ATOM 4669 N N . LYS A 1 589 ? 18.219 22.435 -22.908 1.00 88.31 589 LYS A N 1
ATOM 4670 C CA . LYS A 1 589 ? 18.849 23.040 -24.098 1.00 88.31 589 LYS A CA 1
ATOM 4671 C C . LYS A 1 589 ? 18.068 22.798 -25.405 1.00 88.31 589 LYS A C 1
ATOM 4673 O O . LYS A 1 589 ? 18.305 23.491 -26.389 1.00 88.31 589 LYS A O 1
ATOM 4678 N N . LEU A 1 590 ? 17.133 21.844 -25.420 1.00 87.19 590 LEU A N 1
ATOM 4679 C CA . LEU A 1 590 ? 16.290 21.473 -26.563 1.00 87.19 590 LEU A CA 1
ATOM 4680 C C . LEU A 1 590 ? 14.824 21.923 -26.421 1.00 87.19 590 LEU A C 1
ATOM 4682 O O . LEU A 1 590 ? 14.017 21.612 -27.291 1.00 87.19 590 LEU A O 1
ATOM 4686 N N . LYS A 1 591 ? 14.464 22.689 -25.379 1.00 79.81 591 LYS A N 1
ATOM 4687 C CA . LYS A 1 591 ? 13.067 23.051 -25.045 1.00 79.81 591 LYS A CA 1
ATOM 4688 C C . LYS A 1 591 ? 12.265 23.718 -26.176 1.00 79.81 591 LYS A C 1
ATOM 4690 O O . LYS A 1 591 ? 11.052 23.578 -26.225 1.00 79.81 591 LYS A O 1
ATOM 4695 N N . ASN A 1 592 ? 12.930 24.401 -27.110 1.00 76.88 592 ASN A N 1
ATOM 4696 C CA . ASN A 1 592 ? 12.284 25.053 -28.260 1.00 76.88 592 ASN A CA 1
ATOM 4697 C C . ASN A 1 592 ? 12.216 24.157 -29.519 1.00 76.88 592 ASN A C 1
ATOM 4699 O O . ASN A 1 592 ? 11.912 24.639 -30.610 1.00 76.88 592 ASN A O 1
ATOM 4703 N N . LYS A 1 593 ? 12.536 22.862 -29.408 1.00 74.88 593 LYS A N 1
ATOM 4704 C CA . LYS A 1 593 ? 12.439 21.868 -30.485 1.00 74.88 593 LYS A CA 1
ATOM 4705 C C . LYS A 1 593 ? 11.245 20.955 -30.197 1.00 74.88 593 LYS A C 1
ATOM 4707 O O . LYS A 1 593 ? 11.422 19.888 -29.624 1.00 74.88 593 LYS A O 1
ATOM 4712 N N . ALA A 1 594 ? 10.041 21.373 -30.596 1.00 63.94 594 ALA A N 1
ATOM 4713 C CA . ALA A 1 594 ? 8.792 20.659 -30.290 1.00 63.94 594 ALA A CA 1
ATOM 4714 C C . ALA A 1 594 ? 8.838 19.153 -30.632 1.00 63.94 594 ALA A C 1
ATOM 4716 O O . ALA A 1 594 ? 8.378 18.330 -29.850 1.00 63.94 594 ALA A O 1
ATOM 4717 N N . SER A 1 595 ? 9.500 18.785 -31.735 1.00 77.81 595 SER A N 1
ATOM 4718 C CA . SER A 1 595 ? 9.691 17.394 -32.167 1.00 77.81 595 SER A CA 1
ATOM 4719 C C . SER A 1 595 ? 10.531 16.512 -31.230 1.00 77.81 595 SER A C 1
ATOM 4721 O O . SER A 1 595 ? 10.604 15.307 -31.455 1.00 77.81 595 SER A O 1
ATOM 4723 N N . ALA A 1 596 ? 11.176 17.069 -30.199 1.00 78.81 596 ALA A N 1
ATOM 4724 C CA . ALA A 1 596 ? 11.872 16.287 -29.178 1.00 78.81 596 ALA A CA 1
ATOM 4725 C C . ALA A 1 596 ? 10.901 15.578 -28.214 1.00 78.81 596 ALA A C 1
ATOM 4727 O O . ALA A 1 596 ? 11.264 14.545 -27.663 1.00 78.81 596 ALA A O 1
ATOM 4728 N N . GLY A 1 597 ? 9.673 16.088 -28.040 1.00 78.06 597 GLY A N 1
ATOM 4729 C CA . GLY A 1 597 ? 8.650 15.448 -27.202 1.00 78.06 597 GLY A CA 1
ATOM 4730 C C . GLY A 1 597 ? 8.134 14.113 -27.756 1.00 78.06 597 GLY A C 1
ATOM 4731 O O . GLY A 1 597 ? 7.748 13.247 -26.981 1.00 78.06 597 GLY A O 1
ATOM 4732 N N . ASP A 1 598 ? 8.208 13.920 -29.077 1.00 84.31 598 ASP A N 1
ATOM 4733 C CA . ASP A 1 598 ? 7.686 12.736 -29.786 1.00 84.31 598 ASP A CA 1
ATOM 4734 C C . ASP A 1 598 ? 8.803 11.795 -30.288 1.00 84.31 598 ASP A C 1
ATOM 4736 O O . ASP A 1 598 ? 8.578 10.908 -31.124 1.00 84.31 598 ASP A O 1
ATOM 4740 N N . ALA A 1 599 ? 10.042 12.017 -29.839 1.00 89.88 599 ALA A N 1
ATOM 4741 C CA . ALA A 1 599 ? 11.244 11.345 -30.327 1.00 89.88 599 ALA A CA 1
ATOM 4742 C C . ALA A 1 599 ? 11.554 10.041 -29.557 1.00 89.88 599 ALA A C 1
ATOM 4744 O O . ALA A 1 599 ? 12.593 9.865 -28.936 1.00 89.88 599 ALA A O 1
ATOM 4745 N N . ASP A 1 600 ? 10.623 9.097 -29.646 1.00 90.50 600 ASP A N 1
ATOM 4746 C CA . ASP A 1 600 ? 10.610 7.769 -29.003 1.00 90.50 600 ASP A CA 1
ATOM 4747 C C . ASP A 1 600 ? 11.568 6.703 -29.589 1.00 90.50 600 ASP A C 1
ATOM 4749 O O . ASP A 1 600 ? 11.593 5.568 -29.119 1.00 90.50 600 ASP A O 1
ATOM 4753 N N . THR A 1 601 ? 12.345 7.027 -30.623 1.00 93.44 601 THR A N 1
ATOM 4754 C CA . THR A 1 601 ? 13.149 6.066 -31.404 1.00 93.44 601 THR A CA 1
ATOM 4755 C C . THR A 1 601 ? 14.527 6.628 -31.732 1.00 93.44 601 THR A C 1
ATOM 4757 O O . THR A 1 601 ? 14.690 7.836 -31.926 1.00 93.44 601 THR A O 1
ATOM 4760 N N . LEU A 1 602 ? 15.532 5.754 -31.864 1.00 95.81 602 LEU A N 1
ATOM 4761 C CA . LEU A 1 602 ? 16.914 6.156 -32.169 1.00 95.81 602 LEU A CA 1
ATOM 4762 C C . LEU A 1 602 ? 17.024 6.963 -33.479 1.00 95.81 602 LEU A C 1
ATOM 4764 O O . LEU A 1 602 ? 17.784 7.929 -33.552 1.00 95.81 602 LEU A O 1
ATOM 4768 N N . GLU A 1 603 ? 16.213 6.653 -34.495 1.00 94.69 603 GLU A N 1
ATOM 4769 C CA . GLU A 1 603 ? 16.160 7.438 -35.736 1.00 94.69 603 GLU A CA 1
ATOM 4770 C C . GLU A 1 603 ? 15.703 8.889 -35.478 1.00 94.69 603 GLU A C 1
ATOM 4772 O O . GLU A 1 603 ? 16.347 9.846 -35.924 1.00 94.69 603 GLU A O 1
ATOM 4777 N N . LYS A 1 604 ? 14.621 9.076 -34.704 1.00 94.56 604 LYS A N 1
ATOM 4778 C CA . LYS A 1 604 ? 14.131 10.406 -34.311 1.00 94.56 604 LYS A CA 1
ATOM 4779 C C . LYS A 1 604 ? 15.165 11.140 -33.447 1.00 94.56 604 LYS A C 1
ATOM 4781 O O . LYS A 1 604 ? 15.436 12.311 -33.714 1.00 94.56 604 LYS A O 1
ATOM 4786 N N . VAL A 1 605 ? 15.816 10.462 -32.493 1.00 94.81 605 VAL A N 1
ATOM 4787 C CA . VAL A 1 605 ? 16.940 11.012 -31.701 1.00 94.81 605 VAL A CA 1
ATOM 4788 C C . VAL A 1 605 ? 18.041 11.560 -32.619 1.00 94.81 605 VAL A C 1
ATOM 4790 O O . VAL A 1 605 ? 18.468 12.705 -32.454 1.00 94.81 605 VAL A O 1
ATOM 4793 N N . GLY A 1 606 ? 18.461 10.793 -33.630 1.00 93.12 606 GLY A N 1
ATOM 4794 C CA . GLY A 1 606 ? 19.484 11.211 -34.594 1.00 93.12 606 GLY A CA 1
ATOM 4795 C C . GLY A 1 606 ? 19.099 12.464 -35.391 1.00 93.12 606 GLY A C 1
ATOM 4796 O O . GLY A 1 606 ? 19.933 13.356 -35.591 1.00 93.12 606 GLY A O 1
ATOM 4797 N N . LYS A 1 607 ? 17.824 12.591 -35.786 1.00 91.56 607 LYS A N 1
ATOM 4798 C CA . LYS A 1 607 ? 17.287 13.798 -36.446 1.00 91.56 607 LYS A CA 1
ATOM 4799 C C . LYS A 1 607 ? 17.333 15.021 -35.520 1.00 91.56 607 LYS A C 1
ATOM 4801 O O . LYS A 1 607 ? 17.749 16.096 -35.955 1.00 91.56 607 LYS A O 1
ATOM 4806 N N . ILE A 1 608 ? 16.981 14.869 -34.238 1.00 90.88 608 ILE A N 1
ATOM 4807 C CA . ILE A 1 608 ? 17.076 15.950 -33.238 1.00 90.88 608 ILE A CA 1
ATOM 4808 C C . ILE A 1 608 ? 18.528 16.412 -33.053 1.00 90.88 608 ILE A C 1
ATOM 4810 O O . ILE A 1 608 ? 18.796 17.611 -33.135 1.00 90.88 608 ILE A O 1
ATOM 4814 N N . LEU A 1 609 ? 19.471 15.482 -32.866 1.00 90.06 609 LEU A N 1
ATOM 4815 C CA . LEU A 1 609 ? 20.894 15.789 -32.650 1.00 90.06 609 LEU A CA 1
ATOM 4816 C C . LEU A 1 609 ? 21.532 16.511 -33.846 1.00 90.06 609 LEU A C 1
ATOM 4818 O O . LEU A 1 609 ? 22.284 17.472 -33.659 1.00 90.06 609 LEU A O 1
ATOM 4822 N N . THR A 1 610 ? 21.177 16.105 -35.068 1.00 88.25 610 THR A N 1
ATOM 4823 C CA . THR A 1 610 ? 21.606 16.773 -36.310 1.00 88.25 610 THR A CA 1
ATOM 4824 C C . THR A 1 610 ? 21.146 18.237 -36.336 1.00 88.25 610 THR A C 1
ATOM 4826 O O . THR A 1 610 ? 21.940 19.140 -36.593 1.00 88.25 610 THR A O 1
ATOM 4829 N N . ASN A 1 611 ? 19.887 18.490 -35.965 1.00 82.31 611 ASN A N 1
ATOM 4830 C CA . ASN A 1 611 ? 19.257 19.817 -35.981 1.00 82.31 611 ASN A CA 1
ATOM 4831 C C . ASN A 1 611 ? 19.613 20.722 -34.781 1.00 82.31 611 ASN A C 1
ATOM 4833 O O . ASN A 1 611 ? 19.152 21.870 -34.717 1.00 82.31 611 ASN A O 1
ATOM 4837 N N . ALA A 1 612 ? 20.374 20.213 -33.807 1.00 78.38 612 ALA A N 1
ATOM 4838 C CA . ALA A 1 612 ? 20.703 20.895 -32.552 1.00 78.38 612 ALA A CA 1
ATOM 4839 C C . ALA A 1 612 ? 22.152 21.417 -32.473 1.00 78.38 612 ALA A C 1
ATOM 4841 O O . ALA A 1 612 ? 22.538 21.964 -31.445 1.00 78.38 612 ALA A O 1
ATOM 4842 N N . ASN A 1 613 ? 22.960 21.245 -33.530 1.00 70.75 613 ASN A N 1
ATOM 4843 C CA . ASN A 1 613 ? 24.410 21.483 -33.510 1.00 70.75 613 ASN A CA 1
ATOM 4844 C C . ASN A 1 613 ? 25.087 20.804 -32.299 1.00 70.75 613 ASN A C 1
ATOM 4846 O O . ASN A 1 613 ? 25.659 21.452 -31.416 1.00 70.75 613 ASN A O 1
ATOM 4850 N N . ALA A 1 614 ? 24.993 19.471 -32.266 1.00 70.31 614 ALA A N 1
ATOM 4851 C CA . ALA A 1 614 ? 25.405 18.619 -31.150 1.00 70.31 614 ALA A CA 1
ATOM 4852 C C . ALA A 1 614 ? 26.818 18.896 -30.591 1.00 70.31 614 ALA A C 1
ATOM 4854 O O . ALA A 1 614 ? 27.042 18.724 -29.397 1.00 70.31 614 ALA A O 1
ATOM 4855 N N . LYS A 1 615 ? 27.755 19.390 -31.414 1.00 65.50 615 LYS A N 1
ATOM 4856 C CA . LYS A 1 615 ? 29.141 19.712 -31.015 1.00 65.50 615 LYS A CA 1
ATOM 4857 C C . LYS A 1 615 ? 29.265 20.871 -30.010 1.00 65.50 615 LYS A C 1
ATOM 4859 O O . LYS A 1 615 ? 30.349 21.101 -29.486 1.00 65.50 615 LYS A O 1
ATOM 4864 N N . SER A 1 616 ? 28.178 21.591 -29.731 1.00 71.06 616 SER A N 1
ATOM 4865 C CA . SER A 1 616 ? 28.117 22.655 -28.718 1.00 71.06 616 SER A CA 1
ATOM 4866 C C . SER A 1 616 ? 28.126 22.151 -27.264 1.00 71.06 616 SER A C 1
ATOM 4868 O O . SER A 1 616 ? 28.260 22.955 -26.342 1.00 71.06 616 SER A O 1
ATOM 4870 N N . VAL A 1 617 ? 27.994 20.838 -27.035 1.00 80.69 617 VAL A N 1
ATOM 4871 C CA . VAL A 1 617 ? 27.920 20.228 -25.698 1.00 80.69 617 VAL A CA 1
ATOM 4872 C C . VAL A 1 617 ? 28.958 19.112 -25.549 1.00 80.69 617 VAL A C 1
ATOM 4874 O O . VAL A 1 617 ? 29.249 18.385 -26.492 1.00 80.69 617 VAL A O 1
ATOM 4877 N N . LYS A 1 618 ? 29.528 18.972 -24.344 1.00 83.12 618 LYS A N 1
ATOM 4878 C CA . LYS A 1 618 ? 30.643 18.052 -24.058 1.00 83.12 618 LYS A CA 1
ATOM 4879 C C . LYS A 1 618 ? 30.281 16.565 -24.162 1.00 83.12 618 LYS A C 1
ATOM 4881 O O . LYS A 1 618 ? 31.134 15.775 -24.556 1.00 83.12 618 LYS A O 1
ATOM 4886 N N . TYR A 1 619 ? 29.054 16.194 -23.800 1.00 88.44 619 TYR A N 1
ATOM 4887 C CA . TYR A 1 619 ? 28.537 14.828 -23.917 1.00 88.44 619 TYR A CA 1
ATOM 4888 C C . TYR A 1 619 ? 27.180 14.853 -24.635 1.00 88.44 619 TYR A C 1
ATOM 4890 O O . TYR A 1 619 ? 26.147 14.826 -23.971 1.00 88.44 619 TYR A O 1
ATOM 4898 N N . PRO A 1 620 ? 27.139 14.980 -25.975 1.00 92.88 620 PRO A N 1
ATOM 4899 C CA . PRO A 1 620 ? 25.880 15.182 -26.692 1.00 92.88 620 PRO A CA 1
ATOM 4900 C C . PRO A 1 620 ? 24.853 14.081 -26.407 1.00 92.88 620 PRO A C 1
ATOM 4902 O O . PRO A 1 620 ? 23.696 14.393 -26.124 1.00 92.88 620 PRO A O 1
ATOM 4905 N N . VAL A 1 621 ? 25.299 12.822 -26.391 1.00 94.69 621 VAL A N 1
ATOM 4906 C CA . VAL A 1 621 ? 24.522 11.671 -25.922 1.00 94.69 621 VAL A CA 1
ATOM 4907 C C . VAL A 1 621 ? 25.222 11.020 -24.728 1.00 94.69 621 VAL A C 1
ATOM 4909 O O . VAL A 1 621 ? 26.442 10.824 -24.744 1.00 94.69 621 VAL A O 1
ATOM 4912 N N . ILE A 1 622 ? 24.436 10.664 -23.710 1.00 93.56 622 ILE A N 1
ATOM 4913 C CA . ILE A 1 622 ? 24.853 9.805 -22.595 1.00 93.56 622 ILE A CA 1
ATOM 4914 C C . ILE A 1 622 ? 24.027 8.514 -22.600 1.00 93.56 622 ILE A C 1
ATOM 4916 O O . ILE A 1 622 ? 22.819 8.561 -22.351 1.00 93.56 622 ILE A O 1
ATOM 4920 N N . LEU A 1 623 ? 24.680 7.374 -22.827 1.00 92.38 623 LEU A N 1
ATOM 4921 C CA . LEU A 1 623 ? 24.101 6.050 -22.573 1.00 92.38 623 LEU A CA 1
ATOM 4922 C C . LEU A 1 623 ? 24.388 5.662 -21.122 1.00 92.38 623 LEU A C 1
ATOM 4924 O O . LEU A 1 623 ? 25.516 5.822 -20.651 1.00 92.38 623 LEU A O 1
ATOM 4928 N N . GLN A 1 624 ? 23.373 5.178 -20.414 1.00 88.75 624 GLN A N 1
ATOM 4929 C CA . GLN A 1 624 ? 23.505 4.728 -19.029 1.00 88.75 624 GLN A CA 1
ATOM 4930 C C . GLN A 1 624 ? 23.750 3.219 -18.968 1.00 88.75 624 GLN A C 1
ATOM 4932 O O . GLN A 1 624 ? 23.229 2.468 -19.790 1.00 88.75 624 GLN A O 1
ATOM 4937 N N . SER A 1 625 ? 24.502 2.773 -17.961 1.00 85.88 625 SER A N 1
ATOM 4938 C CA . SER A 1 625 ? 24.799 1.353 -17.735 1.00 85.88 625 SER A CA 1
ATOM 4939 C C . SER A 1 625 ? 23.557 0.510 -17.422 1.00 85.88 625 SER A C 1
ATOM 4941 O O . SER A 1 625 ? 23.602 -0.702 -17.583 1.00 85.88 625 SER A O 1
ATOM 4943 N N . SER A 1 626 ? 22.417 1.117 -17.063 1.00 86.19 626 SER A N 1
ATOM 4944 C CA . SER A 1 626 ? 21.147 0.387 -16.933 1.00 86.19 626 SER A CA 1
ATOM 4945 C C . SER A 1 626 ? 20.632 -0.201 -18.256 1.00 86.19 626 SER A C 1
ATOM 4947 O O . SER A 1 626 ? 19.758 -1.058 -18.225 1.00 86.19 626 SER A O 1
ATOM 4949 N N . LEU A 1 627 ? 21.178 0.199 -19.412 1.00 88.81 627 LEU A N 1
ATOM 4950 C CA . LEU A 1 627 ? 20.873 -0.402 -20.721 1.00 88.81 627 LEU A CA 1
ATOM 4951 C C . LEU A 1 627 ? 21.610 -1.734 -20.989 1.00 88.81 627 LEU A C 1
ATOM 4953 O O . LEU A 1 627 ? 21.358 -2.356 -22.021 1.00 88.81 627 LEU A O 1
ATOM 4957 N N . ALA A 1 628 ? 22.515 -2.158 -20.102 1.00 86.31 628 ALA A N 1
ATOM 4958 C CA . ALA A 1 628 ? 23.211 -3.444 -20.177 1.00 86.31 628 ALA A CA 1
ATOM 4959 C C . ALA A 1 628 ? 22.266 -4.651 -20.011 1.00 86.31 628 ALA A C 1
ATOM 4961 O O . ALA A 1 628 ? 21.100 -4.506 -19.641 1.00 86.31 628 ALA A O 1
ATOM 4962 N N . GLY A 1 629 ? 22.767 -5.863 -20.258 1.00 83.31 629 GLY A N 1
ATOM 4963 C CA . GLY A 1 629 ? 22.087 -7.111 -19.894 1.00 83.31 629 GLY A CA 1
ATOM 4964 C C . GLY A 1 629 ? 20.817 -7.415 -20.694 1.00 83.31 629 GLY A C 1
ATOM 4965 O O . GLY A 1 629 ? 19.931 -8.089 -20.183 1.00 83.31 629 GLY A O 1
ATOM 4966 N N . GLY A 1 630 ? 20.712 -6.912 -21.929 1.00 84.81 630 GLY A N 1
ATOM 4967 C CA . GLY A 1 630 ? 19.542 -7.121 -22.795 1.00 84.81 630 GLY A CA 1
ATOM 4968 C C . GLY A 1 630 ? 18.464 -6.033 -22.721 1.00 84.81 630 GLY A C 1
ATOM 4969 O O . GLY A 1 630 ? 17.525 -6.043 -23.522 1.00 84.81 630 GLY A O 1
ATOM 4970 N N . ASN A 1 631 ? 18.633 -5.028 -21.856 1.00 89.25 631 ASN A N 1
ATOM 4971 C CA . ASN A 1 631 ? 17.697 -3.909 -21.673 1.00 89.25 631 ASN A CA 1
ATOM 4972 C C . ASN A 1 631 ? 17.557 -2.974 -22.898 1.00 89.25 631 ASN A C 1
ATOM 4974 O O . ASN A 1 631 ? 16.756 -2.042 -22.887 1.00 89.25 631 ASN A O 1
ATOM 4978 N N . LEU A 1 632 ? 18.284 -3.239 -23.991 1.00 91.81 632 LEU A N 1
ATOM 4979 C CA . LEU A 1 632 ? 18.083 -2.619 -25.308 1.00 91.81 632 LEU A CA 1
ATOM 4980 C C . LEU A 1 632 ? 16.869 -3.179 -26.083 1.00 91.81 632 LEU A C 1
ATOM 4982 O O . LEU A 1 632 ? 16.551 -2.649 -27.146 1.00 91.81 632 LEU A O 1
ATOM 4986 N N . SER A 1 633 ? 16.184 -4.213 -25.575 1.00 91.31 633 SER A N 1
ATOM 4987 C CA . SER A 1 633 ? 15.085 -4.929 -26.261 1.00 91.31 633 SER A CA 1
ATOM 4988 C C . SER A 1 633 ? 13.893 -4.061 -26.710 1.00 91.31 633 SER A C 1
ATOM 4990 O O . SER A 1 633 ? 13.155 -4.446 -27.617 1.00 91.31 633 SER A O 1
ATOM 4992 N N . ASP A 1 634 ? 13.677 -2.885 -26.113 1.00 90.62 634 ASP A N 1
ATOM 4993 C CA . ASP A 1 634 ? 12.629 -1.943 -26.555 1.00 90.62 634 ASP A CA 1
ATOM 4994 C C . ASP A 1 634 ? 12.996 -1.208 -27.868 1.00 90.62 634 ASP A C 1
ATOM 4996 O O . ASP A 1 634 ? 12.130 -0.617 -28.511 1.00 90.62 634 ASP A O 1
ATOM 5000 N N . PHE A 1 635 ? 14.266 -1.245 -28.297 1.00 93.94 635 PHE A N 1
ATOM 5001 C CA . PHE A 1 635 ? 14.725 -0.710 -29.590 1.00 93.94 635 PHE A CA 1
ATOM 5002 C C . PHE A 1 635 ? 14.874 -1.779 -30.688 1.00 93.94 635 PHE A C 1
ATOM 5004 O O . PHE A 1 635 ? 15.357 -1.466 -31.777 1.00 93.94 635 PHE A O 1
ATOM 5011 N N . THR A 1 636 ? 14.485 -3.027 -30.422 1.00 94.31 636 THR A N 1
ATOM 5012 C CA . THR A 1 636 ? 14.665 -4.180 -31.322 1.00 94.31 636 THR A CA 1
ATOM 5013 C C . THR A 1 636 ? 13.317 -4.829 -31.672 1.00 94.31 636 THR A C 1
ATOM 5015 O O . THR A 1 636 ? 12.277 -4.499 -31.103 1.00 94.31 636 THR A O 1
ATOM 5018 N N . ASP A 1 637 ? 13.316 -5.796 -32.592 1.00 95.00 637 ASP A N 1
ATOM 5019 C CA . ASP A 1 637 ? 12.144 -6.629 -32.913 1.00 95.00 637 ASP A CA 1
ATOM 5020 C C . ASP A 1 637 ? 12.024 -7.872 -32.004 1.00 95.00 637 ASP A C 1
ATOM 5022 O O . ASP A 1 637 ? 11.182 -8.744 -32.245 1.00 95.00 637 ASP A O 1
ATOM 5026 N N . SER A 1 638 ? 12.864 -7.982 -30.971 1.00 95.75 638 SER A N 1
ATOM 5027 C CA . SER A 1 638 ? 13.131 -9.238 -30.263 1.00 95.75 638 SER A CA 1
ATOM 5028 C C . SER A 1 638 ? 13.195 -9.042 -28.749 1.00 95.75 638 SER A C 1
ATOM 5030 O O . SER A 1 638 ? 13.760 -8.064 -28.268 1.00 95.75 638 SER A O 1
ATOM 5032 N N . ASP A 1 639 ? 12.636 -9.983 -27.990 1.00 94.00 639 ASP A N 1
ATOM 5033 C CA . ASP A 1 639 ? 12.779 -10.014 -26.531 1.00 94.00 639 ASP A CA 1
ATOM 5034 C C . ASP A 1 639 ? 14.122 -10.655 -26.150 1.00 94.00 639 ASP A C 1
ATOM 5036 O O . ASP A 1 639 ? 14.510 -11.666 -26.740 1.00 94.00 639 ASP A O 1
ATOM 5040 N N . TYR A 1 640 ? 14.838 -10.094 -25.175 1.00 92.38 640 TYR A N 1
ATOM 5041 C CA . TYR A 1 640 ? 16.023 -10.736 -24.604 1.00 92.38 640 TYR A CA 1
ATOM 5042 C C . TYR A 1 640 ? 15.626 -11.834 -23.614 1.00 92.38 640 TYR A C 1
ATOM 5044 O O . TYR A 1 640 ? 14.847 -11.596 -22.691 1.00 92.38 640 TYR A O 1
ATOM 5052 N N . CYS A 1 641 ? 16.210 -13.022 -23.761 1.00 91.31 641 CYS A N 1
ATOM 5053 C CA . CYS A 1 641 ? 16.101 -14.096 -22.775 1.00 91.31 641 CYS A CA 1
ATOM 5054 C C . CYS A 1 641 ? 17.353 -14.983 -22.840 1.00 91.31 641 CYS A C 1
ATOM 5056 O O . CYS A 1 641 ? 17.655 -15.524 -23.901 1.00 91.31 641 CYS A O 1
ATOM 5058 N N . LEU A 1 642 ? 18.096 -15.124 -21.733 1.00 90.81 642 LEU A N 1
ATOM 5059 C CA . LEU A 1 642 ? 19.280 -16.002 -21.620 1.00 90.81 642 LEU A CA 1
ATOM 5060 C C . LEU A 1 642 ? 20.332 -15.823 -22.735 1.00 90.81 642 LEU A C 1
ATOM 5062 O O . LEU A 1 642 ? 20.870 -16.786 -23.282 1.00 90.81 642 LEU A O 1
ATOM 5066 N N . GLY A 1 643 ? 20.604 -14.576 -23.124 1.00 91.31 643 GLY A N 1
ATOM 5067 C CA . GLY A 1 643 ? 21.539 -14.268 -24.211 1.00 91.31 643 GLY A CA 1
ATOM 5068 C C . GLY A 1 643 ? 21.023 -14.585 -25.623 1.00 91.31 643 GLY A C 1
ATOM 5069 O O . GLY A 1 643 ? 21.761 -14.428 -26.597 1.00 91.31 643 GLY A O 1
ATOM 5070 N N . LEU A 1 644 ? 19.762 -14.998 -25.759 1.00 94.31 644 LEU A N 1
ATOM 5071 C CA . LEU A 1 644 ? 19.066 -15.146 -27.032 1.00 94.31 644 LEU A CA 1
ATOM 5072 C C . LEU A 1 644 ? 18.235 -13.897 -27.347 1.00 94.31 644 LEU A C 1
ATOM 5074 O O . LEU A 1 644 ? 17.720 -13.222 -26.454 1.00 94.31 644 LEU A O 1
ATOM 5078 N N . ALA A 1 645 ? 18.061 -13.635 -28.640 1.00 95.75 645 ALA A N 1
ATOM 5079 C CA . ALA A 1 645 ? 17.043 -12.734 -29.163 1.00 95.75 645 ALA A CA 1
ATOM 5080 C C . ALA A 1 645 ? 15.831 -13.567 -29.604 1.00 95.75 645 ALA A C 1
ATOM 5082 O O . ALA A 1 645 ? 15.924 -14.366 -30.537 1.00 95.75 645 ALA A O 1
ATOM 5083 N N . LEU A 1 646 ? 14.689 -13.399 -28.937 1.00 96.31 646 LEU A N 1
ATOM 5084 C CA . LEU A 1 646 ? 13.434 -14.070 -29.269 1.00 96.31 646 LEU A CA 1
ATOM 5085 C C . LEU A 1 646 ? 12.594 -13.155 -30.163 1.00 96.31 646 LEU A C 1
ATOM 5087 O O . LEU A 1 646 ? 11.902 -12.255 -29.686 1.00 96.31 646 LEU A O 1
ATOM 5091 N N . ASN A 1 647 ? 12.668 -13.353 -31.479 1.00 96.38 647 ASN A N 1
ATOM 5092 C CA . ASN A 1 647 ? 12.055 -12.430 -32.428 1.00 96.38 647 ASN A CA 1
ATOM 5093 C C . ASN A 1 647 ? 10.522 -12.459 -32.360 1.00 96.38 647 ASN A C 1
ATOM 5095 O O . ASN A 1 647 ? 9.893 -13.475 -32.667 1.00 96.38 647 ASN A O 1
ATOM 5099 N N . ARG A 1 648 ? 9.915 -11.319 -32.013 1.00 94.44 648 ARG A N 1
ATOM 5100 C CA . ARG A 1 648 ? 8.478 -11.177 -31.715 1.00 94.44 648 ARG A CA 1
ATOM 5101 C C . ARG A 1 648 ? 7.605 -11.519 -32.925 1.00 94.44 648 ARG A C 1
ATOM 5103 O O . ARG A 1 648 ? 6.568 -12.166 -32.786 1.00 94.44 648 ARG A O 1
ATOM 5110 N N . ASN A 1 649 ? 8.049 -11.125 -34.118 1.00 92.00 649 ASN A N 1
ATOM 5111 C CA . ASN A 1 649 ? 7.301 -11.290 -35.366 1.00 92.00 649 ASN A CA 1
ATOM 5112 C C . ASN A 1 649 ? 7.369 -12.729 -35.899 1.00 92.00 649 ASN A C 1
ATOM 5114 O O . ASN A 1 649 ? 6.342 -13.354 -36.159 1.00 92.00 649 ASN A O 1
ATOM 5118 N N . SER A 1 650 ? 8.578 -13.275 -36.054 1.00 93.50 650 SER A N 1
ATOM 5119 C CA . SER A 1 650 ? 8.783 -14.624 -36.604 1.00 93.50 650 SER A CA 1
ATOM 5120 C C . SER A 1 650 ? 8.626 -15.746 -35.573 1.00 93.50 650 SER A C 1
ATOM 5122 O O . SER A 1 650 ? 8.473 -16.908 -35.957 1.00 93.50 650 SER A O 1
ATOM 5124 N N . LYS A 1 651 ? 8.642 -15.412 -34.274 1.00 92.19 651 LYS A N 1
ATOM 5125 C CA . LYS A 1 651 ? 8.608 -16.345 -33.138 1.00 92.19 651 LYS A CA 1
ATOM 5126 C C . LYS A 1 651 ? 9.697 -17.418 -33.242 1.00 92.19 651 LYS A C 1
ATOM 5128 O O . LYS A 1 651 ? 9.408 -18.612 -33.099 1.00 92.19 651 LYS A O 1
ATOM 5133 N N . LYS A 1 652 ? 10.920 -16.972 -33.549 1.00 94.62 652 LYS A N 1
ATOM 5134 C CA . LYS A 1 652 ? 12.147 -17.773 -33.660 1.00 94.62 652 LYS A CA 1
ATOM 5135 C C . LYS A 1 652 ? 13.251 -17.158 -32.791 1.00 94.62 652 LYS A C 1
ATOM 5137 O O . LYS A 1 652 ? 13.368 -15.933 -32.792 1.00 94.62 652 LYS A O 1
ATOM 5142 N N . PRO A 1 653 ? 14.054 -17.972 -32.091 1.00 96.69 653 PRO A N 1
ATOM 5143 C CA . PRO A 1 653 ? 15.250 -17.499 -31.414 1.00 96.69 653 PRO A CA 1
ATOM 5144 C C . PRO A 1 653 ? 16.431 -17.366 -32.391 1.00 96.69 653 PRO A C 1
ATOM 5146 O O . PRO A 1 653 ? 16.523 -18.103 -33.376 1.00 96.69 653 PRO A O 1
ATOM 5149 N N . SER A 1 654 ? 17.360 -16.473 -32.066 1.00 95.88 654 SER A N 1
ATOM 5150 C CA . SER A 1 654 ? 18.756 -16.473 -32.526 1.00 95.88 654 SER A CA 1
ATOM 5151 C C . SER A 1 654 ? 19.671 -16.120 -31.351 1.00 95.88 654 SER A C 1
ATOM 5153 O O . SER A 1 654 ? 19.182 -15.752 -30.278 1.00 95.88 654 SER A O 1
ATOM 5155 N N . LEU A 1 655 ? 20.994 -16.175 -31.527 1.00 94.81 655 LEU A N 1
ATOM 5156 C CA . LEU A 1 655 ? 21.889 -15.532 -30.559 1.00 94.81 655 LEU A CA 1
ATOM 5157 C C . LEU A 1 655 ? 21.649 -14.014 -30.559 1.00 94.81 655 LEU A C 1
ATOM 5159 O O . LEU A 1 655 ? 21.284 -13.451 -31.595 1.00 94.81 655 LEU A O 1
ATOM 5163 N N . TRP A 1 656 ? 21.872 -13.341 -29.425 1.00 94.19 656 TRP A N 1
ATOM 5164 C CA . TRP A 1 656 ? 21.593 -11.902 -29.285 1.00 94.19 656 TRP A CA 1
ATOM 5165 C C . TRP A 1 656 ? 22.235 -11.047 -30.389 1.00 94.19 656 TRP A C 1
ATOM 5167 O O . TRP A 1 656 ? 21.545 -10.297 -31.070 1.00 94.19 656 TRP A O 1
ATOM 5177 N N . TYR A 1 657 ? 23.540 -11.211 -30.623 1.00 93.38 657 TYR A N 1
ATOM 5178 C CA . TYR A 1 657 ? 24.270 -10.448 -31.645 1.00 93.38 657 TYR A CA 1
ATOM 5179 C C . TYR A 1 657 ? 24.025 -10.931 -33.092 1.00 93.38 657 TYR A C 1
ATOM 5181 O O . TYR A 1 657 ? 24.386 -10.227 -34.028 1.00 93.38 657 TYR A O 1
ATOM 5189 N N . GLU A 1 658 ? 23.394 -12.092 -33.306 1.00 93.75 658 GLU A N 1
ATOM 5190 C CA . GLU A 1 658 ? 23.004 -12.551 -34.654 1.00 93.75 658 GLU A CA 1
ATOM 5191 C C . GLU A 1 658 ? 21.699 -11.891 -35.143 1.00 93.75 658 GLU A C 1
ATOM 5193 O O . GLU A 1 658 ? 21.401 -11.901 -36.342 1.00 93.75 658 GLU A O 1
ATOM 5198 N N . ASP A 1 659 ? 20.914 -11.299 -34.237 1.00 95.44 659 ASP A N 1
ATOM 5199 C CA . ASP A 1 659 ? 19.680 -10.606 -34.587 1.00 95.44 659 ASP A CA 1
ATOM 5200 C C . ASP A 1 659 ? 19.967 -9.274 -35.307 1.00 95.44 659 ASP A C 1
ATOM 5202 O O . ASP A 1 659 ? 20.712 -8.405 -34.846 1.00 95.44 659 ASP A O 1
ATOM 5206 N N . LYS A 1 660 ? 19.328 -9.089 -36.466 1.00 95.50 660 LYS A N 1
ATOM 5207 C CA . LYS A 1 660 ? 19.547 -7.921 -37.333 1.00 95.50 660 LYS A CA 1
ATOM 5208 C C . LYS A 1 660 ? 19.095 -6.604 -36.701 1.00 95.50 660 LYS A C 1
ATOM 5210 O O . LYS A 1 660 ? 19.710 -5.571 -36.961 1.00 95.50 660 LYS A O 1
ATOM 5215 N N . SER A 1 661 ? 18.036 -6.627 -35.894 1.00 96.19 661 SER A N 1
ATOM 5216 C CA . SER A 1 661 ? 17.538 -5.447 -35.184 1.00 96.19 661 SER A CA 1
ATOM 5217 C C . SER A 1 661 ? 18.449 -5.086 -34.004 1.00 96.19 661 SER A C 1
ATOM 5219 O O . SER A 1 661 ? 18.735 -3.908 -33.798 1.00 96.19 661 SER A O 1
ATOM 5221 N N . VAL A 1 662 ? 19.029 -6.083 -33.323 1.00 95.62 662 VAL A N 1
ATOM 5222 C CA . VAL A 1 662 ? 20.089 -5.873 -32.319 1.00 95.62 662 VAL A CA 1
ATOM 5223 C C . VAL A 1 662 ? 21.337 -5.254 -32.965 1.00 95.62 662 VAL A C 1
ATOM 5225 O O . VAL A 1 662 ? 21.836 -4.235 -32.478 1.00 95.62 662 VAL A O 1
ATOM 5228 N N . ARG A 1 663 ? 21.816 -5.785 -34.103 1.00 96.12 663 ARG A N 1
ATOM 5229 C CA . ARG A 1 663 ? 22.941 -5.187 -34.857 1.00 96.12 663 ARG A CA 1
ATOM 5230 C C . ARG A 1 663 ? 22.669 -3.734 -35.242 1.00 96.12 663 ARG A C 1
ATOM 5232 O O . ARG A 1 663 ? 23.554 -2.898 -35.069 1.00 96.12 663 ARG A O 1
ATOM 5239 N N . ALA A 1 664 ? 21.457 -3.411 -35.698 1.00 97.44 664 ALA A N 1
ATOM 5240 C CA . ALA A 1 664 ? 21.081 -2.050 -36.086 1.00 97.44 664 ALA A CA 1
ATOM 5241 C C . ALA A 1 664 ? 21.175 -1.034 -34.925 1.00 97.44 664 ALA A C 1
ATOM 5243 O O . ALA A 1 664 ? 21.585 0.111 -35.145 1.00 97.44 664 ALA A O 1
ATOM 5244 N N . VAL A 1 665 ? 20.873 -1.441 -33.685 1.00 97.19 665 VAL A N 1
ATOM 5245 C CA . VAL A 1 665 ? 21.049 -0.597 -32.485 1.00 97.19 665 VAL A CA 1
ATOM 5246 C C . VAL A 1 665 ? 22.531 -0.292 -32.244 1.00 97.19 665 VAL A C 1
ATOM 5248 O O . VAL A 1 665 ? 22.916 0.879 -32.181 1.00 97.19 665 VAL A O 1
ATOM 5251 N N . TYR A 1 666 ? 23.389 -1.317 -32.188 1.00 96.69 666 TYR A N 1
ATOM 5252 C CA . TYR A 1 666 ? 24.834 -1.123 -31.990 1.00 96.69 666 TYR A CA 1
ATOM 5253 C C . TYR A 1 666 ? 25.493 -0.355 -33.146 1.00 96.69 666 TYR A C 1
ATOM 5255 O O . TYR A 1 666 ? 26.371 0.476 -32.907 1.00 96.69 666 TYR A O 1
ATOM 5263 N N . GLN A 1 667 ? 25.036 -0.562 -34.383 1.00 97.50 667 GLN A N 1
ATOM 5264 C CA . GLN A 1 667 ? 25.475 0.199 -35.554 1.00 97.50 667 GLN A CA 1
ATOM 5265 C C . GLN A 1 667 ? 25.090 1.681 -35.436 1.00 97.50 667 GLN A C 1
ATOM 5267 O O . GLN A 1 667 ? 25.921 2.554 -35.686 1.00 97.50 667 GLN A O 1
ATOM 5272 N N . THR A 1 668 ? 23.873 1.986 -34.971 1.00 97.69 668 THR A N 1
ATOM 5273 C CA . THR A 1 668 ? 23.430 3.368 -34.713 1.00 97.69 668 THR A CA 1
ATOM 5274 C C . THR A 1 668 ? 24.297 4.042 -33.645 1.00 97.69 668 THR A C 1
ATOM 5276 O O . THR A 1 668 ? 24.719 5.189 -33.816 1.00 97.69 668 THR A O 1
ATOM 5279 N N . PHE A 1 669 ? 24.643 3.328 -32.569 1.00 97.00 669 PHE A N 1
ATOM 5280 C CA . PHE A 1 669 ? 25.590 3.827 -31.567 1.00 97.00 669 PHE A CA 1
ATOM 5281 C C . PHE A 1 669 ? 27.003 4.016 -32.150 1.00 97.00 669 PHE A C 1
ATOM 5283 O O . PHE A 1 669 ? 27.644 5.030 -31.870 1.00 97.00 669 PHE A O 1
ATOM 5290 N N . ASN A 1 670 ? 27.477 3.128 -33.029 1.00 97.50 670 ASN A N 1
ATOM 5291 C CA . ASN A 1 670 ? 28.762 3.301 -33.712 1.00 97.50 670 ASN A CA 1
ATOM 5292 C C . ASN A 1 670 ? 28.779 4.525 -34.642 1.00 97.50 670 ASN A C 1
ATOM 5294 O O . ASN A 1 670 ? 29.758 5.273 -34.669 1.00 97.50 670 ASN A O 1
ATOM 5298 N N . GLU A 1 671 ? 27.686 4.801 -35.353 1.00 96.56 671 GLU A N 1
ATOM 5299 C CA . GLU A 1 671 ? 27.543 6.038 -36.121 1.00 96.56 671 GLU A CA 1
ATOM 5300 C C . GLU A 1 671 ? 27.588 7.282 -35.233 1.00 96.56 671 GLU A C 1
ATOM 5302 O O . GLU A 1 671 ? 28.235 8.270 -35.585 1.00 96.56 671 GLU A O 1
ATOM 5307 N N . TRP A 1 672 ? 26.906 7.263 -34.086 1.00 95.44 672 TRP A N 1
ATOM 5308 C CA . TRP A 1 672 ? 26.922 8.374 -33.130 1.00 95.44 672 TRP A CA 1
ATOM 5309 C C . TRP A 1 672 ? 28.310 8.568 -32.513 1.00 95.44 672 TRP A C 1
ATOM 5311 O O . TRP A 1 672 ? 28.735 9.707 -32.319 1.00 95.44 672 TRP A O 1
ATOM 5321 N N . TYR A 1 673 ? 29.051 7.487 -32.268 1.00 94.88 673 TYR A N 1
ATOM 5322 C CA . TYR A 1 673 ? 30.453 7.529 -31.850 1.00 94.88 673 TYR A CA 1
ATOM 5323 C C . TYR A 1 673 ? 31.346 8.153 -32.936 1.00 94.88 673 TYR A C 1
ATOM 5325 O O . TYR A 1 673 ? 32.032 9.140 -32.670 1.00 94.88 673 TYR A O 1
ATOM 5333 N N . LYS A 1 674 ? 31.244 7.694 -34.192 1.00 94.06 674 LYS A N 1
ATOM 5334 C CA . LYS A 1 674 ? 31.957 8.270 -35.354 1.00 94.06 674 LYS A CA 1
ATOM 5335 C C . LYS A 1 674 ? 31.610 9.747 -35.607 1.00 94.06 674 LYS A C 1
ATOM 5337 O O . LYS A 1 674 ? 32.476 10.522 -36.006 1.00 94.06 674 LYS A O 1
ATOM 5342 N N . LYS A 1 675 ? 30.370 10.170 -35.328 1.00 92.12 675 LYS A N 1
ATOM 5343 C CA . LYS A 1 675 ? 29.914 11.579 -35.384 1.00 92.12 675 LYS A CA 1
ATOM 5344 C C . LYS A 1 675 ? 30.400 12.429 -34.192 1.00 92.12 675 LYS A C 1
ATOM 5346 O O . LYS A 1 675 ? 30.222 13.650 -34.209 1.00 92.12 675 LYS A O 1
ATOM 5351 N N . GLY A 1 676 ? 31.017 11.818 -33.176 1.00 91.50 676 GLY A N 1
ATOM 5352 C CA . GLY A 1 676 ? 31.473 12.472 -31.943 1.00 91.50 676 GLY A CA 1
ATOM 5353 C C . GLY A 1 676 ? 30.345 12.825 -30.966 1.00 91.50 676 GLY A C 1
ATOM 5354 O O . GLY A 1 676 ? 30.519 13.698 -30.119 1.00 91.50 676 GLY A O 1
ATOM 5355 N N . TRP A 1 677 ? 29.173 12.200 -31.104 1.00 92.75 677 TRP A N 1
ATOM 5356 C CA . TRP A 1 677 ? 28.022 12.390 -30.214 1.00 92.75 677 TRP A CA 1
ATOM 5357 C C . TRP A 1 677 ? 28.082 11.475 -28.990 1.00 92.75 677 TRP A C 1
ATOM 5359 O O . TRP A 1 677 ? 27.663 11.881 -27.907 1.00 92.75 677 TRP A O 1
ATOM 5369 N N . LEU A 1 678 ? 28.643 10.273 -29.157 1.00 92.19 678 LEU A N 1
ATOM 5370 C CA . LEU A 1 678 ? 29.044 9.392 -28.064 1.00 92.19 678 LEU A CA 1
ATOM 5371 C C . LEU A 1 678 ? 30.553 9.497 -27.823 1.00 92.19 678 LEU A C 1
ATOM 5373 O O . LEU A 1 678 ? 31.347 9.637 -28.749 1.00 92.19 678 LEU A O 1
ATOM 5377 N N . SER A 1 679 ? 30.942 9.401 -26.555 1.00 86.62 679 SER A N 1
ATOM 5378 C CA . SER A 1 679 ? 32.335 9.302 -26.106 1.00 86.62 679 SER A CA 1
ATOM 5379 C C . SER A 1 679 ? 32.637 7.881 -25.630 1.00 86.62 679 SER A C 1
ATOM 5381 O O . SER A 1 679 ? 31.766 7.263 -25.026 1.00 86.62 679 SER A O 1
ATOM 5383 N N . GLU A 1 680 ? 33.889 7.435 -25.781 1.00 83.81 680 GLU A N 1
ATOM 5384 C CA . GLU A 1 680 ? 34.482 6.211 -25.187 1.00 83.81 680 GLU A CA 1
ATOM 5385 C C . GLU A 1 680 ? 34.227 6.038 -23.669 1.00 83.81 680 GLU A C 1
ATOM 5387 O O . GLU A 1 680 ? 34.393 4.955 -23.113 1.00 83.81 680 GLU A O 1
ATOM 5392 N N . LYS A 1 681 ? 33.861 7.132 -22.984 1.00 81.12 681 LYS A N 1
ATOM 5393 C CA . LYS A 1 681 ? 33.535 7.181 -21.549 1.00 81.12 681 LYS A CA 1
ATOM 5394 C C . LYS A 1 681 ? 32.105 6.757 -21.233 1.00 81.12 681 LYS A C 1
ATOM 5396 O O . LYS A 1 681 ? 31.812 6.540 -20.062 1.00 81.12 681 LYS A O 1
ATOM 5401 N N . ASN A 1 682 ? 31.232 6.672 -22.237 1.00 82.94 682 ASN A N 1
ATOM 5402 C CA . ASN A 1 682 ? 30.021 5.876 -22.102 1.00 82.94 682 ASN A CA 1
ATOM 5403 C C . ASN A 1 682 ? 30.466 4.417 -22.128 1.00 82.94 682 ASN A C 1
ATOM 5405 O O . ASN A 1 682 ? 31.228 4.020 -23.012 1.00 82.94 682 ASN A O 1
ATOM 5409 N N . LYS A 1 683 ? 30.010 3.659 -21.142 1.00 83.25 683 LYS A N 1
ATOM 5410 C CA . LYS A 1 683 ? 30.207 2.222 -21.040 1.00 83.25 683 LYS A CA 1
ATOM 5411 C C . LYS A 1 683 ? 28.866 1.629 -20.666 1.00 83.25 683 LYS A C 1
ATOM 5413 O O . LYS A 1 683 ? 28.255 2.094 -19.703 1.00 83.25 683 LYS A O 1
ATOM 5418 N N . LEU A 1 684 ? 28.399 0.678 -21.465 1.00 83.62 684 LEU A N 1
ATOM 5419 C CA . LEU A 1 684 ? 27.252 -0.141 -21.083 1.00 83.62 684 LEU A CA 1
ATOM 5420 C C . LEU A 1 684 ? 27.705 -1.147 -20.020 1.00 83.62 684 LEU A C 1
ATOM 5422 O O . LEU A 1 684 ? 27.097 -1.225 -18.955 1.00 83.62 684 LEU A O 1
ATOM 5426 N N . TYR A 1 685 ? 28.859 -1.779 -20.249 1.00 75.31 685 TYR A N 1
ATOM 5427 C CA . TYR A 1 685 ? 29.449 -2.775 -19.365 1.00 75.31 685 TYR A CA 1
ATOM 5428 C C . TYR A 1 685 ? 30.684 -2.219 -18.627 1.00 75.31 685 TYR A C 1
ATOM 5430 O O . TYR A 1 685 ? 31.660 -1.793 -19.247 1.00 75.31 685 TYR A O 1
ATOM 5438 N N . ASP A 1 686 ? 30.669 -2.243 -17.289 1.00 67.62 686 ASP A N 1
ATOM 5439 C CA . ASP A 1 686 ? 31.817 -1.903 -16.429 1.00 67.62 686 ASP A CA 1
ATOM 5440 C C . ASP A 1 686 ? 32.101 -3.068 -15.470 1.00 67.62 686 ASP A C 1
ATOM 5442 O O . ASP A 1 686 ? 31.465 -3.211 -14.426 1.00 67.62 6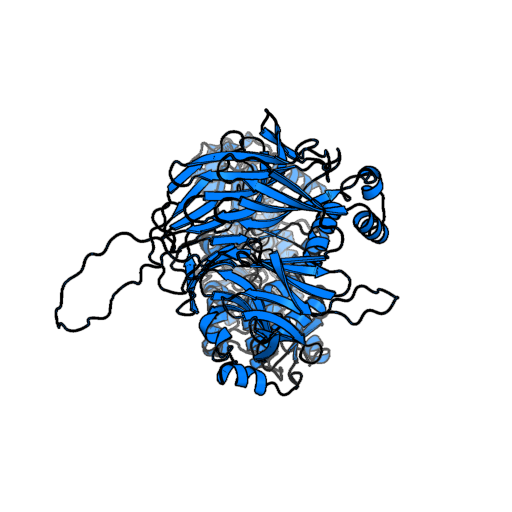86 ASP A O 1
ATOM 5446 N N . GLN A 1 687 ? 33.056 -3.922 -15.849 1.00 57.22 687 GLN A N 1
ATOM 5447 C CA . GLN A 1 687 ? 33.401 -5.138 -15.106 1.00 57.22 687 GLN A CA 1
ATOM 5448 C C . GLN A 1 687 ? 34.149 -4.863 -13.790 1.00 57.22 687 GLN A C 1
ATOM 5450 O O . GLN A 1 687 ? 34.160 -5.712 -12.902 1.00 57.22 687 GLN A O 1
ATOM 5455 N N . GLU A 1 688 ? 34.810 -3.710 -13.662 1.00 50.03 688 GLU A N 1
ATOM 5456 C CA . GLU A 1 688 ? 35.702 -3.419 -12.529 1.00 50.03 688 GLU A CA 1
ATOM 5457 C C . GLU A 1 688 ? 35.076 -2.468 -11.501 1.00 50.03 688 GLU A C 1
ATOM 5459 O O . GLU A 1 688 ? 35.681 -2.196 -10.461 1.00 50.03 688 GLU A O 1
ATOM 5464 N N . ASN A 1 689 ? 33.890 -1.920 -11.794 1.00 49.06 689 ASN A N 1
ATOM 5465 C CA . ASN A 1 689 ? 33.235 -0.897 -10.979 1.00 49.06 689 ASN A CA 1
ATOM 5466 C C . ASN A 1 689 ? 34.192 0.290 -10.708 1.00 49.06 689 ASN A C 1
ATOM 5468 O O . ASN A 1 689 ? 34.226 0.880 -9.617 1.00 49.06 689 ASN A O 1
ATOM 5472 N N . THR A 1 690 ? 35.039 0.628 -11.699 1.00 47.91 690 THR A N 1
ATOM 5473 C CA . THR A 1 690 ? 36.103 1.632 -11.549 1.00 47.91 690 THR A CA 1
ATOM 5474 C C . THR A 1 690 ? 35.526 3.036 -11.644 1.00 47.91 690 THR A C 1
ATOM 5476 O O . THR A 1 690 ? 35.663 3.775 -12.621 1.00 47.91 690 THR A O 1
ATOM 5479 N N . ASN A 1 691 ? 34.946 3.412 -10.507 1.00 55.59 691 ASN A N 1
ATOM 5480 C CA . ASN A 1 691 ? 34.331 4.649 -10.026 1.00 55.59 691 ASN A CA 1
ATOM 5481 C C . ASN A 1 691 ? 34.737 5.995 -10.684 1.00 55.59 691 ASN A C 1
ATOM 5483 O O . ASN A 1 691 ? 34.052 6.994 -10.499 1.00 55.59 691 ASN A O 1
ATOM 5487 N N . LYS A 1 692 ? 35.842 6.093 -11.431 1.00 62.00 692 LYS A N 1
ATOM 5488 C CA . LYS A 1 692 ? 36.315 7.305 -12.121 1.00 62.00 692 LYS A CA 1
ATOM 5489 C C . LYS A 1 692 ? 35.544 7.664 -13.393 1.00 62.00 692 LYS A C 1
ATOM 5491 O O . LYS A 1 692 ? 35.500 8.853 -13.703 1.00 62.00 692 LYS A O 1
ATOM 5496 N N . ASN A 1 693 ? 35.005 6.712 -14.159 1.00 65.38 693 ASN A N 1
ATOM 5497 C CA . ASN A 1 693 ? 34.256 7.038 -15.386 1.00 65.38 693 ASN A CA 1
ATOM 5498 C C . ASN A 1 693 ? 32.758 7.195 -15.112 1.00 65.38 693 ASN A C 1
ATOM 5500 O O . ASN A 1 693 ? 32.210 8.237 -15.474 1.00 65.38 693 ASN A O 1
ATOM 5504 N N . VAL A 1 694 ? 32.159 6.285 -14.337 1.00 68.19 694 VAL A N 1
ATOM 5505 C CA . VAL A 1 694 ? 30.787 6.421 -13.811 1.00 68.19 694 VAL A CA 1
ATOM 5506 C C . VAL A 1 694 ? 30.590 7.783 -13.128 1.00 68.19 694 VAL A C 1
ATOM 5508 O O . VAL A 1 694 ? 29.760 8.570 -13.579 1.00 68.19 694 VAL A O 1
ATOM 5511 N N . LYS A 1 695 ? 31.455 8.181 -12.175 1.00 74.06 695 LYS A N 1
ATOM 5512 C CA . LYS A 1 695 ? 31.376 9.517 -11.540 1.00 74.06 695 LYS A CA 1
ATOM 5513 C C . LYS A 1 695 ? 31.473 10.691 -12.518 1.00 74.06 695 LYS A C 1
ATOM 5515 O O . LYS A 1 695 ? 30.905 11.745 -12.238 1.00 74.06 695 LYS A O 1
ATOM 5520 N N . LYS A 1 696 ? 32.182 10.572 -13.650 1.00 76.56 696 LYS A N 1
ATOM 5521 C CA . LYS A 1 696 ? 32.245 11.647 -14.664 1.00 76.56 696 LYS A CA 1
ATOM 5522 C C . LYS A 1 696 ? 30.940 11.752 -15.448 1.00 76.56 696 LYS A C 1
ATOM 5524 O O . LYS A 1 696 ? 30.518 12.874 -15.718 1.00 76.56 696 LYS A O 1
ATOM 5529 N N . ILE A 1 697 ? 30.324 10.620 -15.786 1.00 81.62 697 ILE A N 1
ATOM 5530 C CA . ILE A 1 697 ? 29.018 10.566 -16.450 1.00 81.62 697 ILE A CA 1
ATOM 5531 C C . ILE A 1 697 ? 27.922 11.055 -15.497 1.00 81.62 697 ILE A C 1
ATOM 5533 O O . ILE A 1 697 ? 27.196 11.978 -15.852 1.00 81.62 697 ILE A O 1
ATOM 5537 N N . GLU A 1 698 ? 27.885 10.586 -14.247 1.00 82.06 698 GLU A N 1
ATOM 5538 C CA . GLU A 1 698 ? 27.001 11.136 -13.209 1.00 82.06 698 GLU A CA 1
ATOM 5539 C C . GLU A 1 698 ? 27.183 12.646 -13.019 1.00 82.06 698 GLU A C 1
ATOM 5541 O O . GLU A 1 698 ? 26.207 13.383 -12.904 1.00 82.06 698 GLU A O 1
ATOM 5546 N N . THR A 1 699 ? 28.431 13.129 -12.980 1.00 85.94 699 THR A N 1
ATOM 5547 C CA . THR A 1 699 ? 28.716 14.566 -12.853 1.00 85.94 699 THR A CA 1
ATOM 5548 C C . THR A 1 699 ? 28.205 15.339 -14.067 1.00 85.94 699 THR A C 1
ATOM 5550 O O . THR A 1 699 ? 27.735 16.461 -13.905 1.00 85.94 699 THR A O 1
ATOM 5553 N N . ALA A 1 700 ? 28.275 14.769 -15.273 1.00 86.38 700 ALA A N 1
ATOM 5554 C CA . ALA A 1 700 ? 27.713 15.383 -16.472 1.00 86.38 700 ALA A CA 1
ATOM 5555 C C . ALA A 1 700 ? 26.177 15.405 -16.428 1.00 86.38 700 ALA A C 1
ATOM 5557 O O . ALA A 1 700 ? 25.581 16.446 -16.711 1.00 86.38 700 ALA A O 1
ATOM 5558 N N . LEU A 1 701 ? 25.547 14.301 -16.004 1.00 89.75 701 LEU A N 1
ATOM 5559 C CA . LEU A 1 701 ? 24.100 14.193 -15.797 1.00 89.75 701 LEU A CA 1
ATOM 5560 C C . LEU A 1 701 ? 23.606 15.263 -14.810 1.00 89.75 701 LEU A C 1
ATOM 5562 O O . LEU A 1 701 ? 22.777 16.092 -15.187 1.00 89.75 701 LEU A O 1
ATOM 5566 N N . LYS A 1 702 ? 24.220 15.331 -13.618 1.00 87.88 702 LYS A N 1
ATOM 5567 C CA . LYS A 1 702 ? 23.958 16.305 -12.533 1.00 87.88 702 LYS A CA 1
ATOM 5568 C C . LYS A 1 702 ? 24.275 17.768 -12.885 1.00 87.88 702 LYS A C 1
ATOM 5570 O O . LYS A 1 702 ? 23.917 18.659 -12.125 1.00 87.88 702 LYS A O 1
ATOM 5575 N N . LYS A 1 703 ? 24.981 18.032 -13.991 1.00 88.12 703 LYS A N 1
ATOM 5576 C CA . LYS A 1 703 ? 25.270 19.389 -14.495 1.00 88.12 703 LYS A CA 1
ATOM 5577 C C . LYS A 1 703 ? 24.402 19.797 -15.686 1.00 88.12 703 LYS A C 1
ATOM 5579 O O . LYS A 1 703 ? 24.463 20.949 -16.108 1.00 88.12 703 LYS A O 1
ATOM 5584 N N . GLY A 1 704 ? 23.639 18.871 -16.270 1.00 88.31 704 GLY A N 1
ATOM 5585 C CA . GLY A 1 704 ? 22.974 19.109 -17.552 1.00 88.31 704 GLY A CA 1
ATOM 5586 C C . GLY A 1 704 ? 23.955 19.256 -18.726 1.00 88.31 704 GLY A C 1
ATOM 5587 O O . GLY A 1 704 ? 23.618 19.887 -19.729 1.00 88.31 704 GLY A O 1
ATOM 5588 N N . ASP A 1 705 ? 25.173 18.705 -18.635 1.00 89.31 705 ASP A N 1
ATOM 5589 C CA . ASP A 1 705 ? 26.243 18.804 -19.653 1.00 89.31 705 ASP A CA 1
ATOM 5590 C C . ASP A 1 705 ? 26.034 17.859 -20.858 1.00 89.31 705 ASP A C 1
ATOM 5592 O O . ASP A 1 705 ? 26.986 17.361 -21.464 1.00 89.31 705 ASP A O 1
ATOM 5596 N N . TRP A 1 706 ? 24.767 17.646 -21.221 1.00 92.75 706 TRP A N 1
ATOM 5597 C CA . TRP A 1 706 ? 24.294 16.720 -22.247 1.00 92.75 706 TRP A CA 1
ATOM 5598 C C . TRP A 1 706 ? 23.113 17.293 -23.050 1.00 92.75 706 TRP A C 1
ATOM 5600 O O . TRP A 1 706 ? 22.524 18.310 -22.659 1.00 92.75 706 TRP A O 1
ATOM 5610 N N . LEU A 1 707 ? 22.793 16.673 -24.195 1.00 93.19 707 LEU A N 1
ATOM 5611 C CA . LEU A 1 707 ? 21.598 16.983 -25.000 1.00 93.19 707 LEU A CA 1
ATOM 5612 C C . LEU A 1 707 ? 20.548 15.873 -24.912 1.00 93.19 707 LEU A C 1
ATOM 5614 O O . LEU A 1 707 ? 19.371 16.179 -24.733 1.00 93.19 707 LEU A O 1
ATOM 5618 N N . VAL A 1 708 ? 20.976 14.611 -24.980 1.00 95.06 708 VAL A N 1
ATOM 5619 C CA . VAL A 1 708 ? 20.126 13.426 -24.793 1.00 95.06 708 VAL A CA 1
ATOM 5620 C C . VAL A 1 708 ? 20.776 12.477 -23.786 1.00 95.06 708 VAL A C 1
ATOM 5622 O O . VAL A 1 708 ? 21.989 12.268 -23.834 1.00 95.06 708 VAL A O 1
ATOM 5625 N N . THR A 1 709 ? 19.992 11.868 -22.899 1.00 95.00 709 THR A N 1
ATOM 5626 C CA . THR A 1 709 ? 20.423 10.667 -22.169 1.00 95.00 709 THR A CA 1
ATOM 5627 C C . THR A 1 709 ? 19.392 9.555 -22.297 1.00 95.00 709 THR A C 1
ATOM 5629 O O . THR A 1 709 ? 18.191 9.818 -22.308 1.00 95.00 709 THR A O 1
ATOM 5632 N N . ILE A 1 710 ? 19.876 8.323 -22.439 1.00 95.44 710 ILE A N 1
ATOM 5633 C CA . ILE A 1 710 ? 19.062 7.119 -22.597 1.00 95.44 710 ILE A CA 1
ATOM 5634 C C . ILE A 1 710 ? 19.407 6.171 -21.450 1.00 95.44 710 ILE A C 1
ATOM 5636 O O . ILE A 1 710 ? 20.588 5.931 -21.188 1.00 95.44 710 ILE A O 1
ATOM 5640 N N . GLY A 1 711 ? 18.388 5.647 -20.778 1.00 92.44 711 GLY A N 1
ATOM 5641 C CA . GLY A 1 711 ? 18.521 4.672 -19.697 1.00 92.44 711 GLY A CA 1
ATOM 5642 C C . GLY A 1 711 ? 17.339 3.711 -19.677 1.00 92.44 711 GLY A C 1
ATOM 5643 O O . GLY A 1 711 ? 16.326 3.960 -20.324 1.00 92.44 711 GLY A O 1
ATOM 5644 N N . TYR A 1 712 ? 17.474 2.617 -18.940 1.00 88.31 712 TYR A N 1
ATOM 5645 C CA . TYR A 1 712 ? 16.369 1.729 -18.576 1.00 88.31 712 TYR A CA 1
ATOM 5646 C C . TYR A 1 712 ? 15.911 2.049 -17.149 1.00 88.31 712 TYR A C 1
ATOM 5648 O O . TYR A 1 712 ? 16.724 2.510 -16.340 1.00 88.31 712 TYR A O 1
ATOM 5656 N N . GLY A 1 713 ? 14.635 1.811 -16.841 1.00 83.56 713 GLY A N 1
ATOM 5657 C CA . GLY A 1 713 ? 14.100 1.956 -15.485 1.00 83.56 713 GLY A CA 1
ATOM 5658 C C . GLY A 1 713 ? 13.432 3.305 -15.184 1.00 83.56 713 GLY A C 1
ATOM 5659 O O . GLY A 1 713 ? 12.977 3.995 -16.110 1.00 83.56 713 GLY A O 1
ATOM 5660 N N . PRO A 1 714 ? 13.310 3.717 -13.908 1.00 78.88 714 PRO A N 1
ATOM 5661 C CA . PRO A 1 714 ? 12.829 5.043 -13.535 1.00 78.88 714 PRO A CA 1
ATOM 5662 C C . PRO A 1 714 ? 13.866 6.117 -13.900 1.00 78.88 714 PRO A C 1
ATOM 5664 O O . PRO A 1 714 ? 15.053 5.997 -13.611 1.00 78.88 714 PRO A O 1
ATOM 5667 N N . CYS A 1 715 ? 13.413 7.211 -14.512 1.00 84.00 715 CYS A N 1
ATOM 5668 C CA . CYS A 1 715 ? 14.267 8.373 -14.762 1.00 84.00 715 CYS A CA 1
ATOM 5669 C C . CYS A 1 715 ? 14.461 9.160 -13.455 1.00 84.00 715 CYS A C 1
ATOM 5671 O O . CYS A 1 715 ? 13.471 9.567 -12.845 1.00 84.00 715 CYS A O 1
ATOM 5673 N N . SER A 1 716 ? 15.709 9.383 -13.023 1.00 82.62 716 SER A N 1
ATOM 5674 C CA . SER A 1 716 ? 15.987 10.048 -11.738 1.00 82.62 716 SER A CA 1
ATOM 5675 C C . SER A 1 716 ? 15.576 11.525 -11.722 1.00 82.62 716 SER A C 1
ATOM 5677 O O . SER A 1 716 ? 15.592 12.215 -12.746 1.00 82.62 716 SER A O 1
ATOM 5679 N N . GLU A 1 717 ? 15.280 12.044 -10.530 1.00 81.75 717 GLU A N 1
ATOM 5680 C CA . GLU A 1 717 ? 14.916 13.449 -10.317 1.00 81.75 717 GLU A CA 1
ATOM 5681 C C . GLU A 1 717 ? 15.977 14.439 -10.812 1.00 81.75 717 GLU A C 1
ATOM 5683 O O . GLU A 1 717 ? 15.650 15.506 -11.330 1.00 81.75 717 GLU A O 1
ATOM 5688 N N . GLU A 1 718 ? 17.261 14.108 -10.689 1.00 85.31 718 GLU A N 1
ATOM 5689 C CA . GLU A 1 718 ? 18.370 14.916 -11.211 1.00 85.31 718 GLU A CA 1
ATOM 5690 C C . GLU A 1 718 ? 18.289 15.039 -12.735 1.00 85.31 718 GLU A C 1
ATOM 5692 O O . GLU A 1 718 ? 18.499 16.123 -13.279 1.00 85.31 718 GLU A O 1
ATOM 5697 N N . ILE A 1 719 ? 17.951 13.948 -13.427 1.00 90.44 719 ILE A N 1
ATOM 5698 C CA . ILE A 1 719 ? 17.799 13.941 -14.884 1.00 90.44 719 ILE A CA 1
ATOM 5699 C C . ILE A 1 719 ? 16.540 14.720 -15.272 1.00 90.44 719 ILE A C 1
ATOM 5701 O O . ILE A 1 719 ? 16.628 15.607 -16.128 1.00 90.44 719 ILE A O 1
ATOM 5705 N N . LYS A 1 720 ? 15.397 14.473 -14.612 1.00 89.75 720 LYS A N 1
ATOM 5706 C CA . LYS A 1 720 ? 14.144 15.216 -14.849 1.00 89.75 720 LYS A CA 1
ATOM 5707 C C . LYS A 1 720 ? 14.348 16.731 -14.708 1.00 89.75 720 LYS A C 1
ATOM 5709 O O . LYS A 1 720 ? 13.985 17.471 -15.617 1.00 89.75 720 LYS A O 1
ATOM 5714 N N . LYS A 1 721 ? 15.027 17.201 -13.651 1.00 91.69 721 LYS A N 1
ATOM 5715 C CA . LYS A 1 721 ? 15.341 18.634 -13.419 1.00 91.69 721 LYS A CA 1
ATOM 5716 C C . LYS A 1 721 ? 16.130 19.288 -14.559 1.00 91.69 721 LYS A C 1
ATOM 5718 O O . LYS A 1 721 ? 15.967 20.480 -14.818 1.00 91.69 721 LYS A O 1
ATOM 5723 N N . HIS A 1 722 ? 16.976 18.530 -15.256 1.00 93.44 722 HIS A N 1
ATOM 5724 C CA . HIS A 1 722 ? 17.741 19.019 -16.407 1.00 93.44 722 HIS A CA 1
ATOM 5725 C C . HIS A 1 722 ? 17.071 18.753 -17.765 1.00 93.44 722 HIS A C 1
ATOM 5727 O O . HIS A 1 722 ? 17.605 19.189 -18.788 1.00 93.44 722 HIS A O 1
ATOM 5733 N N . SER A 1 723 ? 15.891 18.129 -17.784 1.00 93.00 723 SER A N 1
ATOM 5734 C CA . SER A 1 723 ? 15.145 17.771 -18.993 1.00 93.00 723 SER A CA 1
ATOM 5735 C C . SER A 1 723 ? 14.059 18.794 -19.347 1.00 93.00 723 SER A C 1
ATOM 5737 O O . SER A 1 723 ? 13.373 19.314 -18.473 1.00 93.00 723 SER A O 1
ATOM 5739 N N . ALA A 1 724 ? 13.868 19.044 -20.644 1.00 90.75 724 ALA A N 1
ATOM 5740 C CA . ALA A 1 724 ? 12.643 19.632 -21.192 1.00 90.75 724 ALA A CA 1
ATOM 5741 C C . ALA A 1 724 ? 11.557 18.569 -21.422 1.00 90.75 724 ALA A C 1
ATOM 5743 O O . ALA A 1 724 ? 10.377 18.858 -21.245 1.00 90.75 724 ALA A O 1
ATOM 5744 N N . TYR A 1 725 ? 11.963 17.357 -21.817 1.00 89.94 725 TYR A N 1
ATOM 5745 C CA . TYR A 1 725 ? 11.075 16.234 -22.120 1.00 89.94 725 TYR A CA 1
ATOM 5746 C C . TYR A 1 725 ? 11.700 14.927 -21.624 1.00 89.94 725 TYR A C 1
ATOM 5748 O O . TYR A 1 725 ? 12.915 14.749 -21.729 1.00 89.94 725 TYR A O 1
ATOM 5756 N N . VAL A 1 726 ? 10.876 14.001 -21.137 1.00 90.44 726 VAL A N 1
ATOM 5757 C CA . VAL A 1 726 ? 11.257 12.601 -20.905 1.00 90.44 726 VAL A CA 1
ATOM 5758 C C . VAL A 1 726 ? 10.262 11.744 -21.674 1.00 90.44 726 VAL A C 1
ATOM 5760 O O . VAL A 1 726 ? 9.071 11.764 -21.381 1.00 90.44 726 VAL A O 1
ATOM 5763 N N . VAL A 1 727 ? 10.755 11.040 -22.688 1.00 90.06 727 VAL A N 1
ATOM 5764 C CA . VAL A 1 727 ? 9.963 10.239 -23.624 1.00 90.06 727 VAL A CA 1
ATOM 5765 C C . VAL A 1 727 ? 10.165 8.762 -23.300 1.00 90.06 727 VAL A C 1
ATOM 5767 O O . VAL A 1 727 ? 11.282 8.332 -23.004 1.00 90.06 727 VAL A O 1
ATOM 5770 N N . ARG A 1 728 ? 9.087 7.980 -23.351 1.00 87.75 728 ARG A N 1
ATOM 5771 C CA . ARG A 1 728 ? 9.109 6.522 -23.194 1.00 87.75 728 ARG A CA 1
ATOM 5772 C C . ARG A 1 728 ? 8.895 5.870 -24.566 1.00 87.75 728 ARG A C 1
ATOM 5774 O O . ARG A 1 728 ? 7.823 6.065 -25.142 1.00 87.75 728 ARG A O 1
ATOM 5781 N N . PRO A 1 729 ? 9.879 5.129 -25.112 1.00 88.50 729 PRO A N 1
ATOM 5782 C CA . PRO A 1 729 ? 9.637 4.184 -26.199 1.00 88.50 729 PRO A CA 1
ATOM 5783 C C . PRO A 1 729 ? 8.541 3.181 -25.820 1.00 88.50 729 PRO A C 1
ATOM 5785 O O . PRO A 1 729 ? 8.252 2.978 -24.640 1.00 88.50 729 PRO A O 1
ATOM 5788 N N . LYS A 1 730 ? 7.926 2.540 -26.818 1.00 86.69 730 LYS A N 1
ATOM 5789 C CA . LYS A 1 730 ? 6.922 1.499 -26.576 1.00 86.69 730 LYS A CA 1
ATOM 5790 C C . LYS A 1 730 ? 7.583 0.288 -25.911 1.00 86.69 730 LYS A C 1
ATOM 5792 O O . LYS A 1 730 ? 8.289 -0.458 -26.584 1.00 86.69 730 LYS A O 1
ATOM 5797 N N . HIS A 1 731 ? 7.305 0.075 -24.630 1.00 87.44 731 HIS A N 1
ATOM 5798 C CA . HIS A 1 731 ? 7.838 -1.066 -23.895 1.00 87.44 731 HIS A CA 1
ATOM 5799 C C . HIS A 1 731 ? 7.112 -2.370 -24.268 1.00 87.44 731 HIS A C 1
ATOM 5801 O O . HIS A 1 731 ? 5.874 -2.409 -24.305 1.00 87.44 731 HIS A O 1
ATOM 5807 N N . ILE A 1 732 ? 7.860 -3.444 -24.534 1.00 88.94 732 ILE A N 1
ATOM 5808 C CA . ILE A 1 732 ? 7.292 -4.778 -24.785 1.00 88.94 732 ILE A CA 1
ATOM 5809 C C . ILE A 1 732 ? 7.616 -5.705 -23.614 1.00 88.94 732 ILE A C 1
ATOM 5811 O O . ILE A 1 732 ? 8.765 -6.057 -23.368 1.00 88.94 732 ILE A O 1
ATOM 5815 N N . VAL A 1 733 ? 6.572 -6.123 -22.905 1.00 88.00 733 VAL A N 1
ATOM 5816 C CA . VAL A 1 733 ? 6.670 -6.943 -21.696 1.00 88.00 733 VAL A CA 1
ATOM 5817 C C . VAL A 1 733 ? 6.814 -8.414 -22.069 1.00 88.00 733 VAL A C 1
ATOM 5819 O O . VAL A 1 733 ? 5.888 -9.011 -22.628 1.00 88.00 733 VAL A O 1
ATOM 5822 N N . PHE A 1 734 ? 7.951 -9.002 -21.708 1.00 89.69 734 PHE A N 1
ATOM 5823 C CA . PHE A 1 734 ? 8.200 -10.442 -21.766 1.00 89.69 734 PHE A CA 1
ATOM 5824 C C . PHE A 1 734 ? 7.879 -11.135 -20.421 1.00 89.69 734 PHE A C 1
ATOM 5826 O O . PHE A 1 734 ? 7.552 -10.476 -19.432 1.00 89.69 734 PHE A O 1
ATOM 5833 N N . SER A 1 735 ? 7.922 -12.468 -20.395 1.00 89.00 735 SER A N 1
ATOM 5834 C CA . SER A 1 735 ? 7.712 -13.298 -19.202 1.00 89.00 735 SER A CA 1
ATOM 5835 C C . SER A 1 735 ? 8.728 -12.970 -18.102 1.00 89.00 735 SER A C 1
ATOM 5837 O O . SER A 1 735 ? 9.926 -12.885 -18.363 1.00 89.00 735 SER A O 1
ATOM 5839 N N . ASN A 1 736 ? 8.262 -12.809 -16.865 1.00 86.12 736 ASN A N 1
ATOM 5840 C CA . ASN A 1 736 ? 9.095 -12.601 -15.683 1.00 86.12 736 ASN A CA 1
ATOM 5841 C C . ASN A 1 736 ? 8.310 -13.008 -14.421 1.00 86.12 736 ASN A C 1
ATOM 5843 O O . ASN A 1 736 ? 7.419 -12.284 -13.965 1.00 86.12 736 ASN A O 1
ATOM 5847 N N . CYS A 1 737 ? 8.674 -14.164 -13.866 1.00 88.75 737 CYS A N 1
ATOM 5848 C CA . CYS A 1 737 ? 8.128 -14.736 -12.636 1.00 88.75 737 CYS A CA 1
ATOM 5849 C C . CYS A 1 737 ? 9.074 -14.596 -11.427 1.00 88.75 737 CYS A C 1
ATOM 5851 O O . CYS A 1 737 ? 8.821 -15.211 -10.389 1.00 88.75 737 CYS A O 1
ATOM 5853 N N . ASN A 1 738 ? 10.135 -13.783 -11.532 1.00 88.25 738 ASN A N 1
ATOM 5854 C CA . ASN A 1 738 ? 11.079 -13.543 -10.440 1.00 88.25 738 ASN A CA 1
ATOM 5855 C C . ASN A 1 738 ? 10.343 -13.066 -9.188 1.00 88.25 738 ASN A C 1
ATOM 5857 O O . ASN A 1 738 ? 9.540 -12.128 -9.258 1.00 88.25 738 ASN A O 1
ATOM 5861 N N . MET A 1 739 ? 10.679 -13.659 -8.041 1.00 89.81 739 MET A N 1
ATOM 5862 C CA . MET A 1 739 ? 10.205 -13.205 -6.729 1.00 89.81 739 MET A CA 1
ATOM 5863 C C . MET A 1 739 ? 8.674 -13.215 -6.581 1.00 89.81 739 MET A C 1
ATOM 5865 O O . MET A 1 739 ? 8.117 -12.451 -5.797 1.00 89.81 739 MET A O 1
ATOM 5869 N N . SER A 1 740 ? 7.973 -14.038 -7.366 1.00 93.69 740 SER A N 1
ATOM 5870 C CA . SER A 1 740 ? 6.523 -14.239 -7.255 1.00 93.69 740 SER A CA 1
ATOM 5871 C C . SER A 1 740 ? 6.192 -15.234 -6.137 1.00 93.69 740 SER A C 1
ATOM 5873 O O . SER A 1 740 ? 6.967 -16.151 -5.882 1.00 93.69 740 SER A O 1
ATOM 5875 N N . THR A 1 741 ? 5.060 -15.060 -5.456 1.00 95.56 741 THR A N 1
ATOM 5876 C CA . THR A 1 741 ? 4.742 -15.809 -4.221 1.00 95.56 741 THR A CA 1
ATOM 5877 C C . THR A 1 741 ? 3.683 -16.876 -4.477 1.00 95.56 741 THR A C 1
ATOM 5879 O O . THR A 1 741 ? 2.628 -16.552 -5.018 1.00 95.56 741 THR A O 1
ATOM 5882 N N . GLY A 1 742 ? 3.933 -18.126 -4.092 1.00 96.12 742 GLY A N 1
ATOM 5883 C CA . GLY A 1 742 ? 3.001 -19.247 -4.266 1.00 96.12 742 GLY A CA 1
ATOM 5884 C C . GLY A 1 742 ? 2.766 -20.038 -2.978 1.00 96.12 742 GLY A C 1
ATOM 5885 O O . GLY A 1 742 ? 3.454 -19.834 -1.977 1.00 96.12 742 GLY A O 1
ATOM 5886 N N . VAL A 1 743 ? 1.794 -20.950 -3.023 1.00 97.81 743 VAL A N 1
ATOM 5887 C CA . VAL A 1 743 ? 1.502 -21.917 -1.950 1.00 97.81 743 VAL A CA 1
ATOM 5888 C C . VAL A 1 743 ? 2.248 -23.220 -2.236 1.00 97.81 743 VAL A C 1
ATOM 5890 O O . VAL A 1 743 ? 2.312 -23.650 -3.389 1.00 97.81 743 VAL A O 1
ATOM 5893 N N . ALA A 1 744 ? 2.817 -23.855 -1.216 1.00 96.69 744 ALA A N 1
ATOM 5894 C CA . ALA A 1 744 ? 3.473 -25.149 -1.345 1.00 96.69 744 ALA A CA 1
ATOM 5895 C C . ALA A 1 744 ? 2.436 -26.257 -1.614 1.00 96.69 744 ALA A C 1
ATOM 5897 O O . ALA A 1 744 ? 1.467 -26.424 -0.874 1.00 96.69 744 ALA A O 1
ATOM 5898 N N . ALA A 1 745 ? 2.658 -27.074 -2.644 1.00 95.56 745 ALA A N 1
ATOM 5899 C CA . ALA A 1 745 ? 1.781 -28.188 -3.010 1.00 95.56 745 ALA A CA 1
ATOM 5900 C C . ALA A 1 745 ? 1.674 -29.251 -1.897 1.00 95.56 745 ALA A C 1
ATOM 5902 O O . ALA A 1 745 ? 0.662 -29.949 -1.801 1.00 95.56 745 ALA A O 1
ATOM 5903 N N . ALA A 1 746 ? 2.700 -29.343 -1.043 1.00 92.88 746 ALA A N 1
ATOM 5904 C CA . ALA A 1 746 ? 2.763 -30.215 0.129 1.00 92.88 746 ALA A CA 1
ATOM 5905 C C . ALA A 1 746 ? 2.173 -29.600 1.419 1.00 92.88 746 ALA A C 1
ATOM 5907 O O . ALA A 1 746 ? 2.190 -30.267 2.452 1.00 92.88 746 ALA A O 1
ATOM 5908 N N . SER A 1 747 ? 1.657 -28.363 1.374 1.00 94.25 747 SER A N 1
ATOM 5909 C CA . SER A 1 747 ? 1.003 -27.711 2.517 1.00 94.25 747 SER A CA 1
ATOM 5910 C C . SER A 1 747 ? -0.153 -28.557 3.056 1.00 94.25 747 SER A C 1
ATOM 5912 O O . SER A 1 747 ? -1.023 -28.996 2.296 1.00 94.25 747 SER A O 1
ATOM 5914 N N . ASN A 1 748 ? -0.180 -28.746 4.379 1.00 87.75 748 ASN A N 1
ATOM 5915 C CA . ASN A 1 748 ? -1.294 -29.400 5.073 1.00 87.75 748 ASN A CA 1
ATOM 5916 C C . ASN A 1 748 ? -2.469 -28.435 5.322 1.00 87.75 748 ASN A C 1
ATOM 5918 O O . ASN A 1 748 ? -3.596 -28.892 5.487 1.00 87.75 748 ASN A O 1
ATOM 5922 N N . CYS A 1 749 ? -2.217 -27.121 5.287 1.00 91.75 749 CYS A N 1
ATOM 5923 C CA . CYS A 1 749 ? -3.186 -26.048 5.536 1.00 91.75 749 CYS A CA 1
ATOM 5924 C C . CYS A 1 749 ? -3.490 -25.272 4.238 1.00 91.75 749 CYS A C 1
ATOM 5926 O O . CYS A 1 749 ? -3.476 -24.041 4.218 1.00 91.75 749 CYS A O 1
ATOM 5928 N N . LYS A 1 750 ? -3.666 -25.982 3.115 1.00 93.44 750 LYS A N 1
ATOM 5929 C CA . LYS A 1 750 ? -3.639 -25.399 1.761 1.00 93.44 750 LYS A CA 1
ATOM 5930 C C . LYS A 1 750 ? -4.697 -24.315 1.536 1.00 93.44 750 LYS A C 1
ATOM 5932 O O . LYS A 1 750 ? -4.356 -23.221 1.090 1.00 93.44 750 LYS A O 1
ATOM 5937 N N . ASP A 1 751 ? -5.948 -24.584 1.901 1.00 94.06 751 ASP A N 1
ATOM 5938 C CA . ASP A 1 751 ? -7.067 -23.645 1.738 1.00 94.06 751 ASP A CA 1
ATOM 5939 C C . ASP A 1 751 ? -6.860 -22.386 2.607 1.00 94.06 751 ASP A C 1
ATOM 5941 O O . ASP A 1 751 ? -7.148 -21.255 2.194 1.00 94.06 751 ASP A O 1
ATOM 5945 N N . GLN A 1 752 ? -6.291 -22.563 3.803 1.00 96.06 752 GLN A N 1
ATOM 5946 C CA . GLN A 1 752 ? -5.918 -21.492 4.725 1.00 96.06 752 GLN A CA 1
ATOM 5947 C C . GLN A 1 752 ? -4.727 -20.678 4.193 1.00 96.06 752 GLN A C 1
ATOM 5949 O O . GLN A 1 752 ? -4.730 -19.449 4.286 1.00 96.06 752 GLN A O 1
ATOM 5954 N N . ALA A 1 753 ? -3.742 -21.329 3.571 1.00 97.50 753 ALA A N 1
ATOM 5955 C CA . ALA A 1 753 ? -2.585 -20.693 2.949 1.00 97.50 753 ALA A CA 1
ATOM 5956 C C . ALA A 1 753 ? -2.976 -19.868 1.713 1.00 97.50 753 ALA A C 1
ATOM 5958 O O . ALA A 1 753 ? -2.574 -18.709 1.597 1.00 97.50 753 ALA A O 1
ATOM 5959 N N . GLU A 1 754 ? -3.830 -20.399 0.833 1.00 97.62 754 GLU A N 1
ATOM 5960 C CA . GLU A 1 754 ? -4.419 -19.644 -0.282 1.00 97.62 754 GLU A CA 1
ATOM 5961 C C . GLU A 1 754 ? -5.252 -18.452 0.221 1.00 97.62 754 GLU A C 1
ATOM 5963 O O . GLU A 1 754 ? -5.147 -17.335 -0.303 1.00 97.62 754 GLU A O 1
ATOM 5968 N N . THR A 1 755 ? -6.032 -18.655 1.288 1.00 96.81 755 THR A N 1
ATOM 5969 C CA . THR A 1 755 ? -6.812 -17.594 1.940 1.00 96.81 755 THR A CA 1
ATOM 5970 C C . THR A 1 755 ? -5.909 -16.501 2.507 1.00 96.81 755 THR A C 1
ATOM 5972 O O . THR A 1 755 ? -6.140 -15.320 2.233 1.00 96.81 755 THR A O 1
ATOM 5975 N N . PHE A 1 756 ? -4.849 -16.848 3.242 1.00 97.88 756 PHE A N 1
ATOM 5976 C CA . PHE A 1 756 ? -3.917 -15.862 3.788 1.00 97.88 756 PHE A CA 1
ATOM 5977 C C . PHE A 1 756 ? -3.125 -15.144 2.693 1.00 97.88 756 PHE A C 1
ATOM 5979 O O . PHE A 1 756 ? -2.971 -13.924 2.756 1.00 97.88 756 PHE A O 1
ATOM 5986 N N . LEU A 1 757 ? -2.709 -15.853 1.640 1.00 97.44 757 LEU A N 1
ATOM 5987 C CA . LEU A 1 757 ? -2.059 -15.263 0.471 1.00 97.44 757 LEU A CA 1
ATOM 5988 C C . LEU A 1 757 ? -2.979 -14.254 -0.237 1.00 97.44 757 LEU A C 1
ATOM 5990 O O . LEU A 1 757 ? -2.533 -13.175 -0.623 1.00 97.44 757 LEU A O 1
ATOM 5994 N N . MET A 1 758 ? -4.283 -14.531 -0.348 1.00 96.88 758 MET A N 1
ATOM 5995 C CA . MET A 1 758 ? -5.254 -13.528 -0.798 1.00 96.88 758 MET A CA 1
ATOM 5996 C C . MET A 1 758 ? -5.324 -12.333 0.160 1.00 96.88 758 MET A C 1
ATOM 5998 O O . MET A 1 758 ? -5.328 -11.191 -0.306 1.00 96.88 758 MET A O 1
ATOM 6002 N N . LEU A 1 759 ? -5.410 -12.559 1.472 1.00 97.50 759 LEU A N 1
ATOM 6003 C CA . LEU A 1 759 ? -5.546 -11.487 2.462 1.00 97.50 759 LEU A CA 1
ATOM 6004 C C . LEU A 1 759 ? -4.327 -10.564 2.486 1.00 97.50 759 LEU A C 1
ATOM 6006 O O . LEU A 1 759 ? -4.501 -9.350 2.409 1.00 97.50 759 LEU A O 1
ATOM 6010 N N . ALA A 1 760 ? -3.112 -11.111 2.465 1.00 97.00 760 ALA A N 1
ATOM 6011 C CA . ALA A 1 760 ? -1.866 -10.347 2.425 1.00 97.00 760 ALA A CA 1
ATOM 6012 C C . ALA A 1 760 ? -1.799 -9.343 1.258 1.00 97.00 760 ALA A C 1
ATOM 6014 O O . ALA A 1 760 ? -1.147 -8.310 1.380 1.00 97.00 760 ALA A O 1
ATOM 6015 N N . TYR A 1 761 ? -2.491 -9.621 0.147 1.00 95.00 761 TYR A N 1
ATOM 6016 C CA . TYR A 1 761 ? -2.555 -8.782 -1.056 1.00 95.00 761 TYR A CA 1
ATOM 6017 C C . TYR A 1 761 ? -3.905 -8.060 -1.247 1.00 95.00 761 TYR A C 1
ATOM 6019 O O . TYR A 1 761 ? -4.106 -7.416 -2.279 1.00 95.00 761 TYR A O 1
ATOM 6027 N N . THR A 1 762 ? -4.858 -8.160 -0.311 1.00 94.00 762 THR A N 1
ATOM 6028 C CA . THR A 1 762 ? -6.190 -7.525 -0.439 1.00 94.00 762 THR A CA 1
ATOM 6029 C C . THR A 1 762 ? -6.699 -6.817 0.817 1.00 94.00 762 THR A C 1
ATOM 6031 O O . THR A 1 762 ? -7.609 -5.996 0.698 1.00 94.00 762 THR A O 1
ATOM 6034 N N . ASP A 1 763 ? -6.123 -7.090 1.987 1.00 94.69 763 ASP A N 1
ATOM 6035 C CA . ASP A 1 763 ? -6.445 -6.450 3.260 1.00 94.69 763 ASP A CA 1
ATOM 6036 C C . ASP A 1 763 ? -5.312 -5.495 3.670 1.00 94.69 763 ASP A C 1
ATOM 6038 O O . ASP A 1 763 ? -4.172 -5.907 3.899 1.00 94.69 763 ASP A O 1
ATOM 6042 N N . GLN A 1 764 ? -5.634 -4.202 3.748 1.00 92.69 764 GLN A N 1
ATOM 6043 C CA . GLN A 1 764 ? -4.669 -3.141 4.042 1.00 92.69 764 GLN A CA 1
ATOM 6044 C C . GLN A 1 764 ? -4.056 -3.267 5.441 1.00 92.69 764 GLN A C 1
ATOM 6046 O O . GLN A 1 764 ? -2.885 -2.941 5.605 1.00 92.69 764 GLN A O 1
ATOM 6051 N N . ALA A 1 765 ? -4.798 -3.760 6.439 1.00 92.81 765 ALA A N 1
ATOM 6052 C CA . ALA A 1 765 ? -4.282 -3.875 7.803 1.00 92.81 765 ALA A CA 1
ATOM 6053 C C . ALA A 1 765 ? -3.223 -4.981 7.901 1.00 92.81 765 ALA A C 1
ATOM 6055 O O . ALA A 1 765 ? -2.166 -4.778 8.496 1.00 92.81 765 ALA A O 1
ATOM 6056 N N . ILE A 1 766 ? -3.471 -6.125 7.254 1.00 96.12 766 ILE A N 1
ATOM 6057 C CA . ILE A 1 766 ? -2.499 -7.224 7.171 1.00 96.12 766 ILE A CA 1
ATOM 6058 C C . ILE A 1 766 ? -1.274 -6.785 6.356 1.00 96.12 766 ILE A C 1
ATOM 6060 O O . ILE A 1 766 ? -0.143 -6.973 6.805 1.00 96.12 766 ILE A O 1
ATOM 6064 N N . ALA A 1 767 ? -1.477 -6.144 5.200 1.00 94.38 767 ALA A N 1
ATOM 6065 C CA . ALA A 1 767 ? -0.379 -5.670 4.357 1.00 94.38 767 ALA A CA 1
ATOM 6066 C C . ALA A 1 767 ? 0.498 -4.611 5.056 1.00 94.38 767 ALA A C 1
ATOM 6068 O O . ALA A 1 767 ? 1.727 -4.676 4.966 1.00 94.38 767 ALA A O 1
ATOM 6069 N N . ASP A 1 768 ? -0.110 -3.681 5.799 1.00 93.12 768 ASP A N 1
ATOM 6070 C CA . ASP A 1 768 ? 0.607 -2.685 6.600 1.00 93.12 768 ASP A CA 1
ATOM 6071 C C . ASP A 1 768 ? 1.415 -3.329 7.730 1.00 93.12 768 ASP A C 1
ATOM 6073 O O . ASP A 1 768 ? 2.571 -2.962 7.920 1.00 93.12 768 ASP A O 1
ATOM 6077 N N . LEU A 1 769 ? 0.861 -4.308 8.451 1.00 94.50 769 LEU A N 1
ATOM 6078 C CA . LEU A 1 769 ? 1.590 -5.008 9.516 1.00 94.50 769 LEU A CA 1
ATOM 6079 C C . LEU A 1 769 ? 2.768 -5.827 8.964 1.00 94.50 769 LEU A C 1
ATOM 6081 O O . LEU A 1 769 ? 3.850 -5.804 9.551 1.00 94.50 769 LEU A O 1
ATOM 6085 N N . MET A 1 770 ? 2.601 -6.484 7.811 1.00 94.56 770 MET A N 1
ATOM 6086 C CA . MET A 1 770 ? 3.675 -7.238 7.147 1.00 94.56 770 MET A CA 1
ATOM 6087 C C . MET A 1 770 ? 4.820 -6.338 6.661 1.00 94.56 770 MET A C 1
ATOM 6089 O O . MET A 1 770 ? 5.990 -6.684 6.822 1.00 94.56 770 MET A O 1
ATOM 6093 N N . LEU A 1 771 ? 4.512 -5.180 6.066 1.00 92.25 771 LEU A N 1
ATOM 6094 C CA . LEU A 1 771 ? 5.526 -4.288 5.493 1.00 92.25 771 LEU A CA 1
ATOM 6095 C C . LEU A 1 771 ? 6.094 -3.302 6.514 1.00 92.25 771 LEU A C 1
ATOM 6097 O O . LEU A 1 771 ? 7.313 -3.152 6.633 1.00 92.25 771 LEU A O 1
ATOM 6101 N N . TYR A 1 772 ? 5.222 -2.625 7.255 1.00 90.75 772 TYR A N 1
ATOM 6102 C CA . TYR A 1 772 ? 5.561 -1.490 8.112 1.00 90.75 772 TYR A CA 1
ATOM 6103 C C . TYR A 1 772 ? 5.656 -1.841 9.595 1.00 90.75 772 TYR A C 1
ATOM 6105 O O . TYR A 1 772 ? 6.136 -1.010 10.371 1.00 90.75 772 TYR A O 1
ATOM 6113 N N . ASP A 1 773 ? 5.318 -3.067 9.996 1.00 88.56 773 ASP A N 1
ATOM 6114 C CA . ASP A 1 773 ? 5.316 -3.452 11.408 1.00 88.56 773 ASP A CA 1
ATOM 6115 C C . ASP A 1 773 ? 4.299 -2.641 12.240 1.00 88.56 773 ASP A C 1
ATOM 6117 O O . ASP A 1 773 ? 3.464 -1.900 11.717 1.00 88.56 773 ASP A O 1
ATOM 6121 N N . ILE A 1 774 ? 4.388 -2.722 13.567 1.00 83.88 774 ILE A N 1
ATOM 6122 C CA . ILE A 1 774 ? 3.625 -1.831 14.442 1.00 83.88 774 ILE A CA 1
ATOM 6123 C C . ILE A 1 774 ? 4.026 -0.354 14.239 1.00 83.88 774 ILE A C 1
ATOM 6125 O O . ILE A 1 774 ? 5.201 0.023 14.258 1.00 83.88 774 ILE A O 1
ATOM 6129 N N . ARG A 1 775 ? 3.031 0.537 14.135 1.00 76.19 775 ARG A N 1
ATOM 6130 C CA . ARG A 1 775 ? 3.218 1.995 13.946 1.00 76.19 775 ARG A CA 1
ATOM 6131 C C . ARG A 1 775 ? 4.052 2.675 15.041 1.00 76.19 775 ARG A C 1
ATOM 6133 O O . ARG A 1 775 ? 4.665 3.721 14.816 1.00 76.19 775 ARG A O 1
ATOM 6140 N N . LYS A 1 776 ? 4.054 2.123 16.256 1.00 70.56 776 LYS A N 1
ATOM 6141 C CA . LYS A 1 776 ? 4.527 2.774 17.488 1.00 70.56 776 LYS A CA 1
ATOM 6142 C C . LYS A 1 776 ? 6.048 2.993 17.512 1.00 70.56 776 LYS A C 1
ATOM 6144 O O . LYS A 1 776 ? 6.799 2.203 18.067 1.00 70.56 776 LYS A O 1
ATOM 6149 N N . GLY A 1 777 ? 6.480 4.144 16.997 1.00 64.81 777 GLY A N 1
ATOM 6150 C CA . GLY A 1 777 ? 7.878 4.599 17.018 1.00 64.81 777 GLY A CA 1
ATOM 6151 C C . GLY A 1 777 ? 8.637 4.394 15.705 1.00 64.81 777 GLY A C 1
ATOM 6152 O O . GLY A 1 777 ? 9.730 4.938 15.566 1.00 64.81 777 GLY A O 1
ATOM 6153 N N . ASN A 1 778 ? 8.031 3.687 14.749 1.00 73.56 778 ASN A N 1
ATOM 6154 C CA . ASN A 1 778 ? 8.636 3.325 13.469 1.00 73.56 778 ASN A CA 1
ATOM 6155 C C . ASN A 1 778 ? 8.339 4.353 12.362 1.00 73.56 778 ASN A C 1
ATOM 6157 O O . ASN A 1 778 ? 9.251 4.785 11.657 1.00 73.56 778 ASN A O 1
ATOM 6161 N N . TYR A 1 779 ? 7.080 4.794 12.248 1.00 79.81 779 TYR A N 1
ATOM 6162 C CA . TYR A 1 779 ? 6.614 5.715 11.205 1.00 79.81 779 TYR A CA 1
ATOM 6163 C C . TYR A 1 779 ? 5.408 6.560 11.653 1.00 79.81 779 TYR A C 1
ATOM 6165 O O . TYR A 1 779 ? 4.811 6.343 12.711 1.00 79.81 779 TYR A O 1
ATOM 6173 N N . GLN A 1 780 ? 5.030 7.545 10.839 1.00 78.19 780 GLN A N 1
ATOM 6174 C CA . GLN A 1 780 ? 3.753 8.260 10.933 1.00 78.19 780 GLN A CA 1
ATOM 6175 C C . GLN A 1 780 ? 2.915 8.004 9.685 1.00 78.19 780 GLN A C 1
ATOM 6177 O O . GLN A 1 780 ? 3.472 7.734 8.632 1.00 78.19 780 GLN A O 1
ATOM 6182 N N . VAL A 1 781 ? 1.595 8.153 9.784 1.00 77.50 781 VAL A N 1
ATOM 6183 C CA . VAL A 1 781 ? 0.708 8.235 8.617 1.00 77.50 781 VAL A CA 1
ATOM 6184 C C . VAL A 1 781 ? 0.130 9.645 8.579 1.00 77.50 781 VAL A C 1
ATOM 6186 O O . VAL A 1 781 ? -0.402 10.109 9.590 1.00 77.50 781 VAL A O 1
ATOM 6189 N N . LYS A 1 782 ? 0.259 10.330 7.442 1.00 73.38 782 LYS A N 1
ATOM 6190 C CA . LYS A 1 782 ? -0.339 11.642 7.147 1.00 73.38 782 LYS A CA 1
ATOM 6191 C C . LYS A 1 782 ? -0.998 11.548 5.778 1.00 73.38 782 LYS A C 1
ATOM 6193 O O . LYS A 1 782 ? -0.359 11.076 4.850 1.00 73.38 782 LYS A O 1
ATOM 6198 N N . ASN A 1 783 ? -2.251 11.973 5.634 1.00 71.38 783 ASN A N 1
ATOM 6199 C CA . ASN A 1 783 ? -2.982 11.943 4.356 1.00 71.38 783 ASN A CA 1
ATOM 6200 C C . ASN A 1 783 ? -2.990 10.550 3.675 1.00 71.38 783 ASN A C 1
ATOM 6202 O O . ASN A 1 783 ? -2.833 10.454 2.463 1.00 71.38 783 ASN A O 1
ATOM 6206 N N . ASN A 1 784 ? -3.126 9.471 4.461 1.00 73.06 784 ASN A N 1
ATOM 6207 C CA . ASN A 1 784 ? -2.992 8.073 4.012 1.00 73.06 784 ASN A CA 1
ATOM 6208 C C . ASN A 1 784 ? -1.621 7.722 3.381 1.00 73.06 784 ASN A C 1
ATOM 6210 O O . ASN A 1 784 ? -1.520 6.850 2.517 1.00 73.06 784 ASN A O 1
ATOM 6214 N N . VAL A 1 785 ? -0.564 8.412 3.822 1.00 77.12 785 VAL A N 1
ATOM 6215 C CA . VAL A 1 785 ? 0.824 8.210 3.396 1.00 77.12 785 VAL A CA 1
ATOM 6216 C C . VAL A 1 785 ? 1.730 7.994 4.616 1.00 77.12 785 VAL A C 1
ATOM 6218 O O . VAL A 1 785 ? 1.779 8.826 5.525 1.00 77.12 785 VAL A O 1
ATOM 6221 N N . VAL A 1 786 ? 2.452 6.876 4.636 1.00 82.06 786 VAL A N 1
ATOM 6222 C CA . VAL A 1 786 ? 3.512 6.518 5.584 1.00 82.06 786 VAL A CA 1
ATOM 6223 C C . VAL A 1 786 ? 4.717 7.439 5.374 1.00 82.06 786 VAL A C 1
ATOM 6225 O O . VAL A 1 786 ? 5.290 7.481 4.292 1.00 82.06 786 VAL A O 1
ATOM 6228 N N . CYS A 1 787 ? 5.115 8.173 6.410 1.00 81.12 787 CYS A N 1
ATOM 6229 C CA . CYS A 1 787 ? 6.168 9.190 6.381 1.00 81.12 787 CYS A CA 1
ATOM 6230 C C . CYS A 1 787 ? 6.939 9.267 7.715 1.00 81.12 787 CYS A C 1
ATOM 6232 O O . CYS A 1 787 ? 6.605 8.576 8.680 1.00 81.12 787 CYS A O 1
ATOM 6234 N N . ASP A 1 788 ? 7.909 10.183 7.821 1.00 80.81 788 ASP A N 1
ATOM 6235 C CA . ASP A 1 788 ? 8.666 10.497 9.055 1.00 80.81 788 ASP A CA 1
ATOM 6236 C C . ASP A 1 788 ? 9.420 9.292 9.678 1.00 80.81 788 ASP A C 1
ATOM 6238 O O . ASP A 1 788 ? 9.687 9.267 10.883 1.00 80.81 788 ASP A O 1
ATOM 6242 N N . TYR A 1 789 ? 9.795 8.302 8.866 1.00 82.44 789 TYR A N 1
ATOM 6243 C CA . TYR A 1 789 ? 10.550 7.119 9.290 1.00 82.44 789 TYR A CA 1
ATOM 6244 C C . TYR A 1 789 ? 12.082 7.299 9.211 1.00 82.44 789 TYR A C 1
ATOM 6246 O O . TYR A 1 789 ? 12.602 8.237 8.599 1.00 82.44 789 TYR A O 1
ATOM 6254 N N . SER A 1 790 ? 12.837 6.409 9.869 1.00 82.69 790 SER A N 1
ATOM 6255 C CA . SER A 1 790 ? 14.310 6.430 9.838 1.00 82.69 790 SER A CA 1
ATOM 6256 C C . SER A 1 790 ? 14.863 5.854 8.525 1.00 82.69 790 SER A C 1
ATOM 6258 O O . SER A 1 790 ? 14.180 5.112 7.824 1.00 82.69 790 SER A O 1
ATOM 6260 N N . LYS A 1 791 ? 16.124 6.160 8.184 1.00 77.38 791 LYS A N 1
ATOM 6261 C CA . LYS A 1 791 ? 16.771 5.581 6.990 1.00 77.38 791 LYS A CA 1
ATOM 6262 C C . LYS A 1 791 ? 16.957 4.069 7.086 1.00 77.38 791 LYS A C 1
ATOM 6264 O O . LYS A 1 791 ? 16.800 3.384 6.084 1.00 77.38 791 LYS A O 1
ATOM 6269 N N . ASP A 1 792 ? 17.286 3.573 8.272 1.00 79.88 792 ASP A N 1
ATOM 6270 C CA . ASP A 1 792 ? 17.550 2.150 8.487 1.00 79.88 792 ASP A CA 1
ATOM 6271 C C . ASP A 1 792 ? 16.239 1.354 8.382 1.00 79.88 792 ASP A C 1
ATOM 6273 O O . ASP A 1 792 ? 16.190 0.308 7.744 1.00 79.88 792 ASP A O 1
ATOM 6277 N N . TYR A 1 793 ? 15.144 1.926 8.890 1.00 83.94 793 TYR A N 1
ATOM 6278 C CA . TYR A 1 793 ? 13.798 1.383 8.722 1.00 83.94 793 TYR A CA 1
ATOM 6279 C C . TYR A 1 793 ? 13.284 1.509 7.273 1.00 83.94 793 TYR A C 1
ATOM 6281 O O . TYR A 1 793 ? 12.611 0.613 6.771 1.00 83.94 793 TYR A O 1
ATOM 6289 N N . ALA A 1 794 ? 13.639 2.578 6.546 1.00 82.94 794 ALA A N 1
ATOM 6290 C CA . ALA A 1 794 ? 13.332 2.677 5.116 1.00 82.94 794 ALA A CA 1
ATOM 6291 C C . ALA A 1 794 ? 13.932 1.499 4.328 1.00 82.94 794 ALA A C 1
ATOM 6293 O O . ALA A 1 794 ? 13.287 0.973 3.425 1.00 82.94 794 ALA A O 1
ATOM 6294 N N . LEU A 1 795 ? 15.148 1.067 4.687 1.00 82.00 795 LEU A N 1
ATOM 6295 C CA . LEU A 1 795 ? 15.790 -0.097 4.078 1.00 82.00 795 LEU A CA 1
ATOM 6296 C C . LEU A 1 795 ? 15.047 -1.397 4.415 1.00 82.00 795 LEU A C 1
ATOM 6298 O O . LEU A 1 795 ? 14.755 -2.150 3.492 1.00 82.00 795 LEU A O 1
ATOM 6302 N N . SER A 1 796 ? 14.670 -1.643 5.677 1.00 86.12 796 SER A N 1
ATOM 6303 C CA . SER A 1 796 ? 13.903 -2.855 6.028 1.00 86.12 796 SER A CA 1
ATOM 6304 C C . SER A 1 796 ? 12.543 -2.915 5.323 1.00 86.12 796 SER A C 1
ATOM 6306 O O . SER A 1 796 ? 12.128 -3.980 4.880 1.00 86.12 796 SER A O 1
ATOM 6308 N N . VAL A 1 797 ? 11.869 -1.773 5.138 1.00 87.56 797 VAL A N 1
ATOM 6309 C CA . VAL A 1 797 ? 10.618 -1.696 4.361 1.00 87.56 797 VAL A CA 1
ATOM 6310 C C . VAL A 1 797 ? 10.846 -2.000 2.872 1.00 87.56 797 VAL A C 1
ATOM 6312 O O . VAL A 1 797 ? 10.017 -2.669 2.258 1.00 87.56 797 VAL A O 1
ATOM 6315 N N . ILE A 1 798 ? 11.958 -1.552 2.276 1.00 84.44 798 ILE A N 1
ATOM 6316 C CA . ILE A 1 798 ? 12.309 -1.868 0.877 1.00 84.44 798 ILE A CA 1
ATOM 6317 C C . ILE A 1 798 ? 12.550 -3.375 0.690 1.00 84.44 798 ILE A C 1
ATOM 6319 O O . ILE A 1 798 ? 12.081 -3.942 -0.300 1.00 84.44 798 ILE A O 1
ATOM 6323 N N . TRP A 1 799 ? 13.226 -4.028 1.640 1.00 86.00 799 TRP A N 1
ATOM 6324 C CA . TRP A 1 799 ? 13.431 -5.479 1.611 1.00 86.00 799 TRP A CA 1
ATOM 6325 C C . TRP A 1 799 ? 12.114 -6.237 1.803 1.00 86.00 799 TRP A C 1
ATOM 6327 O O . TRP A 1 799 ? 11.728 -6.979 0.911 1.00 86.00 799 TRP A O 1
ATOM 6337 N N . ARG A 1 800 ? 11.306 -5.910 2.821 1.00 89.81 800 ARG A N 1
ATOM 6338 C CA . ARG A 1 800 ? 9.961 -6.499 3.005 1.00 89.81 800 ARG A CA 1
ATOM 6339 C C . ARG A 1 800 ? 9.054 -6.358 1.782 1.00 89.81 800 ARG A C 1
ATOM 6341 O O . ARG A 1 800 ? 8.355 -7.297 1.419 1.00 89.81 800 ARG A O 1
ATOM 6348 N N . ARG A 1 801 ? 9.073 -5.208 1.100 1.00 87.94 801 ARG A N 1
ATOM 6349 C CA . ARG A 1 801 ? 8.344 -5.014 -0.172 1.00 87.94 801 ARG A CA 1
ATOM 6350 C C . ARG A 1 801 ? 8.838 -5.925 -1.287 1.00 87.94 801 ARG A C 1
ATOM 6352 O O . ARG A 1 801 ? 8.066 -6.285 -2.169 1.00 87.94 801 ARG A O 1
ATOM 6359 N N . THR A 1 802 ? 10.114 -6.272 -1.258 1.00 86.75 802 THR A N 1
ATOM 6360 C CA . THR A 1 802 ? 10.743 -7.192 -2.200 1.00 86.75 802 THR A CA 1
ATOM 6361 C C . THR A 1 802 ? 10.385 -8.641 -1.858 1.00 86.75 802 THR A C 1
ATOM 6363 O O . THR A 1 802 ? 9.962 -9.362 -2.759 1.00 86.75 802 THR A O 1
ATOM 6366 N N . ASP A 1 803 ? 10.418 -9.024 -0.579 1.00 88.50 803 ASP A N 1
ATOM 6367 C CA . ASP A 1 803 ? 10.180 -10.393 -0.088 1.00 88.50 803 ASP A CA 1
ATOM 6368 C C . ASP A 1 803 ? 8.690 -10.789 -0.048 1.00 88.50 803 ASP A C 1
ATOM 6370 O O . ASP A 1 803 ? 8.332 -11.927 -0.345 1.00 88.50 803 ASP A O 1
ATOM 6374 N N . PHE A 1 804 ? 7.791 -9.850 0.269 1.00 91.69 804 PHE A N 1
ATOM 6375 C CA . PHE A 1 804 ? 6.343 -10.095 0.289 1.00 91.69 804 PHE A CA 1
ATOM 6376 C C . PHE A 1 804 ? 5.641 -9.691 -1.008 1.00 91.69 804 PHE A C 1
ATOM 6378 O O . PHE A 1 804 ? 4.638 -10.295 -1.376 1.00 91.69 804 PHE A O 1
ATOM 6385 N N . GLY A 1 805 ? 6.133 -8.666 -1.713 1.00 86.75 805 GLY A N 1
ATOM 6386 C CA . GLY A 1 805 ? 5.569 -8.211 -2.989 1.00 86.75 805 GLY A CA 1
ATOM 6387 C C . GLY A 1 805 ? 4.119 -7.711 -2.934 1.00 86.75 805 GLY A C 1
ATOM 6388 O O . GLY A 1 805 ? 3.489 -7.585 -3.988 1.00 86.75 805 GLY A O 1
ATOM 6389 N N . ASN A 1 806 ? 3.568 -7.437 -1.749 1.00 89.50 806 ASN A N 1
ATOM 6390 C CA . ASN A 1 806 ? 2.134 -7.252 -1.493 1.00 89.50 806 ASN A CA 1
ATOM 6391 C C . ASN A 1 806 ? 1.679 -5.789 -1.306 1.00 89.50 806 ASN A C 1
ATOM 6393 O O . ASN A 1 806 ? 0.506 -5.532 -1.030 1.00 89.50 806 ASN A O 1
ATOM 6397 N N . GLN A 1 807 ? 2.565 -4.810 -1.502 1.00 86.38 807 GLN A N 1
ATOM 6398 C CA . GLN A 1 807 ? 2.314 -3.394 -1.198 1.00 86.38 807 GLN A CA 1
ATOM 6399 C C . GLN A 1 807 ? 1.191 -2.723 -2.004 1.00 86.38 807 GLN A C 1
ATOM 6401 O O . GLN A 1 807 ? 0.849 -1.581 -1.720 1.00 86.38 807 GLN A O 1
ATOM 6406 N N . ILE A 1 808 ? 0.604 -3.402 -2.992 1.00 82.19 808 ILE A N 1
ATOM 6407 C CA . ILE A 1 808 ? -0.610 -2.937 -3.676 1.00 82.19 808 ILE A CA 1
ATOM 6408 C C . ILE A 1 808 ? -1.815 -2.793 -2.729 1.00 82.19 808 ILE A C 1
ATOM 6410 O O . ILE A 1 808 ? -2.688 -1.970 -2.997 1.00 82.19 808 ILE A O 1
ATOM 6414 N N . ALA A 1 809 ? -1.848 -3.552 -1.627 1.00 87.38 809 ALA A N 1
ATOM 6415 C CA . ALA A 1 809 ? -2.867 -3.433 -0.583 1.00 87.38 809 ALA A CA 1
ATOM 6416 C C . ALA A 1 809 ? -2.488 -2.465 0.549 1.00 87.38 809 ALA A C 1
ATOM 6418 O O . ALA A 1 809 ? -3.371 -2.012 1.270 1.00 87.38 809 ALA A O 1
ATOM 6419 N N . ALA A 1 810 ? -1.202 -2.155 0.716 1.00 88.75 810 ALA A N 1
ATOM 6420 C CA . ALA A 1 810 ? -0.698 -1.371 1.837 1.00 88.75 810 ALA A CA 1
ATOM 6421 C C . ALA A 1 810 ? -0.924 0.143 1.666 1.00 88.75 810 ALA A C 1
ATOM 6423 O O . ALA A 1 810 ? -1.027 0.672 0.555 1.00 88.75 810 ALA A O 1
ATOM 6424 N N . THR A 1 811 ? -0.920 0.864 2.786 1.00 86.12 811 THR A N 1
ATOM 6425 C CA . THR A 1 811 ? -0.820 2.327 2.844 1.00 86.12 811 THR A CA 1
ATOM 6426 C C . THR A 1 811 ? 0.418 2.794 2.068 1.00 86.12 811 THR A C 1
ATOM 6428 O O . THR A 1 811 ? 1.472 2.166 2.121 1.00 86.12 811 THR A O 1
ATOM 6431 N N . GLN A 1 812 ? 0.321 3.896 1.325 1.00 80.25 812 GLN A N 1
ATOM 6432 C CA . GLN A 1 812 ? 1.392 4.373 0.433 1.00 80.25 812 GLN A CA 1
ATOM 6433 C C . GLN A 1 812 ? 2.568 4.950 1.242 1.00 80.25 812 GLN A C 1
ATOM 6435 O O . GLN A 1 812 ? 2.328 5.552 2.278 1.00 80.25 812 GLN A O 1
ATOM 6440 N N . LEU A 1 813 ? 3.823 4.838 0.797 1.00 78.94 813 LEU A N 1
ATOM 6441 C CA . LEU A 1 813 ? 4.962 5.578 1.382 1.00 78.94 813 LEU A CA 1
ATOM 6442 C C . LEU A 1 813 ? 5.031 7.028 0.869 1.00 78.94 813 LEU A C 1
ATOM 6444 O O . LEU A 1 813 ? 4.555 7.339 -0.219 1.00 78.94 813 LEU A O 1
ATOM 6448 N N . ASP A 1 814 ? 5.709 7.928 1.581 1.00 70.44 814 ASP A N 1
ATOM 6449 C CA . ASP A 1 814 ? 6.002 9.283 1.079 1.00 70.44 814 ASP A CA 1
ATOM 6450 C C . ASP A 1 814 ? 6.990 9.273 -0.104 1.00 70.44 814 ASP A C 1
ATOM 6452 O O . ASP A 1 814 ? 7.005 10.187 -0.931 1.00 70.44 814 ASP A O 1
ATOM 6456 N N . THR A 1 815 ? 7.724 8.172 -0.273 1.00 65.56 815 THR A N 1
ATOM 6457 C CA . THR A 1 815 ? 8.463 7.830 -1.493 1.00 65.56 815 THR A CA 1
ATOM 6458 C C . THR A 1 815 ? 7.586 7.241 -2.611 1.00 65.56 815 THR A C 1
ATOM 6460 O O . THR A 1 815 ? 8.011 7.239 -3.763 1.00 65.56 815 THR A O 1
ATOM 6463 N N . ASP A 1 816 ? 6.354 6.800 -2.321 1.00 62.44 816 ASP A N 1
ATOM 6464 C CA . ASP A 1 816 ? 5.348 6.362 -3.312 1.00 62.44 816 ASP A CA 1
ATOM 6465 C C . ASP A 1 816 ? 4.532 7.522 -3.909 1.00 62.44 816 ASP A C 1
ATOM 6467 O O . ASP A 1 816 ? 3.597 7.295 -4.681 1.00 62.44 816 ASP A O 1
ATOM 6471 N N . VAL A 1 817 ? 4.888 8.778 -3.620 1.00 44.94 817 VAL A N 1
ATOM 6472 C CA . VAL A 1 817 ? 4.188 9.969 -4.145 1.00 44.94 817 VAL A CA 1
ATOM 6473 C C . VAL A 1 817 ? 4.290 10.089 -5.685 1.00 44.94 817 VAL A C 1
ATOM 6475 O O . VAL A 1 817 ? 3.533 10.838 -6.301 1.00 44.94 817 VAL A O 1
ATOM 6478 N N . GLU A 1 818 ? 5.130 9.275 -6.342 1.00 45.81 818 GLU A N 1
ATOM 6479 C CA . GLU A 1 818 ? 5.073 9.021 -7.794 1.00 45.81 818 GLU A CA 1
ATOM 6480 C C . GLU A 1 818 ? 4.488 7.652 -8.217 1.00 45.81 818 GLU A C 1
ATOM 6482 O O . GLU A 1 818 ? 4.313 7.450 -9.417 1.00 45.81 818 GLU A O 1
ATOM 6487 N N . SER A 1 819 ? 4.166 6.708 -7.321 1.00 46.16 819 SER A N 1
ATOM 6488 C CA . SER A 1 819 ? 3.918 5.292 -7.675 1.00 46.16 819 SER A CA 1
ATOM 6489 C C . SER A 1 819 ? 2.471 4.794 -7.504 1.00 46.16 819 SER A C 1
ATOM 6491 O O . SER A 1 819 ? 1.999 4.024 -8.344 1.00 46.16 819 SER A O 1
ATOM 6493 N N . ALA A 1 820 ? 1.718 5.231 -6.489 1.00 37.91 820 ALA A N 1
ATOM 6494 C CA . ALA A 1 820 ? 0.547 4.460 -6.040 1.00 37.91 820 ALA A CA 1
ATOM 6495 C C . ALA A 1 820 ? -0.818 4.897 -6.623 1.00 37.91 820 ALA A C 1
ATOM 6497 O O . ALA A 1 820 ? -1.584 4.042 -7.069 1.00 37.91 820 ALA A O 1
ATOM 6498 N N . THR A 1 821 ? -1.079 6.197 -6.839 1.00 41.16 821 THR A N 1
ATOM 6499 C CA . THR A 1 821 ? -2.070 6.604 -7.874 1.00 41.16 821 THR A CA 1
ATOM 6500 C C . THR A 1 821 ? -1.584 6.232 -9.279 1.00 41.16 821 THR A C 1
ATOM 6502 O O . THR A 1 821 ? -2.328 6.329 -10.262 1.00 41.16 821 THR A O 1
ATOM 6505 N N . HIS A 1 822 ? -0.311 5.843 -9.384 1.00 47.34 822 HIS A N 1
ATOM 6506 C CA . HIS A 1 822 ? 0.347 5.597 -10.639 1.00 47.34 822 HIS A CA 1
ATOM 6507 C C . HIS A 1 822 ? 0.282 4.157 -11.130 1.00 47.34 822 HIS A C 1
ATOM 6509 O O . HIS A 1 822 ? 0.053 4.073 -12.314 1.00 47.34 822 HIS A O 1
ATOM 6515 N N . ARG A 1 823 ? 0.358 3.036 -10.388 1.00 48.28 823 ARG A N 1
ATOM 6516 C CA . ARG A 1 823 ? 0.528 1.685 -11.020 1.00 48.28 823 ARG A CA 1
ATOM 6517 C C . ARG A 1 823 ? -0.417 1.398 -12.218 1.00 48.28 823 ARG A C 1
ATOM 6519 O O . ARG A 1 823 ? 0.029 0.846 -13.222 1.00 48.28 823 ARG A O 1
ATOM 6526 N N . LYS A 1 824 ? -1.665 1.902 -12.204 1.00 45.62 824 LYS A N 1
ATOM 6527 C CA . LYS A 1 824 ? -2.606 1.914 -13.355 1.00 45.62 824 LYS A CA 1
ATOM 6528 C C . LYS A 1 824 ? -2.338 3.017 -14.410 1.00 45.62 824 LYS A C 1
ATOM 6530 O O . LYS A 1 824 ? -2.316 2.711 -15.599 1.00 45.62 824 LYS A O 1
ATOM 6535 N N . LYS A 1 825 ? -2.074 4.270 -14.005 1.00 41.25 825 LYS A N 1
ATOM 6536 C CA . LYS A 1 825 ? -1.603 5.382 -14.873 1.00 41.25 825 LYS A CA 1
ATOM 6537 C C . LYS A 1 825 ? -0.170 5.197 -15.426 1.00 41.25 825 LYS A C 1
ATOM 6539 O O . LYS A 1 825 ? 0.192 5.866 -16.379 1.00 41.25 825 LYS A O 1
ATOM 6544 N N . TYR A 1 826 ? 0.626 4.309 -14.838 1.00 47.25 826 TYR A N 1
ATOM 6545 C CA . TYR A 1 826 ? 2.029 3.969 -15.101 1.00 47.25 826 TYR A CA 1
ATOM 6546 C C . TYR A 1 826 ? 2.064 2.896 -16.183 1.00 47.25 826 TYR A C 1
ATOM 6548 O O . TYR A 1 826 ? 2.650 3.096 -17.237 1.00 47.25 826 TYR A O 1
ATOM 6556 N N . LEU A 1 827 ? 1.275 1.829 -16.016 1.00 48.09 827 LEU A N 1
ATOM 6557 C CA . LEU A 1 827 ? 0.929 0.935 -17.125 1.00 48.09 827 LEU A CA 1
ATOM 6558 C C . LEU A 1 827 ? 0.381 1.704 -18.345 1.00 48.09 827 LEU A C 1
ATOM 6560 O O . LEU A 1 827 ? 0.718 1.373 -19.479 1.00 48.09 827 LEU A O 1
ATOM 6564 N N . GLN A 1 828 ? -0.408 2.763 -18.123 1.00 47.16 828 GLN A N 1
ATOM 6565 C CA . GLN A 1 828 ? -0.874 3.657 -19.191 1.00 47.16 828 GLN A CA 1
ATOM 6566 C C . GLN A 1 828 ? 0.218 4.607 -19.734 1.00 47.16 828 GLN A C 1
ATOM 6568 O O . GLN A 1 828 ? 0.223 4.870 -20.933 1.00 47.16 828 GLN A O 1
ATOM 6573 N N . SER A 1 829 ? 1.144 5.117 -18.911 1.00 49.22 829 SER A N 1
ATOM 6574 C CA . SER A 1 829 ? 2.158 6.102 -19.335 1.00 49.22 829 SER A CA 1
ATOM 6575 C C . SER A 1 829 ? 3.407 5.496 -19.981 1.00 49.22 829 SER A C 1
ATOM 6577 O O . SER A 1 829 ? 4.102 6.197 -20.712 1.00 49.22 829 SER A O 1
ATOM 6579 N N . TYR A 1 830 ? 3.678 4.206 -19.767 1.00 58.19 830 TYR A N 1
ATOM 6580 C CA . TYR A 1 830 ? 4.804 3.488 -20.384 1.00 58.19 830 TYR A CA 1
ATOM 6581 C C . TYR A 1 830 ? 4.451 2.861 -21.746 1.00 58.19 830 TYR A C 1
ATOM 6583 O O . TYR A 1 830 ? 5.309 2.236 -22.365 1.00 58.19 830 TYR A O 1
ATOM 6591 N N . ASN A 1 831 ? 3.209 3.025 -22.232 1.00 69.06 831 ASN A N 1
ATOM 6592 C CA . ASN A 1 831 ? 2.746 2.481 -23.520 1.00 69.06 831 ASN A CA 1
ATOM 6593 C C . ASN A 1 831 ? 3.053 0.971 -23.667 1.00 69.06 831 ASN A C 1
ATOM 6595 O O . ASN A 1 831 ? 3.491 0.500 -24.720 1.00 69.06 831 ASN A O 1
ATOM 6599 N N . ALA A 1 832 ? 2.885 0.224 -22.572 1.00 79.81 832 ALA A N 1
ATOM 6600 C CA . ALA A 1 832 ? 3.321 -1.162 -22.475 1.00 79.81 832 ALA A CA 1
ATOM 6601 C C . ALA A 1 832 ? 2.401 -2.107 -23.264 1.00 79.81 832 ALA A C 1
ATOM 6603 O O . ALA A 1 832 ? 1.173 -2.028 -23.169 1.00 79.81 832 ALA A O 1
ATOM 6604 N N . ALA A 1 833 ? 2.988 -3.049 -24.002 1.00 84.81 833 ALA A N 1
ATOM 6605 C CA . ALA A 1 833 ? 2.259 -4.125 -24.673 1.00 84.81 833 ALA A CA 1
ATOM 6606 C C . ALA A 1 833 ? 2.838 -5.497 -24.308 1.00 84.81 833 ALA A C 1
ATOM 6608 O O . ALA A 1 833 ? 4.033 -5.629 -24.067 1.00 84.81 833 ALA A O 1
ATOM 6609 N N . ALA A 1 834 ? 2.000 -6.533 -24.302 1.00 89.19 834 ALA A N 1
ATOM 6610 C CA . ALA A 1 834 ? 2.461 -7.909 -24.138 1.00 89.19 834 ALA A CA 1
ATOM 6611 C C . ALA A 1 834 ? 3.315 -8.357 -25.335 1.00 89.19 834 ALA A C 1
ATOM 6613 O O . ALA A 1 834 ? 2.917 -8.157 -26.487 1.00 89.19 834 ALA A O 1
ATOM 6614 N N . SER A 1 835 ? 4.430 -9.038 -25.067 1.00 92.75 835 SER A N 1
ATOM 6615 C CA . SER A 1 835 ? 5.114 -9.848 -26.074 1.00 92.75 835 SER A CA 1
ATOM 6616 C C . SER A 1 835 ? 4.170 -10.940 -26.610 1.00 92.75 835 SER A C 1
ATOM 6618 O O . SER A 1 835 ? 3.406 -11.529 -25.840 1.00 92.75 835 SER A O 1
ATOM 6620 N N . PRO A 1 836 ? 4.232 -11.291 -27.910 1.00 92.75 836 PRO A N 1
ATOM 6621 C CA . PRO A 1 836 ? 3.553 -12.470 -28.452 1.00 92.75 836 PRO A CA 1
ATOM 6622 C C . PRO A 1 836 ? 4.141 -13.809 -27.959 1.00 92.75 836 PRO A C 1
ATOM 6624 O O . PRO A 1 836 ? 3.654 -14.863 -28.384 1.00 92.75 836 PRO A O 1
ATOM 6627 N N . LEU A 1 837 ? 5.179 -13.758 -27.116 1.00 92.75 837 LEU A N 1
ATOM 6628 C CA . LEU A 1 837 ? 5.819 -14.867 -26.406 1.00 92.75 837 LEU A CA 1
ATOM 6629 C C . LEU A 1 837 ? 5.699 -14.729 -24.869 1.00 92.75 837 LEU A C 1
ATOM 6631 O O . LEU A 1 837 ? 6.352 -15.473 -24.148 1.00 92.75 837 LEU A O 1
ATOM 6635 N N . ILE A 1 838 ? 4.885 -13.802 -24.341 1.00 91.81 838 ILE A N 1
ATOM 6636 C CA . ILE A 1 838 ? 4.636 -13.726 -22.890 1.00 91.81 838 ILE A CA 1
ATOM 6637 C C . ILE A 1 838 ? 3.976 -15.027 -22.391 1.00 91.81 838 ILE A C 1
ATOM 6639 O O . ILE A 1 838 ? 3.070 -15.544 -23.049 1.00 91.81 838 ILE A O 1
ATOM 6643 N N . GLY A 1 839 ? 4.438 -15.551 -21.256 1.00 89.25 839 GLY A N 1
ATOM 6644 C CA . GLY A 1 839 ? 4.079 -16.875 -20.729 1.00 89.25 839 GLY A CA 1
ATOM 6645 C C . GLY A 1 839 ? 4.956 -18.023 -21.258 1.00 89.25 839 GLY A C 1
ATOM 6646 O O . GLY A 1 839 ? 4.819 -19.163 -20.812 1.00 89.25 839 GLY A O 1
ATOM 6647 N N . PHE A 1 840 ? 5.868 -17.753 -22.204 1.00 91.44 840 PHE A N 1
ATOM 6648 C CA . PHE A 1 840 ? 6.940 -18.683 -22.562 1.00 91.44 840 PHE A CA 1
ATOM 6649 C C . PHE A 1 840 ? 8.127 -18.499 -21.615 1.00 91.44 840 PHE A C 1
ATOM 6651 O O . PHE A 1 840 ? 8.572 -17.372 -21.389 1.00 91.44 840 PHE A O 1
ATOM 6658 N N . GLN A 1 841 ? 8.659 -19.610 -21.115 1.00 89.50 841 GLN A N 1
ATOM 6659 C CA . GLN A 1 841 ? 9.879 -19.672 -20.321 1.00 89.50 841 GLN A CA 1
ATOM 6660 C C . GLN A 1 841 ? 10.751 -20.800 -20.890 1.00 89.50 841 GLN A C 1
ATOM 6662 O O . GLN A 1 841 ? 10.279 -21.938 -20.927 1.00 89.50 841 GLN A O 1
ATOM 6667 N N . PRO A 1 842 ? 11.970 -20.522 -21.392 1.00 90.06 842 PRO A N 1
ATOM 6668 C CA . PRO A 1 842 ? 12.823 -21.565 -21.944 1.00 90.06 842 PRO A CA 1
ATOM 6669 C C . PRO A 1 842 ? 13.330 -22.499 -20.849 1.00 90.06 842 PRO A C 1
ATOM 6671 O O . PRO A 1 842 ? 13.652 -22.062 -19.741 1.00 90.06 842 PRO A O 1
ATOM 6674 N N . ASP A 1 843 ? 13.436 -23.773 -21.208 1.00 89.06 843 ASP A N 1
ATOM 6675 C CA . ASP A 1 843 ? 14.029 -24.804 -20.369 1.00 89.06 843 ASP A CA 1
ATOM 6676 C C . ASP A 1 843 ? 15.554 -24.812 -20.524 1.00 89.06 843 ASP A C 1
ATOM 6678 O O . ASP A 1 843 ? 16.045 -24.901 -21.657 1.00 89.06 843 ASP A O 1
ATOM 6682 N N . THR A 1 844 ? 16.280 -24.698 -19.410 1.00 89.88 844 THR A N 1
ATOM 6683 C CA . THR A 1 844 ? 17.749 -24.612 -19.363 1.00 89.88 844 THR A CA 1
ATOM 6684 C C . THR A 1 844 ? 18.440 -25.941 -19.094 1.00 89.88 844 THR A C 1
ATOM 6686 O O . THR A 1 844 ? 19.641 -26.012 -19.351 1.00 89.88 844 THR A O 1
ATOM 6689 N N . ASP A 1 845 ? 17.697 -26.966 -18.659 1.00 86.75 845 ASP A N 1
ATOM 6690 C CA . ASP A 1 845 ? 18.218 -28.237 -18.145 1.00 86.75 845 ASP A CA 1
ATOM 6691 C C . ASP A 1 845 ? 19.391 -28.797 -18.980 1.00 86.75 845 ASP A C 1
ATOM 6693 O O . ASP A 1 845 ? 19.239 -29.233 -20.131 1.00 86.75 845 ASP A O 1
ATOM 6697 N N . GLY A 1 846 ? 20.588 -28.804 -18.386 1.00 88.38 846 GLY A N 1
ATOM 6698 C CA . GLY A 1 846 ? 21.815 -29.341 -18.984 1.00 88.38 846 GLY A CA 1
ATOM 6699 C C . GLY A 1 846 ? 22.609 -28.357 -19.853 1.00 88.38 846 GLY A C 1
ATOM 6700 O O . GLY A 1 846 ? 23.502 -28.790 -20.595 1.00 88.38 846 GLY A O 1
ATOM 6701 N N . TYR A 1 847 ? 22.302 -27.060 -19.777 1.00 91.25 847 TYR A N 1
ATOM 6702 C CA . TYR A 1 847 ? 23.019 -25.962 -20.441 1.00 91.25 847 TYR A CA 1
ATOM 6703 C C . TYR A 1 847 ? 23.508 -24.868 -19.475 1.00 91.25 847 TYR A C 1
ATOM 6705 O O . TYR A 1 847 ? 24.131 -23.908 -19.928 1.00 91.25 847 TYR A O 1
ATOM 6713 N N . GLU A 1 848 ? 23.283 -25.001 -18.168 1.00 88.25 848 GLU A N 1
ATOM 6714 C CA . GLU A 1 848 ? 23.572 -23.994 -17.133 1.00 88.25 848 GLU A CA 1
ATOM 6715 C C . GLU A 1 848 ? 25.036 -23.537 -17.192 1.00 88.25 848 GLU A C 1
ATOM 6717 O O . GLU A 1 848 ? 25.321 -22.375 -17.472 1.00 88.25 848 GLU A O 1
ATOM 6722 N N . GLY A 1 849 ? 25.980 -24.476 -17.068 1.00 89.25 849 GLY A N 1
ATOM 6723 C CA . GLY A 1 849 ? 27.417 -24.184 -17.138 1.00 89.25 849 GLY A CA 1
ATOM 6724 C C . GLY A 1 849 ? 27.904 -23.690 -18.510 1.00 89.25 849 GLY A C 1
ATOM 6725 O O . GLY A 1 849 ? 28.996 -23.136 -18.621 1.00 89.25 849 GLY A O 1
ATOM 6726 N N . ASP A 1 850 ? 27.116 -23.861 -19.577 1.00 91.31 850 ASP A N 1
ATOM 6727 C CA . ASP A 1 850 ? 27.414 -23.255 -20.879 1.00 91.31 850 ASP A CA 1
ATOM 6728 C C . ASP A 1 850 ? 26.902 -21.805 -20.947 1.00 91.31 850 ASP A C 1
ATOM 6730 O O . ASP A 1 850 ? 27.582 -20.938 -21.506 1.00 91.31 850 ASP A O 1
ATOM 6734 N N . LEU A 1 851 ? 25.740 -21.523 -20.345 1.00 91.56 851 LEU A N 1
ATOM 6735 C CA . LEU A 1 851 ? 25.164 -20.182 -20.197 1.00 91.56 851 LEU A CA 1
ATOM 6736 C C . LEU A 1 851 ? 26.015 -19.300 -19.268 1.00 91.56 851 LEU A C 1
ATOM 6738 O O . LEU A 1 851 ? 26.283 -18.146 -19.614 1.00 91.56 851 LEU A O 1
ATOM 6742 N N . GLU A 1 852 ? 26.534 -19.860 -18.169 1.00 90.50 852 GLU A N 1
ATOM 6743 C CA . GLU A 1 852 ? 27.507 -19.226 -17.260 1.00 90.50 852 GLU A CA 1
ATOM 6744 C C . GLU A 1 852 ? 28.774 -18.729 -17.970 1.00 90.50 852 GLU A C 1
ATOM 6746 O O . GLU A 1 852 ? 29.351 -17.715 -17.580 1.00 90.50 852 GLU A O 1
ATOM 6751 N N . VAL A 1 853 ? 29.212 -19.405 -19.036 1.00 90.12 853 VAL A N 1
ATOM 6752 C CA . VAL A 1 853 ? 30.356 -18.968 -19.856 1.00 90.12 853 VAL A CA 1
ATOM 6753 C C . VAL A 1 853 ? 29.911 -17.993 -20.950 1.00 90.12 853 VAL A C 1
ATOM 6755 O O . VAL A 1 853 ? 30.589 -16.996 -21.219 1.00 90.12 853 VAL A O 1
ATOM 6758 N N . TYR A 1 854 ? 28.774 -18.266 -21.591 1.00 91.56 854 TYR A N 1
ATOM 6759 C CA . TYR A 1 854 ? 28.269 -17.511 -22.737 1.00 91.56 854 TYR A CA 1
ATOM 6760 C C . TYR A 1 854 ? 27.869 -16.076 -22.387 1.00 91.56 854 TYR A C 1
ATOM 6762 O O . TYR A 1 854 ? 28.284 -15.132 -23.063 1.00 91.56 854 TYR A O 1
ATOM 6770 N N . ILE A 1 855 ? 27.078 -15.889 -21.333 1.00 90.81 855 ILE A N 1
ATOM 6771 C CA . ILE A 1 855 ? 26.434 -14.602 -21.044 1.00 90.81 855 ILE A CA 1
ATOM 6772 C C . ILE A 1 855 ? 27.435 -13.551 -20.541 1.00 90.81 855 ILE A C 1
ATOM 6774 O O . ILE A 1 855 ? 27.415 -12.436 -21.065 1.00 90.81 855 ILE A O 1
ATOM 6778 N N . PRO A 1 856 ? 28.410 -13.867 -19.669 1.00 88.88 856 PRO A N 1
ATOM 6779 C CA . PRO A 1 856 ? 29.498 -12.938 -19.363 1.00 88.88 856 PRO A CA 1
ATOM 6780 C C . PRO A 1 856 ? 30.377 -12.593 -20.577 1.00 88.88 856 PRO A C 1
ATOM 6782 O O . PRO A 1 856 ? 30.939 -11.498 -20.634 1.00 88.88 856 PRO A O 1
ATOM 6785 N N . ALA A 1 857 ? 30.511 -13.487 -21.566 1.00 88.56 857 ALA A N 1
ATOM 6786 C CA . ALA A 1 857 ? 31.213 -13.186 -22.819 1.00 88.56 857 ALA A CA 1
ATOM 6787 C C . ALA A 1 857 ? 30.393 -12.261 -23.743 1.00 88.56 857 ALA A C 1
ATOM 6789 O O . ALA A 1 857 ? 30.957 -11.358 -24.362 1.00 88.56 857 ALA A O 1
ATOM 6790 N N . LEU A 1 858 ? 29.069 -12.441 -23.785 1.00 89.88 858 LEU A N 1
ATOM 6791 C CA . LEU A 1 858 ? 28.103 -11.577 -24.473 1.00 89.88 858 LEU A CA 1
ATOM 6792 C C . LEU A 1 858 ? 28.102 -10.159 -23.872 1.00 89.88 858 LEU A C 1
ATOM 6794 O O . LEU A 1 858 ? 28.213 -9.182 -24.617 1.00 89.88 858 LEU A O 1
ATOM 6798 N N . GLN A 1 859 ? 28.058 -10.046 -22.540 1.00 88.50 859 GLN A N 1
ATOM 6799 C CA . GLN A 1 859 ? 28.074 -8.773 -21.804 1.00 88.50 859 GLN A CA 1
ATOM 6800 C C . GLN A 1 859 ? 29.374 -7.981 -22.021 1.00 88.50 859 GLN A C 1
ATOM 6802 O O . GLN A 1 859 ? 29.336 -6.785 -22.302 1.00 88.50 859 GLN A O 1
ATOM 6807 N N . LYS A 1 860 ? 30.538 -8.651 -22.022 1.00 86.81 860 LYS A N 1
ATOM 6808 C CA . LYS A 1 860 ? 31.830 -8.035 -22.402 1.00 86.81 860 LYS A CA 1
ATOM 6809 C C . LYS A 1 860 ? 31.833 -7.442 -23.817 1.00 86.81 860 LYS A C 1
ATOM 6811 O O . LYS A 1 860 ? 32.668 -6.591 -24.119 1.00 86.81 860 LYS A O 1
ATOM 6816 N N . GLY A 1 861 ? 30.922 -7.890 -24.680 1.00 89.12 861 GLY A N 1
ATOM 6817 C CA . GLY A 1 861 ? 30.714 -7.362 -26.023 1.00 89.12 861 GLY A CA 1
ATOM 6818 C C . GLY A 1 861 ? 29.860 -6.093 -26.098 1.00 89.12 861 GLY A C 1
ATOM 6819 O O . GLY A 1 861 ? 29.807 -5.492 -27.163 1.00 89.12 861 GLY A O 1
ATOM 6820 N N . GLU A 1 862 ? 29.201 -5.642 -25.025 1.00 90.25 862 GLU A N 1
ATOM 6821 C CA . GLU A 1 862 ? 28.174 -4.588 -25.132 1.00 90.25 862 GLU A CA 1
ATOM 6822 C C . GLU A 1 862 ? 28.722 -3.227 -25.580 1.00 90.25 862 GLU A C 1
ATOM 6824 O O . GLU A 1 862 ? 27.997 -2.432 -26.172 1.00 90.25 862 GLU A O 1
ATOM 6829 N N . ASP 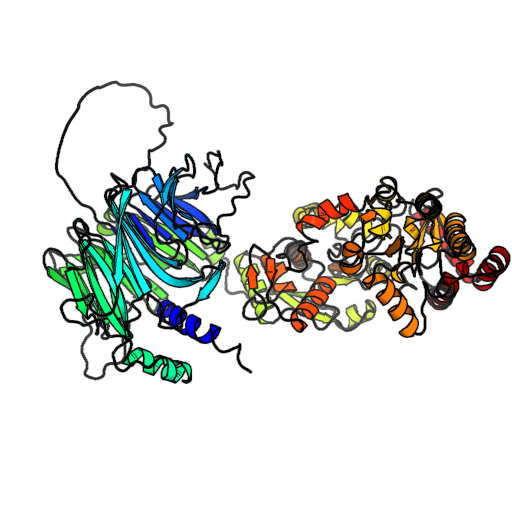A 1 863 ? 30.014 -2.963 -25.381 1.00 91.19 863 ASP A N 1
ATOM 6830 C CA . ASP A 1 863 ? 30.680 -1.759 -25.883 1.00 91.19 863 ASP A CA 1
ATOM 6831 C C . ASP A 1 863 ? 31.285 -1.909 -27.294 1.00 91.19 863 ASP A C 1
ATOM 6833 O O . ASP A 1 863 ? 32.051 -1.048 -27.734 1.00 91.19 863 ASP A O 1
ATOM 6837 N N . ILE A 1 864 ? 30.895 -2.943 -28.056 1.00 93.44 864 ILE A N 1
ATOM 6838 C CA . ILE A 1 864 ? 31.307 -3.161 -29.458 1.00 93.44 864 ILE A CA 1
ATOM 6839 C C . ILE A 1 864 ? 30.967 -1.984 -30.383 1.00 93.44 864 ILE A C 1
ATOM 6841 O O . ILE A 1 864 ? 31.630 -1.765 -31.392 1.00 93.44 864 ILE A O 1
ATOM 6845 N N . TRP A 1 865 ? 29.994 -1.145 -30.018 1.00 94.38 865 TRP A N 1
ATOM 6846 C CA . TRP A 1 865 ? 29.702 0.102 -30.730 1.00 94.38 865 TRP A CA 1
ATOM 6847 C C . TRP A 1 865 ? 30.875 1.107 -30.721 1.00 94.38 865 TRP A C 1
ATOM 6849 O O . TRP A 1 865 ? 30.873 2.041 -31.521 1.00 94.38 865 TRP A O 1
ATOM 6859 N N . GLN A 1 866 ? 31.899 0.922 -29.879 1.00 94.00 866 GLN A N 1
ATOM 6860 C CA . GLN A 1 866 ? 33.137 1.722 -29.867 1.00 94.00 866 GLN A CA 1
ATOM 6861 C C . GLN A 1 866 ? 34.171 1.269 -30.915 1.00 94.00 866 GLN A C 1
ATOM 6863 O O . GLN A 1 866 ? 35.183 1.947 -31.103 1.00 94.00 866 GLN A O 1
ATOM 6868 N N . ALA A 1 867 ? 33.922 0.150 -31.605 1.00 94.00 867 ALA A N 1
ATOM 6869 C CA . ALA A 1 867 ? 34.782 -0.404 -32.647 1.00 94.00 867 ALA A CA 1
ATOM 6870 C C . ALA A 1 867 ? 35.147 0.629 -33.725 1.00 94.00 867 ALA A C 1
ATOM 6872 O O . ALA A 1 867 ? 34.297 1.378 -34.230 1.00 94.00 867 ALA A O 1
ATOM 6873 N N . LYS A 1 868 ? 36.419 0.637 -34.134 1.00 91.62 868 LYS A N 1
ATOM 6874 C CA . LYS A 1 868 ? 36.871 1.473 -35.258 1.00 91.62 868 LYS A CA 1
ATOM 6875 C C . LYS A 1 868 ? 36.388 0.870 -36.569 1.00 91.62 868 LYS A C 1
ATOM 6877 O O . LYS A 1 868 ? 35.864 1.595 -37.419 1.00 91.62 868 LYS A O 1
ATOM 6882 N N . ASN A 1 869 ? 36.517 -0.448 -36.692 1.00 94.19 869 ASN A N 1
ATOM 6883 C CA . ASN A 1 869 ? 36.015 -1.226 -37.809 1.00 94.19 869 ASN A CA 1
ATOM 6884 C C . ASN A 1 869 ? 34.841 -2.087 -37.329 1.00 94.19 869 ASN A C 1
ATOM 6886 O O . ASN A 1 869 ? 34.999 -3.255 -36.993 1.00 94.19 869 ASN A O 1
ATOM 6890 N N . PHE A 1 870 ? 33.673 -1.449 -37.223 1.00 95.94 870 PHE A N 1
ATOM 6891 C CA . PHE A 1 870 ? 32.493 -2.033 -36.587 1.00 95.94 870 PHE A CA 1
ATOM 6892 C C . PHE A 1 870 ? 32.096 -3.387 -37.168 1.00 95.94 870 PHE A C 1
ATOM 6894 O O . PHE A 1 870 ? 31.897 -4.310 -36.391 1.00 95.94 870 PHE A O 1
ATOM 6901 N N . ASP A 1 871 ? 32.016 -3.524 -38.492 1.00 95.00 871 ASP A N 1
ATOM 6902 C CA . ASP A 1 871 ? 31.544 -4.764 -39.108 1.00 95.00 871 ASP A CA 1
ATOM 6903 C C . ASP A 1 871 ? 32.496 -5.939 -38.827 1.00 95.00 871 ASP A C 1
ATOM 6905 O O . ASP A 1 871 ? 32.053 -6.948 -38.283 1.00 95.00 871 ASP A O 1
ATOM 6909 N N . ASP A 1 872 ? 33.805 -5.777 -39.056 1.00 95.06 872 ASP A N 1
ATOM 6910 C CA . ASP A 1 872 ? 34.801 -6.827 -38.780 1.00 95.06 872 ASP A CA 1
ATOM 6911 C C . ASP A 1 872 ? 34.905 -7.165 -37.278 1.00 95.06 872 ASP A C 1
ATOM 6913 O O . ASP A 1 872 ? 35.042 -8.330 -36.896 1.00 95.06 872 ASP A O 1
ATOM 6917 N N . GLU A 1 873 ? 34.849 -6.159 -36.396 1.00 95.69 873 GLU A N 1
ATOM 6918 C CA . GLU A 1 873 ? 34.936 -6.368 -34.945 1.00 95.69 873 GLU A CA 1
ATOM 6919 C C . GLU A 1 873 ? 33.662 -7.040 -34.388 1.00 95.69 873 GLU A C 1
ATOM 6921 O O . GLU A 1 873 ? 33.767 -7.885 -33.491 1.00 95.69 873 GLU A O 1
ATOM 6926 N N . TYR A 1 874 ? 32.482 -6.707 -34.930 1.00 95.25 874 TYR A N 1
ATOM 6927 C CA . TYR A 1 874 ? 31.175 -7.267 -34.560 1.00 95.25 874 TYR A CA 1
ATOM 6928 C C . TYR A 1 874 ? 30.993 -8.692 -35.097 1.00 95.25 874 TYR A C 1
ATOM 6930 O O . TYR A 1 874 ? 30.617 -9.590 -34.342 1.00 95.25 874 TYR A O 1
ATOM 6938 N N . ASP A 1 875 ? 31.351 -8.947 -36.357 1.00 92.75 875 ASP A N 1
ATOM 6939 C CA . ASP A 1 875 ? 31.350 -10.295 -36.940 1.00 92.75 875 ASP A CA 1
ATOM 6940 C C . ASP A 1 875 ? 32.381 -11.191 -36.231 1.00 92.75 875 ASP A C 1
ATOM 6942 O O . ASP A 1 875 ? 32.099 -12.344 -35.889 1.00 92.75 875 ASP A O 1
ATOM 6946 N N . GLY A 1 876 ? 33.545 -10.633 -35.879 1.00 92.06 876 GLY A N 1
ATOM 6947 C CA . GLY A 1 876 ? 34.532 -11.291 -35.027 1.00 92.06 876 GLY A CA 1
ATOM 6948 C C . GLY A 1 876 ? 34.042 -11.552 -33.596 1.00 92.06 876 GLY A C 1
ATOM 6949 O O . GLY A 1 876 ? 34.444 -12.547 -32.994 1.00 92.06 876 GLY A O 1
ATOM 6950 N N . LEU A 1 877 ? 33.179 -10.699 -33.030 1.00 91.12 877 LEU A N 1
ATOM 6951 C CA . LEU A 1 877 ? 32.529 -10.945 -31.736 1.00 91.12 877 LEU A CA 1
ATOM 6952 C C . LEU A 1 877 ? 31.548 -12.114 -31.837 1.00 91.12 877 LEU A C 1
ATOM 6954 O O . LEU A 1 877 ? 31.667 -13.040 -31.035 1.00 91.12 877 LEU A O 1
ATOM 6958 N N . MET A 1 878 ? 30.657 -12.115 -32.836 1.00 88.69 878 MET A N 1
ATOM 6959 C CA . MET A 1 878 ? 29.733 -13.229 -33.093 1.00 88.69 878 MET A CA 1
ATOM 6960 C C . MET A 1 878 ? 30.488 -14.558 -33.212 1.00 88.69 878 MET A C 1
ATOM 6962 O O . MET A 1 878 ? 30.162 -15.516 -32.512 1.00 88.69 878 MET A O 1
ATOM 6966 N N . GLY A 1 879 ? 31.563 -14.598 -34.006 1.00 86.19 879 GLY A N 1
ATOM 6967 C CA . 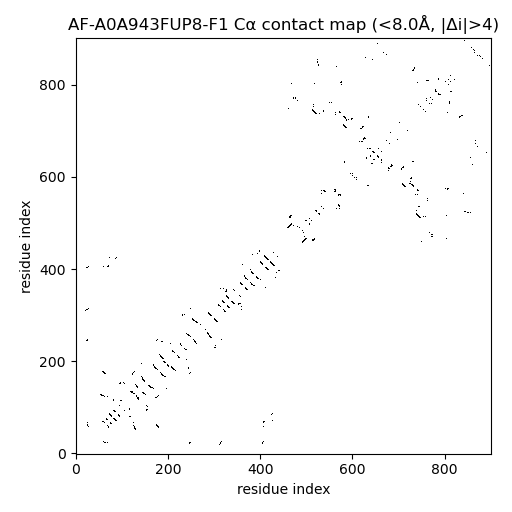GLY A 1 879 ? 32.396 -15.795 -34.165 1.00 86.19 879 GLY A CA 1
ATOM 6968 C C . GLY A 1 879 ? 33.074 -16.280 -32.875 1.00 86.19 879 GLY A C 1
ATOM 6969 O O . GLY A 1 879 ? 33.274 -17.481 -32.716 1.00 86.19 879 GLY A O 1
ATOM 6970 N N . ARG A 1 880 ? 33.403 -15.382 -31.932 1.00 87.50 880 ARG A N 1
ATOM 6971 C CA . ARG A 1 880 ? 33.996 -15.751 -30.629 1.00 87.50 880 ARG A CA 1
ATOM 6972 C C . ARG A 1 880 ? 32.978 -16.293 -29.625 1.00 87.50 880 ARG A C 1
ATOM 6974 O O . ARG A 1 880 ? 33.344 -17.141 -28.819 1.00 87.50 880 ARG A O 1
ATOM 6981 N N . ILE A 1 881 ? 31.741 -15.792 -29.639 1.00 86.62 881 ILE A N 1
ATOM 6982 C CA . ILE A 1 881 ? 30.700 -16.178 -28.665 1.00 86.62 881 ILE A CA 1
ATOM 6983 C C . ILE A 1 881 ? 29.776 -17.299 -29.171 1.00 86.62 881 ILE A C 1
ATOM 6985 O O . ILE A 1 881 ? 29.084 -17.920 -28.366 1.00 86.62 881 ILE A O 1
ATOM 6989 N N . SER A 1 882 ? 29.764 -17.582 -30.479 1.00 80.88 882 SER A N 1
ATOM 6990 C CA . SER A 1 882 ? 28.970 -18.660 -31.085 1.00 80.88 882 SER A CA 1
ATOM 6991 C C . SER A 1 882 ? 29.561 -20.037 -30.749 1.00 80.88 882 SER A C 1
ATOM 6993 O O . SER A 1 882 ? 30.351 -20.626 -31.487 1.00 80.88 882 SER A O 1
ATOM 6995 N N . MET A 1 883 ? 29.192 -20.560 -29.579 1.00 84.25 883 MET A N 1
ATOM 6996 C CA . MET A 1 883 ? 29.622 -21.873 -29.098 1.00 84.25 883 MET A CA 1
ATOM 6997 C C . MET A 1 883 ? 28.668 -22.975 -29.575 1.00 84.25 883 MET A C 1
ATOM 6999 O O . MET A 1 883 ? 27.448 -22.841 -29.482 1.00 84.25 883 MET A O 1
ATOM 7003 N N . ARG A 1 884 ? 29.207 -24.124 -30.018 1.00 85.75 884 ARG A N 1
ATOM 7004 C CA . ARG A 1 884 ? 28.421 -25.251 -30.575 1.00 85.75 884 ARG A CA 1
ATOM 7005 C C . ARG A 1 884 ? 27.237 -25.672 -29.694 1.00 85.75 884 ARG A C 1
ATOM 7007 O O . ARG A 1 884 ? 26.171 -25.990 -30.217 1.00 85.75 884 ARG A O 1
ATOM 7014 N N . LYS A 1 885 ? 27.423 -25.697 -28.372 1.00 89.44 885 LYS A N 1
ATOM 7015 C CA . LYS A 1 885 ? 26.362 -26.040 -27.419 1.00 89.44 885 LYS A CA 1
ATOM 7016 C C . LYS A 1 885 ? 25.310 -24.937 -27.262 1.00 89.44 885 LYS A C 1
ATOM 7018 O O . LYS A 1 885 ? 24.137 -25.271 -27.187 1.00 89.44 885 LYS A O 1
ATOM 7023 N N . ILE A 1 886 ? 25.689 -23.660 -27.302 1.00 93.25 886 ILE A N 1
ATOM 7024 C CA . ILE A 1 886 ? 24.741 -22.535 -27.265 1.00 93.25 886 ILE A CA 1
ATOM 7025 C C . ILE A 1 886 ? 23.903 -22.482 -28.552 1.00 93.25 886 ILE A C 1
ATOM 7027 O O . ILE A 1 886 ? 22.692 -22.296 -28.495 1.00 93.25 886 ILE A O 1
ATOM 7031 N N . ASN A 1 887 ? 24.495 -22.795 -29.708 1.00 93.25 887 ASN A N 1
ATOM 7032 C CA . ASN A 1 887 ? 23.741 -22.978 -30.956 1.00 93.25 887 ASN A CA 1
ATOM 7033 C C . ASN A 1 887 ? 22.752 -24.157 -30.866 1.00 93.25 887 ASN A C 1
ATOM 7035 O O . ASN A 1 887 ? 21.640 -24.086 -31.396 1.00 93.25 887 ASN A O 1
ATOM 7039 N N . LYS A 1 888 ? 23.119 -25.231 -30.148 1.00 94.88 888 LYS A N 1
ATOM 7040 C CA . LYS A 1 888 ? 22.194 -26.327 -29.822 1.00 94.88 888 LYS A CA 1
ATOM 7041 C C . LYS A 1 888 ? 21.082 -25.846 -28.880 1.00 94.88 888 LYS A C 1
ATOM 7043 O O . LYS A 1 888 ? 19.930 -26.111 -29.183 1.00 94.88 888 LYS A O 1
ATOM 7048 N N . PHE A 1 889 ? 21.395 -25.124 -27.802 1.00 95.00 889 PHE A N 1
ATOM 7049 C CA . PHE A 1 889 ? 20.411 -24.531 -26.883 1.00 95.00 889 PHE A CA 1
ATOM 7050 C C . PHE A 1 889 ? 19.395 -23.659 -27.633 1.00 95.00 889 PHE A C 1
ATOM 7052 O O . PHE A 1 889 ? 18.201 -23.929 -27.576 1.00 95.00 889 PHE A O 1
ATOM 7059 N N . CYS A 1 890 ? 19.861 -22.712 -28.452 1.00 95.75 890 CYS A N 1
ATOM 7060 C CA . CYS A 1 890 ? 19.015 -21.884 -29.316 1.00 95.75 890 CYS A CA 1
ATOM 7061 C C . CYS A 1 890 ? 18.098 -22.731 -30.229 1.00 95.75 890 CYS A C 1
ATOM 7063 O O . CYS A 1 890 ? 16.913 -22.435 -30.390 1.00 95.75 890 CYS A O 1
ATOM 7065 N N . SER A 1 891 ? 18.617 -23.840 -30.770 1.00 95.75 891 SER A N 1
ATOM 7066 C CA . SER A 1 891 ? 17.841 -24.784 -31.587 1.00 95.75 891 SER A CA 1
ATOM 7067 C C . SER A 1 891 ? 16.804 -25.583 -30.784 1.00 95.75 891 SER A C 1
ATOM 7069 O O . SER A 1 891 ? 15.734 -25.879 -31.313 1.00 95.75 891 SER A O 1
ATOM 7071 N N . GLU A 1 892 ? 17.081 -25.936 -29.525 1.00 95.94 892 GLU A N 1
ATOM 7072 C CA . GLU A 1 892 ? 16.106 -26.578 -28.631 1.00 95.94 892 GLU A CA 1
ATOM 7073 C C . GLU A 1 892 ? 15.029 -25.581 -28.177 1.00 95.94 892 GLU A C 1
ATOM 7075 O O . GLU A 1 892 ? 13.844 -25.890 -28.284 1.00 95.94 892 GLU A O 1
ATOM 7080 N N . VAL A 1 893 ? 15.400 -24.348 -27.813 1.00 95.81 893 VAL A N 1
ATOM 7081 C CA . VAL A 1 893 ? 14.454 -23.252 -27.524 1.00 95.81 893 VAL A CA 1
ATOM 7082 C C . VAL A 1 893 ? 13.524 -23.002 -28.718 1.00 95.81 893 VAL A C 1
ATOM 7084 O O . VAL A 1 893 ? 12.328 -22.791 -28.535 1.00 95.81 893 VAL A O 1
ATOM 7087 N N . ALA A 1 894 ? 14.009 -23.121 -29.960 1.00 96.31 894 ALA A N 1
ATOM 7088 C CA . ALA A 1 894 ? 13.153 -23.029 -31.146 1.00 96.31 894 ALA A CA 1
ATOM 7089 C C . ALA A 1 894 ? 12.090 -24.146 -31.213 1.00 96.31 894 ALA A C 1
ATOM 7091 O O . ALA A 1 894 ? 10.975 -23.900 -31.682 1.00 96.31 894 ALA A O 1
ATOM 7092 N N . LYS A 1 895 ? 12.402 -25.362 -30.740 1.00 96.06 895 LYS A N 1
ATOM 7093 C CA . LYS A 1 895 ? 11.427 -26.461 -30.619 1.00 96.06 895 LYS A CA 1
ATOM 7094 C C . LYS A 1 895 ? 10.461 -26.214 -29.464 1.00 96.06 895 LYS A C 1
ATOM 7096 O O . LYS A 1 895 ? 9.262 -26.353 -29.674 1.00 96.06 895 LYS A O 1
ATOM 7101 N N . GLN A 1 896 ? 10.957 -25.790 -28.299 1.00 94.19 896 GLN A N 1
ATOM 7102 C CA . GLN A 1 896 ? 10.136 -25.445 -27.130 1.00 94.19 896 GLN A CA 1
ATOM 7103 C C . GLN A 1 896 ? 9.106 -24.358 -27.485 1.00 94.19 896 GLN A C 1
ATOM 7105 O O . GLN A 1 896 ? 7.912 -24.551 -27.281 1.00 94.19 896 GLN A O 1
ATOM 7110 N N . ILE A 1 897 ? 9.534 -23.273 -28.143 1.00 93.62 897 ILE A N 1
ATOM 7111 C CA . ILE A 1 897 ? 8.655 -22.202 -28.644 1.00 93.62 897 ILE A CA 1
ATOM 7112 C C . ILE A 1 897 ? 7.605 -22.731 -29.636 1.00 93.62 897 ILE A C 1
ATOM 7114 O O . ILE A 1 897 ? 6.514 -22.174 -29.720 1.00 93.62 897 ILE A O 1
ATOM 7118 N N . ASN A 1 898 ? 7.902 -23.778 -30.412 1.00 92.50 898 ASN A N 1
ATOM 7119 C CA . ASN A 1 898 ? 6.930 -24.386 -31.326 1.00 92.50 898 ASN A CA 1
ATOM 7120 C C . ASN A 1 898 ? 5.977 -25.372 -30.637 1.00 92.50 898 ASN A C 1
ATOM 7122 O O . ASN A 1 898 ? 4.849 -25.491 -31.093 1.00 92.50 898 ASN A O 1
ATOM 7126 N N . ALA A 1 899 ? 6.400 -26.037 -29.560 1.00 91.00 899 ALA A N 1
ATOM 7127 C CA . ALA A 1 899 ? 5.540 -26.884 -28.731 1.00 91.00 899 ALA A CA 1
ATOM 7128 C C . ALA A 1 899 ? 4.629 -26.064 -27.794 1.00 91.00 899 ALA A C 1
ATOM 7130 O O . ALA A 1 899 ? 3.540 -26.506 -27.448 1.00 91.00 899 ALA A O 1
ATOM 7131 N N . TRP A 1 900 ? 5.064 -24.860 -27.407 1.00 89.62 900 TRP A N 1
ATOM 7132 C CA . TRP A 1 900 ? 4.310 -23.924 -26.566 1.00 89.62 900 TRP A CA 1
ATOM 7133 C C . TRP A 1 900 ? 3.227 -23.128 -27.324 1.00 89.62 900 TRP A C 1
ATOM 7135 O O . TRP A 1 900 ? 2.365 -22.526 -26.684 1.00 89.62 900 TRP A O 1
ATOM 7145 N N . LYS A 1 901 ? 3.247 -23.104 -28.666 1.00 82.31 901 LYS A N 1
ATOM 7146 C CA . LYS A 1 901 ? 2.221 -22.461 -29.518 1.00 82.31 901 LYS A CA 1
ATOM 7147 C C . LYS A 1 901 ? 0.992 -23.358 -29.676 1.00 82.31 901 LYS A C 1
ATOM 7149 O O . LYS A 1 901 ? -0.106 -22.889 -29.298 1.00 82.31 901 LYS A O 1
#

Sequence (901 aa):
MKRLNVKKGIIAAVVLCLVFLLGAVVVQNMPDRRIKRSTKQTGTGKENDSSESQHSFSGLSTYIMGEAYGSCGMYYSSDNGALYYLDAASGKESIVCTKTNCEHKMDSMKPSGCEADFNHVAAFVPSGERLYYIPADPLGENTPMEIWKQDLTGGNQKKILSLKGKENTGMIIQGMLCDGMHMVVGFLEYGRYTKKGKYVEYGSFDQKSGLYVINMNDWSYQCIYLKEGSSEDGMLGKNACPTISTMSMGTERVWAYYTYYDSGFDPKKYNKMTDKNRIKYMSKHSHLMRGDFSLSDVSLYTIIPQDGNHSNTFYGNWCYDQDYSGNLLATNLPTGDSYHIYSSPATEKHRECDSGYRGVATTENSILYVVWNKKREKYDWYRYDRKTTKKTCIAFPAVDCHPQGVAGDYIYGDLFWSDDHMERCAIPIKELEKGKYQFPEKSKEEAAADQNKENIDPDDTVIWGVNDNNLPSDEAVKEINSYLKKKGYDFKVAFTNVQDSDIDNIAKQHPEIDILQAPANHATDNQAAATLKSGYFEPLTSFLSADGKKLKAQFSKLDWKKVEVNREIYSVPNSNQTYEGIYIAYSNKLKNKASAGDADTLEKVGKILTNANAKSVKYPVILQSSLAGGNLSDFTDSDYCLGLALNRNSKKPSLWYEDKSVRAVYQTFNEWYKKGWLSEKNKLYDQENTNKNVKKIETALKKGDWLVTIGYGPCSEEIKKHSAYVVRPKHIVFSNCNMSTGVAAASNCKDQAETFLMLAYTDQAIADLMLYDIRKGNYQVKNNVVCDYSKDYALSVIWRRTDFGNQIAATQLDTDVESATHRKKYLQSYNAAASPLIGFQPDTDGYEGDLEVYIPALQKGEDIWQAKNFDDEYDGLMGRISMRKINKFCSEVAKQINAWK

Mean predicted aligned error: 19.19 Å